Protein AF-0000000075735058 (afdb_homodimer)

pLDDT: mean 96.02, std 4.96, range [41.47, 98.94]

Foldseek 3Di:
DPQQFPQAPAEEEEAEAAFQQLQLVVQSLQRHYAYEYEFAPDPTGPNQCVCVDPPHDDDPDSQRLQFRFWSYHYWHFDLQDPVRLVLVLLSLLSHQEYEYAAQPVVCVNSQNDCVRRCVSHQNYAYEYEALADCDDPCSRPHHDLFPRQCVLLCVQPPPDQFNPDDGDGDDRCPQSNVSSVVSSVQSVVQVVVCVVVVGGDYGYDYRNVSNNVVVVVVVVCVVVPHDDDGHHGLLLDLALQQGKEAAQVRWIKGGDCPPCLVCVCLVCVLLVNNVQCCPPCCVDPVSCSVCVNVVNVVVRVSRSPHDPVSSCVSPPPSPTDMGTPDDPVCPVPPPVCVVVVQWDAADVGPDIYGRRDDDDPPRRTDHIHGGDDHNNCNVVVSVVSPDDPVRSVVCVVVSRTD/DPQQFPQAPAEEEEAEAAFQQLQLVVQSLQRHYAYEYEFAPDPTGPNQCVCVDPPHDDDPDSQRLQFRFWSYHYWHFDLQDPVRLVLVLLSLLSHQEYEYAQQPVVCVNSQNDCVRRCVSHQNYAYEYEALADCDDPCSRPHHDLFPRQCVLLCVQPPPDQFNPDDGDGDDRCPQSNVSSVVSSVQSVVQVVVCVVVVGYDYGYDYRNVSNNVVVVVVVVCVVVPHDDDGHHGLLPDLALQQGKEAAQVRWIKGGDCPVCLVCVCLVCVLLVRNVQCCPPCPVDPVSCSVCVNVVNVVVRVSRSPHDPVSSCVSPPPSPTDMGTPDDPVCPVPPPVCVVVVQWDAAVVGPDIYGRRDDDDPPRRTDHIHGGDDHNNCNVVVSVVSPDDPVRSVVCVVVSRTD

Secondary structure (DSSP, 8-state):
--TT-TTTT-EEEEE--SSHHHHHHHHHHHTT-EEEEEE-TTT--GGGGGGGSTTSPB-SS-HHHHHHSTT-EEEEB-TTSHHHHHHHHHHHTT-SEEEE---HHHHHHHT-SHHHHGGG-TT-EEEEEESS-SSSTTTT----IIIIIIITTSHHHHTSSSTTSPPPPP-TTTTHHHHHHHHHHHHHHHHHHHHHHS--EEEEEEHHHHHHHHTHHHHHHHHTTPBPPPPPPGGG-S-TTSSEEE-TTS-EEEE--SSHHHHHHHHHHHTT-GGGTS-TTSSSHHHHHHTHHHHHHHHHHHHTTS-HHHHHHHHTTSS--EEE---GGGGGG-HHHHHTTSEEEPTT---EEEPPS-EETT-PPPPPPPPPPTTTTHHHHHHHTT--HHHHHHHHHHTSB-/--TT-TTTT-EEEEE--SSHHHHHHHHHHHTT-EEEEEE-TTT--GGGGGGGSTTSPB-SS-HHHHHHSTT-EEEEB-TTSHHHHHHHHHHHTT-SEEEE---HHHHHHHT-SHHHHGGG-TT-EEEEEESS-SSSTTTT----IIIIIIITTSHHHHTSSSTTSPPPPP-TTTTHHHHHHHHHHHHHHHHHHHHHHS--EEEEEEHHHHHHHHTHHHHHHHHTTPBPPPPPPGGG-S-TTSSEEE-TTS-EEEE--SSHHHHHHHHHHHTT-GGGTS-TTTSSHHHHHHTHHHHHHHHHHHHTTS-HHHHHHHHTTSS--EEE---GGGGGG-HHHHHTTSEEEPTT---EEEPPS-EETT-PPPPPPPPPPTTTTHHHHHHHTT--HHHHHHHHHHTSB-

Structure (mmCIF, N/CA/C/O backbone):
data_AF-0000000075735058-model_v1
#
loop_
_entity.id
_entity.type
_entity.pdbx_description
1 polymer 'CoA transferase'
#
loop_
_atom_site.group_PDB
_atom_site.id
_atom_site.type_symbol
_atom_site.label_atom_id
_atom_site.label_alt_id
_atom_site.label_comp_id
_atom_site.label_asym_id
_atom_site.label_entity_id
_atom_site.label_seq_id
_atom_site.pdbx_PDB_ins_code
_atom_site.Cartn_x
_atom_site.Cartn_y
_atom_site.Cartn_z
_atom_site.occupancy
_atom_site.B_iso_or_equiv
_atom_site.auth_seq_id
_atom_site.auth_comp_id
_atom_site.auth_asym_id
_atom_site.auth_atom_id
_atom_site.pdbx_PDB_model_num
ATOM 1 N N . MET A 1 1 ? 12.25 -13.227 -26.297 1 41.47 1 MET A N 1
ATOM 2 C CA . MET A 1 1 ? 11.43 -12.562 -25.281 1 41.47 1 MET A CA 1
ATOM 3 C C . MET A 1 1 ? 9.961 -12.961 -25.422 1 41.47 1 MET A C 1
ATOM 5 O O . MET A 1 1 ? 9.406 -12.922 -26.516 1 41.47 1 MET A O 1
ATOM 9 N N . ASP A 1 2 ? 9.461 -13.867 -24.641 1 52.44 2 ASP A N 1
ATOM 10 C CA . ASP A 1 2 ? 8.133 -14.391 -24.938 1 52.44 2 ASP A CA 1
ATOM 11 C C . ASP A 1 2 ? 7.113 -13.266 -25.094 1 52.44 2 ASP A C 1
ATOM 13 O O . ASP A 1 2 ? 6.875 -12.5 -24.156 1 52.44 2 ASP A O 1
ATOM 17 N N . GLU A 1 3 ? 6.781 -12.852 -26.25 1 63.31 3 GLU A N 1
ATOM 18 C CA . GLU A 1 3 ? 5.859 -11.812 -26.688 1 63.31 3 GLU A CA 1
ATOM 19 C C . GLU A 1 3 ? 4.551 -11.867 -25.906 1 63.31 3 GLU A C 1
ATOM 21 O O . GLU A 1 3 ? 3.842 -10.859 -25.812 1 63.31 3 GLU A O 1
ATOM 26 N N . ASN A 1 4 ? 4.379 -13.008 -25.172 1 72.88 4 ASN A N 1
ATOM 27 C CA . ASN A 1 4 ? 3.041 -13.156 -24.594 1 72.88 4 ASN A CA 1
ATOM 28 C C . ASN A 1 4 ? 3.008 -12.758 -23.125 1 72.88 4 ASN A C 1
ATOM 30 O O . ASN A 1 4 ? 1.938 -12.695 -22.516 1 72.88 4 ASN A O 1
ATOM 34 N N . GLY A 1 5 ? 4.035 -12.391 -22.5 1 87.12 5 GLY A N 1
ATOM 35 C CA . GLY A 1 5 ? 4.059 -11.945 -21.109 1 87.12 5 GLY A CA 1
ATOM 36 C C . GLY A 1 5 ? 4.785 -12.906 -20.188 1 87.12 5 GLY A C 1
ATOM 37 O O . GLY A 1 5 ? 4.898 -14.094 -20.484 1 87.12 5 GLY A O 1
ATOM 38 N N . ILE A 1 6 ? 5.25 -12.523 -19.125 1 94.88 6 ILE A N 1
ATOM 39 C CA . ILE A 1 6 ? 6.082 -13.258 -18.172 1 94.88 6 ILE A CA 1
ATOM 40 C C . ILE A 1 6 ? 5.301 -14.445 -17.609 1 94.88 6 ILE A C 1
ATOM 42 O O . ILE A 1 6 ? 5.875 -15.508 -17.359 1 94.88 6 ILE A O 1
ATOM 46 N N . PHE A 1 7 ? 3.947 -14.258 -17.516 1 97.06 7 PHE A N 1
ATOM 47 C CA . PHE A 1 7 ? 3.131 -15.289 -16.891 1 97.06 7 PHE A CA 1
ATOM 48 C C . PHE A 1 7 ? 2.309 -16.031 -17.938 1 97.06 7 PHE A C 1
ATOM 50 O O . PHE A 1 7 ? 1.311 -16.688 -17.609 1 97.06 7 PHE A O 1
ATOM 57 N N . SER A 1 8 ? 2.676 -15.867 -19.172 1 94.56 8 SER A N 1
ATOM 58 C CA . SER A 1 8 ? 2 -16.641 -20.219 1 94.56 8 SER A CA 1
ATOM 59 C C . SER A 1 8 ? 1.993 -18.125 -19.875 1 94.56 8 SER A C 1
ATOM 61 O O . SER A 1 8 ? 3.012 -18.672 -19.469 1 94.56 8 SER A O 1
ATOM 63 N N . GLY A 1 9 ? 0.789 -18.75 -20.016 1 94.88 9 GLY A N 1
ATOM 64 C CA . GLY A 1 9 ? 0.661 -20.172 -19.734 1 94.88 9 GLY A CA 1
ATOM 65 C C . GLY A 1 9 ? 0.152 -20.453 -18.328 1 94.88 9 GLY A C 1
ATOM 66 O O . GLY A 1 9 ? -0.292 -21.578 -18.047 1 94.88 9 GLY A O 1
ATOM 67 N N . LEU A 1 10 ? 0.245 -19.484 -17.453 1 97.75 10 LEU A N 1
ATOM 68 C CA . LEU A 1 10 ? -0.28 -19.672 -16.109 1 97.75 10 LEU A CA 1
ATOM 69 C C . LEU A 1 10 ? -1.8 -19.547 -16.094 1 97.75 10 LEU A C 1
ATOM 71 O O . LEU A 1 10 ? -2.357 -18.609 -16.656 1 97.75 10 LEU A O 1
ATOM 75 N N . LYS A 1 11 ? -2.432 -20.453 -15.492 1 98.69 11 LYS A N 1
ATOM 76 C CA . LYS A 1 11 ? -3.877 -20.438 -15.289 1 98.69 11 LYS A CA 1
ATOM 77 C C . LYS A 1 11 ? -4.227 -20.016 -13.867 1 98.69 11 LYS A C 1
ATOM 79 O O . LYS A 1 11 ? -3.838 -20.672 -12.898 1 98.69 11 LYS A O 1
ATOM 84 N N . VAL A 1 12 ? -4.961 -18.953 -13.75 1 98.94 12 VAL A N 1
ATOM 85 C CA . VAL A 1 12 ? -5.324 -18.375 -12.461 1 98.94 12 VAL A CA 1
ATOM 86 C C . VAL A 1 12 ? -6.84 -18.391 -12.297 1 98.94 12 VAL A C 1
ATOM 88 O O . VAL A 1 12 ? -7.566 -17.891 -13.164 1 98.94 12 VAL A O 1
ATOM 91 N N . LEU A 1 13 ? -7.324 -18.984 -11.227 1 98.94 13 LEU A N 1
ATOM 92 C CA . LEU A 1 13 ? -8.734 -18.906 -10.852 1 98.94 13 LEU A CA 1
ATOM 93 C C . LEU A 1 13 ? -8.961 -17.859 -9.773 1 98.94 13 LEU A C 1
ATOM 95 O O . LEU A 1 13 ? -8.531 -18.016 -8.633 1 98.94 13 LEU A O 1
ATOM 99 N N . ASP A 1 14 ? -9.578 -16.781 -10.156 1 98.88 14 ASP A N 1
ATOM 100 C CA . ASP A 1 14 ? -9.961 -15.711 -9.242 1 98.88 14 ASP A CA 1
ATOM 101 C C . ASP A 1 14 ? -11.344 -15.953 -8.656 1 98.88 14 ASP A C 1
ATOM 103 O O . ASP A 1 14 ? -12.352 -15.5 -9.219 1 98.88 14 ASP A O 1
ATOM 107 N N . CYS A 1 15 ? -11.344 -16.625 -7.559 1 98.75 15 CYS A N 1
ATOM 108 C CA . CYS A 1 15 ? -12.57 -16.938 -6.828 1 98.75 15 CYS A CA 1
ATOM 109 C C . CYS A 1 15 ? -12.711 -16.047 -5.602 1 98.75 15 CYS A C 1
ATOM 111 O O . CYS A 1 15 ? -12.891 -16.531 -4.488 1 98.75 15 CYS A O 1
ATOM 113 N N . ALA A 1 16 ? -12.516 -14.781 -5.766 1 98.44 16 ALA A N 1
ATOM 114 C CA . ALA A 1 16 ? -12.594 -13.758 -4.723 1 98.44 16 ALA A CA 1
ATOM 115 C C . ALA A 1 16 ? -13.539 -12.633 -5.129 1 98.44 16 ALA A C 1
ATOM 117 O O . ALA A 1 16 ? -14.023 -12.602 -6.262 1 98.44 16 ALA A O 1
ATOM 118 N N . SER A 1 17 ? -13.805 -11.773 -4.211 1 96.94 17 SER A N 1
ATOM 119 C CA . SER A 1 17 ? -14.742 -10.688 -4.484 1 96.94 17 SER A CA 1
ATOM 120 C C . SER A 1 17 ? -14.141 -9.336 -4.121 1 96.94 17 SER A C 1
ATOM 122 O O . SER A 1 17 ? -13.148 -9.266 -3.395 1 96.94 17 SER A O 1
ATOM 124 N N . PHE A 1 18 ? -14.656 -8.297 -4.762 1 96.56 18 PHE A N 1
ATOM 125 C CA . PHE A 1 18 ? -14.359 -6.902 -4.469 1 96.56 18 PHE A CA 1
ATOM 126 C C . PHE A 1 18 ? -12.984 -6.516 -5.016 1 96.56 18 PHE A C 1
ATOM 128 O O . PHE A 1 18 ? -12.75 -6.594 -6.223 1 96.56 18 PHE A O 1
ATOM 135 N N . ILE A 1 19 ? -12.039 -6.047 -4.102 1 98.19 19 ILE A N 1
ATOM 136 C CA . ILE A 1 19 ? -10.922 -5.332 -4.715 1 98.19 19 ILE A CA 1
ATOM 137 C C . ILE A 1 19 ? -9.617 -6.039 -4.379 1 98.19 19 ILE A C 1
ATOM 139 O O . ILE A 1 19 ? -8.914 -6.527 -5.273 1 98.19 19 ILE A O 1
ATOM 143 N N . ALA A 1 20 ? -9.242 -6.27 -3.129 1 98.44 20 ALA A N 1
ATOM 144 C CA . ALA A 1 20 ? -7.879 -6.586 -2.729 1 98.44 20 ALA A CA 1
ATOM 145 C C . ALA A 1 20 ? -7.387 -7.859 -3.414 1 98.44 20 ALA A C 1
ATOM 147 O O . ALA A 1 20 ? -6.402 -7.832 -4.156 1 98.44 20 ALA A O 1
ATOM 148 N N . ALA A 1 21 ? -8.07 -8.953 -3.195 1 98.62 21 ALA A N 1
ATOM 149 C CA . ALA A 1 21 ? -7.641 -10.219 -3.771 1 98.62 21 ALA A CA 1
ATOM 150 C C . ALA A 1 21 ? -7.797 -10.219 -5.289 1 98.62 21 ALA A C 1
ATOM 152 O O . ALA A 1 21 ? -6.859 -10.547 -6.02 1 98.62 21 ALA A O 1
ATOM 153 N N . PRO A 1 22 ? -8.945 -9.766 -5.844 1 98.69 22 PRO A N 1
ATOM 154 C CA . PRO A 1 22 ? -9.102 -9.742 -7.301 1 98.69 22 PRO A CA 1
ATOM 155 C C . PRO A 1 22 ? -8.086 -8.836 -7.992 1 98.69 22 PRO A C 1
ATOM 157 O O . PRO A 1 22 ? -7.672 -9.117 -9.117 1 98.69 22 PRO A O 1
ATOM 160 N N . ALA A 1 23 ? -7.691 -7.734 -7.348 1 98.81 23 ALA A N 1
ATOM 161 C CA . ALA A 1 23 ? -6.719 -6.836 -7.961 1 98.81 23 ALA A CA 1
ATOM 162 C C . ALA A 1 23 ? -5.359 -7.52 -8.117 1 98.81 23 ALA A C 1
ATOM 164 O O . ALA A 1 23 ? -4.613 -7.223 -9.047 1 98.81 23 ALA A O 1
ATOM 165 N N . ALA A 1 24 ? -5.047 -8.383 -7.184 1 98.94 24 ALA A N 1
ATOM 166 C CA . ALA A 1 24 ? -3.828 -9.172 -7.355 1 98.94 24 ALA A CA 1
ATOM 167 C C . ALA A 1 24 ? -3.889 -10 -8.633 1 98.94 24 ALA A C 1
ATOM 169 O O . ALA A 1 24 ? -2.898 -10.102 -9.367 1 98.94 24 ALA A O 1
ATOM 170 N N . ALA A 1 25 ? -5.031 -10.609 -8.922 1 98.88 25 ALA A N 1
ATOM 171 C CA . ALA A 1 25 ? -5.23 -11.367 -10.156 1 98.88 25 ALA A CA 1
ATOM 172 C C . ALA A 1 25 ? -5.121 -10.461 -11.383 1 98.88 25 ALA A C 1
ATOM 174 O O . ALA A 1 25 ? -4.625 -10.875 -12.43 1 98.88 25 ALA A O 1
ATOM 175 N N . THR A 1 26 ? -5.602 -9.242 -11.25 1 98.81 26 THR A N 1
ATOM 176 C CA . THR A 1 26 ? -5.488 -8.273 -12.328 1 98.81 26 THR A CA 1
ATOM 177 C C . THR A 1 26 ? -4.023 -8.008 -12.664 1 98.81 26 THR A C 1
ATOM 179 O O . THR A 1 26 ? -3.65 -7.961 -13.836 1 98.81 26 THR A O 1
ATOM 182 N N . VAL A 1 27 ? -3.195 -7.859 -11.664 1 98.75 27 VAL A N 1
ATOM 183 C CA . VAL A 1 27 ? -1.773 -7.629 -11.891 1 98.75 27 VAL A CA 1
ATOM 184 C C . VAL A 1 27 ? -1.163 -8.828 -12.609 1 98.75 27 VAL A C 1
ATOM 186 O O . VAL A 1 27 ? -0.357 -8.672 -13.531 1 98.75 27 VAL A O 1
ATOM 189 N N . LEU A 1 28 ? -1.552 -10.062 -12.227 1 98.75 28 LEU A N 1
ATOM 190 C CA . LEU A 1 28 ? -1.095 -11.258 -12.922 1 98.75 28 LEU A CA 1
ATOM 191 C C . LEU A 1 28 ? -1.505 -11.227 -14.391 1 98.75 28 LEU A C 1
ATOM 193 O O . LEU A 1 28 ? -0.711 -11.57 -15.266 1 98.75 28 LEU A O 1
ATOM 197 N N . SER A 1 29 ? -2.705 -10.781 -14.633 1 98.19 29 SER A N 1
ATOM 198 C CA . SER A 1 29 ? -3.201 -10.719 -16 1 98.19 29 SER A CA 1
ATOM 199 C C . SER A 1 29 ? -2.461 -9.664 -16.812 1 98.19 29 SER A C 1
ATOM 201 O O . SER A 1 29 ? -2.254 -9.828 -18.016 1 98.19 29 SER A O 1
ATOM 203 N N . ASP A 1 30 ? -2.049 -8.555 -16.172 1 97.56 30 ASP A N 1
ATOM 204 C CA . ASP A 1 30 ? -1.253 -7.531 -16.828 1 97.56 30 ASP A CA 1
ATOM 205 C C . ASP A 1 30 ? 0.016 -8.125 -17.438 1 97.56 30 ASP A C 1
ATOM 207 O O . ASP A 1 30 ? 0.52 -7.637 -18.453 1 97.56 30 ASP A O 1
ATOM 211 N N . PHE A 1 31 ? 0.49 -9.188 -16.797 1 97.56 31 PHE A N 1
ATOM 212 C CA . PHE A 1 31 ? 1.734 -9.789 -17.266 1 97.56 31 PHE A CA 1
ATOM 213 C C . PHE A 1 31 ? 1.458 -11.086 -18.016 1 97.56 31 PHE A C 1
ATOM 215 O O . PHE A 1 31 ? 2.342 -11.938 -18.141 1 97.56 31 PHE A O 1
ATOM 222 N N . GLY A 1 32 ? 0.174 -11.32 -18.422 1 96.88 32 GLY A N 1
ATOM 223 C CA . GLY A 1 32 ? -0.107 -12.297 -19.453 1 96.88 32 GLY A CA 1
ATOM 224 C C . GLY A 1 32 ? -0.737 -13.57 -18.922 1 96.88 32 GLY A C 1
ATOM 225 O O . GLY A 1 32 ? -1.006 -14.5 -19.672 1 96.88 32 GLY A O 1
ATOM 226 N N . ALA A 1 33 ? -1.015 -13.672 -17.594 1 98.25 33 ALA A N 1
ATOM 227 C CA . ALA A 1 33 ? -1.674 -14.859 -17.062 1 98.25 33 ALA A CA 1
ATOM 228 C C . ALA A 1 33 ? -3.1 -14.984 -17.594 1 98.25 33 ALA A C 1
ATOM 230 O O . ALA A 1 33 ? -3.758 -13.977 -17.859 1 98.25 33 ALA A O 1
ATOM 231 N N . ASP A 1 34 ? -3.523 -16.203 -17.797 1 98.25 34 ASP A N 1
ATOM 232 C CA . ASP A 1 34 ? -4.926 -16.453 -18.109 1 98.25 34 ASP A CA 1
ATOM 233 C C . ASP A 1 34 ? -5.77 -16.5 -16.828 1 98.25 34 ASP A C 1
ATOM 235 O O . ASP A 1 34 ? -5.797 -17.5 -16.125 1 98.25 34 ASP A O 1
ATOM 239 N N . VAL A 1 35 ? -6.473 -15.422 -16.562 1 98.88 35 VAL A N 1
ATOM 240 C CA . VAL A 1 35 ? -7.227 -15.289 -15.328 1 98.88 35 VAL A CA 1
ATOM 241 C C . VAL A 1 35 ? -8.711 -15.508 -15.602 1 98.88 35 VAL A C 1
ATOM 243 O O . VAL A 1 35 ? -9.312 -14.797 -16.406 1 98.88 35 VAL A O 1
ATOM 246 N N . ILE A 1 36 ? -9.305 -16.453 -14.914 1 98.88 36 ILE A N 1
ATOM 247 C CA . ILE A 1 36 ? -10.734 -16.719 -14.969 1 98.88 36 ILE A CA 1
ATOM 248 C C . ILE A 1 36 ? -11.406 -16.234 -13.688 1 98.88 36 ILE A C 1
ATOM 250 O O . ILE A 1 36 ? -11.172 -16.781 -12.609 1 98.88 36 ILE A O 1
ATOM 254 N N . LYS A 1 37 ? -12.148 -15.172 -13.797 1 98.88 37 LYS A N 1
ATOM 255 C CA . LYS A 1 37 ? -12.969 -14.664 -12.703 1 98.88 37 LYS A CA 1
ATOM 256 C C . LYS A 1 37 ? -14.211 -15.531 -12.492 1 98.88 37 LYS A C 1
ATOM 258 O O . LYS A 1 37 ? -15.055 -15.641 -13.391 1 98.88 37 LYS A O 1
ATOM 263 N N . ILE A 1 38 ? -14.242 -16.172 -11.352 1 98.81 38 ILE A N 1
ATOM 264 C CA . ILE A 1 38 ? -15.398 -16.984 -10.977 1 98.81 38 ILE A CA 1
ATOM 265 C C . ILE A 1 38 ? -16.375 -16.141 -10.156 1 98.81 38 ILE A C 1
ATOM 267 O O . ILE A 1 38 ? -16 -15.578 -9.125 1 98.81 38 ILE A O 1
ATOM 271 N N . GLU A 1 39 ? -17.531 -16.062 -10.57 1 98 39 GLU A N 1
ATOM 272 C CA . GLU A 1 39 ? -18.531 -15.25 -9.875 1 98 39 GLU A CA 1
ATOM 273 C C . GLU A 1 39 ? -19.906 -15.914 -9.914 1 98 39 GLU A C 1
ATOM 275 O O . GLU A 1 39 ? -20.188 -16.734 -10.797 1 98 39 GLU A O 1
ATOM 280 N N . PRO A 1 40 ? -20.766 -15.664 -8.938 1 97.69 40 PRO A N 1
ATOM 281 C CA . PRO A 1 40 ? -22.109 -16.266 -8.945 1 97.69 40 PRO A CA 1
ATOM 282 C C . PRO A 1 40 ? -22.922 -15.859 -10.164 1 97.69 40 PRO A C 1
ATOM 284 O O . PRO A 1 40 ? -22.844 -14.711 -10.617 1 97.69 40 PRO A O 1
ATOM 287 N N . PRO A 1 41 ? -23.797 -16.812 -10.703 1 97.81 41 PRO A N 1
ATOM 288 C CA . PRO A 1 41 ? -24.703 -16.422 -11.789 1 97.81 41 PRO A CA 1
ATOM 289 C C . PRO A 1 41 ? -25.656 -15.289 -11.383 1 97.81 41 PRO A C 1
ATOM 291 O O . PRO A 1 41 ? -25.953 -15.133 -10.195 1 97.81 41 PRO A O 1
ATOM 294 N N . GLY A 1 42 ? -26.125 -14.57 -12.32 1 95.88 42 GLY A N 1
ATOM 295 C CA . GLY A 1 42 ? -27.031 -13.469 -12.031 1 95.88 42 GLY A CA 1
ATOM 296 C C . GLY A 1 42 ? -26.312 -12.148 -11.828 1 95.88 42 GLY A C 1
ATOM 297 O O . GLY A 1 42 ? -25.672 -11.625 -12.75 1 95.88 42 GLY A O 1
ATOM 298 N N . ALA A 1 43 ? -26.234 -11.711 -10.641 1 93.88 43 ALA A N 1
ATOM 299 C CA . ALA A 1 43 ? -25.703 -10.383 -10.336 1 93.88 43 ALA A CA 1
ATOM 300 C C . ALA A 1 43 ? -24.188 -10.367 -10.367 1 93.88 43 ALA A C 1
ATOM 302 O O . ALA A 1 43 ? -23.562 -9.312 -10.477 1 93.88 43 ALA A O 1
ATOM 303 N N . GLY A 1 44 ? -23.547 -11.57 -10.297 1 97.44 44 GLY A N 1
ATOM 304 C CA . GLY A 1 44 ? -22.094 -11.648 -10.297 1 97.44 44 GLY A CA 1
ATOM 305 C C . GLY A 1 44 ? -21.469 -11.133 -9.008 1 97.44 44 GLY A C 1
ATOM 306 O O . GLY A 1 44 ? -22.078 -11.234 -7.938 1 97.44 44 GLY A O 1
ATOM 307 N N . ASP A 1 45 ? -20.25 -10.727 -9.055 1 97.31 45 ASP A N 1
ATOM 308 C CA . ASP A 1 45 ? -19.531 -10.133 -7.938 1 97.31 45 ASP A CA 1
ATOM 309 C C . ASP A 1 45 ? -20.219 -8.875 -7.438 1 97.31 45 ASP A C 1
ATOM 311 O O . ASP A 1 45 ? -20.531 -7.977 -8.227 1 97.31 45 ASP A O 1
ATOM 315 N N . PRO A 1 46 ? -20.438 -8.758 -6.141 1 93.88 46 PRO A N 1
ATOM 316 C CA . PRO A 1 46 ? -21.094 -7.562 -5.605 1 93.88 46 PRO A CA 1
ATOM 317 C C . PRO A 1 46 ? -20.344 -6.273 -5.957 1 93.88 46 PRO A C 1
ATOM 319 O O . PRO A 1 46 ? -20.953 -5.199 -6 1 93.88 46 PRO A O 1
ATOM 322 N N . TYR A 1 47 ? -19.094 -6.383 -6.301 1 95.88 47 TYR A N 1
ATOM 323 C CA . TYR A 1 47 ? -18.281 -5.227 -6.656 1 95.88 47 TYR A CA 1
ATOM 324 C C . TYR A 1 47 ? -18.828 -4.543 -7.91 1 95.88 47 TYR A C 1
ATOM 326 O O . TYR A 1 47 ? -18.656 -3.334 -8.086 1 95.88 47 TYR A O 1
ATOM 334 N N . ARG A 1 48 ? -19.484 -5.297 -8.773 1 96.94 48 ARG A N 1
ATOM 335 C CA . ARG A 1 48 ? -20.078 -4.75 -9.992 1 96.94 48 ARG A CA 1
ATOM 336 C C . ARG A 1 48 ? -21.062 -3.633 -9.664 1 96.94 48 ARG A C 1
ATOM 338 O O . ARG A 1 48 ? -21.281 -2.734 -10.484 1 96.94 48 ARG A O 1
ATOM 345 N N . ASN A 1 49 ? -21.547 -3.629 -8.453 1 93.69 49 ASN A N 1
ATOM 346 C CA . ASN A 1 49 ? -22.594 -2.68 -8.094 1 93.69 49 ASN A CA 1
ATOM 347 C C . ASN A 1 49 ? -22.031 -1.469 -7.355 1 93.69 49 ASN A C 1
ATOM 349 O O . ASN A 1 49 ? -22.766 -0.532 -7.031 1 93.69 49 ASN A O 1
ATOM 353 N N . LEU A 1 50 ? -20.75 -1.421 -7.055 1 92.44 50 LEU A N 1
ATOM 354 C CA . LEU A 1 50 ? -20.141 -0.38 -6.238 1 92.44 50 LEU A CA 1
ATOM 355 C C . LEU A 1 50 ? -20.438 1.004 -6.809 1 92.44 50 LEU A C 1
ATOM 357 O O . LEU A 1 50 ? -20.875 1.898 -6.078 1 92.44 50 LEU A O 1
ATOM 361 N N . PRO A 1 51 ? -20.281 1.219 -8.102 1 94.25 51 PRO A N 1
ATOM 362 C CA . PRO A 1 51 ? -20.484 2.561 -8.648 1 94.25 51 PRO A CA 1
ATOM 363 C C . PRO A 1 51 ? -21.922 3.053 -8.477 1 94.25 51 PRO A C 1
ATOM 365 O O . PRO A 1 51 ? -22.188 4.246 -8.625 1 94.25 51 PRO A O 1
ATOM 368 N N . ASN A 1 52 ? -22.828 2.125 -8.211 1 92 52 ASN A N 1
ATOM 369 C CA . ASN A 1 52 ? -24.234 2.484 -8.094 1 92 52 ASN A CA 1
ATOM 370 C C . ASN A 1 52 ? -24.609 2.846 -6.656 1 92 52 ASN A C 1
ATOM 372 O O . ASN A 1 52 ? -25.734 3.277 -6.391 1 92 52 ASN A O 1
ATOM 376 N N . LEU A 1 53 ? -23.734 2.68 -5.754 1 88.06 53 LEU A N 1
ATOM 377 C CA . LEU A 1 53 ? -24 3.008 -4.359 1 88.06 53 LEU A CA 1
ATOM 378 C C . LEU A 1 53 ? -24 4.516 -4.145 1 88.06 53 LEU A C 1
ATOM 380 O O . LEU A 1 53 ? -23.281 5.242 -4.844 1 88.06 53 LEU A O 1
ATOM 384 N N . PRO A 1 54 ? -24.766 4.984 -3.135 1 84.94 54 PRO A N 1
ATOM 385 C CA . PRO A 1 54 ? -24.781 6.426 -2.861 1 84.94 54 PRO A CA 1
ATOM 386 C C . PRO A 1 54 ? -23.391 6.977 -2.531 1 84.94 54 PRO A C 1
ATOM 388 O O . PRO A 1 54 ? -22.641 6.359 -1.771 1 84.94 54 PRO A O 1
ATOM 391 N N . GLY A 1 55 ? -23.125 8.07 -3.154 1 87.81 55 GLY A N 1
ATOM 392 C CA . GLY A 1 55 ? -21.891 8.75 -2.832 1 87.81 55 GLY A CA 1
ATOM 393 C C . GLY A 1 55 ? -20.797 8.523 -3.861 1 87.81 55 GLY A C 1
ATOM 394 O O . GLY A 1 55 ? -19.812 9.258 -3.9 1 87.81 55 GLY A O 1
ATOM 395 N N . TYR A 1 56 ? -20.984 7.516 -4.652 1 93.94 56 TYR A N 1
ATOM 396 C CA . TYR A 1 56 ? -20 7.273 -5.711 1 93.94 56 TYR A CA 1
ATOM 397 C C . TYR A 1 56 ? -20.312 8.109 -6.945 1 93.94 56 TYR A C 1
ATOM 399 O O . TYR A 1 56 ? -21.469 8.445 -7.195 1 93.94 56 TYR A O 1
ATOM 407 N N . PRO A 1 57 ? -19.25 8.445 -7.695 1 96.69 57 PRO A N 1
ATOM 408 C CA . PRO A 1 57 ? -19.484 9.227 -8.906 1 96.69 57 PRO A CA 1
ATOM 409 C C . PRO A 1 57 ? -20.438 8.523 -9.883 1 96.69 57 PRO A C 1
ATOM 411 O O . PRO A 1 57 ? -20.375 7.301 -10.031 1 96.69 57 PRO A O 1
ATOM 414 N N . ILE A 1 58 ? -21.203 9.32 -10.578 1 96.94 58 ILE A N 1
ATOM 415 C CA . ILE A 1 58 ? -22.234 8.781 -11.469 1 96.94 58 ILE A CA 1
ATOM 416 C C . ILE A 1 58 ? -21.672 8.664 -12.883 1 96.94 58 ILE A C 1
ATOM 418 O O . ILE A 1 58 ? -21.094 9.617 -13.414 1 96.94 58 ILE A O 1
ATOM 422 N N . SER A 1 59 ? -21.844 7.551 -13.492 1 97.5 59 SER A N 1
ATOM 423 C CA . SER A 1 59 ? -21.328 7.309 -14.836 1 97.5 59 SER A CA 1
ATOM 424 C C . SER A 1 59 ? -22.109 6.211 -15.539 1 97.5 59 SER A C 1
ATOM 426 O O . SER A 1 59 ? -22.672 5.324 -14.891 1 97.5 59 SER A O 1
ATOM 428 N N . ASP A 1 60 ? -22.141 6.266 -16.875 1 96.25 60 ASP A N 1
ATOM 429 C CA . ASP A 1 60 ? -22.703 5.18 -17.672 1 96.25 60 ASP A CA 1
ATOM 430 C C . ASP A 1 60 ? -21.75 3.996 -17.75 1 96.25 60 ASP A C 1
ATOM 432 O O . ASP A 1 60 ? -22.141 2.893 -18.125 1 96.25 60 ASP A O 1
ATOM 436 N N . HIS A 1 61 ? -20.5 4.238 -17.391 1 96.69 61 HIS A N 1
ATOM 437 C CA . HIS A 1 61 ? -19.484 3.193 -17.375 1 96.69 61 HIS A CA 1
ATOM 438 C C . HIS A 1 61 ? -19.328 2.598 -15.977 1 96.69 61 HIS A C 1
ATOM 440 O O . HIS A 1 61 ? -19.391 3.316 -14.977 1 96.69 61 HIS A O 1
ATOM 446 N N . ASN A 1 62 ? -19.156 1.296 -15.914 1 97.75 62 ASN A N 1
ATOM 447 C CA . ASN A 1 62 ? -18.766 0.679 -14.648 1 97.75 62 ASN A CA 1
ATOM 448 C C . ASN A 1 62 ? -17.266 0.789 -14.422 1 97.75 62 ASN A C 1
ATOM 450 O O . ASN A 1 62 ? -16.531 -0.198 -14.555 1 97.75 62 ASN A O 1
ATOM 454 N N . TYR A 1 63 ? -16.828 1.964 -14.047 1 98.12 63 TYR A N 1
ATOM 455 C CA . TYR A 1 63 ? -15.406 2.297 -13.969 1 98.12 63 TYR A CA 1
ATOM 456 C C . TYR A 1 63 ? -14.695 1.387 -12.977 1 98.12 63 TYR A C 1
ATOM 458 O O . TYR A 1 63 ? -13.516 1.064 -13.164 1 98.12 63 TYR A O 1
ATOM 466 N N . ALA A 1 64 ? -15.406 1.002 -11.945 1 97.88 64 ALA A N 1
ATOM 467 C CA . ALA A 1 64 ? -14.797 0.107 -10.969 1 97.88 64 ALA A CA 1
ATOM 468 C C . ALA A 1 64 ? -14.477 -1.251 -11.586 1 97.88 64 ALA A C 1
ATOM 470 O O . ALA A 1 64 ? -13.367 -1.768 -11.445 1 97.88 64 ALA A O 1
ATOM 471 N N . TRP A 1 65 ? -15.445 -1.802 -12.289 1 98.25 65 TRP A N 1
ATOM 472 C CA . TRP A 1 65 ? -15.289 -3.109 -12.914 1 98.25 65 TRP A CA 1
ATOM 473 C C . TRP A 1 65 ? -14.289 -3.043 -14.07 1 98.25 65 TRP A C 1
ATOM 475 O O . TRP A 1 65 ? -13.531 -3.986 -14.297 1 98.25 65 TRP A O 1
ATOM 485 N N . MET A 1 66 ? -14.242 -1.927 -14.812 1 97.88 66 MET A N 1
ATOM 486 C CA . MET A 1 66 ? -13.273 -1.721 -15.891 1 97.88 66 MET A CA 1
ATOM 487 C C . MET A 1 66 ? -11.844 -1.828 -15.367 1 97.88 66 MET A C 1
ATOM 489 O O . MET A 1 66 ? -10.977 -2.379 -16.047 1 97.88 66 MET A O 1
ATOM 493 N N . LEU A 1 67 ? -11.68 -1.356 -14.188 1 97.5 67 LEU A N 1
ATOM 494 C CA . LEU A 1 67 ? -10.359 -1.337 -13.562 1 97.5 67 LEU A CA 1
ATOM 495 C C . LEU A 1 67 ? -9.977 -2.725 -13.062 1 97.5 67 LEU A C 1
ATOM 497 O O . LEU A 1 67 ? -8.914 -3.242 -13.414 1 97.5 67 LEU A O 1
ATOM 501 N N . GLU A 1 68 ? -10.852 -3.375 -12.359 1 97.44 68 GLU A N 1
ATOM 502 C CA . GLU A 1 68 ? -10.484 -4.539 -11.555 1 97.44 68 GLU A CA 1
ATOM 503 C C . GLU A 1 68 ? -10.57 -5.824 -12.375 1 97.44 68 GLU A C 1
ATOM 505 O O . GLU A 1 68 ? -9.953 -6.832 -12.023 1 97.44 68 GLU A O 1
ATOM 510 N N . ALA A 1 69 ? -11.32 -5.84 -13.445 1 98.25 69 ALA A N 1
ATOM 511 C CA . ALA A 1 69 ? -11.562 -7.094 -14.148 1 98.25 69 ALA A CA 1
ATOM 512 C C . ALA A 1 69 ? -10.992 -7.047 -15.562 1 98.25 69 ALA A C 1
ATOM 514 O O . ALA A 1 69 ? -11.234 -7.953 -16.359 1 98.25 69 ALA A O 1
ATOM 515 N N . ARG A 1 70 ? -10.25 -6.008 -15.836 1 98.25 70 ARG A N 1
ATOM 516 C CA . ARG A 1 70 ? -9.609 -5.945 -17.141 1 98.25 70 ARG A CA 1
ATOM 517 C C . ARG A 1 70 ? -8.781 -7.199 -17.406 1 98.25 70 ARG A C 1
ATOM 519 O O . ARG A 1 70 ? -8.227 -7.785 -16.469 1 98.25 70 ARG A O 1
ATOM 526 N N . ASN A 1 71 ? -8.734 -7.629 -18.656 1 97.88 71 ASN A N 1
ATOM 527 C CA . ASN A 1 71 ? -7.891 -8.711 -19.156 1 97.88 71 ASN A CA 1
ATOM 528 C C . ASN A 1 71 ? -8.359 -10.07 -18.641 1 97.88 71 ASN A C 1
ATOM 530 O O . ASN A 1 71 ? -7.77 -11.094 -18.969 1 97.88 71 ASN A O 1
ATOM 534 N N . LYS A 1 72 ? -9.469 -10.133 -17.844 1 98.56 72 LYS A N 1
ATOM 535 C CA . LYS A 1 72 ? -9.93 -11.414 -17.297 1 98.56 72 LYS A CA 1
ATOM 536 C C . LYS A 1 72 ? -11.016 -12.023 -18.188 1 98.56 72 LYS A C 1
ATOM 538 O O . LYS A 1 72 ? -11.633 -11.328 -18.984 1 98.56 72 LYS A O 1
ATOM 543 N N . ARG A 1 73 ? -11.195 -13.312 -18.078 1 98.56 73 ARG A N 1
ATOM 544 C CA . ARG A 1 73 ? -12.391 -14.023 -18.516 1 98.56 73 ARG A CA 1
ATOM 545 C C . ARG A 1 73 ? -13.352 -14.266 -17.359 1 98.56 73 ARG A C 1
ATOM 547 O O . ARG A 1 73 ? -12.953 -14.227 -16.203 1 98.56 73 ARG A O 1
ATOM 554 N N . SER A 1 74 ? -14.617 -14.484 -17.703 1 98.75 74 SER A N 1
ATOM 555 C CA . SER A 1 74 ? -15.617 -14.641 -16.656 1 98.75 74 SER A CA 1
ATOM 556 C C . SER A 1 74 ? -16.328 -15.984 -16.781 1 98.75 74 SER A C 1
ATOM 558 O O . SER A 1 74 ? -16.766 -16.375 -17.859 1 98.75 74 SER A O 1
ATOM 560 N N . LEU A 1 75 ? -16.359 -16.703 -15.719 1 98.88 75 LEU A N 1
ATOM 561 C CA . LEU A 1 75 ? -17.156 -17.906 -15.539 1 98.88 75 LEU A CA 1
ATOM 562 C C . LEU A 1 75 ? -18.203 -17.703 -14.453 1 98.88 75 LEU A C 1
ATOM 564 O O . LEU A 1 75 ? -17.859 -17.5 -13.289 1 98.88 75 LEU A O 1
ATOM 568 N N . ALA A 1 76 ? -19.469 -17.766 -14.875 1 98.81 76 ALA A N 1
ATOM 569 C CA . ALA A 1 76 ? -20.547 -17.719 -13.898 1 98.81 76 ALA A CA 1
ATOM 570 C C . ALA A 1 76 ? -20.828 -19.094 -13.328 1 98.81 76 ALA A C 1
ATOM 572 O O . ALA A 1 76 ? -21.328 -19.984 -14.031 1 98.81 76 ALA A O 1
ATOM 573 N N . LEU A 1 77 ? -20.531 -19.297 -12.086 1 98.75 77 LEU A N 1
ATOM 574 C CA . LEU A 1 77 ? -20.578 -20.609 -11.461 1 98.75 77 LEU A CA 1
ATOM 575 C C . LEU A 1 77 ? -21.188 -20.531 -10.062 1 98.75 77 LEU A C 1
ATOM 577 O O . LEU A 1 77 ? -20.75 -19.719 -9.242 1 98.75 77 LEU A O 1
ATOM 581 N N . ASP A 1 78 ? -22.188 -21.297 -9.789 1 98.5 78 ASP A N 1
ATOM 582 C CA . ASP A 1 78 ? -22.812 -21.359 -8.469 1 98.5 78 ASP A CA 1
ATOM 583 C C . ASP A 1 78 ? -22.156 -22.406 -7.59 1 98.5 78 ASP A C 1
ATOM 585 O O . ASP A 1 78 ? -22.438 -23.609 -7.723 1 98.5 78 ASP A O 1
ATOM 589 N N . LEU A 1 79 ? -21.422 -22.016 -6.637 1 97.94 79 LEU A N 1
ATOM 590 C CA . LEU A 1 79 ? -20.641 -22.938 -5.809 1 97.94 79 LEU A CA 1
ATOM 591 C C . LEU A 1 79 ? -21.484 -23.516 -4.688 1 97.94 79 LEU A C 1
ATOM 593 O O . LEU A 1 79 ? -21.031 -24.391 -3.943 1 97.94 79 LEU A O 1
ATOM 597 N N . ALA A 1 80 ? -22.734 -23.031 -4.598 1 96.31 80 ALA A N 1
ATOM 598 C CA . ALA A 1 80 ? -23.641 -23.625 -3.629 1 96.31 80 ALA A CA 1
ATOM 599 C C . ALA A 1 80 ? -24.203 -24.953 -4.148 1 96.31 80 ALA A C 1
ATOM 601 O O . ALA A 1 80 ? -24.719 -25.766 -3.375 1 96.31 80 ALA A O 1
ATOM 602 N N . LYS A 1 81 ? -24.156 -25.156 -5.434 1 97.12 81 LYS A N 1
ATOM 603 C CA . LYS A 1 81 ? -24.641 -26.375 -6.059 1 97.12 81 LYS A CA 1
ATOM 604 C C . LYS A 1 81 ? -23.531 -27.406 -6.195 1 97.12 81 LYS A C 1
ATOM 606 O O . LYS A 1 81 ? -22.391 -27.062 -6.539 1 97.12 81 LYS A O 1
ATOM 611 N N . PRO A 1 82 ? -23.875 -28.672 -6.016 1 97.12 82 PRO A N 1
ATOM 612 C CA . PRO A 1 82 ? -22.859 -29.703 -6.137 1 97.12 82 PRO A CA 1
ATOM 613 C C . PRO A 1 82 ? -22.188 -29.719 -7.508 1 97.12 82 PRO A C 1
ATOM 615 O O . PRO A 1 82 ? -20.969 -29.938 -7.605 1 97.12 82 PRO A O 1
ATOM 618 N N . GLU A 1 83 ? -22.984 -29.469 -8.555 1 97.88 83 GLU A N 1
ATOM 619 C CA . GLU A 1 83 ? -22.438 -29.469 -9.898 1 97.88 83 GLU A CA 1
ATOM 620 C C . GLU A 1 83 ? -21.422 -28.328 -10.078 1 97.88 83 GLU A C 1
ATOM 622 O O . GLU A 1 83 ? -20.422 -28.5 -10.781 1 97.88 83 GLU A O 1
ATOM 627 N N . GLY A 1 84 ? -21.688 -27.188 -9.445 1 98.19 84 GLY A N 1
ATOM 628 C CA . GLY A 1 84 ? -20.75 -26.078 -9.484 1 98.19 84 GLY A CA 1
ATOM 629 C C . GLY A 1 84 ? -19.453 -26.359 -8.781 1 98.19 84 GLY A C 1
ATOM 630 O O . GLY A 1 84 ? -18.375 -26 -9.266 1 98.19 84 GLY A O 1
ATOM 631 N N . LYS A 1 85 ? -19.531 -27.078 -7.66 1 98.06 85 LYS A N 1
ATOM 632 C CA . LYS A 1 85 ? -18.328 -27.469 -6.922 1 98.06 85 LYS A CA 1
ATOM 633 C C . LYS A 1 85 ? -17.469 -28.422 -7.742 1 98.06 85 LYS A C 1
ATOM 635 O O . LYS A 1 85 ? -16.25 -28.328 -7.73 1 98.06 85 LYS A O 1
ATOM 640 N N . GLU A 1 86 ? -18.156 -29.312 -8.414 1 97.88 86 GLU A N 1
ATOM 641 C CA . GLU A 1 86 ? -17.438 -30.281 -9.242 1 97.88 86 GLU A CA 1
ATOM 642 C C . GLU A 1 86 ? -16.688 -29.578 -10.367 1 97.88 86 GLU A C 1
ATOM 644 O O . GLU A 1 86 ? -15.547 -29.953 -10.68 1 97.88 86 GLU A O 1
ATOM 649 N N . VAL A 1 87 ? -17.344 -28.625 -10.961 1 98.62 87 VAL A N 1
ATOM 650 C CA . VAL A 1 87 ? -16.703 -27.859 -12.023 1 98.62 87 VAL A CA 1
ATOM 651 C C . VAL A 1 87 ? -15.469 -27.156 -11.484 1 98.62 87 VAL A C 1
ATOM 653 O O . VAL A 1 87 ? -14.398 -27.219 -12.086 1 98.62 87 VAL A O 1
ATOM 656 N N . LEU A 1 88 ? -15.57 -26.516 -10.32 1 98.81 88 LEU A N 1
ATOM 657 C CA . LEU A 1 88 ? -14.438 -25.812 -9.742 1 98.81 88 LEU A CA 1
ATOM 658 C C . LEU A 1 88 ? -13.281 -26.766 -9.469 1 98.81 88 LEU A C 1
ATOM 660 O O . LEU A 1 88 ? -12.125 -26.438 -9.742 1 98.81 88 LEU A O 1
ATOM 664 N N . ARG A 1 89 ? -13.586 -27.891 -8.898 1 98.56 89 ARG A N 1
ATOM 665 C CA . ARG A 1 89 ? -12.562 -28.859 -8.562 1 98.56 89 ARG A CA 1
ATOM 666 C C . ARG A 1 89 ? -11.82 -29.328 -9.82 1 98.56 89 ARG A C 1
ATOM 668 O O . ARG A 1 89 ? -10.602 -29.5 -9.797 1 98.56 89 ARG A O 1
ATOM 675 N N . LYS A 1 90 ? -12.562 -29.516 -10.906 1 98.56 90 LYS A N 1
ATOM 676 C CA . LYS A 1 90 ? -11.945 -29.891 -12.172 1 98.56 90 LYS A CA 1
ATOM 677 C C . LYS A 1 90 ? -11.008 -28.797 -12.68 1 98.56 90 LYS A C 1
ATOM 679 O O . LYS A 1 90 ? -9.906 -29.094 -13.148 1 98.56 90 LYS A O 1
ATOM 684 N N . LEU A 1 91 ? -11.438 -27.578 -12.586 1 98.81 91 LEU A N 1
ATOM 685 C CA . LEU A 1 91 ? -10.617 -26.453 -13.023 1 98.81 91 LEU A CA 1
ATOM 686 C C . LEU A 1 91 ? -9.367 -26.328 -12.148 1 98.81 91 LEU A C 1
ATOM 688 O O . LEU A 1 91 ? -8.281 -26.031 -12.656 1 98.81 91 LEU A O 1
ATOM 692 N N . VAL A 1 92 ? -9.516 -26.516 -10.82 1 98.88 92 VAL A N 1
ATOM 693 C CA . VAL A 1 92 ? -8.414 -26.391 -9.867 1 98.88 92 VAL A CA 1
ATOM 694 C C . VAL A 1 92 ? -7.348 -27.438 -10.172 1 98.88 92 VAL A C 1
ATOM 696 O O . VAL A 1 92 ? -6.148 -27.172 -10.039 1 98.88 92 VAL A O 1
ATOM 699 N N . ALA A 1 93 ? -7.75 -28.562 -10.625 1 98.56 93 ALA A N 1
ATOM 700 C CA . ALA A 1 93 ? -6.832 -29.672 -10.898 1 98.56 93 ALA A CA 1
ATOM 701 C C . ALA A 1 93 ? -5.809 -29.281 -11.961 1 98.56 93 ALA A C 1
ATOM 703 O O . ALA A 1 93 ? -4.719 -29.859 -12.023 1 98.56 93 ALA A O 1
ATOM 704 N N . GLU A 1 94 ? -6.133 -28.25 -12.75 1 97.5 94 GLU A N 1
ATOM 705 C CA . GLU A 1 94 ? -5.242 -27.844 -13.836 1 97.5 94 GLU A CA 1
ATOM 706 C C . GLU A 1 94 ? -4.746 -26.422 -13.648 1 97.5 94 GLU A C 1
ATOM 708 O O . GLU A 1 94 ? -3.996 -25.906 -14.484 1 97.5 94 GLU A O 1
ATOM 713 N N . ALA A 1 95 ? -5.145 -25.781 -12.594 1 98.75 95 ALA A N 1
ATOM 714 C CA . ALA A 1 95 ? -4.812 -24.375 -12.367 1 98.75 95 ALA A CA 1
ATOM 715 C C . ALA A 1 95 ? -3.436 -24.234 -11.734 1 98.75 95 ALA A C 1
ATOM 717 O O . ALA A 1 95 ? -2.969 -25.141 -11.039 1 98.75 95 ALA A O 1
ATOM 718 N N . ASP A 1 96 ? -2.809 -23.125 -11.969 1 98.81 96 ASP A N 1
ATOM 719 C CA . ASP A 1 96 ? -1.561 -22.797 -11.289 1 98.81 96 ASP A CA 1
ATOM 720 C C . ASP A 1 96 ? -1.827 -22.062 -9.977 1 98.81 96 ASP A C 1
ATOM 722 O O . ASP A 1 96 ? -1.13 -22.281 -8.984 1 98.81 96 ASP A O 1
ATOM 726 N N . VAL A 1 97 ? -2.781 -21.188 -9.969 1 98.94 97 VAL A N 1
ATOM 727 C CA . VAL A 1 97 ? -3.076 -20.328 -8.82 1 98.94 97 VAL A CA 1
ATOM 728 C C . VAL A 1 97 ? -4.582 -20.297 -8.578 1 98.94 97 VAL A C 1
ATOM 730 O O . VAL A 1 97 ? -5.367 -20.156 -9.516 1 98.94 97 VAL A O 1
ATOM 733 N N . PHE A 1 98 ? -5.023 -20.5 -7.379 1 98.94 98 PHE A N 1
ATOM 734 C CA . PHE A 1 98 ? -6.383 -20.281 -6.895 1 98.94 98 PHE A CA 1
ATOM 735 C C . PHE A 1 98 ? -6.406 -19.172 -5.848 1 98.94 98 PHE A C 1
ATOM 737 O O . PHE A 1 98 ? -5.68 -19.234 -4.855 1 98.94 98 PHE A O 1
ATOM 744 N N . ILE A 1 99 ? -7.23 -18.156 -6.055 1 98.94 99 ILE A N 1
ATOM 745 C CA . ILE A 1 99 ? -7.293 -16.984 -5.172 1 98.94 99 ILE A CA 1
ATOM 746 C C . ILE A 1 99 ? -8.68 -16.891 -4.547 1 98.94 99 ILE A C 1
ATOM 748 O O . ILE A 1 99 ? -9.695 -16.953 -5.25 1 98.94 99 ILE A O 1
ATOM 752 N N . THR A 1 100 ? -8.703 -16.703 -3.221 1 98.81 100 THR A N 1
ATOM 753 C CA . THR A 1 100 ? -9.992 -16.516 -2.553 1 98.81 100 THR A CA 1
ATOM 754 C C . THR A 1 100 ? -9.852 -15.547 -1.386 1 98.81 100 THR A C 1
ATOM 756 O O . THR A 1 100 ? -8.766 -15.383 -0.828 1 98.81 100 THR A O 1
ATOM 759 N N . ASN A 1 101 ? -10.906 -14.836 -1.104 1 98.25 101 ASN A N 1
ATOM 760 C CA . ASN A 1 101 ? -10.953 -14.016 0.104 1 98.25 101 ASN A CA 1
ATOM 761 C C . ASN A 1 101 ? -12.203 -14.305 0.929 1 98.25 101 ASN A C 1
ATOM 763 O O . ASN A 1 101 ? -12.648 -13.461 1.702 1 98.25 101 ASN A O 1
ATOM 767 N N . PHE A 1 102 ? -12.797 -15.523 0.669 1 96.69 102 PHE A N 1
ATOM 768 C CA . PHE A 1 102 ? -13.898 -15.953 1.521 1 96.69 102 PHE A CA 1
ATOM 769 C C . PHE A 1 102 ? -13.422 -16.188 2.949 1 96.69 102 PHE A C 1
ATOM 771 O O . PHE A 1 102 ? -12.336 -16.719 3.166 1 96.69 102 PHE A O 1
ATOM 778 N N . PRO A 1 103 ? -14.305 -15.805 3.902 1 93.94 103 PRO A N 1
ATOM 779 C CA . PRO A 1 103 ? -13.93 -16.156 5.273 1 93.94 103 PRO A CA 1
ATOM 780 C C . PRO A 1 103 ? -13.828 -17.672 5.488 1 93.94 103 PRO A C 1
ATOM 782 O O . PRO A 1 103 ? -14.453 -18.438 4.758 1 93.94 103 PRO A O 1
ATOM 785 N N . PRO A 1 104 ? -13.117 -18.078 6.488 1 95.06 104 PRO A N 1
ATOM 786 C CA . PRO A 1 104 ? -12.836 -19.5 6.691 1 95.06 104 PRO A CA 1
ATOM 787 C C . PRO A 1 104 ? -14.102 -20.344 6.777 1 95.06 104 PRO A C 1
ATOM 789 O O . PRO A 1 104 ? -14.195 -21.391 6.133 1 95.06 104 PRO A O 1
ATOM 792 N N . PRO A 1 105 ? -15.156 -19.906 7.449 1 94.31 105 PRO A N 1
ATOM 793 C CA . PRO A 1 105 ? -16.344 -20.75 7.496 1 94.31 105 PRO A CA 1
ATOM 794 C C . PRO A 1 105 ? -17 -20.922 6.129 1 94.31 105 PRO A C 1
ATOM 796 O O . PRO A 1 105 ? -17.547 -22 5.824 1 94.31 105 PRO A O 1
ATOM 799 N N . VAL A 1 106 ? -16.922 -19.906 5.352 1 95.06 106 VAL A N 1
ATOM 800 C CA . VAL A 1 106 ? -17.516 -19.953 4.016 1 95.06 106 VAL A CA 1
ATOM 801 C C . VAL A 1 106 ? -16.688 -20.891 3.133 1 95.06 106 VAL A C 1
ATOM 803 O O . VAL A 1 106 ? -17.25 -21.688 2.369 1 95.06 106 VAL A O 1
ATOM 806 N N . ARG A 1 107 ? -15.383 -20.844 3.189 1 97.62 107 ARG A N 1
ATOM 807 C CA . ARG A 1 107 ? -14.516 -21.75 2.439 1 97.62 107 ARG A CA 1
ATOM 808 C C . ARG A 1 107 ? -14.836 -23.203 2.766 1 97.62 107 ARG A C 1
ATOM 810 O O . ARG A 1 107 ? -14.914 -24.047 1.865 1 97.62 107 ARG A O 1
ATOM 817 N N . ALA A 1 108 ? -15.023 -23.406 4.086 1 96.69 108 ALA A N 1
ATOM 818 C CA . ALA A 1 108 ? -15.336 -24.766 4.539 1 96.69 108 ALA A CA 1
ATOM 819 C C . ALA A 1 108 ? -16.672 -25.234 3.979 1 96.69 108 ALA A C 1
ATOM 821 O O . ALA A 1 108 ? -16.781 -26.359 3.471 1 96.69 108 ALA A O 1
ATOM 822 N N . ARG A 1 109 ? -17.641 -24.422 4.07 1 96.75 109 ARG A N 1
ATOM 823 C CA . ARG A 1 109 ? -18.984 -24.75 3.598 1 96.75 109 ARG A CA 1
ATOM 824 C C . ARG A 1 109 ? -18.984 -25.031 2.098 1 96.75 109 ARG A C 1
ATOM 826 O O . ARG A 1 109 ? -19.656 -25.953 1.632 1 96.75 109 ARG A O 1
ATOM 833 N N . LEU A 1 110 ? -18.203 -24.281 1.378 1 97.44 110 LEU A N 1
ATOM 834 C CA . LEU A 1 110 ? -18.172 -24.391 -0.076 1 97.44 110 LEU A CA 1
ATOM 835 C C . LEU A 1 110 ? -17.188 -25.469 -0.522 1 97.44 110 LEU A C 1
ATOM 837 O O . LEU A 1 110 ? -17.156 -25.828 -1.697 1 97.44 110 LEU A O 1
ATOM 841 N N . GLY A 1 111 ? -16.375 -25.922 0.379 1 97.56 111 GLY A N 1
ATOM 842 C CA . GLY A 1 111 ? -15.391 -26.938 0.051 1 97.56 111 GLY A CA 1
ATOM 843 C C . GLY A 1 111 ? -14.242 -26.391 -0.777 1 97.56 111 GLY A C 1
ATOM 844 O O . GLY A 1 111 ? -13.773 -27.047 -1.708 1 97.56 111 GLY A O 1
ATOM 845 N N . VAL A 1 112 ? -13.812 -25.172 -0.471 1 98.25 112 VAL A N 1
ATOM 846 C CA . VAL A 1 112 ? -12.75 -24.578 -1.281 1 98.25 112 VAL A CA 1
ATOM 847 C C . VAL A 1 112 ? -11.586 -24.172 -0.387 1 98.25 112 VAL A C 1
ATOM 849 O O . VAL A 1 112 ? -10.781 -23.312 -0.756 1 98.25 112 VAL A O 1
ATOM 852 N N . ALA A 1 113 ? -11.531 -24.703 0.855 1 98.12 113 ALA A N 1
ATOM 853 C CA . ALA A 1 113 ? -10.367 -24.484 1.709 1 98.12 113 ALA A CA 1
ATOM 854 C C . ALA A 1 113 ? -9.133 -25.172 1.139 1 98.12 113 ALA A C 1
ATOM 856 O O . ALA A 1 113 ? -9.242 -26.031 0.261 1 98.12 113 ALA A O 1
ATOM 857 N N . TYR A 1 114 ? -8.016 -24.719 1.601 1 97.69 114 TYR A N 1
ATOM 858 C CA . TYR A 1 114 ? -6.766 -25.312 1.132 1 97.69 114 TYR A CA 1
ATOM 859 C C . TYR A 1 114 ? -6.781 -26.828 1.296 1 97.69 114 TYR A C 1
ATOM 861 O O . TYR A 1 114 ? -6.363 -27.562 0.397 1 97.69 114 TYR A O 1
ATOM 869 N N . ALA A 1 115 ? -7.238 -27.297 2.387 1 97.19 115 ALA A N 1
ATOM 870 C CA . ALA A 1 115 ? -7.281 -28.734 2.684 1 97.19 115 ALA A CA 1
ATOM 871 C C . ALA A 1 115 ? -8.164 -29.469 1.688 1 97.19 115 ALA A C 1
ATOM 873 O O . ALA A 1 115 ? -7.973 -30.656 1.44 1 97.19 115 ALA A O 1
ATOM 874 N N . ASP A 1 116 ? -9.117 -28.781 1.109 1 98.12 116 ASP A N 1
ATOM 875 C CA . ASP A 1 116 ? -10.039 -29.391 0.149 1 98.12 116 ASP A CA 1
ATOM 876 C C . ASP A 1 116 ? -9.43 -29.422 -1.248 1 98.12 116 ASP A C 1
ATOM 878 O O . ASP A 1 116 ? -9.672 -30.359 -2.012 1 98.12 116 ASP A O 1
ATOM 882 N N . LEU A 1 117 ? -8.664 -28.422 -1.62 1 98.62 117 LEU A N 1
ATOM 883 C CA . LEU A 1 117 ? -8.273 -28.234 -3.012 1 98.62 117 LEU A CA 1
ATOM 884 C C . LEU A 1 117 ? -6.855 -28.734 -3.25 1 98.62 117 LEU A C 1
ATOM 886 O O . LEU A 1 117 ? -6.535 -29.203 -4.344 1 98.62 117 LEU A O 1
ATOM 890 N N . ALA A 1 118 ? -6.004 -28.641 -2.262 1 97.69 118 ALA A N 1
ATOM 891 C CA . ALA A 1 118 ? -4.586 -28.969 -2.4 1 97.69 118 ALA A CA 1
ATOM 892 C C . ALA A 1 118 ? -4.398 -30.406 -2.885 1 97.69 118 ALA A C 1
ATOM 894 O O . ALA A 1 118 ? -3.537 -30.672 -3.727 1 97.69 118 ALA A O 1
ATOM 895 N N . PRO A 1 119 ? -5.211 -31.406 -2.418 1 98.19 119 PRO A N 1
ATOM 896 C CA . PRO A 1 119 ? -5.031 -32.781 -2.855 1 98.19 119 PRO A CA 1
ATOM 897 C C . PRO A 1 119 ? -5.316 -32.969 -4.344 1 98.19 119 PRO A C 1
ATOM 899 O O . PRO A 1 119 ? -4.883 -33.969 -4.938 1 98.19 119 PRO A O 1
ATOM 902 N N . LEU A 1 120 ? -5.957 -32.094 -5 1 98.5 120 LEU A N 1
ATOM 903 C CA . LEU A 1 120 ? -6.336 -32.188 -6.406 1 98.5 120 LEU A CA 1
ATOM 904 C C . LEU A 1 120 ? -5.164 -31.859 -7.316 1 98.5 120 LEU A C 1
ATOM 906 O O . LEU A 1 120 ? -5.176 -32.188 -8.508 1 98.5 120 LEU A O 1
ATOM 910 N N . ASN A 1 121 ? -4.188 -31.109 -6.77 1 98.5 121 ASN A N 1
ATOM 911 C CA . ASN A 1 121 ? -3.121 -30.531 -7.57 1 98.5 121 ASN A CA 1
ATOM 912 C C . ASN A 1 121 ? -1.904 -30.188 -6.715 1 98.5 121 ASN A C 1
ATOM 914 O O . ASN A 1 121 ? -1.848 -29.109 -6.113 1 98.5 121 ASN A O 1
ATOM 918 N N . GLU A 1 122 ? -0.85 -30.953 -6.703 1 97.69 122 GLU A N 1
ATOM 919 C CA . GLU A 1 122 ? 0.322 -30.797 -5.852 1 97.69 122 GLU A CA 1
ATOM 920 C C . GLU A 1 122 ? 1.088 -29.516 -6.207 1 97.69 122 GLU A C 1
ATOM 922 O O . GLU A 1 122 ? 1.912 -29.047 -5.422 1 97.69 122 GLU A O 1
ATOM 927 N N . ARG A 1 123 ? 0.799 -28.984 -7.371 1 98.38 123 ARG A N 1
ATOM 928 C CA . ARG A 1 123 ? 1.528 -27.812 -7.84 1 98.38 123 ARG A CA 1
ATOM 929 C C . ARG A 1 123 ? 0.729 -26.531 -7.598 1 98.38 123 ARG A C 1
ATOM 931 O O . ARG A 1 123 ? 1.189 -25.438 -7.914 1 98.38 123 ARG A O 1
ATOM 938 N N . LEU A 1 124 ? -0.45 -26.594 -6.926 1 98.75 124 LEU A N 1
ATOM 939 C CA . LEU A 1 124 ? -1.374 -25.484 -6.773 1 98.75 124 LEU A CA 1
ATOM 940 C C . LEU A 1 124 ? -0.816 -24.438 -5.805 1 98.75 124 LEU A C 1
ATOM 942 O O . LEU A 1 124 ? -0.372 -24.781 -4.707 1 98.75 124 LEU A O 1
ATOM 946 N N . ILE A 1 125 ? -0.771 -23.234 -6.219 1 98.88 125 ILE A N 1
ATOM 947 C CA . ILE A 1 125 ? -0.616 -22.109 -5.289 1 98.88 125 ILE A CA 1
ATOM 948 C C . ILE A 1 125 ? -1.989 -21.641 -4.824 1 98.88 125 ILE A C 1
ATOM 950 O O . ILE A 1 125 ? -2.77 -21.094 -5.613 1 98.88 125 ILE A O 1
ATOM 954 N N . TYR A 1 126 ? -2.303 -21.875 -3.584 1 98.88 126 TYR A N 1
ATOM 955 C CA . TYR A 1 126 ? -3.545 -21.438 -2.957 1 98.88 126 TYR A CA 1
ATOM 956 C C . TYR A 1 126 ? -3.346 -20.125 -2.211 1 98.88 126 TYR A C 1
ATOM 958 O O . TYR A 1 126 ? -2.648 -20.094 -1.193 1 98.88 126 TYR A O 1
ATOM 966 N N . ALA A 1 127 ? -3.965 -19.062 -2.727 1 98.94 127 ALA A N 1
ATOM 967 C CA . ALA A 1 127 ? -3.799 -17.734 -2.127 1 98.94 127 ALA A CA 1
ATOM 968 C C . ALA A 1 127 ? -5.074 -17.297 -1.423 1 98.94 127 ALA A C 1
ATOM 970 O O . ALA A 1 127 ? -6.133 -17.188 -2.049 1 98.94 127 ALA A O 1
ATOM 971 N N . SER A 1 128 ? -4.953 -17.047 -0.196 1 98.69 128 SER A N 1
ATOM 972 C CA . SER A 1 128 ? -6.098 -16.562 0.568 1 98.69 128 SER A CA 1
ATOM 973 C C . SER A 1 128 ? -5.836 -15.18 1.146 1 98.69 128 SER A C 1
ATOM 975 O O . SER A 1 128 ? -4.703 -14.859 1.511 1 98.69 128 SER A O 1
ATOM 977 N N . PHE A 1 129 ? -6.828 -14.367 1.211 1 98.62 129 PHE A N 1
ATOM 978 C CA . PHE A 1 129 ? -6.785 -13 1.715 1 98.62 129 PHE A CA 1
ATOM 979 C C . PHE A 1 129 ? -7.961 -12.719 2.643 1 98.62 129 PHE A C 1
ATOM 981 O O . PHE A 1 129 ? -9.117 -12.914 2.26 1 98.62 129 PHE A O 1
ATOM 988 N N . THR A 1 130 ? -7.723 -12.297 3.879 1 97.81 130 THR A N 1
ATOM 989 C CA . THR A 1 130 ? -8.789 -12.055 4.844 1 97.81 130 THR A CA 1
ATOM 990 C C . THR A 1 130 ? -8.703 -10.633 5.395 1 97.81 130 THR A C 1
ATOM 992 O O . THR A 1 130 ? -7.832 -9.859 5 1 97.81 130 THR A O 1
ATOM 995 N N . GLY A 1 131 ? -9.648 -10.281 6.234 1 97.06 131 GLY A N 1
ATOM 996 C CA . GLY A 1 131 ? -9.617 -8.984 6.898 1 97.06 131 GLY A CA 1
ATOM 997 C C . GLY A 1 131 ? -8.617 -8.93 8.039 1 97.06 131 GLY A C 1
ATOM 998 O O . GLY A 1 131 ? -7.82 -7.992 8.125 1 97.06 131 GLY A O 1
ATOM 999 N N . TYR A 1 132 ? -8.617 -10.078 8.836 1 97.12 132 TYR A N 1
ATOM 1000 C CA . TYR A 1 132 ? -7.949 -9.953 10.117 1 97.12 132 TYR A CA 1
ATOM 1001 C C . TYR A 1 132 ? -7.02 -11.141 10.367 1 97.12 132 TYR A C 1
ATOM 1003 O O . TYR A 1 132 ? -6.594 -11.375 11.5 1 97.12 132 TYR A O 1
ATOM 1011 N N . GLY A 1 133 ? -6.684 -11.938 9.391 1 97.25 133 GLY A N 1
ATOM 1012 C CA . GLY A 1 133 ? -5.828 -13.109 9.547 1 97.25 133 GLY A CA 1
ATOM 1013 C C . GLY A 1 133 ? -6.605 -14.398 9.719 1 97.25 133 GLY A C 1
ATOM 1014 O O . GLY A 1 133 ? -7.82 -14.375 9.93 1 97.25 133 GLY A O 1
ATOM 1015 N N . GLU A 1 134 ? -5.953 -15.508 9.656 1 96.38 134 GLU A N 1
ATOM 1016 C CA . GLU A 1 134 ? -6.582 -16.812 9.617 1 96.38 134 GLU A CA 1
ATOM 1017 C C . GLU A 1 134 ? -6.691 -17.422 11.016 1 96.38 134 GLU A C 1
ATOM 1019 O O . GLU A 1 134 ? -7.27 -18.5 11.195 1 96.38 134 GLU A O 1
ATOM 1024 N N . ARG A 1 135 ? -6.172 -16.734 11.961 1 96 135 ARG A N 1
ATOM 1025 C CA . ARG A 1 135 ? -6.148 -17.219 13.336 1 96 135 ARG A CA 1
ATOM 1026 C C . ARG A 1 135 ? -6.719 -16.172 14.289 1 96 135 ARG A C 1
ATOM 1028 O O . ARG A 1 135 ? -6.852 -15 13.938 1 96 135 ARG A O 1
ATOM 1035 N N . GLY A 1 136 ? -7.062 -16.688 15.445 1 96.25 136 GLY A N 1
ATOM 1036 C CA . GLY A 1 136 ? -7.508 -15.773 16.484 1 96.25 136 GLY A CA 1
ATOM 1037 C C . GLY A 1 136 ? -9.008 -15.516 16.453 1 96.25 136 GLY A C 1
ATOM 1038 O O . GLY A 1 136 ? -9.703 -16.016 15.57 1 96.25 136 GLY A O 1
ATOM 1039 N N . GLU A 1 137 ? -9.508 -14.695 17.391 1 93.44 137 GLU A N 1
ATOM 1040 C CA . GLU A 1 137 ? -10.93 -14.477 17.641 1 93.44 137 GLU A CA 1
ATOM 1041 C C . GLU A 1 137 ? -11.594 -13.773 16.469 1 93.44 137 GLU A C 1
ATOM 1043 O O . GLU A 1 137 ? -12.789 -13.945 16.234 1 93.44 137 GLU A O 1
ATOM 1048 N N . GLU A 1 138 ? -10.797 -13.078 15.703 1 93.94 138 GLU A N 1
ATOM 1049 C CA . GLU A 1 138 ? -11.391 -12.273 14.641 1 93.94 138 GLU A CA 1
ATOM 1050 C C . GLU A 1 138 ? -11.18 -12.922 13.273 1 93.94 138 GLU A C 1
ATOM 1052 O O . GLU A 1 138 ? -11.438 -12.297 12.242 1 93.94 138 GLU A O 1
ATOM 1057 N N . ALA A 1 139 ? -10.727 -14.141 13.234 1 95.5 139 ALA A N 1
ATOM 1058 C CA . ALA A 1 139 ? -10.391 -14.828 11.992 1 95.5 139 ALA A CA 1
ATOM 1059 C C . ALA A 1 139 ? -11.609 -14.914 11.07 1 95.5 139 ALA A C 1
ATOM 1061 O O . ALA A 1 139 ? -11.477 -14.852 9.844 1 95.5 139 ALA A O 1
ATOM 1062 N N . ASN A 1 140 ? -12.789 -14.977 11.641 1 93.44 140 ASN A N 1
ATOM 1063 C CA . ASN A 1 140 ? -14 -15.188 10.859 1 93.44 140 ASN A CA 1
ATOM 1064 C C . ASN A 1 140 ? -14.727 -13.875 10.594 1 93.44 140 ASN A C 1
ATOM 1066 O O . ASN A 1 140 ? -15.75 -13.852 9.898 1 93.44 140 ASN A O 1
ATOM 1070 N N . LYS A 1 141 ? -14.219 -12.797 11.133 1 90 141 LYS A N 1
ATOM 1071 C CA . LYS A 1 141 ? -14.852 -11.492 10.977 1 90 141 LYS A CA 1
ATOM 1072 C C . LYS A 1 141 ? -14.641 -10.938 9.57 1 90 141 LYS A C 1
ATOM 1074 O O . LYS A 1 141 ? -13.516 -10.938 9.055 1 90 141 LYS A O 1
ATOM 1079 N N . PRO A 1 142 ? -15.766 -10.586 8.961 1 86.88 142 PRO A N 1
ATOM 1080 C CA . PRO A 1 142 ? -15.57 -9.898 7.684 1 86.88 142 PRO A CA 1
ATOM 1081 C C . PRO A 1 142 ? -14.867 -8.555 7.84 1 86.88 142 PRO A C 1
ATOM 1083 O O . PRO A 1 142 ? -15.07 -7.855 8.836 1 86.88 142 PRO A O 1
ATOM 1086 N N . GLY A 1 143 ? -13.984 -8.266 6.961 1 90.88 143 GLY A N 1
ATOM 1087 C CA . GLY A 1 143 ? -13.281 -6.992 6.996 1 90.88 143 GLY A CA 1
ATOM 1088 C C . GLY A 1 143 ? -13.25 -6.293 5.648 1 90.88 143 GLY A C 1
ATOM 1089 O O . GLY A 1 143 ? -13.125 -6.941 4.609 1 90.88 143 GLY A O 1
ATOM 1090 N N . PHE A 1 144 ? -13.477 -4.988 5.684 1 94.5 144 PHE A N 1
ATOM 1091 C CA . PHE A 1 144 ? -13.305 -4.125 4.52 1 94.5 144 PHE A CA 1
ATOM 1092 C C . PHE A 1 144 ? -12.109 -3.205 4.703 1 94.5 144 PHE A C 1
ATOM 1094 O O . PHE A 1 144 ? -11.586 -3.066 5.809 1 94.5 144 PHE A O 1
ATOM 1101 N N . ASP A 1 145 ? -11.711 -2.666 3.6 1 96.94 145 ASP A N 1
ATOM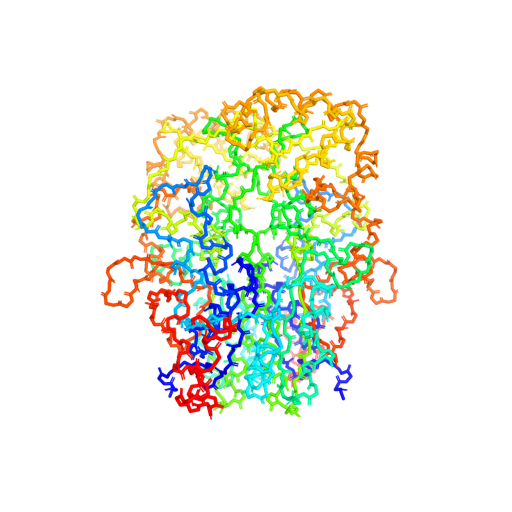 1102 C CA . ASP A 1 145 ? -10.594 -1.725 3.582 1 96.94 145 ASP A CA 1
ATOM 1103 C C . ASP A 1 145 ? -10.758 -0.654 4.656 1 96.94 145 ASP A C 1
ATOM 1105 O O . ASP A 1 145 ? -9.852 -0.438 5.469 1 96.94 145 ASP A O 1
ATOM 1109 N N . SER A 1 146 ? -11.859 -0.06 4.789 1 96.06 146 SER A N 1
ATOM 1110 C CA . SER A 1 146 ? -12.125 1.04 5.711 1 96.06 146 SER A CA 1
ATOM 1111 C C . SER A 1 146 ? -11.953 0.6 7.16 1 96.06 146 SER A C 1
ATOM 1113 O O . SER A 1 146 ? -11.398 1.336 7.977 1 96.06 146 SER A O 1
ATOM 1115 N N . ASN A 1 147 ? -12.375 -0.619 7.449 1 95.5 147 ASN A N 1
ATOM 1116 C CA . ASN A 1 147 ? -12.398 -1.081 8.836 1 95.5 147 ASN A CA 1
ATOM 1117 C C . ASN A 1 147 ? -11.078 -1.739 9.227 1 95.5 147 ASN A C 1
ATOM 1119 O O . ASN A 1 147 ? -10.5 -1.403 10.258 1 95.5 147 ASN A O 1
ATOM 1123 N N . ALA A 1 148 ? -10.641 -2.637 8.336 1 96.62 148 ALA A N 1
ATOM 1124 C CA . ALA A 1 148 ? -9.578 -3.555 8.742 1 96.62 148 ALA A CA 1
ATOM 1125 C C . ALA A 1 148 ? -8.203 -3.002 8.375 1 96.62 148 ALA A C 1
ATOM 1127 O O . ALA A 1 148 ? -7.207 -3.32 9.023 1 96.62 148 ALA A O 1
ATOM 1128 N N . TRP A 1 149 ? -8.125 -2.191 7.352 1 97.75 149 TRP A N 1
ATOM 1129 C CA . TRP A 1 149 ? -6.855 -1.609 6.934 1 97.75 149 TRP A CA 1
ATOM 1130 C C . TRP A 1 149 ? -6.719 -0.18 7.445 1 97.75 149 TRP A C 1
ATOM 1132 O O . TRP A 1 149 ? -5.738 0.152 8.117 1 97.75 149 TRP A O 1
ATOM 1142 N N . TRP A 1 150 ? -7.707 0.671 7.203 1 97.38 150 TRP A N 1
ATOM 1143 C CA . TRP A 1 150 ? -7.664 2.105 7.473 1 97.38 150 TRP A CA 1
ATOM 1144 C C . TRP A 1 150 ? -7.902 2.389 8.953 1 97.38 150 TRP A C 1
ATOM 1146 O O . TRP A 1 150 ? -7.047 2.971 9.625 1 97.38 150 TRP A O 1
ATOM 1156 N N . ALA A 1 151 ? -8.969 1.895 9.5 1 97.06 151 ALA A N 1
ATOM 1157 C CA . ALA A 1 151 ? -9.328 2.191 10.883 1 97.06 151 ALA A CA 1
ATOM 1158 C C . ALA A 1 151 ? -8.461 1.405 11.859 1 97.06 151 ALA A C 1
ATOM 1160 O O . ALA A 1 151 ? -7.793 1.99 12.719 1 97.06 151 ALA A O 1
ATOM 1161 N N . ARG A 1 152 ? -8.367 0.106 11.664 1 96.06 152 ARG A N 1
ATOM 1162 C CA . ARG A 1 152 ? -7.723 -0.796 12.609 1 96.06 152 ARG A CA 1
ATOM 1163 C C . ARG A 1 152 ? -6.238 -0.474 12.75 1 96.06 152 ARG A C 1
ATOM 1165 O O . ARG A 1 152 ? -5.664 -0.63 13.836 1 96.06 152 ARG A O 1
ATOM 1172 N N . SER A 1 153 ? -5.602 -0.029 11.688 1 95.44 153 SER A N 1
ATOM 1173 C CA . SER A 1 153 ? -4.164 0.217 11.672 1 95.44 153 SER A CA 1
ATOM 1174 C C . SER A 1 153 ? -3.809 1.466 12.469 1 95.44 153 SER A C 1
ATOM 1176 O O . SER A 1 153 ? -2.639 1.694 12.789 1 95.44 153 SER A O 1
ATOM 1178 N N . GLY A 1 154 ? -4.809 2.293 12.719 1 95.88 154 GLY A N 1
ATOM 1179 C CA . GLY A 1 154 ? -4.574 3.562 13.383 1 95.88 154 GLY A CA 1
ATOM 1180 C C . GLY A 1 154 ? -4.371 4.719 12.422 1 95.88 154 GLY A C 1
ATOM 1181 O O . GLY A 1 154 ? -4.383 5.883 12.828 1 95.88 154 GLY A O 1
ATOM 1182 N N . MET A 1 155 ? -4.234 4.469 11.164 1 96.38 155 MET A N 1
ATOM 1183 C CA . MET A 1 155 ? -3.988 5.527 10.188 1 96.38 155 MET A CA 1
ATOM 1184 C C . MET A 1 155 ? -5.148 6.516 10.148 1 96.38 155 MET A C 1
ATOM 1186 O O . MET A 1 155 ? -4.934 7.727 10.078 1 96.38 155 MET A O 1
ATOM 1190 N N . MET A 1 156 ? -6.359 5.945 10.234 1 96.19 156 MET A N 1
ATOM 1191 C CA . MET A 1 156 ? -7.559 6.777 10.234 1 96.19 156 MET A CA 1
ATOM 1192 C C . MET A 1 156 ? -7.488 7.84 11.328 1 96.19 156 MET A C 1
ATOM 1194 O O . MET A 1 156 ? -7.961 8.961 11.141 1 96.19 156 MET A O 1
ATOM 1198 N N . ASP A 1 157 ? -6.918 7.504 12.383 1 95 157 ASP A N 1
ATOM 1199 C CA . ASP A 1 157 ? -6.734 8.406 13.516 1 95 157 ASP A CA 1
ATOM 1200 C C . ASP A 1 157 ? -5.5 9.289 13.32 1 95 157 ASP A C 1
ATOM 1202 O O . ASP A 1 157 ? -5.551 10.5 13.555 1 95 157 ASP A O 1
ATOM 1206 N N . LEU A 1 158 ? -4.441 8.758 12.891 1 94.69 158 LEU A N 1
ATOM 1207 C CA . LEU A 1 158 ? -3.121 9.375 12.906 1 94.69 158 LEU A CA 1
ATOM 1208 C C . LEU A 1 158 ? -3.062 10.539 11.922 1 94.69 158 LEU A C 1
ATOM 1210 O O . LEU A 1 158 ? -2.307 11.492 12.125 1 94.69 158 LEU A O 1
ATOM 1214 N N . VAL A 1 159 ? -3.828 10.539 10.875 1 94.56 159 VAL A N 1
ATOM 1215 C CA . VAL A 1 159 ? -3.686 11.547 9.828 1 94.56 159 VAL A CA 1
ATOM 1216 C C . VAL A 1 159 ? -4.578 12.742 10.141 1 94.56 159 VAL A C 1
ATOM 1218 O O . VAL A 1 159 ? -4.559 13.742 9.422 1 94.56 159 VAL A O 1
ATOM 1221 N N . ARG A 1 160 ? -5.363 12.664 11.164 1 90.38 160 ARG A N 1
ATOM 1222 C CA . ARG A 1 160 ? -6.211 13.797 11.523 1 90.38 160 ARG A CA 1
ATOM 1223 C C . ARG A 1 160 ? -5.371 14.977 11.992 1 90.38 160 ARG A C 1
ATOM 1225 O O . ARG A 1 160 ? -4.227 14.805 12.414 1 90.38 160 ARG A O 1
ATOM 1232 N N . ALA A 1 161 ? -6 16.141 11.961 1 88.62 161 ALA A N 1
ATOM 1233 C CA . ALA A 1 161 ? -5.293 17.375 12.258 1 88.62 161 ALA A CA 1
ATOM 1234 C C . ALA A 1 161 ? -4.875 17.438 13.727 1 88.62 161 ALA A C 1
ATOM 1236 O O . ALA A 1 161 ? -3.809 17.969 14.055 1 88.62 161 ALA A O 1
ATOM 1237 N N . ASP A 1 162 ? -5.641 17.016 14.547 1 88.12 162 ASP A N 1
ATOM 1238 C CA . ASP A 1 162 ? -5.375 16.953 15.984 1 88.12 162 ASP A CA 1
ATOM 1239 C C . ASP A 1 162 ? -6.285 15.938 16.672 1 88.12 162 ASP A C 1
ATOM 1241 O O . ASP A 1 162 ? -7.078 15.266 16.016 1 88.12 162 ASP A O 1
ATOM 1245 N N . GLU A 1 163 ? -6.195 15.773 17.953 1 84.81 163 GLU A N 1
ATOM 1246 C CA . GLU A 1 163 ? -6.879 14.711 18.688 1 84.81 163 GLU A CA 1
ATOM 1247 C C . GLU A 1 163 ? -8.383 14.977 18.766 1 84.81 163 GLU A C 1
ATOM 1249 O O . GLU A 1 163 ? -9.164 14.055 19.016 1 84.81 163 GLU A O 1
ATOM 1254 N N . ASP A 1 164 ? -8.805 16.203 18.469 1 86.75 164 ASP A N 1
ATOM 1255 C CA . ASP A 1 164 ? -10.211 16.562 18.609 1 86.75 164 ASP A CA 1
ATOM 1256 C C . ASP A 1 164 ? -10.922 16.562 17.266 1 86.75 164 ASP A C 1
ATOM 1258 O O . ASP A 1 164 ? -12.148 16.625 17.203 1 86.75 164 ASP A O 1
ATOM 1262 N N . SER A 1 165 ? -10.156 16.484 16.266 1 89.44 165 SER A N 1
ATOM 1263 C CA . SER A 1 165 ? -10.734 16.469 14.93 1 89.44 165 SER A CA 1
ATOM 1264 C C . SER A 1 165 ? -11.367 15.117 14.617 1 89.44 165 SER A C 1
ATOM 1266 O O . SER A 1 165 ? -10.969 14.086 15.172 1 89.44 165 SER A O 1
ATOM 1268 N N . THR A 1 166 ? -12.422 15.148 13.773 1 92.06 166 THR A N 1
ATOM 1269 C CA . THR A 1 166 ? -13.055 13.938 13.289 1 92.06 166 THR A CA 1
ATOM 1270 C C . THR A 1 166 ? -12.062 13.078 12.508 1 92.06 166 THR A C 1
ATOM 1272 O O . THR A 1 166 ? -11.273 13.602 11.719 1 92.06 166 THR A O 1
ATOM 1275 N N . PRO A 1 167 ? -12.07 11.742 12.766 1 93.25 167 PRO A N 1
ATOM 1276 C CA . PRO A 1 167 ? -11.188 10.883 11.961 1 93.25 167 PRO A CA 1
ATOM 1277 C C . PRO A 1 167 ? -11.453 11.008 10.461 1 93.25 167 PRO A C 1
ATOM 1279 O O . PRO A 1 167 ? -12.578 11.305 10.055 1 93.25 167 PRO A O 1
ATOM 1282 N N . ALA A 1 168 ? -10.406 10.812 9.695 1 93.12 168 ALA A N 1
ATOM 1283 C CA . ALA A 1 168 ? -10.469 10.992 8.25 1 93.12 168 ALA A CA 1
ATOM 1284 C C . ALA A 1 168 ? -11.312 9.914 7.594 1 93.12 168 ALA A C 1
ATOM 1286 O O . ALA A 1 168 ? -11.43 8.797 8.117 1 93.12 168 ALA A O 1
ATOM 1287 N N . ARG A 1 169 ? -11.898 10.188 6.477 1 91.94 169 ARG A N 1
ATOM 1288 C CA . ARG A 1 169 ? -12.727 9.211 5.773 1 91.94 169 ARG A CA 1
ATOM 1289 C C . ARG A 1 169 ? -11.859 8.273 4.934 1 91.94 169 ARG A C 1
ATOM 1291 O O . ARG A 1 169 ? -10.711 8.586 4.625 1 91.94 169 ARG A O 1
ATOM 1298 N N . SER A 1 170 ? -12.406 7.188 4.57 1 92.81 170 SER A N 1
ATOM 1299 C CA . SER A 1 170 ? -11.734 6.25 3.674 1 92.81 170 SER A CA 1
ATOM 1300 C C . SER A 1 170 ? -12.156 6.477 2.225 1 92.81 170 SER A C 1
ATOM 1302 O O . SER A 1 170 ? -13.25 6.98 1.96 1 92.81 170 SER A O 1
ATOM 1304 N N . VAL A 1 171 ? -11.25 6.184 1.382 1 92.44 171 VAL A N 1
ATOM 1305 C CA . VAL A 1 171 ? -11.492 6.172 -0.058 1 92.44 171 VAL A CA 1
ATOM 1306 C C . VAL A 1 171 ? -11.516 4.734 -0.567 1 92.44 171 VAL A C 1
ATOM 1308 O O . VAL A 1 171 ? -10.711 3.9 -0.14 1 92.44 171 VAL A O 1
ATOM 1311 N N . ALA A 1 172 ? -12.453 4.516 -1.489 1 93.81 172 ALA A N 1
ATOM 1312 C CA . ALA A 1 172 ? -12.602 3.15 -1.985 1 93.81 172 ALA A CA 1
ATOM 1313 C C . ALA A 1 172 ? -11.297 2.635 -2.574 1 93.81 172 ALA A C 1
ATOM 1315 O O . ALA A 1 172 ? -10.703 3.277 -3.443 1 93.81 172 ALA A O 1
ATOM 1316 N N . GLY A 1 173 ? -10.867 1.511 -2.082 1 97.19 173 GLY A N 1
ATOM 1317 C CA . GLY A 1 173 ? -9.727 0.818 -2.666 1 97.19 173 GLY A CA 1
ATOM 1318 C C . GLY A 1 173 ? -8.391 1.354 -2.189 1 97.19 173 GLY A C 1
ATOM 1319 O O . GLY A 1 173 ? -7.34 0.819 -2.543 1 97.19 173 GLY A O 1
ATOM 1320 N N . MET A 1 174 ? -8.32 2.377 -1.346 1 97.88 174 MET A N 1
ATOM 1321 C CA . MET A 1 174 ? -7.082 3.057 -0.986 1 97.88 174 MET A CA 1
ATOM 1322 C C . MET A 1 174 ? -6.125 2.105 -0.271 1 97.88 174 MET A C 1
ATOM 1324 O O . MET A 1 174 ? -4.91 2.209 -0.425 1 97.88 174 MET A O 1
ATOM 1328 N N . GLY A 1 175 ? -6.688 1.227 0.521 1 98.25 175 GLY A N 1
ATOM 1329 C CA . GLY A 1 175 ? -5.895 0.19 1.164 1 98.25 175 GLY A CA 1
ATOM 1330 C C . GLY A 1 175 ? -5.918 -1.128 0.414 1 98.25 175 GLY A C 1
ATOM 1331 O O . GLY A 1 175 ? -4.941 -1.883 0.446 1 98.25 175 GLY A O 1
ATOM 1332 N N . ASP A 1 176 ? -6.961 -1.442 -0.33 1 98.75 176 ASP A N 1
ATOM 1333 C CA . ASP A 1 176 ? -7.113 -2.697 -1.06 1 98.75 176 ASP A CA 1
ATOM 1334 C C . ASP A 1 176 ? -6.059 -2.832 -2.152 1 98.75 176 ASP A C 1
ATOM 1336 O O . ASP A 1 176 ? -5.465 -3.9 -2.324 1 98.75 176 ASP A O 1
ATOM 1340 N N . HIS A 1 177 ? -5.836 -1.797 -2.859 1 98.88 177 HIS A N 1
ATOM 1341 C CA . HIS A 1 177 ? -4.938 -1.877 -4.004 1 98.88 177 HIS A CA 1
ATOM 1342 C C . HIS A 1 177 ? -3.492 -2.082 -3.561 1 98.88 177 HIS A C 1
ATOM 1344 O O . HIS A 1 177 ? -2.783 -2.93 -4.109 1 98.88 177 HIS A O 1
ATOM 1350 N N . PRO A 1 178 ? -3.055 -1.324 -2.529 1 98.75 178 PRO A N 1
ATOM 1351 C CA . PRO A 1 178 ? -1.747 -1.684 -1.975 1 98.75 178 PRO A CA 1
ATOM 1352 C C . PRO A 1 178 ? -1.696 -3.125 -1.472 1 98.75 178 PRO A C 1
ATOM 1354 O O . PRO A 1 178 ? -0.697 -3.818 -1.676 1 98.75 178 PRO A O 1
ATOM 1357 N N . CYS A 1 179 ? -2.711 -3.578 -0.791 1 98.88 179 CYS A N 1
ATOM 1358 C CA . CYS A 1 179 ? -2.771 -4.949 -0.299 1 98.88 179 CYS A CA 1
ATOM 1359 C C . CYS A 1 179 ? -2.67 -5.945 -1.447 1 98.88 179 CYS A C 1
ATOM 1361 O O . CYS A 1 179 ? -2.086 -7.02 -1.293 1 98.88 179 CYS A O 1
ATOM 1363 N N . ALA A 1 180 ? -3.26 -5.609 -2.574 1 98.94 180 ALA A N 1
ATOM 1364 C CA . ALA A 1 180 ? -3.207 -6.465 -3.756 1 98.94 180 ALA A CA 1
ATOM 1365 C C . ALA A 1 180 ? -1.766 -6.707 -4.195 1 98.94 180 ALA A C 1
ATOM 1367 O O . ALA A 1 180 ? -1.425 -7.801 -4.652 1 98.94 180 ALA A O 1
ATOM 1368 N N . MET A 1 181 ? -0.918 -5.688 -4.051 1 98.94 181 MET A N 1
ATOM 1369 C CA . MET A 1 181 ? 0.479 -5.848 -4.441 1 98.94 181 MET A CA 1
ATOM 1370 C C . MET A 1 181 ? 1.2 -6.801 -3.492 1 98.94 181 MET A C 1
ATOM 1372 O O . MET A 1 181 ? 2.094 -7.543 -3.91 1 98.94 181 MET A O 1
ATOM 1376 N N . SER A 1 182 ? 0.816 -6.793 -2.197 1 98.94 182 SER A N 1
ATOM 1377 C CA . SER A 1 182 ? 1.363 -7.758 -1.249 1 98.94 182 SER A CA 1
ATOM 1378 C C . SER A 1 182 ? 0.972 -9.18 -1.623 1 98.94 182 SER A C 1
ATOM 1380 O O . SER A 1 182 ? 1.821 -10.078 -1.66 1 98.94 182 SER A O 1
ATOM 1382 N N . LEU A 1 183 ? -0.284 -9.375 -1.902 1 98.94 183 LEU A N 1
ATOM 1383 C CA . LEU A 1 183 ? -0.75 -10.711 -2.26 1 98.94 183 LEU A CA 1
ATOM 1384 C C . LEU A 1 183 ? -0.124 -11.172 -3.57 1 98.94 183 LEU A C 1
ATOM 1386 O O . LEU A 1 183 ? 0.276 -12.328 -3.697 1 98.94 183 LEU A O 1
ATOM 1390 N N . PHE A 1 184 ? -0.037 -10.227 -4.574 1 98.94 184 PHE A N 1
ATOM 1391 C CA . PHE A 1 184 ? 0.666 -10.516 -5.82 1 98.94 184 PHE A CA 1
ATOM 1392 C C . PHE A 1 184 ? 2.09 -10.984 -5.543 1 98.94 184 PHE A C 1
ATOM 1394 O O . PHE A 1 184 ? 2.521 -12.016 -6.066 1 98.94 184 PHE A O 1
ATOM 1401 N N . GLY A 1 185 ? 2.801 -10.211 -4.648 1 98.88 185 GLY A N 1
ATOM 1402 C CA . GLY A 1 185 ? 4.152 -10.594 -4.262 1 98.88 185 GLY A CA 1
ATOM 1403 C C . GLY A 1 185 ? 4.227 -11.977 -3.643 1 98.88 185 GLY A C 1
ATOM 1404 O O . GLY A 1 185 ? 5.141 -12.75 -3.943 1 98.88 185 GLY A O 1
ATOM 1405 N N . ALA A 1 186 ? 3.277 -12.312 -2.775 1 98.88 186 ALA A N 1
ATOM 1406 C CA . ALA A 1 186 ? 3.24 -13.633 -2.146 1 98.88 186 ALA A CA 1
ATOM 1407 C C . ALA A 1 186 ? 3.045 -14.734 -3.186 1 98.88 186 ALA A C 1
ATOM 1409 O O . ALA A 1 186 ? 3.721 -15.766 -3.143 1 98.88 186 ALA A O 1
ATOM 1410 N N . ILE A 1 187 ? 2.127 -14.508 -4.121 1 98.94 187 ILE A N 1
ATOM 1411 C CA . ILE A 1 187 ? 1.817 -15.484 -5.16 1 98.94 187 ILE A CA 1
ATOM 1412 C C . ILE A 1 187 ? 3.049 -15.719 -6.027 1 98.94 187 ILE A C 1
ATOM 1414 O O . ILE A 1 187 ? 3.426 -16.875 -6.285 1 98.94 187 ILE A O 1
ATOM 1418 N N . VAL A 1 188 ? 3.727 -14.648 -6.438 1 98.81 188 VAL A N 1
ATOM 1419 C CA . VAL A 1 188 ? 4.871 -14.797 -7.332 1 98.81 188 VAL A CA 1
ATOM 1420 C C . VAL A 1 188 ? 6.039 -15.422 -6.578 1 98.81 188 VAL A C 1
ATOM 1422 O O . VAL A 1 188 ? 6.809 -16.203 -7.148 1 98.81 188 VAL A O 1
ATOM 1425 N N . THR A 1 189 ? 6.164 -15.109 -5.273 1 98.62 189 THR A N 1
ATOM 1426 C CA . THR A 1 189 ? 7.184 -15.766 -4.461 1 98.62 189 THR A CA 1
ATOM 1427 C C . THR A 1 189 ? 6.965 -17.281 -4.43 1 98.62 189 THR A C 1
ATOM 1429 O O . THR A 1 189 ? 7.914 -18.047 -4.559 1 98.62 189 THR A O 1
ATOM 1432 N N . ALA A 1 190 ? 5.688 -17.656 -4.273 1 98.5 190 ALA A N 1
ATOM 1433 C CA . ALA A 1 190 ? 5.355 -19.078 -4.293 1 98.5 190 ALA A CA 1
ATOM 1434 C C . ALA A 1 190 ? 5.629 -19.688 -5.664 1 98.5 190 ALA A C 1
ATOM 1436 O O . ALA A 1 190 ? 6.086 -20.828 -5.762 1 98.5 190 ALA A O 1
ATOM 1437 N N . LEU A 1 191 ? 5.328 -18.969 -6.773 1 98.5 191 LEU A N 1
ATOM 1438 C CA . LEU A 1 191 ? 5.641 -19.438 -8.125 1 98.5 191 LEU A CA 1
ATOM 1439 C C . LEU A 1 191 ? 7.145 -19.609 -8.305 1 98.5 191 LEU A C 1
ATOM 1441 O O . LEU A 1 191 ? 7.59 -20.594 -8.898 1 98.5 191 LEU A O 1
ATOM 1445 N N . TYR A 1 192 ? 7.977 -18.688 -7.793 1 97.88 192 TYR A N 1
ATOM 1446 C CA . TYR A 1 192 ? 9.43 -18.766 -7.812 1 97.88 192 TYR A CA 1
ATOM 1447 C C . TYR A 1 192 ? 9.914 -20.016 -7.094 1 97.88 192 TYR A C 1
ATOM 1449 O O . TYR A 1 192 ? 10.742 -20.766 -7.617 1 97.88 192 TYR A O 1
ATOM 1457 N N . LYS A 1 193 ? 9.367 -20.234 -5.895 1 96.62 193 LYS A N 1
ATOM 1458 C CA . LYS A 1 193 ? 9.711 -21.422 -5.121 1 96.62 193 LYS A CA 1
ATOM 1459 C C . LYS A 1 193 ? 9.352 -22.703 -5.879 1 96.62 193 LYS A C 1
ATOM 1461 O O . LYS A 1 193 ? 10.125 -23.656 -5.887 1 96.62 193 LYS A O 1
ATOM 1466 N N . ARG A 1 194 ? 8.234 -22.688 -6.543 1 96.75 194 ARG A N 1
ATOM 1467 C CA . ARG A 1 194 ? 7.742 -23.859 -7.281 1 96.75 194 ARG A CA 1
ATOM 1468 C C . ARG A 1 194 ? 8.664 -24.188 -8.445 1 96.75 194 ARG A C 1
ATOM 1470 O O . ARG A 1 194 ? 8.836 -25.359 -8.789 1 96.75 194 ARG A O 1
ATOM 1477 N N . GLU A 1 195 ? 9.289 -23.125 -9.086 1 95.5 195 GLU A N 1
ATOM 1478 C CA . GLU A 1 195 ? 10.258 -23.391 -10.156 1 95.5 195 GLU A CA 1
ATOM 1479 C C . GLU A 1 195 ? 11.398 -24.266 -9.664 1 95.5 195 GLU A C 1
ATOM 1481 O O . GLU A 1 195 ? 11.953 -25.062 -10.43 1 95.5 195 GLU A O 1
ATOM 1486 N N . ARG A 1 196 ? 11.656 -24.219 -8.438 1 92.12 196 ARG A N 1
ATOM 1487 C CA . ARG A 1 196 ? 12.828 -24.891 -7.875 1 92.12 196 ARG A CA 1
ATOM 1488 C C . ARG A 1 196 ? 12.445 -26.203 -7.215 1 92.12 196 ARG A C 1
ATOM 1490 O O . ARG A 1 196 ? 13.25 -27.141 -7.176 1 92.12 196 ARG A O 1
ATOM 1497 N N . THR A 1 197 ? 11.18 -26.312 -6.742 1 93.69 197 THR A N 1
ATOM 1498 C CA . THR A 1 197 ? 10.805 -27.469 -5.938 1 93.69 197 THR A CA 1
ATOM 1499 C C . THR A 1 197 ? 9.797 -28.344 -6.68 1 93.69 197 THR A C 1
ATOM 1501 O O . THR A 1 197 ? 9.617 -29.516 -6.348 1 93.69 197 THR A O 1
ATOM 1504 N N . GLY A 1 198 ? 9.016 -27.672 -7.605 1 96.12 198 GLY A N 1
ATOM 1505 C CA . GLY A 1 198 ? 7.953 -28.375 -8.312 1 96.12 198 GLY A CA 1
ATOM 1506 C C . GLY A 1 198 ? 6.676 -28.484 -7.504 1 96.12 198 GLY A C 1
ATOM 1507 O O . GLY A 1 198 ? 5.688 -29.047 -7.973 1 96.12 198 GLY A O 1
ATOM 1508 N N . LYS A 1 199 ? 6.656 -27.859 -6.309 1 96.44 199 LYS A N 1
ATOM 1509 C CA . LYS A 1 199 ? 5.52 -28.016 -5.402 1 96.44 199 LYS A CA 1
ATOM 1510 C C . LYS A 1 199 ? 4.82 -26.688 -5.164 1 96.44 199 LYS A C 1
ATOM 1512 O O . LYS A 1 199 ? 5.477 -25.641 -5.078 1 96.44 199 LYS A O 1
ATOM 1517 N N . GLY A 1 200 ? 3.504 -26.734 -5.074 1 97.12 200 GLY A N 1
ATOM 1518 C CA . GLY A 1 200 ? 2.732 -25.547 -4.738 1 97.12 200 GLY A CA 1
ATOM 1519 C C . GLY A 1 200 ? 2.818 -25.172 -3.268 1 97.12 200 GLY A C 1
ATOM 1520 O O . GLY A 1 200 ? 3.668 -25.703 -2.541 1 97.12 200 GLY A O 1
ATOM 1521 N N . SER A 1 201 ? 2.066 -24.125 -2.873 1 97.12 201 SER A N 1
ATOM 1522 C CA . SER A 1 201 ? 2.061 -23.625 -1.505 1 97.12 201 SER A CA 1
ATOM 1523 C C . SER A 1 201 ? 0.799 -22.812 -1.22 1 97.12 201 SER A C 1
ATOM 1525 O O . SER A 1 201 ? 0.186 -22.266 -2.137 1 97.12 201 SER A O 1
ATOM 1527 N N . GLU A 1 202 ? 0.472 -22.875 0.037 1 98.31 202 GLU A N 1
ATOM 1528 C CA . GLU A 1 202 ? -0.51 -21.906 0.515 1 98.31 202 GLU A CA 1
ATOM 1529 C C . GLU A 1 202 ? 0.15 -20.578 0.854 1 98.31 202 GLU A C 1
ATOM 1531 O O . GLU A 1 202 ? 1.173 -20.547 1.541 1 98.31 202 GLU A O 1
ATOM 1536 N N . VAL A 1 203 ? -0.384 -19.484 0.306 1 98.69 203 VAL A N 1
ATOM 1537 C CA . VAL A 1 203 ? 0.111 -18.156 0.653 1 98.69 203 VAL A CA 1
ATOM 1538 C C . VAL A 1 203 ? -1.019 -17.328 1.258 1 98.69 203 VAL A C 1
ATOM 1540 O O . VAL A 1 203 ? -2.193 -17.547 0.954 1 98.69 203 VAL A O 1
ATOM 1543 N N . LYS A 1 204 ? -0.651 -16.391 2.146 1 98.5 204 LYS A N 1
ATOM 1544 C CA . LYS A 1 204 ? -1.652 -15.633 2.891 1 98.5 204 LYS A CA 1
ATOM 1545 C C . LYS A 1 204 ? -1.25 -14.164 3.021 1 98.5 204 LYS A C 1
ATOM 1547 O O . LYS A 1 204 ? -0.06 -13.844 3.047 1 98.5 204 LYS A O 1
ATOM 1552 N N . SER A 1 205 ? -2.184 -13.352 3.057 1 98.75 205 SER A N 1
ATOM 1553 C CA . SER A 1 205 ? -2.104 -11.969 3.492 1 98.75 205 SER A CA 1
ATOM 1554 C C . SER A 1 205 ? -3.447 -11.477 4.02 1 98.75 205 SER A C 1
ATOM 1556 O O . SER A 1 205 ? -4.422 -12.234 4.059 1 98.75 205 SER A O 1
ATOM 1558 N N . ASN A 1 206 ? -3.516 -10.289 4.578 1 98.75 206 ASN A N 1
ATOM 1559 C CA . ASN A 1 206 ? -4.77 -9.766 5.105 1 98.75 206 ASN A CA 1
ATOM 1560 C C . ASN A 1 206 ? -4.715 -8.25 5.277 1 98.75 206 ASN A C 1
ATOM 1562 O O . ASN A 1 206 ? -3.637 -7.652 5.238 1 98.75 206 ASN A O 1
ATOM 1566 N N . LEU A 1 207 ? -5.812 -7.633 5.438 1 98.62 207 LEU A N 1
ATOM 1567 C CA . LEU A 1 207 ? -5.945 -6.18 5.52 1 98.62 207 LEU A CA 1
ATOM 1568 C C . LEU A 1 207 ? -5.254 -5.641 6.766 1 98.62 207 LEU A C 1
ATOM 1570 O O . LEU A 1 207 ? -4.508 -4.66 6.691 1 98.62 207 LEU A O 1
ATOM 1574 N N . MET A 1 208 ? -5.469 -6.246 7.887 1 98.25 208 MET A N 1
ATOM 1575 C CA . MET A 1 208 ? -4.941 -5.801 9.172 1 98.25 208 MET A CA 1
ATOM 1576 C C . MET A 1 208 ? -3.42 -5.742 9.148 1 98.25 208 MET A C 1
ATOM 1578 O O . MET A 1 208 ? -2.824 -4.73 9.523 1 98.25 208 MET A O 1
ATOM 1582 N N . ALA A 1 209 ? -2.789 -6.789 8.648 1 98.75 209 ALA A N 1
ATOM 1583 C CA . ALA A 1 209 ? -1.332 -6.863 8.594 1 98.75 209 ALA A CA 1
ATOM 1584 C C . ALA A 1 209 ? -0.764 -5.785 7.672 1 98.75 209 ALA A C 1
ATOM 1586 O O . ALA A 1 209 ? 0.243 -5.152 7.996 1 98.75 209 ALA A O 1
ATOM 1587 N N . ASN A 1 210 ? -1.387 -5.598 6.535 1 98.88 210 ASN A N 1
ATOM 1588 C CA . ASN A 1 210 ? -0.934 -4.582 5.594 1 98.88 210 ASN A CA 1
ATOM 1589 C C . ASN A 1 210 ? -1.129 -3.174 6.152 1 98.88 210 ASN A C 1
ATOM 1591 O O . ASN A 1 210 ? -0.311 -2.285 5.91 1 98.88 210 ASN A O 1
ATOM 1595 N N . GLY A 1 211 ? -2.23 -2.965 6.828 1 98.5 211 GLY A N 1
ATOM 1596 C CA . GLY A 1 211 ? -2.428 -1.687 7.492 1 98.5 211 GLY A CA 1
ATOM 1597 C C . GLY A 1 211 ? -1.34 -1.364 8.5 1 98.5 211 GLY A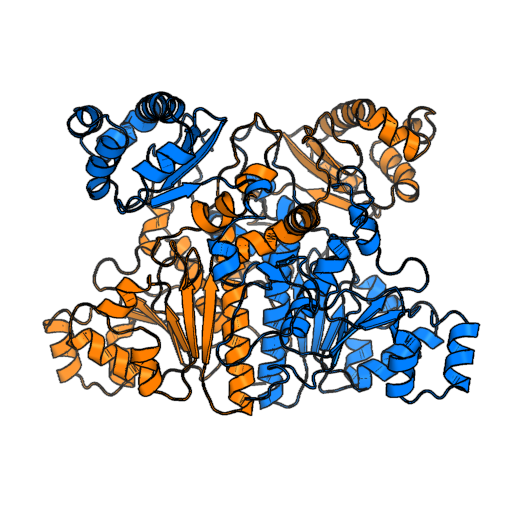 C 1
ATOM 1598 O O . GLY A 1 211 ? -0.8 -0.256 8.508 1 98.5 211 GLY A O 1
ATOM 1599 N N . LEU A 1 212 ? -1.05 -2.355 9.312 1 98.5 212 LEU A N 1
ATOM 1600 C CA . LEU A 1 212 ? -0.001 -2.135 10.305 1 98.5 212 LEU A CA 1
ATOM 1601 C C . LEU A 1 212 ? 1.352 -1.938 9.633 1 98.5 212 LEU A C 1
ATOM 1603 O O . LEU A 1 212 ? 2.176 -1.148 10.094 1 98.5 212 LEU A O 1
ATOM 1607 N N . TRP A 1 213 ? 1.629 -2.656 8.555 1 98.75 213 TRP A N 1
ATOM 1608 C CA . TRP A 1 213 ? 2.84 -2.467 7.766 1 98.75 213 TRP A CA 1
ATOM 1609 C C . TRP A 1 213 ? 2.965 -1.019 7.301 1 98.75 213 TRP A C 1
ATOM 1611 O O . TRP A 1 213 ? 4.047 -0.429 7.371 1 98.75 213 TRP A O 1
ATOM 1621 N N . SER A 1 214 ? 1.899 -0.374 6.957 1 98.38 214 SER A N 1
ATOM 1622 C CA . SER A 1 214 ? 1.878 1.011 6.5 1 98.38 214 SER A CA 1
ATOM 1623 C C . SER A 1 214 ? 2.23 1.973 7.629 1 98.38 214 SER A C 1
ATOM 1625 O O . SER A 1 214 ? 2.92 2.971 7.41 1 98.38 214 SER A O 1
ATOM 1627 N N . THR A 1 215 ? 1.807 1.662 8.828 1 97.31 215 THR A N 1
ATOM 1628 C CA . THR A 1 215 ? 2.025 2.543 9.977 1 97.31 215 THR A CA 1
ATOM 1629 C C . THR A 1 215 ? 3.213 2.066 10.805 1 97.31 215 THR A C 1
ATOM 1631 O O . THR A 1 215 ? 3.373 2.473 11.961 1 97.31 215 THR A O 1
ATOM 1634 N N . SER A 1 216 ? 4.059 1.315 10.289 1 98.25 216 SER A N 1
ATOM 1635 C CA . SER A 1 216 ? 4.996 0.489 11.039 1 98.25 216 SER A CA 1
ATOM 1636 C C . SER A 1 216 ? 6.051 1.343 11.734 1 98.25 216 SER A C 1
ATOM 1638 O O . SER A 1 216 ? 6.57 0.965 12.789 1 98.25 216 SER A O 1
ATOM 1640 N N . VAL A 1 217 ? 6.414 2.512 11.219 1 98.12 217 VAL A N 1
ATOM 1641 C CA . VAL A 1 217 ? 7.438 3.338 11.859 1 98.12 217 VAL A CA 1
ATOM 1642 C C . VAL A 1 217 ? 6.965 3.764 13.25 1 98.12 217 VAL A C 1
ATOM 1644 O O . VAL A 1 217 ? 7.668 3.559 14.242 1 98.12 217 VAL A O 1
ATOM 1647 N N . LEU A 1 218 ? 5.766 4.277 13.32 1 97.44 218 LEU A N 1
ATOM 1648 C CA . LEU A 1 218 ? 5.234 4.75 14.594 1 97.44 218 LEU A CA 1
ATOM 1649 C C . LEU A 1 218 ? 4.82 3.58 15.477 1 97.44 218 LEU A C 1
ATOM 1651 O O . LEU A 1 218 ? 4.938 3.65 16.703 1 97.44 218 LEU A O 1
ATOM 1655 N N . ALA A 1 219 ? 4.316 2.506 14.812 1 97.88 219 ALA A N 1
ATOM 1656 C CA . ALA A 1 219 ? 4.008 1.303 15.586 1 97.88 219 ALA A CA 1
ATOM 1657 C C . ALA A 1 219 ? 5.254 0.755 16.266 1 97.88 219 ALA A C 1
ATOM 1659 O O . ALA A 1 219 ? 5.199 0.358 17.438 1 97.88 219 ALA A O 1
ATOM 1660 N N . GLN A 1 220 ? 6.359 0.713 15.547 1 98.25 220 GLN A N 1
ATOM 1661 C CA . GLN A 1 220 ? 7.613 0.245 16.125 1 98.25 220 GLN A CA 1
ATOM 1662 C C . GLN A 1 220 ? 8.055 1.141 17.281 1 98.25 220 GLN A C 1
ATOM 1664 O O . GLN A 1 220 ? 8.57 0.654 18.297 1 98.25 220 GLN A O 1
ATOM 1669 N N . ALA A 1 221 ? 7.91 2.445 17.109 1 98.19 221 ALA A N 1
ATOM 1670 C CA . ALA A 1 221 ? 8.203 3.371 18.203 1 98.19 221 ALA A CA 1
ATOM 1671 C C . ALA A 1 221 ? 7.414 3.01 19.453 1 98.19 221 ALA A C 1
ATOM 1673 O O . ALA A 1 221 ? 7.961 2.984 20.562 1 98.19 221 ALA A O 1
ATOM 1674 N N . LYS A 1 222 ? 6.184 2.719 19.266 1 97.44 222 LYS A N 1
ATOM 1675 C CA . LYS A 1 222 ? 5.34 2.348 20.391 1 97.44 222 LYS A CA 1
ATOM 1676 C C . LYS A 1 222 ? 5.816 1.047 21.031 1 97.44 222 LYS A C 1
ATOM 1678 O O . LYS A 1 222 ? 5.832 0.922 22.25 1 97.44 222 LYS A O 1
ATOM 1683 N N . LEU A 1 223 ? 6.16 0.099 20.234 1 97.5 223 LEU A N 1
ATOM 1684 C CA . LEU A 1 223 ? 6.57 -1.221 20.703 1 97.5 223 LEU A CA 1
ATOM 1685 C C . LEU A 1 223 ? 7.832 -1.13 21.562 1 97.5 223 LEU A C 1
ATOM 1687 O O . LEU A 1 223 ? 8.062 -1.977 22.422 1 97.5 223 LEU A O 1
ATOM 1691 N N . VAL A 1 224 ? 8.633 -0.095 21.328 1 96.94 224 VAL A N 1
ATOM 1692 C CA . VAL A 1 224 ? 9.875 0.014 22.094 1 96.94 224 VAL A CA 1
ATOM 1693 C C . VAL A 1 224 ? 9.695 1.016 23.234 1 96.94 224 VAL A C 1
ATOM 1695 O O . VAL A 1 224 ? 10.664 1.428 23.859 1 96.94 224 VAL A O 1
ATOM 1698 N N . GLY A 1 225 ? 8.516 1.492 23.391 1 96.31 225 GLY A N 1
ATOM 1699 C CA . GLY A 1 225 ? 8.203 2.32 24.547 1 96.31 225 GLY A CA 1
ATOM 1700 C C . GLY A 1 225 ? 8.539 3.785 24.344 1 96.31 225 GLY A C 1
ATOM 1701 O O . GLY A 1 225 ? 8.773 4.516 25.297 1 96.31 225 GLY A O 1
ATOM 1702 N N . ALA A 1 226 ? 8.602 4.223 23.094 1 97.5 226 ALA A N 1
ATOM 1703 C CA . ALA A 1 226 ? 8.914 5.621 22.812 1 97.5 226 ALA A CA 1
ATOM 1704 C C . ALA A 1 226 ? 7.867 6.551 23.422 1 97.5 226 ALA A C 1
ATOM 1706 O O . ALA A 1 226 ? 6.719 6.148 23.641 1 97.5 226 ALA A O 1
ATOM 1707 N N . GLU A 1 227 ? 8.258 7.793 23.703 1 96.94 227 GLU A N 1
ATOM 1708 C CA . GLU A 1 227 ? 7.359 8.836 24.188 1 96.94 227 GLU A CA 1
ATOM 1709 C C . GLU A 1 227 ? 6.777 9.641 23.031 1 96.94 227 GLU A C 1
ATOM 1711 O O . GLU A 1 227 ? 7.52 10.227 22.234 1 96.94 227 GLU A O 1
ATOM 1716 N N . PHE A 1 228 ? 5.461 9.633 23 1 94.44 228 PHE A N 1
ATOM 1717 C CA . PHE A 1 228 ? 4.766 10.367 21.953 1 94.44 228 PHE A CA 1
ATOM 1718 C C . PHE A 1 228 ? 4.305 11.727 22.453 1 94.44 228 PHE A C 1
ATOM 1720 O O . PHE A 1 228 ? 3.818 11.844 23.578 1 94.44 228 PHE A O 1
ATOM 1727 N N . GLN A 1 229 ? 4.512 12.711 21.594 1 89.12 229 GLN A N 1
ATOM 1728 C CA . GLN A 1 229 ? 4.008 14.047 21.891 1 89.12 229 GLN A CA 1
ATOM 1729 C C . GLN A 1 229 ? 2.609 14.25 21.312 1 89.12 229 GLN A C 1
ATOM 1731 O O . GLN A 1 229 ? 2.217 13.57 20.359 1 89.12 229 GLN A O 1
ATOM 1736 N N . PRO A 1 230 ? 1.923 15.195 21.906 1 88.5 230 PRO A N 1
ATOM 1737 C CA . PRO A 1 230 ? 0.615 15.516 21.328 1 88.5 230 PRO A CA 1
ATOM 1738 C C . PRO A 1 230 ? 0.708 16 19.891 1 88.5 230 PRO A C 1
ATOM 1740 O O . PRO A 1 230 ? 1.652 16.703 19.531 1 88.5 230 PRO A O 1
ATOM 1743 N N . ARG A 1 231 ? -0.29 15.633 19.125 1 88.69 231 ARG A N 1
ATOM 1744 C CA . ARG A 1 231 ? -0.334 16.047 17.719 1 88.69 231 ARG A CA 1
ATOM 1745 C C . ARG A 1 231 ? -0.644 17.531 17.594 1 88.69 231 ARG A C 1
ATOM 1747 O O . ARG A 1 231 ? -1.628 18.016 18.156 1 88.69 231 ARG A O 1
ATOM 1754 N N . ARG A 1 232 ? 0.16 18.156 16.812 1 90.88 232 ARG A N 1
ATOM 1755 C CA . ARG A 1 232 ? -0.024 19.594 16.562 1 90.88 232 ARG A CA 1
ATOM 1756 C C . ARG A 1 232 ? -0.751 19.828 15.242 1 90.88 232 ARG A C 1
ATOM 1758 O O . ARG A 1 232 ? -0.549 19.094 14.273 1 90.88 232 ARG A O 1
ATOM 1765 N N . THR A 1 233 ? -1.587 20.891 15.25 1 93.19 233 THR A N 1
ATOM 1766 C CA . THR A 1 233 ? -2.217 21.297 14 1 93.19 233 THR A CA 1
ATOM 1767 C C . THR A 1 233 ? -1.182 21.859 13.031 1 93.19 233 THR A C 1
ATOM 1769 O O . THR A 1 233 ? -0.059 22.172 13.43 1 93.19 233 THR A O 1
ATOM 1772 N N . ARG A 1 234 ? -1.603 21.969 11.805 1 93.69 234 ARG A N 1
ATOM 1773 C CA . ARG A 1 234 ? -0.75 22.531 10.766 1 93.69 234 ARG A CA 1
ATOM 1774 C C . ARG A 1 234 ? -0.221 23.906 11.164 1 93.69 234 ARG A C 1
ATOM 1776 O O . ARG A 1 234 ? 0.942 24.234 10.914 1 93.69 234 ARG A O 1
ATOM 1783 N N . GLU A 1 235 ? -1.014 24.703 11.867 1 95.62 235 GLU A N 1
ATOM 1784 C CA . GLU A 1 235 ? -0.696 26.078 12.25 1 95.62 235 GLU A CA 1
ATOM 1785 C C . GLU A 1 235 ? 0.322 26.109 13.391 1 95.62 235 GLU A C 1
ATOM 1787 O O . GLU A 1 235 ? 0.931 27.141 13.656 1 95.62 235 GLU A O 1
ATOM 1792 N N . ARG A 1 236 ? 0.54 25 13.961 1 94.69 236 ARG A N 1
ATOM 1793 C CA . ARG A 1 236 ? 1.434 24.938 15.109 1 94.69 236 ARG A CA 1
ATOM 1794 C C . ARG A 1 236 ? 2.533 23.906 14.891 1 94.69 236 ARG A C 1
ATOM 1796 O O . ARG A 1 236 ? 3.119 23.406 15.852 1 94.69 236 ARG A O 1
ATOM 1803 N N . ALA A 1 237 ? 2.738 23.547 13.664 1 93.56 237 ALA A N 1
ATOM 1804 C CA . ALA A 1 237 ? 3.758 22.547 13.32 1 93.56 237 ALA A CA 1
ATOM 1805 C C . ALA A 1 237 ? 5.133 22.984 13.812 1 93.56 237 ALA A C 1
ATOM 1807 O O . ALA A 1 237 ? 5.398 24.188 13.953 1 93.56 237 ALA A O 1
ATOM 1808 N N . LEU A 1 238 ? 5.988 22.047 14.039 1 92.94 238 LEU A N 1
ATOM 1809 C CA . LEU A 1 238 ? 7.305 22.312 14.609 1 92.94 238 LEU A CA 1
ATOM 1810 C C . LEU A 1 238 ? 8.281 22.781 13.539 1 92.94 238 LEU A C 1
ATOM 1812 O O . LEU A 1 238 ? 9.359 23.297 13.852 1 92.94 238 LEU A O 1
ATOM 1816 N N . ASN A 1 239 ? 7.938 22.547 12.297 1 94.44 239 ASN A N 1
ATOM 1817 C CA . ASN A 1 239 ? 8.797 22.891 11.172 1 94.44 239 ASN A CA 1
ATOM 1818 C C . ASN A 1 239 ? 8.016 23.594 10.062 1 94.44 239 ASN A C 1
ATOM 1820 O O . ASN A 1 239 ? 7.273 22.938 9.32 1 94.44 239 ASN A O 1
ATOM 1824 N N . ALA A 1 240 ? 8.297 24.844 9.852 1 96.5 240 ALA A N 1
ATOM 1825 C CA . ALA A 1 240 ? 7.562 25.656 8.883 1 96.5 240 ALA A CA 1
ATOM 1826 C C . ALA A 1 240 ? 7.914 25.266 7.453 1 96.5 240 ALA A C 1
ATOM 1828 O O . ALA A 1 240 ? 7.121 25.469 6.531 1 96.5 240 ALA A O 1
ATOM 1829 N N . VAL A 1 241 ? 9.109 24.719 7.254 1 95.81 241 VAL A N 1
ATOM 1830 C CA . VAL A 1 241 ? 9.547 24.406 5.895 1 95.81 241 VAL A CA 1
ATOM 1831 C C . VAL A 1 241 ? 9.273 22.953 5.574 1 95.81 241 VAL A C 1
ATOM 1833 O O . VAL A 1 241 ? 9.742 22.422 4.559 1 95.81 241 VAL A O 1
ATOM 1836 N N . ALA A 1 242 ? 8.578 22.203 6.441 1 93.88 242 ALA A N 1
ATOM 1837 C CA . ALA A 1 242 ? 7.949 20.906 6.234 1 93.88 242 ALA A CA 1
ATOM 1838 C C . ALA A 1 242 ? 6.469 20.953 6.613 1 93.88 242 ALA A C 1
ATOM 1840 O O . ALA A 1 242 ? 6.062 20.359 7.617 1 93.88 242 ALA A O 1
ATOM 1841 N N . ASN A 1 243 ? 5.754 21.609 5.852 1 95.81 243 ASN A N 1
ATOM 1842 C CA . ASN A 1 243 ? 4.352 21.938 6.094 1 95.81 243 ASN A CA 1
ATOM 1843 C C . ASN A 1 243 ? 3.629 22.297 4.797 1 95.81 243 ASN A C 1
ATOM 1845 O O . ASN A 1 243 ? 4.258 22.406 3.742 1 95.81 243 ASN A O 1
ATOM 1849 N N . HIS A 1 244 ? 2.318 22.25 4.852 1 96.88 244 HIS A N 1
ATOM 1850 C CA . HIS A 1 244 ? 1.581 22.578 3.637 1 96.88 244 HIS A CA 1
ATOM 1851 C C . HIS A 1 244 ? 0.853 23.906 3.777 1 96.88 244 HIS A C 1
ATOM 1853 O O . HIS A 1 244 ? 0.518 24.312 4.891 1 96.88 244 HIS A O 1
ATOM 1859 N N . TYR A 1 245 ? 0.703 24.609 2.654 1 97.88 245 TYR A N 1
ATOM 1860 C CA . TYR A 1 245 ? 0.182 25.969 2.592 1 97.88 245 TYR A CA 1
ATOM 1861 C C . TYR A 1 245 ? -0.849 26.109 1.479 1 97.88 245 TYR A C 1
ATOM 1863 O O . TYR A 1 245 ? -0.738 25.453 0.437 1 97.88 245 TYR A O 1
ATOM 1871 N N . ARG A 1 246 ? -1.781 26.938 1.716 1 98 246 ARG A N 1
ATOM 1872 C CA . ARG A 1 246 ? -2.867 27.188 0.772 1 98 246 ARG A CA 1
ATOM 1873 C C . ARG A 1 246 ? -2.553 28.375 -0.133 1 98 246 ARG A C 1
ATOM 1875 O O . ARG A 1 246 ? -2.156 29.438 0.346 1 98 246 ARG A O 1
ATOM 1882 N N . CYS A 1 247 ? -2.707 28.172 -1.435 1 98.31 247 CYS A N 1
ATOM 1883 C CA . CYS A 1 247 ? -2.473 29.219 -2.424 1 98.31 247 CYS A CA 1
ATOM 1884 C C . CYS A 1 247 ? -3.709 30.094 -2.602 1 98.31 247 CYS A C 1
ATOM 1886 O O . CYS A 1 247 ? -4.762 29.812 -2.025 1 98.31 247 CYS A O 1
ATOM 1888 N N . ARG A 1 248 ? -3.559 31.094 -3.465 1 98.38 248 ARG A N 1
ATOM 1889 C CA . ARG A 1 248 ? -4.637 32.062 -3.695 1 98.38 248 ARG A CA 1
ATOM 1890 C C . ARG A 1 248 ? -5.859 31.375 -4.297 1 98.38 248 ARG A C 1
ATOM 1892 O O . ARG A 1 248 ? -6.996 31.719 -3.965 1 98.38 248 ARG A O 1
ATOM 1899 N N . ASP A 1 249 ? -5.699 30.453 -5.121 1 97.31 249 ASP A N 1
ATOM 1900 C CA . ASP A 1 249 ? -6.785 29.797 -5.84 1 97.31 249 ASP A CA 1
ATOM 1901 C C . ASP A 1 249 ? -7.391 28.672 -5.012 1 97.31 249 ASP A C 1
ATOM 1903 O O . ASP A 1 249 ? -8.18 27.875 -5.52 1 97.31 249 ASP A O 1
ATOM 1907 N N . GLY A 1 250 ? -6.965 28.5 -3.814 1 96 250 GLY A N 1
ATOM 1908 C CA . GLY A 1 250 ? -7.508 27.5 -2.914 1 96 250 GLY A CA 1
ATOM 1909 C C . GLY A 1 250 ? -6.758 26.172 -2.969 1 96 250 GLY A C 1
ATOM 1910 O O . GLY A 1 250 ? -6.973 25.297 -2.129 1 96 250 GLY A O 1
ATOM 1911 N N . ARG A 1 251 ? -5.867 26.062 -3.928 1 96.62 251 ARG A N 1
ATOM 1912 C CA . ARG A 1 251 ? -5.039 24.875 -4.051 1 96.62 251 ARG A CA 1
ATOM 1913 C C . ARG A 1 251 ? -3.941 24.859 -2.992 1 96.62 251 ARG A C 1
ATOM 1915 O O . ARG A 1 251 ? -3.65 25.875 -2.375 1 96.62 251 ARG A O 1
ATOM 1922 N N . TRP A 1 252 ? -3.43 23.656 -2.725 1 97.31 252 TRP A N 1
ATOM 1923 C CA . TRP A 1 252 ? -2.451 23.5 -1.654 1 97.31 252 TRP A CA 1
ATOM 1924 C C . TRP A 1 252 ? -1.135 22.953 -2.197 1 97.31 252 TRP A C 1
ATOM 1926 O O . TRP A 1 252 ? -1.123 22.203 -3.176 1 97.31 252 TRP A O 1
ATOM 1936 N N . LEU A 1 253 ? -0.055 23.297 -1.595 1 97.06 253 LEU A N 1
ATOM 1937 C CA . LEU A 1 253 ? 1.243 22.672 -1.819 1 97.06 253 LEU A CA 1
ATOM 1938 C C . LEU A 1 253 ? 1.926 22.344 -0.495 1 97.06 253 LEU A C 1
ATOM 1940 O O . LEU A 1 253 ? 1.572 22.906 0.544 1 97.06 253 LEU A O 1
ATOM 1944 N N . ILE A 1 254 ? 2.85 21.438 -0.509 1 96.69 254 ILE A N 1
ATOM 1945 C CA . ILE A 1 254 ? 3.582 21 0.677 1 96.69 254 ILE A CA 1
ATOM 1946 C C . ILE A 1 254 ? 5.078 21.219 0.464 1 96.69 254 ILE A C 1
ATOM 1948 O O . ILE A 1 254 ? 5.625 20.828 -0.57 1 96.69 254 ILE A O 1
ATOM 1952 N N . LEU A 1 255 ? 5.719 21.891 1.431 1 96.06 255 LEU A N 1
ATOM 1953 C CA . LEU A 1 255 ? 7.168 22.031 1.458 1 96.06 255 LEU A CA 1
ATOM 1954 C C . LEU A 1 255 ? 7.812 20.891 2.225 1 96.06 255 LEU A C 1
ATOM 1956 O O . LEU A 1 255 ? 7.289 20.453 3.25 1 96.06 255 LEU A O 1
ATOM 1960 N N . SER A 1 256 ? 8.859 20.391 1.707 1 93.75 256 SER A N 1
ATOM 1961 C CA . SER A 1 256 ? 9.656 19.359 2.369 1 93.75 256 SER A CA 1
ATOM 1962 C C . SER A 1 256 ? 11.148 19.672 2.27 1 93.75 256 SER A C 1
ATOM 1964 O O . SER A 1 256 ? 11.898 18.938 1.623 1 93.75 256 SER A O 1
ATOM 1966 N N . LEU A 1 257 ? 11.594 20.625 3.039 1 92.25 257 LEU A N 1
ATOM 1967 C CA . LEU A 1 257 ? 13 21.016 3.014 1 92.25 257 LEU A CA 1
ATOM 1968 C C . LEU A 1 257 ? 13.789 20.281 4.094 1 92.25 257 LEU A C 1
ATOM 1970 O O . LEU A 1 257 ? 13.766 20.688 5.262 1 92.25 257 LEU A O 1
ATOM 1974 N N . LEU A 1 258 ? 14.492 19.266 3.719 1 83.44 258 LEU A N 1
ATOM 1975 C CA . LEU A 1 258 ? 15.234 18.438 4.672 1 83.44 258 LEU A CA 1
ATOM 1976 C C . LEU A 1 258 ? 16.625 19.016 4.926 1 83.44 258 LEU A C 1
ATOM 1978 O O . LEU A 1 258 ? 17.203 18.797 5.996 1 83.44 258 LEU A O 1
ATOM 1982 N N . ASN A 1 259 ? 17.188 19.594 3.877 1 87.25 259 ASN A N 1
ATOM 1983 C CA . ASN A 1 259 ? 18.438 20.328 4.055 1 87.25 259 ASN A CA 1
ATOM 1984 C C . ASN A 1 259 ? 18.188 21.828 4.219 1 87.25 259 ASN A C 1
ATOM 1986 O O . ASN A 1 259 ? 18.609 22.625 3.385 1 87.25 259 ASN A O 1
ATOM 1990 N N . GLU A 1 260 ? 17.703 22.156 5.277 1 90.88 260 GLU A N 1
ATOM 1991 C CA . GLU A 1 260 ? 17.078 23.453 5.527 1 90.88 260 GLU A CA 1
ATOM 1992 C C . GLU A 1 260 ? 18.094 24.578 5.414 1 90.88 260 GLU A C 1
ATOM 1994 O O . GLU A 1 260 ? 17.828 25.609 4.773 1 90.88 260 GLU A O 1
ATOM 1999 N N . GLU A 1 261 ? 19.281 24.391 6.016 1 91.69 261 GLU A N 1
ATOM 2000 C CA . GLU A 1 261 ? 20.266 25.453 6.016 1 91.69 261 GLU A CA 1
ATOM 2001 C C . GLU A 1 261 ? 20.719 25.797 4.594 1 91.69 261 GLU A C 1
ATOM 2003 O O . GLU A 1 261 ? 20.875 26.969 4.254 1 91.69 261 GLU A O 1
ATOM 2008 N N . LYS A 1 262 ? 20.844 24.781 3.834 1 91.62 262 LYS A N 1
ATOM 2009 C CA . LYS A 1 262 ? 21.281 25 2.459 1 91.62 262 LYS A CA 1
ATOM 2010 C C . LYS A 1 262 ? 20.156 25.547 1.593 1 91.62 262 LYS A C 1
ATOM 2012 O O . LYS A 1 262 ? 20.391 26.328 0.678 1 91.62 262 LYS A O 1
ATOM 2017 N N . GLN A 1 263 ? 18.953 25.234 1.878 1 94.81 263 GLN A N 1
ATOM 2018 C CA . GLN A 1 263 ? 17.812 25.484 0.997 1 94.81 263 GLN A CA 1
ATOM 2019 C C . GLN A 1 263 ? 17.109 26.797 1.381 1 94.81 263 GLN A C 1
ATOM 2021 O O . GLN A 1 263 ? 16.375 27.359 0.576 1 94.81 263 GLN A O 1
ATOM 2026 N N . TRP A 1 264 ? 17.328 27.312 2.559 1 96.62 264 TRP A N 1
ATOM 2027 C CA . TRP A 1 264 ? 16.609 28.438 3.125 1 96.62 264 TRP A CA 1
ATOM 2028 C C . TRP A 1 264 ? 16.766 29.672 2.256 1 96.62 264 TRP A C 1
ATOM 2030 O O . TRP A 1 264 ? 15.773 30.297 1.853 1 96.62 264 TRP A O 1
ATOM 2040 N N . PRO A 1 265 ? 18 30.047 1.801 1 96.88 265 PRO A N 1
ATOM 2041 C CA . PRO A 1 265 ? 18.125 31.25 0.97 1 96.88 265 PRO A CA 1
ATOM 2042 C C . PRO A 1 265 ? 17.375 31.125 -0.356 1 96.88 265 PRO A C 1
ATOM 2044 O O . PRO A 1 265 ? 16.766 32.094 -0.816 1 96.88 265 PRO A O 1
ATOM 2047 N N . THR A 1 266 ? 17.453 29.953 -0.909 1 97.38 266 THR A N 1
ATOM 2048 C CA . THR A 1 266 ? 16.75 29.719 -2.168 1 97.38 266 THR A CA 1
ATOM 2049 C C . THR A 1 266 ? 15.242 29.859 -1.979 1 97.38 266 THR A C 1
ATOM 2051 O O . THR A 1 266 ? 14.562 30.453 -2.818 1 97.38 266 THR A O 1
ATOM 2054 N N . LEU A 1 267 ? 14.711 29.328 -0.856 1 97.88 267 LEU A N 1
ATOM 2055 C CA . LEU A 1 267 ? 13.281 29.406 -0.593 1 97.88 267 LEU A CA 1
ATOM 2056 C C . LEU A 1 267 ? 12.836 30.859 -0.436 1 97.88 267 LEU A C 1
ATOM 2058 O O . LEU A 1 267 ? 11.859 31.281 -1.054 1 97.88 267 LEU A O 1
ATOM 2062 N N . THR A 1 268 ? 13.555 31.609 0.35 1 97.75 268 THR A N 1
ATOM 2063 C CA . THR A 1 268 ? 13.148 33 0.603 1 97.75 268 THR A CA 1
ATOM 2064 C C . THR A 1 268 ? 13.203 33.812 -0.682 1 97.75 268 THR A C 1
ATOM 2066 O O . THR A 1 268 ? 12.367 34.688 -0.89 1 97.75 268 THR A O 1
ATOM 2069 N N . LYS A 1 269 ? 14.148 33.5 -1.517 1 97.62 269 LYS A N 1
ATOM 2070 C CA . LYS A 1 269 ? 14.219 34.188 -2.816 1 97.62 269 LYS A CA 1
ATOM 2071 C C . LYS A 1 269 ? 12.992 33.844 -3.66 1 97.62 269 LYS A C 1
ATOM 2073 O O . LYS A 1 269 ? 12.375 34.75 -4.242 1 97.62 269 LYS A O 1
ATOM 2078 N N . CYS A 1 270 ? 12.641 32.562 -3.748 1 97.62 270 CYS A N 1
ATOM 2079 C CA . CYS A 1 270 ? 11.477 32.156 -4.512 1 97.62 270 CYS A CA 1
ATOM 2080 C C . CYS A 1 270 ? 10.203 32.812 -3.984 1 97.62 270 CYS A C 1
ATOM 2082 O O . CYS A 1 270 ? 9.289 33.094 -4.754 1 97.62 270 CYS A O 1
ATOM 2084 N N . LEU A 1 271 ? 10.219 33.094 -2.652 1 97.75 271 LEU A N 1
ATOM 2085 C CA . LEU A 1 271 ? 9.039 33.656 -2.01 1 97.75 271 LEU A CA 1
ATOM 2086 C C . LEU A 1 271 ? 9.031 35.188 -2.154 1 97.75 271 LEU A C 1
ATOM 2088 O O . LEU A 1 271 ? 8.047 35.844 -1.794 1 97.75 271 LEU A O 1
ATOM 2092 N N . GLY A 1 272 ? 10.07 35.719 -2.703 1 96.81 272 GLY A N 1
ATOM 2093 C CA . GLY A 1 272 ? 10.195 37.156 -2.828 1 96.81 272 GLY A CA 1
ATOM 2094 C C . GLY A 1 272 ? 10.422 37.844 -1.499 1 96.81 272 GLY A C 1
ATOM 2095 O O . GLY A 1 272 ? 9.992 39 -1.311 1 96.81 272 GLY A O 1
ATOM 2096 N N . ARG A 1 273 ? 10.883 37.156 -0.604 1 97.38 273 ARG A N 1
ATOM 2097 C CA . ARG A 1 273 ? 11.109 37.688 0.743 1 97.38 273 ARG A CA 1
ATOM 2098 C C . ARG A 1 273 ? 12.539 37.406 1.199 1 97.38 273 ARG A C 1
ATOM 2100 O O . ARG A 1 273 ? 12.758 36.844 2.279 1 97.38 273 ARG A O 1
ATOM 2107 N N . GLU A 1 274 ? 13.461 37.844 0.465 1 96.94 274 GLU A N 1
ATOM 2108 C CA . GLU A 1 274 ? 14.875 37.656 0.763 1 96.94 274 GLU A CA 1
ATOM 2109 C C . GLU A 1 274 ? 15.25 38.281 2.102 1 96.94 274 GLU A C 1
ATOM 2111 O O . GLU A 1 274 ? 16.266 37.906 2.695 1 96.94 274 GLU A O 1
ATOM 2116 N N . ASP A 1 275 ? 14.43 39.188 2.551 1 96.81 275 ASP A N 1
ATOM 2117 C CA . ASP A 1 275 ? 14.641 39.812 3.855 1 96.81 275 ASP A CA 1
ATOM 2118 C C . ASP A 1 275 ? 14.586 38.781 4.973 1 96.81 275 ASP A C 1
ATOM 2120 O O . ASP A 1 275 ? 15.188 38.969 6.031 1 96.81 275 ASP A O 1
ATOM 2124 N N . LEU A 1 276 ? 13.906 37.688 4.781 1 96.81 276 LEU A N 1
ATOM 2125 C CA . LEU A 1 276 ? 13.766 36.656 5.789 1 96.81 276 LEU A CA 1
ATOM 2126 C C . LEU A 1 276 ? 15.078 35.906 5.965 1 96.81 276 LEU A C 1
ATOM 2128 O O . LEU A 1 276 ? 15.312 35.281 7.012 1 96.81 276 LEU A O 1
ATOM 2132 N N . THR A 1 277 ? 15.906 35.875 4.914 1 94.75 277 THR A N 1
ATOM 2133 C CA . THR A 1 277 ? 17.156 35.094 4.957 1 94.75 277 THR A CA 1
ATOM 2134 C C . THR A 1 277 ? 18.047 35.594 6.086 1 94.75 277 THR A C 1
ATOM 2136 O O . THR A 1 277 ? 18.672 34.781 6.789 1 94.75 277 THR A O 1
ATOM 2139 N N . ASP A 1 278 ? 18.031 36.875 6.277 1 90.44 278 ASP A N 1
ATOM 2140 C CA . ASP A 1 278 ? 18.938 37.469 7.27 1 90.44 278 ASP A CA 1
ATOM 2141 C C . ASP A 1 278 ? 18.156 37.969 8.484 1 90.44 278 ASP A C 1
ATOM 2143 O O . ASP A 1 278 ? 18.734 38.625 9.359 1 90.44 278 ASP A O 1
ATOM 2147 N N . ASP A 1 279 ? 16.938 37.781 8.516 1 96.75 279 ASP A N 1
ATOM 2148 C CA . ASP A 1 279 ? 16.141 38.125 9.688 1 96.75 279 ASP A CA 1
ATOM 2149 C C . ASP A 1 279 ? 16.625 37.344 10.914 1 96.75 279 ASP A C 1
ATOM 2151 O O . ASP A 1 279 ? 16.609 36.125 10.93 1 96.75 279 ASP A O 1
ATOM 2155 N N . PRO A 1 280 ? 17 38.062 11.945 1 96.75 280 PRO A N 1
ATOM 2156 C CA . PRO A 1 280 ? 17.547 37.375 13.125 1 96.75 280 PRO A CA 1
ATOM 2157 C C . PRO A 1 280 ? 16.562 36.375 13.734 1 96.75 280 PRO A C 1
ATOM 2159 O O . PRO A 1 280 ? 16.984 35.438 14.414 1 96.75 280 PRO A O 1
ATOM 2162 N N . ARG A 1 281 ? 15.336 36.562 13.5 1 96.31 281 ARG A N 1
ATOM 2163 C CA . ARG A 1 281 ? 14.328 35.625 14.031 1 96.31 281 ARG A CA 1
ATOM 2164 C C . ARG A 1 281 ? 14.43 34.281 13.375 1 96.31 281 ARG A C 1
ATOM 2166 O O . ARG A 1 281 ? 14.023 33.25 13.969 1 96.31 281 ARG A O 1
ATOM 2173 N N . PHE A 1 282 ? 14.992 34.156 12.133 1 97.75 282 PHE A N 1
ATOM 2174 C CA . PHE A 1 282 ? 14.914 32.938 11.336 1 97.75 282 PHE A CA 1
ATOM 2175 C C . PHE A 1 282 ? 16.281 32.594 10.734 1 97.75 282 PHE A C 1
ATOM 2177 O O . PHE A 1 282 ? 16.359 31.844 9.766 1 97.75 282 PHE A O 1
ATOM 2184 N N . ALA A 1 283 ? 17.344 33.094 11.281 1 94.69 283 ALA A N 1
ATOM 2185 C CA . ALA A 1 283 ? 18.656 33.062 10.664 1 94.69 283 ALA A CA 1
ATOM 2186 C C . ALA A 1 283 ? 19.219 31.641 10.641 1 94.69 283 ALA A C 1
ATOM 2188 O O . ALA A 1 283 ? 19.891 31.25 9.688 1 94.69 283 ALA A O 1
ATOM 2189 N N . THR A 1 284 ? 18.984 30.969 11.711 1 94.69 284 THR A N 1
ATOM 2190 C CA . THR A 1 284 ? 19.469 29.594 11.797 1 94.69 284 THR A CA 1
ATOM 2191 C C . THR A 1 284 ? 18.297 28.609 11.828 1 94.69 284 THR A C 1
ATOM 2193 O O . THR A 1 284 ? 17.156 29 12.109 1 94.69 284 THR A O 1
ATOM 2196 N N . LYS A 1 285 ? 18.641 27.406 11.539 1 94.12 285 LYS A N 1
ATOM 2197 C CA . LYS A 1 285 ? 17.641 26.344 11.656 1 94.12 285 LYS A CA 1
ATOM 2198 C C . LYS A 1 285 ? 17.016 26.344 13.047 1 94.12 285 LYS A C 1
ATOM 2200 O O . LYS A 1 285 ? 15.789 26.25 13.18 1 94.12 285 LYS A O 1
ATOM 2205 N N . ALA A 1 286 ? 17.812 26.438 14.016 1 94.44 286 ALA A N 1
ATOM 2206 C CA . ALA A 1 286 ? 17.312 26.438 15.398 1 94.44 286 ALA A CA 1
ATOM 2207 C C . ALA A 1 286 ? 16.375 27.625 15.633 1 94.44 286 ALA A C 1
ATOM 2209 O O . ALA A 1 286 ? 15.359 27.484 16.312 1 94.44 286 ALA A O 1
ATOM 2210 N N . ASP A 1 287 ? 16.672 28.75 15.07 1 96.06 287 ASP A N 1
ATOM 2211 C CA . ASP A 1 287 ? 15.836 29.938 15.203 1 96.06 287 ASP A CA 1
ATOM 2212 C C . ASP A 1 287 ? 14.484 29.734 14.531 1 96.06 287 ASP A C 1
ATOM 2214 O O . ASP A 1 287 ? 13.445 30.094 15.094 1 96.06 287 ASP A O 1
ATOM 2218 N N . ARG A 1 288 ? 14.539 29.219 13.359 1 96.44 288 ARG A N 1
ATOM 2219 C CA . ARG A 1 288 ? 13.32 28.969 12.602 1 96.44 288 ARG A CA 1
ATOM 2220 C C . ARG A 1 288 ? 12.406 27.984 13.32 1 96.44 288 ARG A C 1
ATOM 2222 O O . ARG A 1 288 ? 11.195 28.203 13.391 1 96.44 288 ARG A O 1
ATOM 2229 N N . HIS A 1 289 ? 12.938 26.969 13.922 1 94.88 289 HIS A N 1
ATOM 2230 C CA . HIS A 1 289 ? 12.148 25.969 14.648 1 94.88 289 HIS A CA 1
ATOM 2231 C C . HIS A 1 289 ? 11.578 26.562 15.938 1 94.88 289 HIS A C 1
ATOM 2233 O O . HIS A 1 289 ? 10.445 26.266 16.312 1 94.88 289 HIS A O 1
ATOM 2239 N N . ALA A 1 290 ? 12.383 27.359 16.578 1 95.81 290 ALA A N 1
ATOM 2240 C CA . ALA A 1 290 ? 11.922 27.984 17.812 1 95.81 290 ALA A CA 1
ATOM 2241 C C . ALA A 1 290 ? 10.758 28.938 17.547 1 95.81 290 ALA A C 1
ATOM 2243 O O . ALA A 1 290 ? 9.953 29.219 18.438 1 95.81 290 ALA A O 1
ATOM 2244 N N . ARG A 1 291 ? 10.648 29.422 16.328 1 97.69 291 ARG A N 1
ATOM 2245 C CA . ARG A 1 291 ? 9.609 30.375 15.945 1 97.69 291 ARG A CA 1
ATOM 2246 C C . ARG A 1 291 ? 8.773 29.844 14.781 1 97.69 291 ARG A C 1
ATOM 2248 O O . ARG A 1 291 ? 8.391 30.609 13.898 1 97.69 291 ARG A O 1
ATOM 2255 N N . SER A 1 292 ? 8.648 28.609 14.766 1 97.44 292 SER A N 1
ATOM 2256 C CA . SER A 1 292 ? 7.969 27.953 13.656 1 97.44 292 SER A CA 1
ATOM 2257 C C . SER A 1 292 ? 6.555 28.484 13.484 1 97.44 292 SER A C 1
ATOM 2259 O O . SER A 1 292 ? 6.105 28.719 12.359 1 97.44 292 SER A O 1
ATOM 2261 N N . ILE A 1 293 ? 5.824 28.734 14.539 1 97.94 293 ILE A N 1
ATOM 2262 C CA . ILE A 1 293 ? 4.441 29.188 14.477 1 97.94 293 ILE A CA 1
ATOM 2263 C C . ILE A 1 293 ? 4.383 30.562 13.797 1 97.94 293 ILE A C 1
ATOM 2265 O O . ILE A 1 293 ? 3.555 30.781 12.906 1 97.94 293 ILE A O 1
ATOM 2269 N N . GLU A 1 294 ? 5.281 31.391 14.219 1 98.5 294 GLU A N 1
ATOM 2270 C CA . GLU A 1 294 ? 5.375 32.719 13.602 1 98.5 294 GLU A CA 1
ATOM 2271 C C . GLU A 1 294 ? 5.715 32.625 12.125 1 98.5 294 GLU A C 1
ATOM 2273 O O . GLU A 1 294 ? 5.105 33.281 11.289 1 98.5 294 GLU A O 1
ATOM 2278 N N . LEU A 1 295 ? 6.672 31.797 11.789 1 98.5 295 LEU A N 1
ATOM 2279 C CA . LEU A 1 295 ? 7.113 31.625 10.406 1 98.5 295 LEU A CA 1
ATOM 2280 C C . LEU A 1 295 ? 6 31.031 9.555 1 98.5 295 LEU A C 1
ATOM 2282 O O . LEU A 1 295 ? 5.836 31.422 8.391 1 98.5 295 LEU A O 1
ATOM 2286 N N . ILE A 1 296 ? 5.234 30.141 10.055 1 98.44 296 ILE A N 1
ATOM 2287 C CA . ILE A 1 296 ? 4.09 29.562 9.359 1 98.44 296 ILE A CA 1
ATOM 2288 C C . ILE A 1 296 ? 3.086 30.656 9.008 1 98.44 296 ILE A C 1
ATOM 2290 O O . ILE A 1 296 ? 2.562 30.688 7.895 1 98.44 296 ILE A O 1
ATOM 2294 N N . GLY A 1 297 ? 2.822 31.484 10.016 1 98.62 297 GLY A N 1
ATOM 2295 C CA . GLY A 1 297 ? 1.946 32.625 9.727 1 98.62 297 GLY A CA 1
ATOM 2296 C C . GLY A 1 297 ? 2.428 33.469 8.57 1 98.62 297 GLY A C 1
ATOM 2297 O O . GLY A 1 297 ? 1.636 33.844 7.711 1 98.62 297 GLY A O 1
ATOM 2298 N N . ILE A 1 298 ? 3.678 33.719 8.531 1 98.69 298 ILE A N 1
ATOM 2299 C CA . ILE A 1 298 ? 4.281 34.5 7.457 1 98.69 298 ILE A CA 1
ATOM 2300 C C . ILE A 1 298 ? 4.117 33.75 6.129 1 98.69 298 ILE A C 1
ATOM 2302 O O . ILE A 1 298 ? 3.707 34.344 5.129 1 98.69 298 ILE A O 1
ATOM 2306 N N . PHE A 1 299 ? 4.441 32.5 6.074 1 98.69 299 PHE A N 1
ATOM 2307 C CA . PHE A 1 299 ? 4.309 31.688 4.867 1 98.69 299 PHE A CA 1
ATOM 2308 C C . PHE A 1 299 ? 2.859 31.641 4.402 1 98.69 299 PHE A C 1
ATOM 2310 O O . PHE A 1 299 ? 2.586 31.688 3.199 1 98.69 299 PHE A O 1
ATOM 2317 N N . ASP A 1 300 ? 1.953 31.516 5.34 1 98.62 300 ASP A N 1
ATOM 2318 C CA . ASP A 1 300 ? 0.538 31.5 4.984 1 98.62 300 ASP A CA 1
ATOM 2319 C C . ASP A 1 300 ? 0.157 32.75 4.207 1 98.62 300 ASP A C 1
ATOM 2321 O O . ASP A 1 300 ? -0.541 32.688 3.193 1 98.62 300 ASP A O 1
ATOM 2325 N N . GLU A 1 301 ? 0.597 33.875 4.691 1 98.62 301 GLU A N 1
ATOM 2326 C CA . GLU A 1 301 ? 0.306 35.125 4.027 1 98.62 301 GLU A CA 1
ATOM 2327 C C . GLU A 1 301 ? 0.941 35.188 2.639 1 98.62 301 GLU A C 1
ATOM 2329 O O . GLU A 1 301 ? 0.316 35.625 1.682 1 98.62 301 GLU A O 1
ATOM 2334 N N . ILE A 1 302 ? 2.117 34.719 2.525 1 98.62 302 ILE A N 1
ATOM 2335 C CA . ILE A 1 302 ? 2.871 34.781 1.277 1 98.62 302 ILE A CA 1
ATOM 2336 C C . ILE A 1 302 ? 2.232 33.875 0.239 1 98.62 302 ILE A C 1
ATOM 2338 O O . ILE A 1 302 ? 1.947 34.281 -0.883 1 98.62 302 ILE A O 1
ATOM 2342 N N . PHE A 1 303 ? 1.957 32.594 0.543 1 98.69 303 PHE A N 1
ATOM 2343 C CA . PHE A 1 303 ? 1.449 31.609 -0.408 1 98.69 303 PHE A CA 1
ATOM 2344 C C . PHE A 1 303 ? 0.038 31.984 -0.857 1 98.69 303 PHE A C 1
ATOM 2346 O O . PHE A 1 303 ? -0.381 31.609 -1.958 1 98.69 303 PHE A O 1
ATOM 2353 N N . ALA A 1 304 ? -0.658 32.719 -0.028 1 98.56 304 ALA A N 1
ATOM 2354 C CA . ALA A 1 304 ? -2.02 33.125 -0.358 1 98.56 304 ALA A CA 1
ATOM 2355 C C . ALA A 1 304 ? -2.02 34.188 -1.438 1 98.56 304 ALA A C 1
ATOM 2357 O O . ALA A 1 304 ? -3.072 34.531 -1.981 1 98.56 304 ALA A O 1
ATOM 2358 N N . THR A 1 305 ? -0.859 34.688 -1.862 1 98.5 305 THR A N 1
ATOM 2359 C CA . THR A 1 305 ? -0.797 35.844 -2.754 1 98.5 305 THR A CA 1
ATOM 2360 C C . THR A 1 305 ? -0.817 35.406 -4.215 1 98.5 305 THR A C 1
ATOM 2362 O O . THR A 1 305 ? -1.073 36.219 -5.109 1 98.5 305 THR A O 1
ATOM 2365 N N . ARG A 1 306 ? -0.442 34.188 -4.52 1 98.56 306 ARG A N 1
ATOM 2366 C CA . ARG A 1 306 ? -0.357 33.719 -5.895 1 98.56 306 ARG A CA 1
ATOM 2367 C C . ARG A 1 306 ? -1.05 32.375 -6.051 1 98.56 306 ARG A C 1
ATOM 2369 O O . ARG A 1 306 ? -1.268 31.656 -5.066 1 98.56 306 ARG A O 1
ATOM 2376 N N . ASP A 1 307 ? -1.41 32.094 -7.285 1 98.56 307 ASP A N 1
ATOM 2377 C CA . ASP A 1 307 ? -2.008 30.781 -7.59 1 98.56 307 ASP A CA 1
ATOM 2378 C C . ASP A 1 307 ? -0.957 29.688 -7.574 1 98.56 307 ASP A C 1
ATOM 2380 O O . ASP A 1 307 ? 0.239 29.953 -7.703 1 98.56 307 ASP A O 1
ATO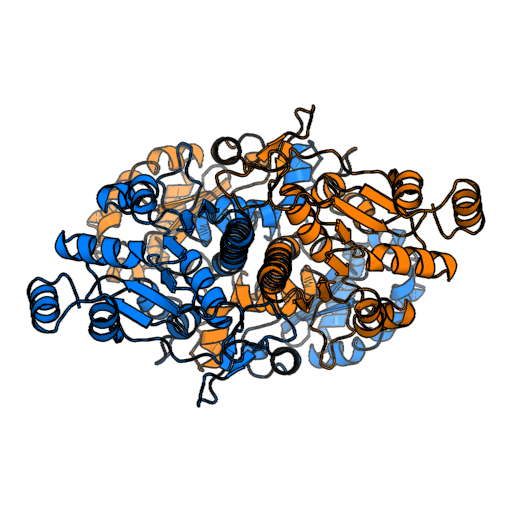M 2384 N N . LEU A 1 308 ? -1.429 28.484 -7.461 1 97.88 308 LEU A N 1
ATOM 2385 C CA . LEU A 1 308 ? -0.542 27.328 -7.398 1 97.88 308 LEU A CA 1
ATOM 2386 C C . LEU A 1 308 ? 0.374 27.266 -8.617 1 97.88 308 LEU A C 1
ATOM 2388 O O . LEU A 1 308 ? 1.57 27 -8.484 1 97.88 308 LEU A O 1
ATOM 2392 N N . ALA A 1 309 ? -0.171 27.5 -9.781 1 96.88 309 ALA A N 1
ATOM 2393 C CA . ALA A 1 309 ? 0.607 27.422 -11.016 1 96.88 309 ALA A CA 1
ATOM 2394 C C . ALA A 1 309 ? 1.786 28.391 -10.977 1 96.88 309 ALA A C 1
ATOM 2396 O O . ALA A 1 309 ? 2.871 28.078 -11.477 1 96.88 309 ALA A O 1
ATOM 2397 N N . GLU A 1 310 ? 1.585 29.531 -10.398 1 97.94 310 GLU A N 1
ATOM 2398 C CA . GLU A 1 310 ? 2.646 30.531 -10.273 1 97.94 310 GLU A CA 1
ATOM 2399 C C . GLU A 1 310 ? 3.713 30.078 -9.273 1 97.94 310 GLU A C 1
ATOM 2401 O O . GLU A 1 310 ? 4.91 30.25 -9.516 1 97.94 310 GLU A O 1
ATOM 2406 N N . TRP A 1 311 ? 3.252 29.531 -8.219 1 98 311 TRP A N 1
ATOM 2407 C CA . TRP A 1 311 ? 4.207 29.016 -7.234 1 98 311 TRP A CA 1
ATOM 2408 C C . TRP A 1 311 ? 5.023 27.859 -7.809 1 98 311 TRP A C 1
ATOM 2410 O O . TRP A 1 311 ? 6.23 27.766 -7.574 1 98 311 TRP A O 1
ATOM 2420 N N . ARG A 1 312 ? 4.352 27.016 -8.516 1 95.25 312 ARG A N 1
ATOM 2421 C CA . ARG A 1 312 ? 5.074 25.922 -9.164 1 95.25 312 ARG A CA 1
ATOM 2422 C C . ARG A 1 312 ? 6.164 26.469 -10.086 1 95.25 312 ARG A C 1
ATOM 2424 O O . ARG A 1 312 ? 7.289 25.953 -10.086 1 95.25 312 ARG A O 1
ATOM 2431 N N . LYS A 1 313 ? 5.848 27.391 -10.859 1 95.25 313 LYS A N 1
ATOM 2432 C CA . LYS A 1 313 ? 6.816 28 -11.766 1 95.25 313 LYS A CA 1
ATOM 2433 C C . LYS A 1 313 ? 8 28.578 -10.992 1 95.25 313 LYS A C 1
ATOM 2435 O O . LYS A 1 313 ? 9.148 28.469 -11.438 1 95.25 313 LYS A O 1
ATOM 2440 N N . ALA A 1 314 ? 7.703 29.172 -9.867 1 96.44 314 ALA A N 1
ATOM 2441 C CA . ALA A 1 314 ? 8.734 29.812 -9.062 1 96.44 314 ALA A CA 1
ATOM 2442 C C . ALA A 1 314 ? 9.617 28.781 -8.367 1 96.44 314 ALA A C 1
ATOM 2444 O O . ALA A 1 314 ? 10.805 29.016 -8.141 1 96.44 314 ALA A O 1
ATOM 2445 N N . LEU A 1 315 ? 9.062 27.641 -8.031 1 95.62 315 LEU A N 1
ATOM 2446 C CA . LEU A 1 315 ? 9.75 26.688 -7.18 1 95.62 315 LEU A CA 1
ATOM 2447 C C . LEU A 1 315 ? 10.414 25.594 -8.023 1 95.62 315 LEU A C 1
ATOM 2449 O O . LEU A 1 315 ? 11.461 25.062 -7.641 1 95.62 315 LEU A O 1
ATOM 2453 N N . ASP A 1 316 ? 9.812 25.234 -9.125 1 91.44 316 ASP A N 1
ATOM 2454 C CA . ASP A 1 316 ? 10.336 24.172 -9.969 1 91.44 316 ASP A CA 1
ATOM 2455 C C . ASP A 1 316 ? 11.727 24.516 -10.492 1 91.44 316 ASP A C 1
ATOM 2457 O O . ASP A 1 316 ? 11.992 25.656 -10.867 1 91.44 316 ASP A O 1
ATOM 2461 N N . GLY A 1 317 ? 12.648 23.547 -10.492 1 87.06 317 GLY A N 1
ATOM 2462 C CA . GLY A 1 317 ? 13.977 23.719 -11.062 1 87.06 317 GLY A CA 1
ATOM 2463 C C . GLY A 1 317 ? 14.961 24.359 -10.102 1 87.06 317 GLY A C 1
ATOM 2464 O O . GLY A 1 317 ? 16.141 24.516 -10.43 1 87.06 317 GLY A O 1
ATOM 2465 N N . THR A 1 318 ? 14.547 24.719 -8.859 1 91.31 318 THR A N 1
ATOM 2466 C CA . THR A 1 318 ? 15.406 25.422 -7.914 1 91.31 318 THR A CA 1
ATOM 2467 C C . THR A 1 318 ? 16.156 24.422 -7.031 1 91.31 318 THR A C 1
ATOM 2469 O O . THR A 1 318 ? 17.078 24.812 -6.305 1 91.31 318 THR A O 1
ATOM 2472 N N . GLY A 1 319 ? 15.711 23.203 -7.07 1 87.31 319 GLY A N 1
ATOM 2473 C CA . GLY A 1 319 ? 16.266 22.203 -6.168 1 87.31 319 GLY A CA 1
ATOM 2474 C C . GLY A 1 319 ? 15.492 22.062 -4.875 1 87.31 319 GLY A C 1
ATOM 2475 O O . GLY A 1 319 ? 15.727 21.125 -4.105 1 87.31 319 GLY A O 1
ATOM 2476 N N . LEU A 1 320 ? 14.562 22.969 -4.621 1 93.19 320 LEU A N 1
ATOM 2477 C CA . LEU A 1 320 ? 13.68 22.844 -3.467 1 93.19 320 LEU A CA 1
ATOM 2478 C C . LEU A 1 320 ? 12.742 21.656 -3.627 1 93.19 320 LEU A C 1
ATOM 2480 O O . LEU A 1 320 ? 12.258 21.391 -4.727 1 93.19 320 LEU A O 1
ATOM 2484 N N . VAL A 1 321 ? 12.547 20.938 -2.545 1 91.81 321 VAL A N 1
ATOM 2485 C CA . VAL A 1 321 ? 11.617 19.812 -2.574 1 91.81 321 VAL A CA 1
ATOM 2486 C C . VAL A 1 321 ? 10.234 20.266 -2.111 1 91.81 321 VAL A C 1
ATOM 2488 O O . VAL A 1 321 ? 10.07 20.703 -0.971 1 91.81 321 VAL A O 1
ATOM 2491 N N . PHE A 1 322 ? 9.312 20.188 -2.971 1 94.19 322 PHE A N 1
ATOM 2492 C CA . PHE A 1 322 ? 7.918 20.484 -2.654 1 94.19 322 PHE A CA 1
ATOM 2493 C C . PHE A 1 322 ? 6.98 19.609 -3.475 1 94.19 322 PHE A C 1
ATOM 2495 O O . PHE A 1 322 ? 7.414 18.922 -4.406 1 94.19 322 PHE A O 1
ATOM 2502 N N . GLY A 1 323 ? 5.75 19.5 -3.023 1 94 323 GLY A N 1
ATOM 2503 C CA . GLY A 1 323 ? 4.727 18.75 -3.738 1 94 323 GLY A CA 1
ATOM 2504 C C . GLY A 1 323 ? 3.422 19.516 -3.885 1 94 323 GLY A C 1
ATOM 2505 O O . GLY A 1 323 ? 3.164 20.469 -3.139 1 94 323 GLY A O 1
ATOM 2506 N N . VAL A 1 324 ? 2.725 19.172 -4.879 1 95 324 VAL A N 1
ATOM 2507 C CA . VAL A 1 324 ? 1.368 19.672 -5.062 1 95 324 VAL A CA 1
ATOM 2508 C C . VAL A 1 324 ? 0.368 18.703 -4.434 1 95 324 VAL A C 1
ATOM 2510 O O . VAL A 1 324 ? 0.488 17.5 -4.594 1 95 324 VAL A O 1
ATOM 2513 N N . VAL A 1 325 ? -0.568 19.25 -3.684 1 96.94 325 VAL A N 1
ATOM 2514 C CA . VAL A 1 325 ? -1.688 18.438 -3.244 1 96.94 325 VAL A CA 1
ATOM 2515 C C . VAL A 1 325 ? -2.658 18.219 -4.406 1 96.94 325 VAL A C 1
ATOM 2517 O O . VAL A 1 325 ? -3.479 19.078 -4.707 1 96.94 325 VAL A O 1
ATOM 2520 N N . GLY A 1 326 ? -2.564 17.047 -4.949 1 95.56 326 GLY A N 1
ATOM 2521 C CA . GLY A 1 326 ? -3.332 16.734 -6.145 1 95.56 326 GLY A CA 1
ATOM 2522 C C . GLY A 1 326 ? -4.824 16.656 -5.891 1 95.56 326 GLY A C 1
ATOM 2523 O O . GLY A 1 326 ? -5.254 16.453 -4.754 1 95.56 326 GLY A O 1
ATOM 2524 N N . ILE A 1 327 ? -5.578 16.891 -6.984 1 94.62 327 ILE A N 1
ATOM 2525 C CA . ILE A 1 327 ? -7.008 16.609 -7.031 1 94.62 327 ILE A CA 1
ATOM 2526 C C . ILE A 1 327 ? -7.32 15.742 -8.258 1 94.62 327 ILE A C 1
ATOM 2528 O O . ILE A 1 327 ? -6.504 15.641 -9.172 1 94.62 327 ILE A O 1
ATOM 2532 N N . LEU A 1 328 ? -8.438 15.086 -8.266 1 94 328 LEU A N 1
ATOM 2533 C CA . LEU A 1 328 ? -8.781 14.125 -9.305 1 94 328 LEU A CA 1
ATOM 2534 C C . LEU A 1 328 ? -8.781 14.789 -10.68 1 94 328 LEU A C 1
ATOM 2536 O O . LEU A 1 328 ? -8.445 14.156 -11.68 1 94 328 LEU A O 1
ATOM 2540 N N . ASP A 1 329 ? -9.102 16.047 -10.711 1 93.69 329 ASP A N 1
ATOM 2541 C CA . ASP A 1 329 ? -9.164 16.781 -11.977 1 93.69 329 ASP A CA 1
ATOM 2542 C C . ASP A 1 329 ? -7.781 16.875 -12.625 1 93.69 329 ASP A C 1
ATOM 2544 O O . ASP A 1 329 ? -7.672 17.047 -13.836 1 93.69 329 ASP A O 1
ATOM 2548 N N . ASP A 1 330 ? -6.73 16.75 -11.844 1 94.31 330 ASP A N 1
ATOM 2549 C CA . ASP A 1 330 ? -5.367 16.875 -12.352 1 94.31 330 ASP A CA 1
ATOM 2550 C C . ASP A 1 330 ? -4.984 15.656 -13.188 1 94.31 330 ASP A C 1
ATOM 2552 O O . ASP A 1 330 ? -4.082 15.727 -14.023 1 94.31 330 ASP A O 1
ATOM 2556 N N . ILE A 1 331 ? -5.629 14.5 -12.992 1 92.75 331 ILE A N 1
ATOM 2557 C CA . ILE A 1 331 ? -5.191 13.188 -13.453 1 92.75 331 ILE A CA 1
ATOM 2558 C C . ILE A 1 331 ? -5.336 13.094 -14.969 1 92.75 331 ILE A C 1
ATOM 2560 O O . ILE A 1 331 ? -4.445 12.594 -15.656 1 92.75 331 ILE A O 1
ATOM 2564 N N . THR A 1 332 ? -6.359 13.617 -15.547 1 88.56 332 THR A N 1
ATOM 2565 C CA . THR A 1 332 ? -6.742 13.375 -16.938 1 88.56 332 THR A CA 1
ATOM 2566 C C . THR A 1 332 ? -5.734 14.016 -17.891 1 88.56 332 THR A C 1
ATOM 2568 O O . THR A 1 332 ? -5.602 13.586 -19.047 1 88.56 332 THR A O 1
ATOM 2571 N N . THR A 1 333 ? -4.953 14.961 -17.406 1 88.94 333 THR A N 1
ATOM 2572 C CA . THR A 1 333 ? -4.051 15.68 -18.297 1 88.94 333 THR A CA 1
ATOM 2573 C C . THR A 1 333 ? -2.629 15.68 -17.75 1 88.94 333 THR A C 1
ATOM 2575 O O . THR A 1 333 ? -1.781 16.453 -18.203 1 88.94 333 THR A O 1
ATOM 2578 N N . ASP A 1 334 ? -2.408 14.875 -16.859 1 93.94 334 ASP A N 1
ATOM 2579 C CA . ASP A 1 334 ? -1.098 14.852 -16.219 1 93.94 334 ASP A CA 1
ATOM 2580 C C . ASP A 1 334 ? -0.056 14.195 -17.109 1 93.94 334 ASP A C 1
ATOM 2582 O O . ASP A 1 334 ? -0.037 12.969 -17.25 1 93.94 334 ASP A O 1
ATOM 2586 N N . LYS A 1 335 ? 0.864 14.93 -17.609 1 95.62 335 LYS A N 1
ATOM 2587 C CA . LYS A 1 335 ? 1.847 14.461 -18.594 1 95.62 335 LYS A CA 1
ATOM 2588 C C . LYS A 1 335 ? 2.809 13.461 -17.953 1 95.62 335 LYS A C 1
ATOM 2590 O O . LYS A 1 335 ? 3.25 12.516 -18.609 1 95.62 335 LYS A O 1
ATOM 2595 N N . GLN A 1 336 ? 3.17 13.695 -16.719 1 97.06 336 GLN A N 1
ATOM 2596 C CA . GLN A 1 336 ? 4.109 12.812 -16.047 1 97.06 336 GLN A CA 1
ATOM 2597 C C . GLN A 1 336 ? 3.527 11.406 -15.891 1 97.06 336 GLN A C 1
ATOM 2599 O O . GLN A 1 336 ? 4.234 10.414 -16.078 1 97.06 336 GLN A O 1
ATOM 2604 N N . LEU A 1 337 ? 2.242 11.273 -15.578 1 97.88 337 LEU A N 1
ATOM 2605 C CA . LEU A 1 337 ? 1.554 9.992 -15.461 1 97.88 337 LEU A CA 1
ATOM 2606 C C . LEU A 1 337 ? 1.513 9.281 -16.812 1 97.88 337 LEU A C 1
ATOM 2608 O O . LEU A 1 337 ? 1.753 8.07 -16.875 1 97.88 337 LEU A O 1
ATOM 2612 N N . ILE A 1 338 ? 1.251 10.023 -17.828 1 97.25 338 ILE A N 1
ATOM 2613 C CA . ILE A 1 338 ? 1.093 9.461 -19.156 1 97.25 338 ILE A CA 1
ATOM 2614 C C . ILE A 1 338 ? 2.449 9.008 -19.703 1 97.25 338 ILE A C 1
ATOM 2616 O O . ILE A 1 338 ? 2.596 7.879 -20.156 1 97.25 338 ILE A O 1
ATOM 2620 N N . GLU A 1 339 ? 3.475 9.812 -19.547 1 97.62 339 GLU A N 1
ATOM 2621 C CA . GLU A 1 339 ? 4.801 9.539 -20.094 1 97.62 339 GLU A CA 1
ATOM 2622 C C . GLU A 1 339 ? 5.449 8.344 -19.391 1 97.62 339 GLU A C 1
ATOM 2624 O O . GLU A 1 339 ? 6.305 7.668 -19.969 1 97.62 339 GLU A O 1
ATOM 2629 N N . ASN A 1 340 ? 5.031 8.094 -18.172 1 97.94 340 ASN A N 1
ATOM 2630 C CA . ASN A 1 340 ? 5.59 6.977 -17.438 1 97.94 340 ASN A CA 1
ATOM 2631 C C . ASN A 1 340 ? 4.664 5.766 -17.453 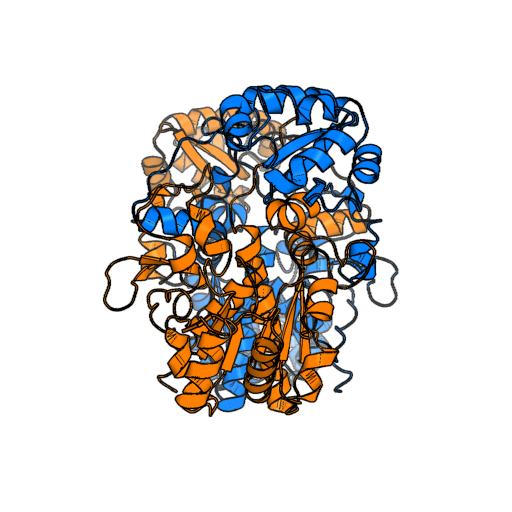1 97.94 340 ASN A C 1
ATOM 2633 O O . ASN A 1 340 ? 4.824 4.836 -16.672 1 97.94 340 ASN A O 1
ATOM 2637 N N . GLU A 1 341 ? 3.602 5.816 -18.297 1 97.19 341 GLU A N 1
ATOM 2638 C CA . GLU A 1 341 ? 2.674 4.719 -18.547 1 97.19 341 GLU A CA 1
ATOM 2639 C C . GLU A 1 341 ? 1.938 4.312 -17.266 1 97.19 341 GLU A C 1
ATOM 2641 O O . GLU A 1 341 ? 1.678 3.127 -17.047 1 97.19 341 GLU A O 1
ATOM 2646 N N . VAL A 1 342 ? 1.745 5.258 -16.438 1 98.44 342 VAL A N 1
ATOM 2647 C CA . VAL A 1 342 ? 0.854 5.055 -15.305 1 98.44 342 VAL A CA 1
ATOM 2648 C C . VAL A 1 342 ? -0.597 5.043 -15.781 1 98.44 342 VAL A C 1
ATOM 2650 O O . VAL A 1 342 ? -1.417 4.273 -15.273 1 98.44 342 VAL A O 1
ATOM 2653 N N . LEU A 1 343 ? -0.845 5.875 -16.734 1 98.12 343 LEU A N 1
ATOM 2654 C CA . LEU A 1 343 ? -2.098 5.863 -17.484 1 98.12 343 LEU A CA 1
ATOM 2655 C C . LEU A 1 343 ? -1.896 5.254 -18.859 1 98.12 343 LEU A C 1
ATOM 2657 O O . LEU A 1 343 ? -1.01 5.68 -19.609 1 98.12 343 LEU A O 1
ATOM 2661 N N . VAL A 1 344 ? -2.693 4.25 -19.156 1 97.44 344 VAL A N 1
ATOM 2662 C CA . VAL A 1 344 ? -2.557 3.57 -20.438 1 97.44 344 VAL A CA 1
ATOM 2663 C C . VAL A 1 344 ? -3.936 3.367 -21.078 1 97.44 344 VAL A C 1
ATOM 2665 O O . VAL A 1 344 ? -4.93 3.215 -20.359 1 97.44 344 VAL A O 1
ATOM 2668 N N . PRO A 1 345 ? -4.059 3.344 -22.344 1 96.94 345 PRO A N 1
ATOM 2669 C CA . PRO A 1 345 ? -5.359 3.16 -22.984 1 96.94 345 PRO A CA 1
ATOM 2670 C C . PRO A 1 345 ? -5.801 1.697 -23.031 1 96.94 345 PRO A C 1
ATOM 2672 O O . PRO A 1 345 ? -4.957 0.796 -23.047 1 96.94 345 PRO A O 1
ATOM 2675 N N . PHE A 1 346 ? -7.094 1.471 -22.984 1 97.75 346 PHE A N 1
ATOM 2676 C CA . PHE A 1 346 ? -7.641 0.157 -23.312 1 97.75 346 PHE A CA 1
ATOM 2677 C C . PHE A 1 346 ? -7.328 -0.222 -24.75 1 97.75 346 PHE A C 1
ATOM 2679 O O . PHE A 1 346 ? -7.164 0.65 -25.609 1 97.75 346 PHE A O 1
ATOM 2686 N N . GLU A 1 347 ? -7.258 -1.491 -24.938 1 96.88 347 GLU A N 1
ATOM 2687 C CA . GLU A 1 347 ? -7.039 -1.983 -26.297 1 96.88 347 GLU A CA 1
ATOM 2688 C C . GLU A 1 347 ? -8.109 -1.467 -27.25 1 96.88 347 GLU A C 1
ATOM 2690 O O . GLU A 1 347 ? -9.305 -1.567 -26.969 1 96.88 347 GLU A O 1
ATOM 2695 N N . ASN A 1 348 ? -7.707 -0.888 -28.391 1 95.62 348 ASN A N 1
ATOM 2696 C CA . ASN A 1 348 ? -8.57 -0.377 -29.453 1 95.62 348 ASN A CA 1
ATOM 2697 C C . ASN A 1 348 ? -9.539 0.674 -28.922 1 95.62 348 ASN A C 1
ATOM 2699 O O . ASN A 1 348 ? -10.688 0.737 -29.375 1 95.62 348 ASN A O 1
ATOM 2703 N N . ASP A 1 349 ? -9.211 1.365 -27.922 1 94.31 349 ASP A N 1
ATOM 2704 C CA . ASP A 1 349 ? -10 2.406 -27.281 1 94.31 349 ASP A CA 1
ATOM 2705 C C . ASP A 1 349 ? -9.109 3.541 -26.781 1 94.31 349 ASP A C 1
ATOM 2707 O O . ASP A 1 349 ? -7.957 3.314 -26.406 1 94.31 349 ASP A O 1
ATOM 2711 N N . THR A 1 350 ? -9.562 4.746 -26.812 1 94.19 350 THR A N 1
ATOM 2712 C CA . THR A 1 350 ? -8.781 5.891 -26.359 1 94.19 350 THR A CA 1
ATOM 2713 C C . THR A 1 350 ? -9.008 6.129 -24.859 1 94.19 350 THR A C 1
ATOM 2715 O O . THR A 1 350 ? -8.289 6.91 -24.25 1 94.19 350 THR A O 1
ATOM 2718 N N . THR A 1 351 ? -9.953 5.434 -24.312 1 95.38 351 THR A N 1
ATOM 2719 C CA . THR A 1 351 ? -10.203 5.547 -22.875 1 95.38 351 THR A CA 1
ATOM 2720 C C . THR A 1 351 ? -9.008 5.023 -22.094 1 95.38 351 THR A C 1
ATOM 2722 O O . THR A 1 351 ? -8.484 3.943 -22.375 1 95.38 351 THR A O 1
ATOM 2725 N N . LEU A 1 352 ? -8.609 5.848 -21.078 1 96.94 352 LEU A N 1
ATOM 2726 C CA . LEU A 1 352 ? -7.438 5.488 -20.281 1 96.94 352 LEU A CA 1
ATOM 2727 C C . LEU A 1 352 ? -7.848 4.723 -19.031 1 96.94 352 LEU A C 1
ATOM 2729 O O . LEU A 1 352 ? -8.984 4.848 -18.562 1 96.94 352 LEU A O 1
ATOM 2733 N N . THR A 1 353 ? -6.98 3.904 -18.594 1 98.19 353 THR A N 1
ATOM 2734 C CA . THR A 1 353 ? -7.082 3.232 -17.297 1 98.19 353 THR A CA 1
ATOM 2735 C C . THR A 1 353 ? -5.754 3.299 -16.547 1 98.19 353 THR A C 1
ATOM 2737 O O . THR A 1 353 ? -4.781 3.865 -17.047 1 98.19 353 THR A O 1
ATOM 2740 N N . ILE A 1 354 ? -5.742 2.852 -15.312 1 98.5 354 ILE A N 1
ATOM 2741 C CA . ILE A 1 354 ? -4.57 2.945 -14.445 1 98.5 354 ILE A CA 1
ATOM 2742 C C . ILE A 1 354 ? -3.787 1.635 -14.5 1 98.5 354 ILE A C 1
ATOM 2744 O O . ILE A 1 354 ? -4.34 0.564 -14.234 1 98.5 354 ILE A O 1
ATOM 2748 N N . ASN A 1 355 ? -2.559 1.7 -14.75 1 98.31 355 ASN A N 1
ATOM 2749 C CA . ASN A 1 355 ? -1.645 0.567 -14.852 1 98.31 355 ASN A CA 1
ATOM 2750 C C . ASN A 1 355 ? -1.205 0.084 -13.469 1 98.31 355 ASN A C 1
ATOM 2752 O O . ASN A 1 355 ? -1.172 0.863 -12.516 1 98.31 355 ASN A O 1
ATOM 2756 N N . SER A 1 356 ? -0.994 -1.276 -13.359 1 98.56 356 SER A N 1
ATOM 2757 C CA . SER A 1 356 ? -0.339 -1.718 -12.133 1 98.56 356 SER A CA 1
ATOM 2758 C C . SER A 1 356 ? 1.026 -1.061 -11.969 1 98.56 356 SER A C 1
ATOM 2760 O O . SER A 1 356 ? 1.714 -0.79 -12.953 1 98.56 356 SER A O 1
ATOM 2762 N N . PRO A 1 357 ? 1.535 -0.842 -10.781 1 98.88 357 PRO A N 1
ATOM 2763 C CA . PRO A 1 357 ? 2.584 0.155 -10.562 1 98.88 357 PRO A CA 1
ATOM 2764 C C . PRO A 1 357 ? 3.986 -0.448 -10.586 1 98.88 357 PRO A C 1
ATOM 2766 O O . PRO A 1 357 ? 4.848 -0.05 -9.797 1 98.88 357 PRO A O 1
ATOM 2769 N N . ILE A 1 358 ? 4.227 -1.469 -11.383 1 98.75 358 ILE A N 1
ATOM 2770 C CA . ILE A 1 358 ? 5.559 -2.041 -11.555 1 98.75 358 ILE A CA 1
ATOM 2771 C C . ILE A 1 358 ? 5.832 -2.291 -13.031 1 98.75 358 ILE A C 1
ATOM 2773 O O . ILE A 1 358 ? 4.902 -2.508 -13.812 1 98.75 358 ILE A O 1
ATOM 2777 N N . TRP A 1 359 ? 7.078 -2.229 -13.414 1 98.25 359 TRP A N 1
ATOM 2778 C CA . TRP A 1 359 ? 7.523 -2.48 -14.781 1 98.25 359 TRP A CA 1
ATOM 2779 C C . TRP A 1 359 ? 8.727 -3.412 -14.797 1 98.25 359 TRP A C 1
ATOM 2781 O O . TRP A 1 359 ? 9.633 -3.277 -13.969 1 98.25 359 TRP A O 1
ATOM 2791 N N . ILE A 1 360 ? 8.703 -4.375 -15.586 1 97.25 360 ILE A N 1
ATOM 2792 C CA . ILE A 1 360 ? 9.797 -5.301 -15.836 1 97.25 360 ILE A CA 1
ATOM 2793 C C . ILE A 1 360 ? 10.297 -5.129 -17.266 1 97.25 360 ILE A C 1
ATOM 2795 O O . ILE A 1 360 ? 9.602 -5.488 -18.219 1 97.25 360 ILE A O 1
ATOM 2799 N N . GLU A 1 361 ? 11.5 -4.609 -17.344 1 92.25 361 GLU A N 1
ATOM 2800 C CA . GLU A 1 361 ? 12.039 -4.344 -18.672 1 92.25 361 GLU A CA 1
ATOM 2801 C C . GLU A 1 361 ? 12.203 -5.633 -19.469 1 92.25 361 GLU A C 1
ATOM 2803 O O . GLU A 1 361 ? 12.594 -6.664 -18.922 1 92.25 361 GLU A O 1
ATOM 2808 N N . GLY A 1 362 ? 11.922 -5.578 -20.75 1 87.5 362 GLY A N 1
ATOM 2809 C CA . GLY A 1 362 ? 11.961 -6.75 -21.609 1 87.5 362 GLY A CA 1
ATOM 2810 C C . GLY A 1 362 ? 10.648 -7.512 -21.641 1 87.5 362 GLY A C 1
ATOM 2811 O O . GLY A 1 362 ? 10.492 -8.469 -22.406 1 87.5 362 GLY A O 1
ATOM 2812 N N . SER A 1 363 ? 9.742 -7.09 -20.844 1 88.81 363 SER A N 1
ATOM 2813 C CA . SER A 1 363 ? 8.414 -7.695 -20.812 1 88.81 363 SER A CA 1
ATOM 2814 C C . SER A 1 363 ? 7.324 -6.633 -20.781 1 88.81 363 SER A C 1
ATOM 2816 O O . SER A 1 363 ? 6.941 -6.152 -19.719 1 88.81 363 SER A O 1
ATOM 2818 N N . THR A 1 364 ? 6.773 -6.387 -21.922 1 90.06 364 THR A N 1
ATOM 2819 C CA . THR A 1 364 ? 5.695 -5.41 -22 1 90.06 364 THR A CA 1
ATOM 2820 C C . THR A 1 364 ? 4.402 -5.988 -21.422 1 90.06 364 THR A C 1
ATOM 2822 O O . THR A 1 364 ? 4.07 -7.148 -21.672 1 90.06 364 THR A O 1
ATOM 2825 N N . LYS A 1 365 ? 3.688 -5.23 -20.641 1 95.81 365 LYS A N 1
ATOM 2826 C CA . LYS A 1 365 ? 2.398 -5.648 -20.094 1 95.81 365 LYS A CA 1
ATOM 2827 C C . LYS A 1 365 ? 1.359 -5.801 -21.203 1 95.81 365 LYS A C 1
ATOM 2829 O O . LYS A 1 365 ? 1.411 -5.094 -22.219 1 95.81 365 LYS A O 1
ATOM 2834 N N . THR A 1 366 ? 0.481 -6.703 -20.984 1 95.12 366 THR A N 1
ATOM 2835 C CA . THR A 1 366 ? -0.665 -6.844 -21.875 1 95.12 366 THR A CA 1
ATOM 2836 C C . THR A 1 366 ? -1.487 -5.559 -21.906 1 95.12 366 THR A C 1
ATOM 2838 O O . THR A 1 366 ? -1.77 -4.973 -20.859 1 95.12 366 THR A O 1
ATOM 2841 N N . ARG A 1 367 ? -1.838 -5.164 -23.109 1 94.94 367 ARG A N 1
ATOM 2842 C CA . ARG A 1 367 ? -2.734 -4.016 -23.203 1 94.94 367 ARG A CA 1
ATOM 2843 C C . ARG A 1 367 ? -4.078 -4.312 -22.547 1 94.94 367 ARG A C 1
ATOM 2845 O O . ARG A 1 367 ? -4.648 -5.387 -22.75 1 94.94 367 ARG A O 1
ATOM 2852 N N . PRO A 1 368 ? -4.559 -3.371 -21.734 1 98.12 368 PRO A N 1
ATOM 2853 C CA . PRO A 1 368 ? -5.828 -3.629 -21.062 1 98.12 368 PRO A CA 1
ATOM 2854 C C . PRO A 1 368 ? -6.98 -3.867 -22.031 1 98.12 368 PRO A C 1
ATOM 2856 O O . PRO A 1 368 ? -7.203 -3.062 -22.938 1 98.12 368 PRO A O 1
ATOM 2859 N N . ARG A 1 369 ? -7.656 -4.953 -21.844 1 97.62 369 ARG A N 1
ATOM 2860 C CA . ARG A 1 369 ? -8.922 -5.219 -22.516 1 97.62 369 ARG A CA 1
ATOM 2861 C C . ARG A 1 369 ? -10.102 -4.945 -21.594 1 97.62 369 ARG A C 1
ATOM 2863 O O . ARG A 1 369 ? -10.008 -5.137 -20.391 1 97.62 369 ARG A O 1
ATOM 2870 N N . LYS A 1 370 ? -11.203 -4.582 -22.141 1 96 370 LYS A N 1
ATOM 2871 C CA . LYS A 1 370 ? -12.398 -4.301 -21.344 1 96 370 LYS A CA 1
ATOM 2872 C C . LYS A 1 370 ? -12.852 -5.539 -20.578 1 96 370 LYS A C 1
ATOM 2874 O O . LYS A 1 370 ? -12.68 -6.664 -21.047 1 96 370 LYS A O 1
ATOM 2879 N N . PRO A 1 371 ? -13.391 -5.332 -19.438 1 97.19 371 PRO A N 1
ATOM 2880 C CA . PRO A 1 371 ? -13.789 -6.465 -18.594 1 97.19 371 PRO A CA 1
ATOM 2881 C C . PRO A 1 371 ? -14.961 -7.246 -19.172 1 97.19 371 PRO A C 1
ATOM 2883 O O . PRO A 1 371 ? -15.773 -6.688 -19.922 1 97.19 371 PRO A O 1
ATOM 2886 N N . PRO A 1 372 ? -15.086 -8.477 -18.844 1 98.12 372 PRO A N 1
ATOM 2887 C CA . PRO A 1 372 ? -16.172 -9.312 -19.375 1 98.12 372 PRO A CA 1
ATOM 2888 C C . PRO A 1 372 ? -17.484 -9.102 -18.625 1 98.12 372 PRO A C 1
ATOM 2890 O O . PRO A 1 372 ? -17.484 -8.625 -17.484 1 98.12 372 PRO A O 1
ATOM 2893 N N . GLY A 1 373 ? -18.578 -9.375 -19.359 1 98 373 GLY A N 1
ATOM 2894 C CA . GLY A 1 373 ? -19.844 -9.547 -18.656 1 98 373 GLY A CA 1
ATOM 2895 C C . GLY A 1 373 ? -19.875 -10.781 -17.781 1 98 373 GLY A C 1
ATOM 2896 O O . GLY A 1 373 ? -18.969 -11.625 -17.859 1 98 373 GLY A O 1
ATOM 2897 N N . VAL A 1 374 ? -20.953 -10.93 -17 1 98.38 374 VAL A N 1
ATOM 2898 C CA . VAL A 1 374 ? -21.078 -12.078 -16.109 1 98.38 374 VAL A CA 1
ATOM 2899 C C . VAL A 1 374 ? -21.219 -13.352 -16.938 1 98.38 374 VAL A C 1
ATOM 2901 O O . VAL A 1 374 ? -22.156 -13.5 -17.719 1 98.38 374 VAL A O 1
ATOM 2904 N N . GLY A 1 375 ? -20.281 -14.242 -16.828 1 98.5 375 GLY A N 1
ATOM 2905 C CA . GLY A 1 375 ? -20.344 -15.531 -17.484 1 98.5 375 GLY A CA 1
ATOM 2906 C C . GLY A 1 375 ? -20.094 -15.445 -18.984 1 98.5 375 GLY A C 1
ATOM 2907 O O . GLY A 1 375 ? -20.391 -16.391 -19.719 1 98.5 375 GLY A O 1
ATOM 2908 N N . GLU A 1 376 ? -19.594 -14.352 -19.406 1 98.44 376 GLU A N 1
ATOM 2909 C CA . GLU A 1 376 ? -19.375 -14.125 -20.844 1 98.44 376 GLU A CA 1
ATOM 2910 C C . GLU A 1 376 ? -18.578 -15.266 -21.469 1 98.44 376 GLU A C 1
ATOM 2912 O O . GLU A 1 376 ? -18.781 -15.602 -22.641 1 98.44 376 GLU A O 1
ATOM 2917 N N . HIS A 1 377 ? -17.719 -15.922 -20.734 1 98.75 377 HIS A N 1
ATOM 2918 C CA . HIS A 1 377 ? -16.828 -16.922 -21.281 1 98.75 377 HIS A CA 1
ATOM 2919 C C . HIS A 1 377 ? -17.125 -18.312 -20.703 1 98.75 377 HIS A C 1
ATOM 2921 O O . HIS A 1 377 ? -16.297 -19.219 -20.781 1 98.75 377 HIS A O 1
ATOM 2927 N N . SER A 1 378 ? -18.281 -18.531 -20.141 1 98.81 378 SER A N 1
ATOM 2928 C CA . SER A 1 378 ? -18.594 -19.766 -19.438 1 98.81 378 SER A CA 1
ATOM 2929 C C . SER A 1 378 ? -18.453 -20.984 -20.359 1 98.81 378 SER A C 1
ATOM 2931 O O . SER A 1 378 ? -17.75 -21.938 -20.016 1 98.81 378 SER A O 1
ATOM 2933 N N . ASP A 1 379 ? -19.047 -20.891 -21.516 1 98.56 379 ASP A N 1
ATOM 2934 C CA . ASP A 1 379 ? -19.031 -22.047 -22.422 1 98.56 379 ASP A CA 1
ATOM 2935 C C . ASP A 1 379 ? -17.594 -22.359 -22.859 1 98.56 379 ASP A C 1
ATOM 2937 O O . ASP A 1 379 ? -17.188 -23.516 -22.891 1 98.56 379 ASP A O 1
ATOM 2941 N N . GLU A 1 380 ? -16.891 -21.375 -23.219 1 98.5 380 GLU A N 1
ATOM 2942 C CA . GLU A 1 380 ? -15.516 -21.547 -23.672 1 98.5 380 GLU A CA 1
ATOM 2943 C C . GLU A 1 380 ? -14.641 -22.172 -22.594 1 98.5 380 GLU A C 1
ATOM 2945 O O . GLU A 1 380 ? -13.883 -23.109 -22.859 1 98.5 380 GLU A O 1
ATOM 2950 N N . VAL A 1 381 ? -14.742 -21.625 -21.359 1 98.69 381 VAL A N 1
ATOM 2951 C CA . VAL A 1 381 ? -13.953 -22.125 -20.234 1 98.69 381 VAL A CA 1
ATOM 2952 C C . VAL A 1 381 ? -14.281 -23.594 -19.969 1 98.69 381 VAL A C 1
ATOM 2954 O O . VAL A 1 381 ? -13.383 -24.406 -19.766 1 98.69 381 VAL A O 1
ATOM 2957 N N . LEU A 1 382 ? -15.578 -23.938 -20.047 1 98.75 382 LEU A N 1
ATOM 2958 C CA . LEU A 1 382 ? -16.016 -25.297 -19.766 1 98.75 382 LEU A CA 1
ATOM 2959 C C . LEU A 1 382 ? -15.578 -26.25 -20.875 1 98.75 382 LEU A C 1
ATOM 2961 O O . LEU A 1 382 ? -15.141 -27.359 -20.594 1 98.75 382 LEU A O 1
ATOM 2965 N N . ARG A 1 383 ? -15.68 -25.828 -22.125 1 98.5 383 ARG A N 1
ATOM 2966 C CA . ARG A 1 383 ? -15.211 -26.656 -23.234 1 98.5 383 ARG A CA 1
ATOM 2967 C C . ARG A 1 383 ? -13.711 -26.938 -23.125 1 98.5 383 ARG A C 1
ATOM 2969 O O . ARG A 1 383 ? -13.273 -28.078 -23.328 1 98.5 383 ARG A O 1
ATOM 2976 N N . ASN A 1 384 ? -12.984 -25.906 -22.781 1 97.75 384 ASN A N 1
ATOM 2977 C CA . ASN A 1 384 ? -11.539 -26.062 -22.609 1 97.75 384 ASN A CA 1
ATOM 2978 C C . ASN A 1 384 ? -11.211 -27.031 -21.469 1 97.75 384 ASN A C 1
ATOM 2980 O O . ASN A 1 384 ? -10.156 -27.656 -21.469 1 97.75 384 ASN A O 1
ATOM 2984 N N . ALA A 1 385 ? -12.148 -27.156 -20.547 1 97.69 385 ALA A N 1
ATOM 2985 C CA . ALA A 1 385 ? -11.953 -28.047 -19.406 1 97.69 385 ALA A CA 1
ATOM 2986 C C . ALA A 1 385 ? -12.422 -29.469 -19.719 1 97.69 385 ALA A C 1
ATOM 2988 O O . ALA A 1 385 ? -12.344 -30.359 -18.875 1 97.69 385 ALA A O 1
ATOM 2989 N N . GLY A 1 386 ? -13.039 -29.656 -20.891 1 97.81 386 GLY A N 1
ATOM 2990 C CA . GLY A 1 386 ? -13.352 -31.016 -21.344 1 97.81 386 GLY A CA 1
ATOM 2991 C C . GLY A 1 386 ? -14.836 -31.312 -21.312 1 97.81 386 GLY A C 1
ATOM 2992 O O . GLY A 1 386 ? -15.25 -32.438 -21.578 1 97.81 386 GLY A O 1
ATOM 2993 N N . TYR A 1 387 ? -15.633 -30.312 -21.047 1 98.31 387 TYR A N 1
ATOM 2994 C CA . TYR A 1 387 ? -17.078 -30.531 -21.094 1 98.31 387 TYR A CA 1
ATOM 2995 C C . TYR A 1 387 ? -17.594 -30.438 -22.516 1 98.31 387 TYR A C 1
ATOM 2997 O O . TYR A 1 387 ? -17.219 -29.531 -23.266 1 98.31 387 TYR A O 1
ATOM 3005 N N . ASP A 1 388 ? -18.406 -31.359 -22.891 1 98.25 388 ASP A N 1
ATOM 3006 C CA . ASP A 1 388 ? -19.031 -31.266 -24.203 1 98.25 388 ASP A CA 1
ATOM 3007 C C . ASP A 1 388 ? -20.312 -30.438 -24.141 1 98.25 388 ASP A C 1
ATOM 3009 O O . ASP A 1 388 ? -20.734 -30 -23.062 1 98.25 388 ASP A O 1
ATOM 3013 N N . ASP A 1 389 ? -20.906 -30.266 -25.234 1 98 389 ASP A N 1
ATOM 3014 C CA . ASP A 1 389 ? -22.062 -29.375 -25.359 1 98 389 ASP A CA 1
ATOM 3015 C C . ASP A 1 389 ? -23.234 -29.906 -24.531 1 98 389 ASP A C 1
ATOM 3017 O O . ASP A 1 389 ? -23.984 -29.109 -23.953 1 98 389 ASP A O 1
ATOM 3021 N N . ALA A 1 390 ? -23.391 -31.188 -24.5 1 98.31 390 ALA A N 1
ATOM 3022 C CA . ALA A 1 390 ? -24.484 -31.766 -23.734 1 98.31 390 ALA A CA 1
ATOM 3023 C C . ALA A 1 390 ? -24.297 -31.516 -22.234 1 98.31 390 ALA A C 1
ATOM 3025 O O . ALA A 1 390 ? -25.25 -31.172 -21.531 1 98.31 390 ALA A O 1
ATOM 3026 N N . ALA A 1 391 ? -23.141 -31.703 -21.781 1 98.31 391 ALA A N 1
ATOM 3027 C CA . ALA A 1 391 ? -22.828 -31.469 -20.375 1 98.31 391 ALA A CA 1
ATOM 3028 C C . ALA A 1 391 ? -23 -30 -20 1 98.31 391 ALA A C 1
ATOM 3030 O O . ALA A 1 391 ? -23.516 -29.688 -18.922 1 98.31 391 ALA A O 1
ATOM 3031 N N . ILE A 1 392 ? -22.594 -29.109 -20.844 1 98.56 392 ILE A N 1
ATOM 3032 C CA . ILE A 1 392 ? -22.703 -27.688 -20.609 1 98.56 392 ILE A CA 1
ATOM 3033 C C . ILE A 1 392 ? -24.188 -27.297 -20.531 1 98.56 392 ILE A C 1
ATOM 3035 O O . ILE A 1 392 ? -24.594 -26.531 -19.656 1 98.56 392 ILE A O 1
ATOM 3039 N N . LYS A 1 393 ? -24.953 -27.828 -21.438 1 98.19 393 LYS A N 1
ATOM 3040 C CA . LYS A 1 393 ? -26.391 -27.578 -21.422 1 98.19 393 LYS A CA 1
ATOM 3041 C C . LYS A 1 393 ? -27.016 -28.031 -20.109 1 98.19 393 LYS A C 1
ATOM 3043 O O . LYS A 1 393 ? -27.891 -27.359 -19.562 1 98.19 393 LYS A O 1
ATOM 3048 N N . ALA A 1 394 ? -26.594 -29.156 -19.656 1 98.31 394 ALA A N 1
ATOM 3049 C CA . ALA A 1 394 ? -27.109 -29.703 -18.406 1 98.31 394 ALA A CA 1
ATOM 3050 C C . ALA A 1 394 ? -26.734 -28.812 -17.219 1 98.31 394 ALA A C 1
ATOM 3052 O O . ALA A 1 394 ? -27.547 -28.594 -16.312 1 98.31 394 ALA A O 1
ATOM 3053 N N . LEU A 1 395 ? -25.484 -28.328 -17.188 1 98.5 395 LEU A N 1
ATOM 3054 C CA . LEU A 1 395 ? -25.016 -27.453 -16.141 1 98.5 395 LEU A CA 1
ATOM 3055 C C . LEU A 1 395 ? -25.812 -26.141 -16.125 1 98.5 395 LEU A C 1
ATOM 3057 O O . LEU A 1 395 ? -26.156 -25.641 -15.055 1 98.5 395 LEU A O 1
ATOM 3061 N N . ARG A 1 396 ? -26.125 -25.625 -17.297 1 97.94 396 ARG A N 1
ATOM 3062 C CA . ARG A 1 396 ? -26.922 -24.406 -17.391 1 97.94 396 ARG A CA 1
ATOM 3063 C C . ARG A 1 396 ? -28.359 -24.656 -16.938 1 97.94 396 ARG A C 1
ATOM 3065 O O . ARG A 1 396 ? -28.938 -23.844 -16.219 1 97.94 396 ARG A O 1
ATOM 3072 N N . ALA A 1 397 ? -28.859 -25.812 -17.328 1 97.44 397 ALA A N 1
ATOM 3073 C CA . ALA A 1 397 ? -30.234 -26.156 -16.984 1 97.44 397 ALA A CA 1
ATOM 3074 C C . ALA A 1 397 ? -30.391 -26.312 -15.469 1 97.44 397 ALA A C 1
ATOM 3076 O O . ALA A 1 397 ? -31.438 -25.984 -14.914 1 97.44 397 ALA A O 1
ATOM 3077 N N . SER A 1 398 ? -29.406 -26.75 -14.828 1 97.19 398 SER A N 1
ATOM 3078 C CA . SER A 1 398 ? -29.438 -26.953 -13.383 1 97.19 398 SER A CA 1
ATOM 3079 C C . SER A 1 398 ? -29.266 -25.641 -12.633 1 97.19 398 SER A C 1
ATOM 3081 O O . SER A 1 398 ? -29.516 -25.578 -11.43 1 97.19 398 SER A O 1
ATOM 3083 N N . GLY A 1 399 ? -28.734 -24.609 -13.32 1 97.19 399 GLY A N 1
ATOM 3084 C CA . GLY A 1 399 ? -28.469 -23.312 -12.695 1 97.19 399 GLY A CA 1
ATOM 3085 C C . GLY A 1 399 ? -27.078 -23.219 -12.102 1 97.19 399 GLY A C 1
ATOM 3086 O O . GLY A 1 399 ? -26.703 -22.188 -11.555 1 97.19 399 GLY A O 1
ATOM 3087 N N . ALA A 1 400 ? -26.312 -24.25 -12.281 1 98.19 400 ALA A N 1
ATOM 3088 C CA . ALA A 1 400 ? -24.953 -24.25 -11.758 1 98.19 400 ALA A CA 1
ATOM 3089 C C . ALA A 1 400 ? -24.062 -23.297 -12.547 1 98.19 400 ALA A C 1
ATOM 3091 O O . ALA A 1 400 ? -23.078 -22.766 -12.008 1 98.19 400 ALA A O 1
ATOM 3092 N N . VAL A 1 401 ? -24.375 -23.203 -13.812 1 98.25 401 VAL A N 1
ATOM 3093 C CA . VAL A 1 401 ? -23.609 -22.328 -14.695 1 98.25 401 VAL A CA 1
ATOM 3094 C C . VAL A 1 401 ? -24.531 -21.297 -15.336 1 98.25 401 VAL A C 1
ATOM 3096 O O . VAL A 1 401 ? -25.641 -21.609 -15.75 1 98.25 401 VAL A O 1
ATOM 3099 N N . GLY A 1 402 ? -24.062 -20.109 -15.258 1 95.69 402 GLY A N 1
ATOM 3100 C CA . GLY A 1 402 ? -24.766 -19.031 -15.945 1 95.69 402 GLY A CA 1
ATOM 3101 C C . GLY A 1 402 ? -24.125 -18.641 -17.25 1 95.69 402 GLY A C 1
ATOM 3102 O O . GLY A 1 402 ? -22.938 -18.922 -17.484 1 95.69 402 GLY A O 1
ATOM 3103 N N . MET B 1 1 ? 12.414 -29.125 2.771 1 41.5 1 MET B N 1
ATOM 3104 C CA . MET B 1 1 ? 12.031 -27.734 2.938 1 41.5 1 MET B CA 1
ATOM 3105 C C . MET B 1 1 ? 13.234 -26.875 3.297 1 41.5 1 MET B C 1
ATOM 3107 O O . MET B 1 1 ? 13.984 -27.203 4.223 1 41.5 1 MET B O 1
ATOM 3111 N N . ASP B 1 2 ? 13.852 -26.203 2.393 1 52.53 2 ASP B N 1
ATOM 3112 C CA . ASP B 1 2 ? 15.125 -25.578 2.715 1 52.53 2 ASP B CA 1
ATOM 3113 C C . ASP B 1 2 ? 15.008 -24.688 3.957 1 52.53 2 ASP B C 1
ATOM 3115 O O . ASP B 1 2 ? 14.242 -23.734 3.971 1 52.53 2 ASP B O 1
ATOM 3119 N N . GLU B 1 3 ? 15.391 -25.141 5.102 1 62.88 3 GLU B N 1
ATOM 3120 C CA . GLU B 1 3 ? 15.383 -24.562 6.438 1 62.88 3 GLU B CA 1
ATOM 3121 C C . GLU B 1 3 ? 15.883 -23.109 6.41 1 62.88 3 GLU B C 1
ATOM 3123 O O . GLU B 1 3 ? 15.562 -22.328 7.301 1 62.88 3 GLU B O 1
ATOM 3128 N N . ASN B 1 4 ? 16.484 -22.734 5.227 1 73 4 ASN B N 1
ATOM 3129 C CA . ASN B 1 4 ? 17.156 -21.438 5.293 1 73 4 ASN B CA 1
ATOM 3130 C C . ASN B 1 4 ? 16.328 -20.344 4.641 1 73 4 ASN B C 1
ATOM 3132 O O . ASN B 1 4 ? 16.672 -19.156 4.715 1 73 4 ASN B O 1
ATOM 3136 N N . GLY B 1 5 ? 15.211 -20.562 4.098 1 87.25 5 GLY B N 1
ATOM 3137 C CA . GLY B 1 5 ? 14.336 -19.562 3.516 1 87.25 5 GLY B CA 1
ATOM 3138 C C . GLY B 1 5 ? 14.227 -19.656 2.006 1 87.25 5 GLY B C 1
ATOM 3139 O O . GLY B 1 5 ? 15.117 -20.203 1.351 1 87.25 5 GLY B O 1
ATOM 3140 N N . ILE B 1 6 ? 13.266 -19.188 1.413 1 94.88 6 ILE B N 1
ATOM 3141 C CA . ILE B 1 6 ? 12.93 -19.297 -0 1 94.88 6 ILE B CA 1
ATOM 3142 C C . ILE B 1 6 ? 14.008 -18.625 -0.848 1 94.88 6 ILE B C 1
ATOM 3144 O O . ILE B 1 6 ? 14.32 -19.094 -1.946 1 94.88 6 ILE B O 1
ATOM 3148 N N . PHE B 1 7 ? 14.633 -17.578 -0.255 1 97.12 7 PHE B N 1
ATOM 3149 C CA . PHE B 1 7 ? 15.602 -16.812 -1.029 1 97.12 7 PHE B CA 1
ATOM 3150 C C . PHE B 1 7 ? 17.031 -17.094 -0.556 1 97.12 7 PHE B C 1
ATOM 3152 O O . PHE B 1 7 ? 17.938 -16.312 -0.817 1 97.12 7 PHE B O 1
ATOM 3159 N N . SER B 1 8 ? 17.172 -18.156 0.203 1 94.62 8 SER B N 1
ATOM 3160 C CA . SER B 1 8 ? 18.516 -18.547 0.598 1 94.62 8 SER B CA 1
ATOM 3161 C C . SER B 1 8 ? 19.438 -18.641 -0.612 1 94.62 8 SER B C 1
ATOM 3163 O O . SER B 1 8 ? 19.062 -19.219 -1.64 1 94.62 8 SER B O 1
ATOM 3165 N N . GLY B 1 9 ? 20.656 -18.031 -0.496 1 94.94 9 GLY B N 1
ATOM 3166 C CA . GLY B 1 9 ? 21.625 -18.062 -1.583 1 94.94 9 GLY B CA 1
ATOM 3167 C C . GLY B 1 9 ? 21.578 -16.828 -2.461 1 94.94 9 GLY B C 1
ATOM 3168 O O . GLY B 1 9 ? 22.516 -16.578 -3.227 1 94.94 9 GLY B O 1
ATOM 3169 N N . LEU B 1 10 ? 20.484 -16.078 -2.385 1 97.75 10 LEU B N 1
ATOM 3170 C CA . LEU B 1 10 ? 20.406 -14.844 -3.158 1 97.75 10 LEU B CA 1
ATOM 3171 C C . LEU B 1 10 ? 21.219 -13.734 -2.496 1 97.75 10 LEU B C 1
ATOM 3173 O O . LEU B 1 10 ? 21.094 -13.508 -1.289 1 97.75 10 LEU B O 1
ATOM 3177 N N . LYS B 1 11 ? 22 -13.086 -3.242 1 98.69 11 LYS B N 1
ATOM 3178 C CA . LYS B 1 11 ? 22.766 -11.922 -2.801 1 98.69 11 LYS B CA 1
ATOM 3179 C C . LYS B 1 11 ? 22.125 -10.625 -3.268 1 98.69 11 LYS B C 1
ATOM 3181 O O . LYS B 1 11 ? 21.984 -10.391 -4.473 1 98.69 11 LYS B O 1
ATOM 3186 N N . VAL B 1 12 ? 21.75 -9.805 -2.336 1 98.94 12 VAL B N 1
ATOM 3187 C CA . VAL B 1 12 ? 21.062 -8.547 -2.625 1 98.94 12 VAL B CA 1
ATOM 3188 C C . VAL B 1 12 ? 21.906 -7.371 -2.141 1 98.94 12 VAL B C 1
ATOM 3190 O O . VAL B 1 12 ? 22.328 -7.336 -0.98 1 98.94 12 VAL B O 1
ATOM 3193 N N . LEU B 1 13 ? 22.188 -6.438 -3.031 1 98.94 13 LEU B N 1
ATOM 3194 C CA . LEU B 1 13 ? 22.844 -5.18 -2.672 1 98.94 13 LEU B CA 1
ATOM 3195 C C . LEU B 1 13 ? 21.812 -4.059 -2.549 1 98.94 13 LEU B C 1
ATOM 3197 O O . LEU B 1 13 ? 21.234 -3.631 -3.549 1 98.94 13 LEU B O 1
ATOM 3201 N N . ASP B 1 14 ? 21.578 -3.643 -1.336 1 98.88 14 ASP B N 1
ATOM 3202 C CA . ASP B 1 14 ? 20.688 -2.52 -1.05 1 98.88 14 ASP B CA 1
ATOM 3203 C C . ASP B 1 14 ? 21.453 -1.2 -1.043 1 98.88 14 ASP B C 1
ATOM 3205 O O . ASP B 1 14 ? 21.938 -0.765 0.002 1 98.88 14 ASP B O 1
ATOM 3209 N N . CYS B 1 15 ? 21.5 -0.616 -2.195 1 98.75 15 CYS B N 1
ATOM 3210 C CA . CYS B 1 15 ? 22.156 0.674 -2.383 1 98.75 15 CYS B CA 1
ATOM 3211 C C . CYS B 1 15 ? 21.141 1.796 -2.496 1 98.75 15 CYS B C 1
ATOM 3213 O O . CYS B 1 15 ? 21.156 2.566 -3.457 1 98.75 15 CYS B O 1
ATOM 3215 N N . ALA B 1 16 ? 20.188 1.823 -1.624 1 98.38 16 ALA B N 1
ATOM 3216 C CA . ALA B 1 16 ? 19.109 2.807 -1.562 1 98.38 16 ALA B CA 1
ATOM 3217 C C . ALA B 1 16 ? 19.031 3.453 -0.182 1 98.38 16 ALA B C 1
ATOM 3219 O O . ALA B 1 16 ? 19.75 3.045 0.74 1 98.38 16 ALA B O 1
ATOM 3220 N N . SER B 1 17 ? 18.234 4.453 -0.082 1 96.88 17 SER B N 1
ATOM 3221 C CA . SER B 1 17 ? 18.125 5.168 1.185 1 96.88 17 SER B CA 1
ATOM 3222 C C . SER B 1 17 ? 16.672 5.293 1.633 1 96.88 17 SER B C 1
ATOM 3224 O O . SER B 1 17 ? 15.75 5.086 0.838 1 96.88 17 SER B O 1
ATOM 3226 N N . PHE B 1 18 ? 16.484 5.461 2.93 1 96.44 18 PHE B N 1
ATOM 3227 C CA . PHE B 1 18 ? 15.211 5.754 3.566 1 96.44 18 PHE B CA 1
ATOM 3228 C C . PHE B 1 18 ? 14.344 4.504 3.637 1 96.44 18 PHE B C 1
ATOM 3230 O O . PHE B 1 18 ? 14.727 3.506 4.246 1 96.44 18 PHE B O 1
ATOM 3237 N N . ILE B 1 19 ? 13.094 4.562 3.004 1 98.19 19 ILE B N 1
ATOM 3238 C CA . ILE B 1 19 ? 12.164 3.523 3.438 1 98.19 19 ILE B CA 1
ATOM 3239 C C . ILE B 1 19 ? 11.75 2.668 2.24 1 98.19 19 ILE B C 1
ATOM 3241 O O . ILE B 1 19 ? 12.031 1.469 2.201 1 98.19 19 ILE B O 1
ATOM 3245 N N . ALA B 1 20 ? 11.211 3.191 1.161 1 98.44 20 ALA B N 1
ATOM 3246 C CA . ALA B 1 20 ? 10.469 2.426 0.161 1 98.44 20 ALA B CA 1
ATOM 3247 C C . ALA B 1 20 ? 11.344 1.336 -0.453 1 98.44 20 ALA B C 1
ATOM 3249 O O . ALA B 1 20 ? 11.023 0.148 -0.352 1 98.44 20 ALA B O 1
ATOM 3250 N N . ALA B 1 21 ? 12.438 1.729 -1.058 1 98.62 21 ALA B N 1
ATOM 3251 C CA . ALA B 1 21 ? 13.297 0.752 -1.719 1 98.62 21 ALA B CA 1
ATOM 3252 C C . ALA B 1 21 ? 13.984 -0.157 -0.699 1 98.62 21 ALA B C 1
ATOM 3254 O O . ALA B 1 21 ? 13.945 -1.383 -0.827 1 98.62 21 ALA B O 1
ATOM 3255 N N . PRO B 1 22 ? 14.555 0.383 0.405 1 98.69 22 PRO B N 1
ATOM 3256 C CA . PRO B 1 22 ? 15.203 -0.48 1.397 1 98.69 22 PRO B CA 1
ATOM 3257 C C . PRO B 1 22 ? 14.234 -1.462 2.047 1 98.69 22 PRO B C 1
ATOM 3259 O O . PRO B 1 22 ? 14.617 -2.578 2.402 1 98.69 22 PRO B O 1
ATOM 3262 N N . ALA B 1 23 ? 12.977 -1.067 2.236 1 98.81 23 ALA B N 1
ATOM 3263 C CA . ALA B 1 23 ? 12 -1.968 2.852 1 98.81 23 ALA B CA 1
ATOM 3264 C C . ALA B 1 23 ? 11.734 -3.18 1.962 1 98.81 23 ALA B C 1
ATOM 3266 O O . ALA B 1 23 ? 11.445 -4.27 2.457 1 98.81 23 ALA B O 1
ATOM 3267 N N . ALA B 1 24 ? 11.797 -2.971 0.669 1 98.94 24 ALA B N 1
ATOM 3268 C CA . ALA B 1 24 ? 11.695 -4.121 -0.224 1 98.94 24 ALA B CA 1
ATOM 3269 C C . ALA B 1 24 ? 12.812 -5.125 0.046 1 98.94 24 ALA B C 1
ATOM 3271 O O . ALA B 1 24 ? 12.578 -6.336 0.059 1 98.94 24 ALA B O 1
ATOM 3272 N N . ALA B 1 25 ? 14.031 -4.648 0.261 1 98.88 25 ALA B N 1
ATOM 3273 C CA . ALA B 1 25 ? 15.164 -5.504 0.607 1 98.88 25 ALA B CA 1
ATOM 3274 C C . ALA B 1 25 ? 14.93 -6.199 1.946 1 98.88 25 ALA B C 1
ATOM 3276 O O . ALA B 1 25 ? 15.344 -7.348 2.135 1 98.88 25 ALA B O 1
ATOM 3277 N N . THR B 1 26 ? 14.305 -5.504 2.871 1 98.81 26 THR B N 1
ATOM 3278 C CA . THR B 1 26 ? 13.977 -6.098 4.164 1 98.81 26 THR B CA 1
ATOM 3279 C C . THR B 1 26 ? 13.055 -7.297 3.986 1 98.81 26 THR B C 1
ATOM 3281 O O . THR B 1 26 ? 13.258 -8.344 4.609 1 98.81 26 THR B O 1
ATOM 3284 N N . VAL B 1 27 ? 12.07 -7.18 3.121 1 98.75 27 VAL B N 1
ATOM 3285 C CA . VAL B 1 27 ? 11.156 -8.289 2.869 1 98.75 27 VAL B CA 1
ATOM 3286 C C . VAL B 1 27 ? 11.922 -9.469 2.279 1 98.75 27 VAL B C 1
ATOM 3288 O O . VAL B 1 27 ? 11.688 -10.617 2.656 1 98.75 27 VAL B O 1
ATOM 3291 N N . LEU B 1 28 ? 12.875 -9.203 1.358 1 98.75 28 LEU B N 1
ATOM 3292 C CA . LEU B 1 28 ? 13.719 -10.258 0.815 1 98.75 28 LEU B CA 1
ATOM 3293 C C . LEU B 1 28 ? 14.508 -10.945 1.924 1 98.75 28 LEU B C 1
ATOM 3295 O O . LEU B 1 28 ? 14.617 -12.18 1.941 1 98.75 28 LEU B O 1
ATOM 3299 N N . SER B 1 29 ? 15 -10.164 2.848 1 98.19 29 SER B N 1
ATOM 3300 C CA . SER B 1 29 ? 15.789 -10.727 3.943 1 98.19 29 SER B CA 1
ATOM 3301 C C . SER B 1 29 ? 14.922 -11.555 4.879 1 98.19 29 SER B C 1
ATOM 3303 O O . SER B 1 29 ? 15.383 -12.547 5.449 1 98.19 29 SER B O 1
ATOM 3305 N N . ASP B 1 30 ? 13.633 -11.164 5.055 1 97.56 30 ASP B N 1
ATOM 3306 C CA . ASP B 1 30 ? 12.703 -11.945 5.859 1 97.56 30 ASP B CA 1
ATOM 3307 C C . ASP B 1 30 ? 12.602 -13.383 5.348 1 97.56 30 ASP B C 1
ATOM 3309 O O . ASP B 1 30 ? 12.352 -14.305 6.121 1 97.56 30 ASP B O 1
ATOM 3313 N N . PHE B 1 31 ? 12.812 -13.523 4.043 1 97.62 31 PHE B N 1
ATOM 3314 C CA . PHE B 1 31 ? 12.68 -14.844 3.441 1 97.62 31 PHE B CA 1
ATOM 3315 C C . PHE B 1 31 ? 14.055 -15.445 3.154 1 97.62 31 PHE B C 1
ATOM 3317 O O . PHE B 1 31 ? 14.18 -16.344 2.316 1 97.62 31 PHE B O 1
ATOM 3324 N N . GLY B 1 32 ? 15.133 -14.859 3.742 1 96.94 32 GLY B N 1
ATOM 3325 C CA . GLY B 1 32 ? 16.391 -15.578 3.844 1 96.94 32 GLY B CA 1
ATOM 3326 C C . GLY B 1 32 ? 17.453 -15.055 2.896 1 96.94 32 GLY B C 1
ATOM 3327 O O . GLY B 1 32 ? 18.562 -15.586 2.852 1 96.94 32 GLY B O 1
ATOM 3328 N N . ALA B 1 33 ? 17.188 -13.992 2.113 1 98.25 33 ALA B N 1
ATOM 3329 C CA . ALA B 1 33 ? 18.203 -13.43 1.232 1 98.25 33 ALA B CA 1
ATOM 3330 C C . ALA B 1 33 ? 19.344 -12.812 2.037 1 98.25 33 ALA B C 1
ATOM 3332 O O . ALA B 1 33 ? 19.125 -12.305 3.139 1 98.25 33 ALA B O 1
ATOM 3333 N N . ASP B 1 34 ? 20.531 -12.922 1.508 1 98.25 34 ASP B N 1
ATOM 3334 C CA . ASP B 1 34 ? 21.672 -12.195 2.066 1 98.25 34 ASP B CA 1
ATOM 3335 C C . ASP B 1 34 ? 21.703 -10.75 1.569 1 98.25 34 ASP B C 1
ATOM 3337 O O . ASP B 1 34 ? 22.156 -10.477 0.459 1 98.25 34 ASP B O 1
ATOM 3341 N N . VAL B 1 35 ? 21.25 -9.852 2.393 1 98.88 35 VAL B N 1
ATOM 3342 C CA . VAL B 1 35 ? 21.125 -8.453 1.993 1 98.88 35 VAL B CA 1
ATOM 3343 C C . VAL B 1 35 ? 22.266 -7.637 2.598 1 98.88 35 VAL B C 1
ATOM 3345 O O . VAL B 1 35 ? 22.422 -7.602 3.82 1 98.88 35 VAL B O 1
ATOM 3348 N N . ILE B 1 36 ? 23.016 -6.957 1.759 1 98.88 36 ILE B N 1
ATOM 3349 C CA . ILE B 1 36 ? 24.078 -6.043 2.174 1 98.88 36 ILE B CA 1
ATOM 3350 C C . ILE B 1 36 ? 23.641 -4.602 1.948 1 98.88 36 ILE B C 1
ATOM 3352 O O . ILE B 1 36 ? 23.484 -4.16 0.806 1 98.88 36 ILE B O 1
ATOM 3356 N N . LYS B 1 37 ? 23.359 -3.928 3.029 1 98.88 37 LYS B N 1
ATOM 3357 C CA . LYS B 1 37 ? 23.078 -2.498 2.996 1 98.88 37 LYS B CA 1
ATOM 3358 C C . LYS B 1 37 ? 24.344 -1.682 2.76 1 98.88 37 LYS B C 1
ATOM 3360 O O . LYS B 1 37 ? 25.266 -1.722 3.568 1 98.88 37 LYS B O 1
ATOM 3365 N N . ILE B 1 38 ? 24.359 -1.018 1.629 1 98.81 38 ILE B N 1
ATOM 3366 C CA . ILE B 1 38 ? 25.469 -0.132 1.289 1 98.81 38 ILE B CA 1
ATOM 3367 C C . ILE B 1 38 ? 25.141 1.296 1.717 1 98.81 38 ILE B C 1
ATOM 3369 O O . ILE B 1 38 ? 24.125 1.854 1.304 1 98.81 38 ILE B O 1
ATOM 3373 N N . GLU B 1 39 ? 25.922 1.859 2.49 1 98 39 GLU B N 1
ATOM 3374 C CA . GLU B 1 39 ? 25.672 3.211 2.982 1 98 39 GLU B CA 1
ATOM 3375 C C . GLU B 1 39 ? 26.969 4.004 3.102 1 98 39 GLU B C 1
ATOM 3377 O O . GLU B 1 39 ? 28.062 3.422 3.223 1 98 39 GLU B O 1
ATOM 3382 N N . PRO B 1 40 ? 26.938 5.332 2.986 1 97.69 40 PRO B N 1
ATOM 3383 C CA . PRO B 1 40 ? 28.156 6.129 3.104 1 97.69 40 PRO B CA 1
ATOM 3384 C C . PRO B 1 40 ? 28.828 5.98 4.469 1 97.69 40 PRO B C 1
ATOM 3386 O O . PRO B 1 40 ? 28.141 5.875 5.488 1 97.69 40 PRO B O 1
ATOM 3389 N N . PRO B 1 41 ? 30.219 6.02 4.508 1 97.81 41 PRO B N 1
ATOM 3390 C CA . PRO B 1 41 ? 30.891 6.02 5.805 1 97.81 41 PRO B CA 1
ATOM 3391 C C . PRO B 1 41 ? 30.5 7.211 6.676 1 97.81 41 PRO B C 1
ATOM 3393 O O . PRO B 1 41 ? 30.109 8.258 6.16 1 97.81 41 PRO B O 1
ATOM 3396 N N . GLY B 1 42 ? 30.641 7.059 7.941 1 95.81 42 GLY B N 1
ATOM 3397 C CA . GLY B 1 42 ? 30.281 8.133 8.852 1 95.81 42 GLY B CA 1
ATOM 3398 C C . GLY B 1 42 ? 28.844 8.062 9.328 1 95.81 42 GLY B C 1
ATOM 3399 O O . GLY B 1 42 ? 28.453 7.109 10.008 1 95.81 42 GLY B O 1
ATOM 3400 N N . ALA B 1 43 ? 28.031 8.898 8.828 1 93.69 43 ALA B N 1
ATOM 3401 C CA . ALA B 1 43 ? 26.656 9.031 9.32 1 93.69 43 ALA B CA 1
ATOM 3402 C C . ALA B 1 43 ? 25.766 7.938 8.758 1 93.69 43 ALA B C 1
ATOM 3404 O O . ALA B 1 43 ? 24.688 7.672 9.289 1 93.69 43 ALA B O 1
ATOM 3405 N N . GLY B 1 44 ? 26.203 7.258 7.652 1 97.44 44 GLY B N 1
ATOM 3406 C CA . GLY B 1 44 ? 25.391 6.219 7.035 1 97.44 44 GLY B CA 1
ATOM 3407 C C . GLY B 1 44 ? 24.172 6.758 6.328 1 97.44 44 GLY B C 1
ATOM 3408 O O . GLY B 1 44 ? 24.172 7.883 5.824 1 97.44 44 GLY B O 1
ATOM 3409 N N . ASP B 1 45 ? 23.172 5.961 6.164 1 97.31 45 ASP B N 1
ATOM 3410 C CA . ASP B 1 45 ? 21.891 6.328 5.574 1 97.31 45 ASP B CA 1
ATOM 3411 C C . ASP B 1 45 ? 21.219 7.434 6.379 1 97.31 45 ASP B C 1
ATOM 3413 O O . ASP B 1 45 ? 21.078 7.324 7.602 1 97.31 45 ASP B O 1
ATOM 3417 N N . PRO B 1 46 ? 20.766 8.484 5.715 1 93.75 46 PRO B N 1
ATOM 3418 C CA . PRO B 1 46 ? 20.094 9.57 6.438 1 93.75 46 PRO B CA 1
ATOM 3419 C C . PRO B 1 46 ? 18.891 9.094 7.234 1 93.75 46 PRO B C 1
ATOM 3421 O O . PRO B 1 46 ? 18.5 9.734 8.219 1 93.75 46 PRO B O 1
ATOM 3424 N N . TYR B 1 47 ? 18.344 7.965 6.898 1 95.88 47 TYR B N 1
ATOM 3425 C CA . TYR B 1 47 ? 17.188 7.402 7.586 1 95.88 47 TYR B CA 1
ATOM 3426 C C . TYR B 1 47 ? 17.516 7.102 9.039 1 95.88 47 TYR B C 1
ATOM 3428 O O . TYR B 1 47 ? 16.625 7.133 9.898 1 95.88 47 TYR B O 1
ATOM 3436 N N . ARG B 1 48 ? 18.781 6.824 9.336 1 96.81 48 ARG B N 1
ATOM 3437 C CA . ARG B 1 48 ? 19.219 6.547 10.703 1 96.81 48 ARG B CA 1
ATOM 3438 C C . ARG B 1 48 ? 18.891 7.715 11.625 1 96.81 48 ARG B C 1
ATOM 3440 O O . ARG B 1 48 ? 18.703 7.527 12.828 1 96.81 48 ARG B O 1
ATOM 3447 N N . ASN B 1 49 ? 18.703 8.867 11.055 1 93.5 49 ASN B N 1
ATOM 3448 C CA . ASN B 1 49 ? 18.516 10.07 11.859 1 93.5 49 ASN B CA 1
ATOM 3449 C C . ASN B 1 49 ? 17.031 10.438 11.984 1 93.5 49 ASN B C 1
ATOM 3451 O O . ASN B 1 49 ? 16.688 11.383 12.688 1 93.5 49 ASN B O 1
ATOM 3455 N N . LEU B 1 50 ? 16.141 9.75 11.336 1 92.06 50 LEU B N 1
ATOM 3456 C CA . LEU B 1 50 ? 14.727 10.094 11.281 1 92.06 50 LEU B CA 1
ATOM 3457 C C . LEU B 1 50 ? 14.148 10.242 12.68 1 92.06 50 LEU B C 1
ATOM 3459 O O . LEU B 1 50 ? 13.5 11.242 12.992 1 92.06 50 LEU B O 1
ATOM 3463 N N . PRO B 1 51 ? 14.391 9.312 13.578 1 93.81 51 PRO B N 1
ATOM 3464 C CA . PRO B 1 51 ? 13.781 9.398 14.906 1 93.81 51 PRO B CA 1
ATOM 3465 C C . PRO B 1 51 ? 14.219 10.641 15.68 1 93.81 51 PRO B C 1
ATOM 3467 O O . PRO B 1 51 ? 13.594 11.008 16.672 1 93.81 51 PRO B O 1
ATOM 3470 N N . ASN B 1 52 ? 15.305 11.25 15.234 1 91.62 52 ASN B N 1
ATOM 3471 C CA . ASN B 1 52 ? 15.844 12.406 15.938 1 91.62 52 ASN B CA 1
ATOM 3472 C C . ASN B 1 52 ? 15.25 13.711 15.422 1 91.62 52 ASN B C 1
ATOM 3474 O O . ASN B 1 52 ? 15.5 14.781 15.977 1 91.62 52 ASN B O 1
ATOM 3478 N N . LEU B 1 53 ? 14.492 13.664 14.398 1 87.44 53 LEU B N 1
ATOM 3479 C CA . LEU B 1 53 ? 13.875 14.859 13.836 1 87.44 53 LEU B CA 1
ATOM 3480 C C . LEU B 1 53 ? 12.719 15.336 14.711 1 87.44 53 LEU B C 1
ATOM 3482 O O . LEU B 1 53 ? 12.055 14.523 15.367 1 87.44 53 LEU B O 1
ATOM 3486 N N . PRO B 1 54 ? 12.445 16.672 14.688 1 84.5 54 PRO B N 1
ATOM 3487 C CA . PRO B 1 54 ? 11.328 17.172 15.484 1 84.5 54 PRO B CA 1
ATOM 3488 C C . PRO B 1 54 ? 9.992 16.547 15.109 1 84.5 54 PRO B C 1
ATOM 3490 O O . PRO B 1 54 ? 9.688 16.375 13.922 1 84.5 54 PRO B O 1
ATOM 3493 N N . GLY B 1 55 ? 9.305 16.172 16.141 1 87.19 55 GLY B N 1
ATOM 3494 C CA . GLY B 1 55 ? 7.969 15.664 15.914 1 87.19 55 GLY B CA 1
ATOM 3495 C C . GLY B 1 55 ? 7.891 14.148 15.992 1 87.19 55 GLY B C 1
ATOM 3496 O O . GLY B 1 55 ? 6.801 13.586 16.125 1 87.19 55 GLY B O 1
ATOM 3497 N N . TYR B 1 56 ? 9.008 13.516 15.898 1 93.62 56 TYR B N 1
ATOM 3498 C CA . TYR B 1 56 ? 9.023 12.062 16.016 1 93.62 56 TYR B CA 1
ATOM 3499 C C . TYR B 1 56 ? 9.086 11.641 17.484 1 93.62 56 TYR B C 1
ATOM 3501 O O . TYR B 1 56 ? 9.617 12.367 18.328 1 93.62 56 TYR B O 1
ATOM 3509 N N . PRO B 1 57 ? 8.508 10.461 17.75 1 96.5 57 PRO B N 1
ATOM 3510 C CA . PRO B 1 57 ? 8.57 9.984 19.141 1 96.5 57 PRO B CA 1
ATOM 3511 C C . PRO B 1 57 ? 10 9.844 19.656 1 96.5 57 PRO B C 1
ATOM 3513 O O . PRO B 1 57 ? 10.891 9.438 18.906 1 96.5 57 PRO B O 1
ATOM 3516 N N . ILE B 1 58 ? 10.156 10.102 20.922 1 96.81 58 ILE B N 1
ATOM 3517 C CA . ILE B 1 58 ? 11.492 10.102 21.531 1 96.81 58 ILE B CA 1
ATOM 3518 C C . ILE B 1 58 ? 11.789 8.734 22.125 1 96.81 58 ILE B C 1
ATOM 3520 O O . ILE B 1 58 ? 10.977 8.188 22.875 1 96.81 58 ILE B O 1
ATOM 3524 N N . SER B 1 59 ? 12.93 8.203 21.828 1 97.31 59 SER B N 1
ATOM 3525 C CA . SER B 1 59 ? 13.312 6.883 22.312 1 97.31 59 SER B CA 1
ATOM 3526 C C . SER B 1 59 ? 14.828 6.719 22.344 1 97.31 59 SER B C 1
ATOM 3528 O O . SER B 1 59 ? 15.539 7.352 21.547 1 97.31 59 SER B O 1
ATOM 3530 N N . ASP B 1 60 ? 15.305 5.848 23.234 1 96.06 60 ASP B N 1
ATOM 3531 C CA . ASP B 1 60 ? 16.719 5.477 23.234 1 96.06 60 ASP B CA 1
ATOM 3532 C C . ASP B 1 60 ? 17.031 4.48 22.109 1 96.06 60 ASP B C 1
ATOM 3534 O O . ASP B 1 60 ? 18.188 4.258 21.781 1 96.06 60 ASP B O 1
ATOM 3538 N N . HIS B 1 61 ? 15.977 3.891 21.578 1 96.62 61 HIS B N 1
ATOM 3539 C CA . HIS B 1 61 ? 16.109 2.945 20.469 1 96.62 61 HIS B CA 1
ATOM 3540 C C . HIS B 1 61 ? 15.906 3.633 19.125 1 96.62 61 HIS B C 1
ATOM 3542 O O . HIS B 1 61 ? 15.055 4.52 19 1 96.62 61 HIS B O 1
ATOM 3548 N N . ASN B 1 62 ? 16.703 3.279 18.141 1 97.62 62 ASN B N 1
ATOM 3549 C CA . ASN B 1 62 ? 16.422 3.709 16.781 1 97.62 62 ASN B CA 1
ATOM 3550 C C . ASN B 1 62 ? 15.359 2.828 16.125 1 97.62 62 ASN B C 1
ATOM 3552 O O . ASN B 1 62 ? 15.68 2.008 15.258 1 97.62 62 ASN B O 1
ATOM 3556 N N . TYR B 1 63 ? 14.125 3.029 16.516 1 98.06 63 TYR B N 1
ATOM 3557 C CA . TYR B 1 63 ? 13.016 2.162 16.125 1 98.06 63 TYR B CA 1
ATOM 3558 C C . TYR B 1 63 ? 12.852 2.119 14.617 1 98.06 63 TYR B C 1
ATOM 3560 O O . TYR B 1 63 ? 12.453 1.095 14.062 1 98.06 63 TYR B O 1
ATOM 3568 N N . ALA B 1 64 ? 13.156 3.229 13.984 1 97.75 64 ALA B N 1
ATOM 3569 C CA . ALA B 1 64 ? 13.047 3.256 12.523 1 97.75 64 ALA B CA 1
ATOM 3570 C C . ALA B 1 64 ? 14.062 2.309 11.883 1 97.75 64 ALA B C 1
ATOM 3572 O O . ALA B 1 64 ? 13.703 1.509 11.016 1 97.75 64 ALA B O 1
ATOM 3573 N N . TRP B 1 65 ? 15.289 2.398 12.336 1 98.25 65 TRP B N 1
ATOM 3574 C CA . TRP B 1 65 ? 16.359 1.569 11.789 1 98.25 65 TRP B CA 1
ATOM 3575 C C . TRP B 1 65 ? 16.172 0.108 12.18 1 98.25 65 TRP B C 1
ATOM 3577 O O . TRP B 1 65 ? 16.469 -0.795 11.398 1 98.25 65 TRP B O 1
ATOM 3587 N N . MET B 1 66 ? 15.641 -0.183 13.391 1 97.81 66 MET B N 1
ATOM 3588 C CA . MET B 1 66 ? 15.336 -1.54 13.836 1 97.81 66 MET B CA 1
ATOM 3589 C C . MET B 1 66 ? 14.359 -2.219 12.875 1 97.81 66 MET B C 1
ATOM 3591 O O . MET B 1 66 ? 14.492 -3.412 12.594 1 97.81 66 MET B O 1
ATOM 3595 N N . LEU B 1 67 ? 13.477 -1.438 12.375 1 97.56 67 LEU B N 1
ATOM 3596 C CA . LEU B 1 67 ? 12.438 -1.945 11.484 1 97.56 67 LEU B CA 1
ATOM 3597 C C . LEU B 1 67 ? 12.984 -2.203 10.086 1 97.56 67 LEU B C 1
ATOM 3599 O O . LEU B 1 67 ? 12.852 -3.309 9.555 1 97.56 67 LEU B O 1
ATOM 3603 N N . GLU B 1 68 ? 13.695 -1.255 9.547 1 97.38 68 GLU B N 1
ATOM 3604 C CA . GLU B 1 68 ? 13.984 -1.248 8.109 1 97.38 68 GLU B CA 1
ATOM 3605 C C . GLU B 1 68 ? 15.266 -2.016 7.805 1 97.38 68 GLU B C 1
ATOM 3607 O O . GLU B 1 68 ? 15.484 -2.436 6.668 1 97.38 68 GLU B O 1
ATOM 3612 N N . ALA B 1 69 ? 16.141 -2.197 8.758 1 98.19 69 ALA B N 1
ATOM 3613 C CA . ALA B 1 69 ? 17.453 -2.773 8.453 1 98.19 69 ALA B CA 1
ATOM 3614 C C . ALA B 1 69 ? 17.641 -4.117 9.148 1 98.19 69 ALA B C 1
ATOM 3616 O O . ALA B 1 69 ? 18.734 -4.684 9.133 1 98.19 69 ALA B O 1
ATOM 3617 N N . ARG B 1 70 ? 16.562 -4.602 9.734 1 98.19 70 ARG B N 1
ATOM 3618 C CA . ARG B 1 70 ? 16.656 -5.922 10.352 1 98.19 70 ARG B CA 1
ATOM 3619 C C . ARG B 1 70 ? 17.156 -6.961 9.352 1 98.19 70 ARG B C 1
ATOM 3621 O O . ARG B 1 70 ? 16.875 -6.859 8.156 1 98.19 70 ARG B O 1
ATOM 3628 N N . ASN B 1 71 ? 17.922 -7.918 9.828 1 97.81 71 ASN B N 1
ATOM 3629 C CA . ASN B 1 71 ? 18.375 -9.094 9.094 1 97.81 71 ASN B CA 1
ATOM 3630 C C . ASN B 1 71 ? 19.406 -8.719 8.023 1 97.81 71 ASN B C 1
ATOM 3632 O O . ASN B 1 71 ? 19.891 -9.586 7.305 1 97.81 71 ASN B O 1
ATOM 3636 N N . LYS B 1 72 ? 19.797 -7.41 7.914 1 98.5 72 LYS B N 1
ATOM 3637 C CA . LYS B 1 72 ? 20.766 -7.008 6.895 1 98.5 72 LYS B CA 1
ATOM 3638 C C . LYS B 1 72 ? 22.172 -6.973 7.461 1 98.5 72 LYS B C 1
ATOM 3640 O O . LYS B 1 72 ? 22.359 -6.926 8.68 1 98.5 72 LYS B O 1
ATOM 3645 N N . ARG B 1 73 ? 23.156 -7.066 6.578 1 98.56 73 ARG B N 1
ATOM 3646 C CA . ARG B 1 73 ? 24.531 -6.684 6.852 1 98.56 73 ARG B CA 1
ATOM 3647 C C . ARG B 1 73 ? 24.828 -5.281 6.332 1 98.56 73 ARG B C 1
ATOM 3649 O O . ARG B 1 73 ? 24.109 -4.773 5.465 1 98.56 73 ARG B O 1
ATOM 3656 N N . SER B 1 74 ? 25.844 -4.664 6.91 1 98.81 74 SER B N 1
ATOM 3657 C CA . SER B 1 74 ? 26.141 -3.287 6.531 1 98.81 74 SER B CA 1
ATOM 3658 C C . SER B 1 74 ? 27.562 -3.158 5.984 1 98.81 74 SER B C 1
ATOM 3660 O O . SER B 1 74 ? 28.516 -3.666 6.586 1 98.81 74 SER B O 1
ATOM 3662 N N . LEU B 1 75 ? 27.688 -2.574 4.848 1 98.88 75 LEU B N 1
ATOM 3663 C CA . LEU B 1 75 ? 28.938 -2.158 4.234 1 98.88 75 LEU B CA 1
ATOM 3664 C C . LEU B 1 75 ? 29 -0.642 4.094 1 98.88 75 LEU B C 1
ATOM 3666 O O . LEU B 1 75 ? 28.203 -0.052 3.361 1 98.88 75 LEU B O 1
ATOM 3670 N N . ALA B 1 76 ? 29.938 -0.051 4.816 1 98.81 76 ALA B N 1
ATOM 3671 C CA . ALA B 1 76 ? 30.156 1.382 4.648 1 98.81 76 ALA B CA 1
ATOM 3672 C C . ALA B 1 76 ? 31.094 1.655 3.469 1 98.81 76 ALA B C 1
ATOM 3674 O O . ALA B 1 76 ? 32.281 1.344 3.523 1 98.81 76 ALA B O 1
ATOM 3675 N N . LEU B 1 77 ? 30.562 2.23 2.438 1 98.75 77 LEU B N 1
ATOM 3676 C CA . LEU B 1 77 ? 31.281 2.393 1.177 1 98.75 77 LEU B CA 1
ATOM 3677 C C . LEU B 1 77 ? 31.047 3.779 0.59 1 98.75 77 LEU B C 1
ATOM 3679 O O . LEU B 1 77 ? 29.906 4.215 0.454 1 98.75 77 LEU B O 1
ATOM 3683 N N . ASP B 1 78 ? 32.062 4.516 0.28 1 98.5 78 ASP B N 1
ATOM 3684 C CA . ASP B 1 78 ? 31.969 5.828 -0.344 1 98.5 78 ASP B CA 1
ATOM 3685 C C . ASP B 1 78 ? 31.984 5.715 -1.867 1 98.5 78 ASP B C 1
ATOM 3687 O O . ASP B 1 78 ? 33.062 5.562 -2.475 1 98.5 78 ASP B O 1
ATOM 3691 N N . LEU B 1 79 ? 30.906 5.922 -2.482 1 97.94 79 LEU B N 1
ATOM 3692 C CA . LEU B 1 79 ? 30.766 5.727 -3.92 1 97.94 79 LEU B CA 1
ATOM 3693 C C . LEU B 1 79 ? 31.234 6.953 -4.688 1 97.94 79 LEU B C 1
ATOM 3695 O O . LEU B 1 79 ? 31.297 6.938 -5.918 1 97.94 79 LEU B O 1
ATOM 3699 N N . ALA B 1 80 ? 31.609 7.992 -3.939 1 96.31 80 ALA B N 1
ATOM 3700 C CA . ALA B 1 80 ? 32.188 9.156 -4.594 1 96.31 80 ALA B CA 1
ATOM 3701 C C . ALA B 1 80 ? 33.656 8.914 -4.93 1 96.31 80 ALA B C 1
ATOM 3703 O O . ALA B 1 80 ? 34.25 9.617 -5.762 1 96.31 80 ALA B O 1
ATOM 3704 N N . LYS B 1 81 ? 34.281 7.969 -4.281 1 97.12 81 LYS B N 1
ATOM 3705 C CA . LYS B 1 81 ? 35.688 7.617 -4.52 1 97.12 81 LYS B CA 1
ATOM 3706 C C . LYS B 1 81 ? 35.781 6.512 -5.559 1 97.12 81 LYS B C 1
ATOM 3708 O O . LYS B 1 81 ? 35.031 5.555 -5.547 1 97.12 81 LYS B O 1
ATOM 3713 N N . PRO B 1 82 ? 36.812 6.602 -6.371 1 97.12 82 PRO B N 1
ATOM 3714 C CA . PRO B 1 82 ? 37 5.566 -7.391 1 97.12 82 PRO B CA 1
ATOM 3715 C C . PRO B 1 82 ? 37.156 4.168 -6.797 1 97.12 82 PRO B C 1
ATOM 3717 O O . PRO B 1 82 ? 36.625 3.199 -7.352 1 97.12 82 PRO B O 1
ATOM 3720 N N . GLU B 1 83 ? 37.844 4.094 -5.66 1 97.88 83 GLU B N 1
ATOM 3721 C CA . GLU B 1 83 ? 38.031 2.797 -5.016 1 97.88 83 GLU B CA 1
ATOM 3722 C C . GLU B 1 83 ? 36.719 2.211 -4.543 1 97.88 83 GLU B C 1
ATOM 3724 O O . GLU B 1 83 ? 36.5 0.996 -4.598 1 97.88 83 GLU B O 1
ATOM 3729 N N . GLY B 1 84 ? 35.812 3.068 -4.066 1 98.19 84 GLY B N 1
ATOM 3730 C CA . GLY B 1 84 ? 34.5 2.627 -3.654 1 98.19 84 GLY B CA 1
ATOM 3731 C C . GLY B 1 84 ? 33.656 2.115 -4.805 1 98.19 84 GLY B C 1
ATOM 3732 O O . GLY B 1 84 ? 32.938 1.108 -4.672 1 98.19 84 GLY B O 1
ATOM 3733 N N . LYS B 1 85 ? 33.75 2.777 -5.957 1 98.06 85 LYS B N 1
ATOM 3734 C CA . LYS B 1 85 ? 33.031 2.344 -7.156 1 98.06 85 LYS B CA 1
ATOM 3735 C C . LYS B 1 85 ? 33.531 0.972 -7.617 1 98.06 85 LYS B C 1
ATOM 3737 O O . LYS B 1 85 ? 32.719 0.133 -8.039 1 98.06 85 LYS B O 1
ATOM 3742 N N . GLU B 1 86 ? 34.812 0.809 -7.527 1 97.88 86 GLU B N 1
ATOM 3743 C CA . GLU B 1 86 ? 35.406 -0.468 -7.93 1 97.88 86 GLU B CA 1
ATOM 3744 C C . GLU B 1 86 ? 34.906 -1.607 -7.047 1 97.88 86 GLU B C 1
ATOM 3746 O O . GLU B 1 86 ? 34.594 -2.697 -7.543 1 97.88 86 GLU B O 1
ATOM 3751 N N . VAL B 1 87 ? 34.844 -1.326 -5.77 1 98.62 87 VAL B N 1
ATOM 3752 C CA . VAL B 1 87 ? 34.344 -2.324 -4.836 1 98.62 87 VAL B CA 1
ATOM 3753 C C . VAL B 1 87 ? 32.906 -2.678 -5.191 1 98.62 87 VAL B C 1
ATOM 3755 O O . VAL B 1 87 ? 32.531 -3.855 -5.266 1 98.62 87 VAL B O 1
ATOM 3758 N N . LEU B 1 88 ? 32.062 -1.679 -5.449 1 98.81 88 LEU B N 1
ATOM 3759 C CA . LEU B 1 88 ? 30.656 -1.93 -5.781 1 98.81 88 LEU B CA 1
ATOM 3760 C C . LEU B 1 88 ? 30.531 -2.773 -7.043 1 98.81 88 LEU B C 1
ATOM 3762 O O . LEU B 1 88 ? 29.734 -3.707 -7.102 1 98.81 88 LEU B O 1
ATOM 3766 N N . ARG B 1 89 ? 31.297 -2.426 -8.039 1 98.56 89 ARG B N 1
ATOM 3767 C CA . ARG B 1 89 ? 31.25 -3.148 -9.305 1 98.56 89 ARG B CA 1
ATOM 3768 C C . ARG B 1 89 ? 31.625 -4.613 -9.117 1 98.56 89 ARG B C 1
ATOM 3770 O O . ARG B 1 89 ? 31.016 -5.5 -9.719 1 98.56 89 ARG B O 1
ATOM 3777 N N . LYS B 1 90 ? 32.625 -4.863 -8.266 1 98.56 90 LYS B N 1
ATOM 3778 C CA . LYS B 1 90 ? 33 -6.238 -7.957 1 98.56 90 LYS B CA 1
ATOM 3779 C C . LYS B 1 90 ? 31.875 -6.992 -7.27 1 98.56 90 LYS B C 1
ATOM 3781 O O . LYS B 1 90 ? 31.609 -8.148 -7.598 1 98.56 90 LYS B O 1
ATOM 3786 N N . LEU B 1 91 ? 31.234 -6.355 -6.344 1 98.81 91 LEU B N 1
ATOM 3787 C CA . LEU B 1 91 ? 30.109 -6.98 -5.637 1 98.81 91 LEU B CA 1
ATOM 3788 C C . LEU B 1 91 ? 28.953 -7.246 -6.582 1 98.81 91 LEU B C 1
ATOM 3790 O O . LEU B 1 91 ? 28.297 -8.289 -6.496 1 98.81 91 LEU B O 1
ATOM 3794 N N . VAL B 1 92 ? 28.656 -6.297 -7.492 1 98.88 92 VAL B N 1
ATOM 3795 C CA . VAL B 1 92 ? 27.547 -6.398 -8.438 1 98.88 92 VAL B CA 1
ATOM 3796 C C . VAL B 1 92 ? 27.766 -7.59 -9.367 1 98.88 92 VAL B C 1
ATOM 3798 O O . VAL B 1 92 ? 26.812 -8.281 -9.742 1 98.88 92 VAL B O 1
ATOM 3801 N N . ALA B 1 93 ? 28.984 -7.859 -9.688 1 98.56 93 ALA B N 1
ATOM 3802 C CA . ALA B 1 93 ? 29.328 -8.938 -10.609 1 98.56 93 ALA B CA 1
ATOM 3803 C C . ALA B 1 93 ? 28.859 -10.281 -10.078 1 98.56 93 ALA B C 1
ATOM 3805 O O . ALA B 1 93 ? 28.641 -11.227 -10.852 1 98.56 93 ALA B O 1
ATOM 3806 N N . GLU B 1 94 ? 28.625 -10.359 -8.758 1 97.5 94 GLU B N 1
ATOM 3807 C CA . GLU B 1 94 ? 28.234 -11.633 -8.148 1 97.5 94 GLU B CA 1
ATOM 3808 C C . GLU B 1 94 ? 26.859 -11.531 -7.5 1 97.5 94 GLU B C 1
ATOM 3810 O O . GLU B 1 94 ? 26.375 -12.508 -6.918 1 97.5 94 GLU B O 1
ATOM 3815 N N . ALA B 1 95 ? 26.234 -10.406 -7.594 1 98.75 95 ALA B N 1
ATOM 3816 C CA . ALA B 1 95 ? 24.969 -10.188 -6.918 1 98.75 95 ALA B CA 1
ATOM 3817 C C . ALA B 1 95 ? 23.797 -10.695 -7.758 1 98.75 95 ALA B C 1
ATOM 3819 O O . ALA B 1 95 ? 23.891 -10.758 -8.984 1 98.75 95 ALA B O 1
ATOM 3820 N N . ASP B 1 96 ? 22.734 -11.039 -7.105 1 98.81 96 ASP B N 1
ATOM 3821 C CA . ASP B 1 96 ? 21.5 -11.391 -7.801 1 98.81 96 ASP B CA 1
ATOM 3822 C C . ASP B 1 96 ? 20.625 -10.156 -8.023 1 98.81 96 ASP B C 1
ATOM 3824 O O . ASP B 1 96 ? 19.984 -10.031 -9.062 1 98.81 96 ASP B O 1
ATOM 3828 N N . VAL B 1 97 ? 20.562 -9.289 -7.07 1 98.94 97 VAL B N 1
ATOM 3829 C CA . VAL B 1 97 ? 19.703 -8.125 -7.102 1 98.94 97 VAL B CA 1
ATOM 3830 C C . VAL B 1 97 ? 20.469 -6.887 -6.648 1 98.94 97 VAL B C 1
ATOM 3832 O O . VAL B 1 97 ? 21.203 -6.938 -5.656 1 98.94 97 VAL B O 1
ATOM 3835 N N . PHE B 1 98 ? 20.422 -5.805 -7.371 1 98.94 98 PHE B N 1
ATOM 3836 C CA . PHE B 1 98 ? 20.875 -4.473 -7 1 98.94 98 PHE B CA 1
ATOM 3837 C C . PHE B 1 98 ? 19.703 -3.506 -6.898 1 98.94 98 PHE B C 1
ATOM 3839 O O . PHE B 1 98 ? 18.922 -3.365 -7.848 1 98.94 98 PHE B O 1
ATOM 3846 N N . ILE B 1 99 ? 19.547 -2.846 -5.754 1 98.94 99 ILE B N 1
ATOM 3847 C CA . ILE B 1 99 ? 18.422 -1.948 -5.508 1 98.94 99 ILE B CA 1
ATOM 3848 C C . ILE B 1 99 ? 18.938 -0.525 -5.301 1 98.94 99 ILE B C 1
ATOM 3850 O O . ILE B 1 99 ? 19.844 -0.299 -4.508 1 98.94 99 ILE B O 1
ATOM 3854 N N . THR B 1 100 ? 18.297 0.429 -6.004 1 98.81 100 THR B N 1
ATOM 3855 C CA . THR B 1 100 ? 18.672 1.825 -5.805 1 98.81 100 THR B CA 1
ATOM 3856 C C . THR B 1 100 ? 17.453 2.734 -5.941 1 98.81 100 THR B C 1
ATOM 3858 O O . THR B 1 100 ? 16.484 2.381 -6.613 1 98.81 100 THR B O 1
ATOM 3861 N N . ASN B 1 101 ? 17.453 3.816 -5.227 1 98.25 101 ASN B N 1
ATOM 3862 C CA . ASN B 1 101 ? 16.438 4.844 -5.422 1 98.25 101 ASN B CA 1
ATOM 3863 C C . ASN B 1 101 ? 17.062 6.215 -5.648 1 98.25 101 ASN B C 1
ATOM 3865 O O . ASN B 1 101 ? 16.438 7.242 -5.395 1 98.25 101 ASN B O 1
ATOM 3869 N N . PHE B 1 102 ? 18.375 6.203 -6.066 1 96.62 102 PHE B N 1
ATOM 3870 C CA . PHE B 1 102 ? 19.016 7.457 -6.465 1 96.62 102 PHE B CA 1
ATOM 3871 C C . PHE B 1 102 ? 18.328 8.031 -7.707 1 96.62 102 PHE B C 1
ATOM 3873 O O . PHE B 1 102 ? 17.984 7.289 -8.625 1 96.62 102 PHE B O 1
ATOM 3880 N N . PRO B 1 103 ? 18.219 9.367 -7.707 1 93.81 103 PRO B N 1
ATOM 3881 C CA . PRO B 1 103 ? 17.703 9.945 -8.953 1 93.81 103 PRO B CA 1
ATOM 3882 C C . PRO B 1 103 ? 18.625 9.68 -10.141 1 93.81 103 PRO B C 1
ATOM 3884 O O . PRO B 1 103 ? 19.828 9.469 -9.961 1 93.81 103 PRO B O 1
ATOM 3887 N N . PRO B 1 104 ? 18.094 9.766 -11.32 1 95 104 PRO B N 1
ATOM 3888 C CA . PRO B 1 104 ? 18.859 9.391 -12.516 1 95 104 PRO B CA 1
ATOM 3889 C C . PRO B 1 104 ? 20.172 10.156 -12.648 1 95 104 PRO B C 1
ATOM 3891 O O . PRO B 1 104 ? 21.219 9.555 -12.906 1 95 104 PRO B O 1
ATOM 3894 N N . PRO B 1 105 ? 20.234 11.438 -12.367 1 94.25 105 PRO B N 1
ATOM 3895 C CA . PRO B 1 105 ? 21.516 12.125 -12.508 1 94.25 105 PRO B CA 1
ATOM 3896 C C . PRO B 1 105 ? 22.562 11.641 -11.508 1 94.25 105 PRO B C 1
ATOM 3898 O O . PRO B 1 105 ? 23.75 11.57 -11.828 1 94.25 105 PRO B O 1
ATOM 3901 N N . VAL B 1 106 ? 22.094 11.281 -10.352 1 95.06 106 VAL B N 1
ATOM 3902 C CA . VAL B 1 106 ? 23 10.781 -9.328 1 95.06 106 VAL B CA 1
ATOM 3903 C C . VAL B 1 106 ? 23.531 9.398 -9.719 1 95.06 106 VAL B C 1
ATOM 3905 O O . VAL B 1 106 ? 24.719 9.109 -9.547 1 95.06 106 VAL B O 1
ATOM 3908 N N . ARG B 1 107 ? 22.688 8.539 -10.234 1 97.56 107 ARG B N 1
ATOM 3909 C CA . ARG B 1 107 ? 23.094 7.223 -10.703 1 97.56 107 ARG B CA 1
ATOM 3910 C C . ARG B 1 107 ? 24.188 7.34 -11.766 1 97.56 107 ARG B C 1
ATOM 3912 O O . ARG B 1 107 ? 25.172 6.605 -11.734 1 97.56 107 ARG B O 1
ATOM 3919 N N . ALA B 1 108 ? 23.938 8.32 -12.664 1 96.69 108 ALA B N 1
ATOM 3920 C CA . ALA B 1 108 ? 24.891 8.547 -13.742 1 96.69 108 ALA B CA 1
ATOM 3921 C C . ALA B 1 108 ? 26.234 9.008 -13.188 1 96.69 108 ALA B C 1
ATOM 3923 O O . ALA B 1 108 ? 27.281 8.492 -13.578 1 96.69 108 ALA B O 1
ATOM 3924 N N . ARG B 1 109 ? 26.203 9.93 -12.305 1 96.75 109 ARG B N 1
ATOM 3925 C CA . ARG B 1 109 ? 27.422 10.484 -11.711 1 96.75 109 ARG B CA 1
ATOM 3926 C C . ARG B 1 109 ? 28.188 9.414 -10.953 1 96.75 109 ARG B C 1
ATOM 3928 O O . ARG B 1 109 ? 29.422 9.367 -11.023 1 96.75 109 ARG B O 1
ATOM 3935 N N . LEU B 1 110 ? 27.484 8.539 -10.305 1 97.44 110 LEU B N 1
ATOM 3936 C CA . LEU B 1 110 ? 28.109 7.52 -9.477 1 97.44 110 LEU B CA 1
ATOM 3937 C C . LEU B 1 110 ? 28.453 6.281 -10.305 1 97.44 110 LEU B C 1
ATOM 3939 O O . LEU B 1 110 ? 29.156 5.387 -9.828 1 97.44 110 LEU B O 1
ATOM 3943 N N . GLY B 1 111 ? 27.953 6.223 -11.492 1 97.56 111 GLY B N 1
ATOM 3944 C CA . GLY B 1 111 ? 28.203 5.078 -12.352 1 97.56 111 GLY B CA 1
ATOM 3945 C C . GLY B 1 111 ? 27.469 3.83 -11.914 1 97.56 111 GLY B C 1
ATOM 3946 O O . GLY B 1 111 ? 28.016 2.729 -11.953 1 97.56 111 GLY B O 1
ATOM 3947 N N . VAL B 1 112 ? 26.219 4.004 -11.445 1 98.25 112 VAL B N 1
ATOM 3948 C CA . VAL B 1 112 ? 25.484 2.844 -10.945 1 98.25 112 VAL B CA 1
ATOM 3949 C C . VAL B 1 112 ? 24.172 2.709 -11.688 1 98.25 112 VAL B C 1
ATOM 3951 O O . VAL B 1 112 ? 23.219 2.086 -11.188 1 98.25 112 VAL B O 1
ATOM 3954 N N . ALA B 1 113 ? 24.031 3.391 -12.852 1 98.12 113 ALA B N 1
ATOM 3955 C CA . ALA B 1 113 ? 22.859 3.189 -13.695 1 98.12 113 ALA B CA 1
ATOM 3956 C C . ALA B 1 113 ? 22.828 1.779 -14.273 1 98.12 113 ALA B C 1
ATOM 3958 O O . ALA B 1 113 ? 23.844 1.076 -14.258 1 98.12 113 ALA B O 1
ATOM 3959 N N . TYR B 1 114 ? 21.672 1.4 -14.703 1 97.69 114 TYR B N 1
ATOM 3960 C CA . TYR B 1 114 ? 21.531 0.071 -15.281 1 97.69 114 TYR B CA 1
ATOM 3961 C C . TYR B 1 114 ? 22.547 -0.145 -16.406 1 97.69 114 TYR B C 1
ATOM 3963 O O . TYR B 1 114 ? 23.172 -1.208 -16.484 1 97.69 114 TYR B O 1
ATOM 3971 N N . ALA B 1 115 ? 22.734 0.81 -17.219 1 97.25 115 ALA B N 1
ATOM 3972 C CA . ALA B 1 115 ? 23.656 0.721 -18.359 1 97.25 115 ALA B CA 1
ATOM 3973 C C . ALA B 1 115 ? 25.078 0.511 -17.875 1 97.25 115 ALA B C 1
ATOM 3975 O O . ALA B 1 115 ? 25.906 -0.056 -18.609 1 97.25 115 ALA B O 1
ATOM 3976 N N . ASP B 1 116 ? 25.391 0.945 -16.688 1 98.19 116 ASP B N 1
ATOM 3977 C CA . ASP B 1 116 ? 26.734 0.816 -16.125 1 98.19 116 ASP B CA 1
ATOM 3978 C C . ASP B 1 116 ? 26.938 -0.567 -15.508 1 98.19 116 ASP B C 1
ATOM 3980 O O . ASP B 1 116 ? 28.047 -1.117 -15.562 1 98.19 116 ASP B O 1
ATOM 3984 N N . LEU B 1 117 ? 25.922 -1.126 -14.898 1 98.62 117 LEU B N 1
ATOM 3985 C CA . LEU B 1 117 ? 26.094 -2.297 -14.047 1 98.62 117 LEU B CA 1
ATOM 3986 C C . LEU B 1 117 ? 25.703 -3.572 -14.781 1 98.62 117 LEU B C 1
ATOM 3988 O O . LEU B 1 117 ? 26.281 -4.637 -14.539 1 98.62 117 LEU B O 1
ATOM 3992 N N . ALA B 1 118 ? 24.75 -3.486 -15.68 1 97.69 118 ALA B N 1
ATOM 3993 C CA . ALA B 1 118 ? 24.188 -4.652 -16.359 1 97.69 118 ALA B CA 1
ATOM 3994 C C . ALA B 1 118 ? 25.281 -5.43 -17.094 1 97.69 118 ALA B C 1
ATOM 3996 O O . ALA B 1 118 ? 25.297 -6.664 -17.078 1 97.69 118 ALA B O 1
ATOM 3997 N N . PRO B 1 119 ? 26.281 -4.762 -17.734 1 98.19 119 PRO B N 1
ATOM 3998 C CA . PRO B 1 119 ? 27.328 -5.492 -18.469 1 98.19 119 PRO B CA 1
ATOM 3999 C C . PRO B 1 119 ? 28.203 -6.328 -17.547 1 98.19 119 PRO B C 1
ATOM 4001 O O . PRO B 1 119 ? 28.891 -7.254 -18 1 98.19 119 PRO B O 1
ATOM 4004 N N . LEU B 1 120 ? 28.219 -6.125 -16.281 1 98.5 120 LEU B N 1
ATOM 4005 C CA . LEU B 1 120 ? 29.078 -6.828 -15.336 1 98.5 120 LEU B CA 1
ATOM 4006 C C . LEU B 1 120 ? 28.484 -8.195 -14.984 1 98.5 120 LEU B C 1
ATOM 4008 O O . LEU B 1 120 ? 29.188 -9.055 -14.445 1 98.5 120 LEU B O 1
ATOM 4012 N N . ASN B 1 121 ? 27.172 -8.344 -15.219 1 98.44 121 ASN B N 1
ATOM 4013 C CA . ASN B 1 121 ? 26.438 -9.508 -14.727 1 98.44 121 ASN B CA 1
ATOM 4014 C C . ASN B 1 121 ? 25.141 -9.719 -15.508 1 98.44 121 ASN B C 1
ATOM 4016 O O . ASN B 1 121 ? 24.109 -9.117 -15.18 1 98.44 121 ASN B O 1
ATOM 4020 N N . GLU B 1 122 ? 25.062 -10.625 -16.438 1 97.69 122 GLU B N 1
ATOM 4021 C CA . GLU B 1 122 ? 23.922 -10.844 -17.328 1 97.69 122 GLU B CA 1
ATOM 4022 C C . GLU B 1 122 ? 22.719 -11.336 -16.547 1 97.69 122 GLU B C 1
ATOM 4024 O O . GLU B 1 122 ? 21.578 -11.289 -17.047 1 97.69 122 GLU B O 1
ATOM 4029 N N . ARG B 1 123 ? 22.953 -11.797 -15.328 1 98.38 123 ARG B N 1
ATOM 4030 C CA . ARG B 1 123 ? 21.875 -12.367 -14.523 1 98.38 123 ARG B CA 1
ATOM 4031 C C . ARG B 1 123 ? 21.344 -11.352 -13.508 1 98.38 123 ARG B C 1
ATOM 4033 O O . ARG B 1 123 ? 20.422 -11.648 -12.75 1 98.38 123 ARG B O 1
ATOM 4040 N N . LEU B 1 124 ? 21.828 -10.086 -13.523 1 98.75 124 LEU B N 1
ATOM 4041 C CA . LEU B 1 124 ? 21.531 -9.078 -12.508 1 98.75 124 LEU B CA 1
ATOM 4042 C C . LEU B 1 124 ? 20.094 -8.594 -12.641 1 98.75 124 LEU B C 1
ATOM 4044 O O . LEU B 1 124 ? 19.641 -8.25 -13.734 1 98.75 124 LEU B O 1
ATOM 4048 N N . ILE B 1 125 ? 19.359 -8.633 -11.586 1 98.88 125 ILE B N 1
ATOM 4049 C CA . ILE B 1 125 ? 18.125 -7.871 -11.477 1 98.88 125 ILE B CA 1
ATOM 4050 C C . ILE B 1 125 ? 18.422 -6.484 -10.914 1 98.88 125 ILE B C 1
ATOM 4052 O O . ILE B 1 125 ? 18.812 -6.344 -9.758 1 98.88 125 ILE B O 1
ATOM 4056 N N . TYR B 1 126 ? 18.297 -5.484 -11.742 1 98.88 126 TYR B N 1
ATOM 4057 C CA . TYR B 1 126 ? 18.484 -4.09 -11.359 1 98.88 126 TYR B CA 1
ATOM 4058 C C . TYR B 1 126 ? 17.156 -3.436 -11.023 1 98.88 126 TYR B C 1
ATOM 4060 O O . TYR B 1 126 ? 16.312 -3.238 -11.898 1 98.88 126 TYR B O 1
ATOM 4068 N N . ALA B 1 127 ? 16.953 -3.113 -9.734 1 98.94 127 ALA B N 1
ATOM 4069 C CA . ALA B 1 127 ? 15.688 -2.535 -9.289 1 98.94 127 ALA B CA 1
ATOM 4070 C C . ALA B 1 127 ? 15.859 -1.06 -8.93 1 98.94 127 ALA B C 1
ATOM 4072 O O . ALA B 1 127 ? 16.656 -0.713 -8.055 1 98.94 127 ALA B O 1
ATOM 4073 N N . SER B 1 128 ? 15.141 -0.266 -9.594 1 98.69 128 SER B N 1
ATOM 4074 C CA . SER B 1 128 ? 15.188 1.163 -9.305 1 98.69 128 SER B CA 1
ATOM 4075 C C . SER B 1 128 ? 13.828 1.676 -8.844 1 98.69 128 SER B C 1
ATOM 4077 O O . SER B 1 128 ? 12.789 1.184 -9.281 1 98.69 128 SER B O 1
ATOM 4079 N N . PHE B 1 129 ? 13.812 2.611 -7.953 1 98.62 129 PHE B N 1
ATOM 4080 C CA . PHE B 1 129 ? 12.633 3.223 -7.371 1 98.62 129 PHE B CA 1
ATOM 4081 C C . PHE B 1 129 ? 12.773 4.738 -7.316 1 98.62 129 PHE B C 1
ATOM 4083 O O . PHE B 1 129 ? 13.75 5.258 -6.766 1 98.62 129 PHE B O 1
ATOM 4090 N N . THR B 1 130 ? 11.852 5.492 -7.902 1 97.75 130 THR B N 1
ATOM 4091 C CA . THR B 1 130 ? 11.93 6.949 -7.934 1 97.75 130 THR B CA 1
ATOM 4092 C C . THR B 1 130 ? 10.664 7.574 -7.359 1 97.75 130 THR B C 1
ATOM 4094 O O . THR B 1 130 ? 9.758 6.863 -6.926 1 97.75 130 THR B O 1
ATOM 4097 N N . GLY B 1 131 ? 10.633 8.875 -7.273 1 97 131 GLY B N 1
ATOM 4098 C CA . GLY B 1 131 ? 9.445 9.586 -6.84 1 97 131 GLY B CA 1
ATOM 4099 C C . GLY B 1 131 ? 8.367 9.664 -7.91 1 97 131 GLY B C 1
ATOM 4100 O O . GLY B 1 131 ? 7.203 9.359 -7.652 1 97 131 GLY B O 1
ATOM 4101 N N . TYR B 1 132 ? 8.883 9.945 -9.18 1 97 132 TYR B N 1
ATOM 4102 C CA . TYR B 1 132 ? 7.898 10.367 -10.172 1 97 132 TYR B CA 1
ATOM 4103 C C . TYR B 1 132 ? 8.086 9.609 -11.484 1 97 132 TYR B C 1
ATOM 4105 O O . TYR B 1 132 ? 7.57 10.023 -12.523 1 97 132 TYR B O 1
ATOM 4113 N N . GLY B 1 133 ? 8.836 8.531 -11.531 1 97.19 133 GLY B N 1
ATOM 4114 C CA . GLY B 1 133 ? 9.086 7.773 -12.75 1 97.19 133 GLY B CA 1
ATOM 4115 C C . GLY B 1 133 ? 10.391 8.156 -13.43 1 97.19 133 GLY B C 1
ATOM 4116 O O . GLY B 1 133 ? 11.008 9.164 -13.078 1 97.19 133 GLY B O 1
ATOM 4117 N N . GLU B 1 134 ? 10.812 7.406 -14.383 1 96.31 134 GLU B N 1
ATOM 4118 C CA . GLU B 1 134 ? 12.133 7.539 -14.992 1 96.31 134 GLU B CA 1
ATOM 4119 C C . GLU B 1 134 ? 12.078 8.414 -16.234 1 96.31 134 GLU B C 1
ATOM 4121 O O . GLU B 1 134 ? 13.109 8.703 -16.859 1 96.31 134 GLU B O 1
ATOM 4126 N N . ARG B 1 135 ? 10.914 8.844 -16.578 1 95.94 135 ARG B N 1
ATOM 4127 C CA . ARG B 1 135 ? 10.711 9.641 -17.781 1 95.94 135 ARG B CA 1
ATOM 4128 C C . ARG B 1 135 ? 9.938 10.914 -17.453 1 95.94 135 ARG B C 1
ATOM 4130 O O . ARG B 1 135 ? 9.32 11.031 -16.391 1 95.94 135 ARG B O 1
ATOM 4137 N N . GLY B 1 136 ? 10.047 11.82 -18.391 1 96.19 136 GLY B N 1
ATOM 4138 C CA . GLY B 1 136 ? 9.266 13.039 -18.25 1 96.19 136 GLY B CA 1
ATOM 4139 C C . GLY B 1 136 ? 9.984 14.133 -17.484 1 96.19 136 GLY B C 1
ATOM 4140 O O . GLY B 1 136 ? 11.094 13.922 -16.984 1 96.19 136 GLY B O 1
ATOM 4141 N N . GLU B 1 137 ? 9.328 15.297 -17.328 1 93.25 137 GLU B N 1
ATOM 4142 C CA . GLU B 1 137 ? 9.914 16.516 -16.781 1 93.25 137 GLU B CA 1
ATOM 4143 C C . GLU B 1 137 ? 10.273 16.359 -15.305 1 93.25 137 GLU B C 1
ATOM 4145 O O . GLU B 1 137 ? 11.195 17 -14.812 1 93.25 137 GLU B O 1
ATOM 4150 N N . GLU B 1 138 ? 9.617 15.438 -14.672 1 93.75 138 GLU B N 1
ATOM 4151 C CA . GLU B 1 138 ? 9.812 15.328 -13.234 1 93.75 138 GLU B CA 1
ATOM 4152 C C . GLU B 1 138 ? 10.672 14.117 -12.883 1 93.75 138 GLU B C 1
ATOM 4154 O O . GLU B 1 138 ? 10.789 13.742 -11.711 1 93.75 138 GLU B O 1
ATOM 4159 N N . ALA B 1 139 ? 11.281 13.5 -13.852 1 95.38 139 ALA B N 1
ATOM 4160 C CA . ALA B 1 139 ? 12.055 12.273 -13.664 1 95.38 139 ALA B CA 1
ATOM 4161 C C . ALA B 1 139 ? 13.195 12.5 -12.672 1 95.38 139 ALA B C 1
ATOM 4163 O O . ALA B 1 139 ? 13.547 11.594 -11.906 1 95.38 139 ALA B O 1
ATOM 4164 N N . ASN B 1 140 ? 13.711 13.703 -12.617 1 93.19 140 ASN B N 1
ATOM 4165 C CA . ASN B 1 140 ? 14.883 13.992 -11.789 1 93.19 140 ASN B CA 1
ATOM 4166 C C . ASN B 1 140 ? 14.492 14.617 -10.453 1 93.19 140 ASN B C 1
ATOM 4168 O O . ASN B 1 140 ? 15.352 14.883 -9.609 1 93.19 140 ASN B O 1
ATOM 4172 N N . LYS B 1 141 ? 13.219 14.852 -10.273 1 89.62 141 LYS B N 1
ATOM 4173 C CA . LYS B 1 141 ? 12.727 15.484 -9.055 1 89.62 141 LYS B CA 1
ATOM 4174 C C . LYS B 1 141 ? 12.766 14.516 -7.879 1 89.62 141 LYS B C 1
ATOM 4176 O O . LYS B 1 141 ? 12.305 13.383 -7.988 1 89.62 141 LYS B O 1
ATOM 4181 N N . PRO B 1 142 ? 13.414 15 -6.824 1 86.44 142 PRO B N 1
ATOM 4182 C CA . PRO B 1 142 ? 13.312 14.164 -5.625 1 86.44 142 PRO B CA 1
ATOM 4183 C C . PRO B 1 142 ? 11.883 14.055 -5.098 1 86.44 142 PRO B C 1
ATOM 4185 O O . PRO B 1 142 ? 11.117 15.023 -5.176 1 86.44 142 PRO B O 1
ATOM 4188 N N . GLY B 1 143 ? 11.508 12.898 -4.695 1 90.62 143 GLY B N 1
ATOM 4189 C CA . GLY B 1 143 ? 10.188 12.703 -4.137 1 90.62 143 GLY B CA 1
ATOM 4190 C C . GLY B 1 143 ? 10.195 11.93 -2.832 1 90.62 143 GLY B C 1
ATOM 4191 O O . GLY B 1 143 ? 10.992 11 -2.662 1 90.62 143 GLY B O 1
ATOM 4192 N N . PHE B 1 144 ? 9.391 12.398 -1.887 1 94.19 144 PHE B N 1
ATOM 4193 C CA . PHE B 1 144 ? 9.133 11.688 -0.643 1 94.19 144 PHE B CA 1
ATOM 4194 C C . PHE B 1 144 ? 7.707 11.156 -0.605 1 94.19 144 PHE B C 1
ATOM 4196 O O . PHE B 1 144 ? 6.871 11.555 -1.419 1 94.19 144 PHE B O 1
ATOM 4203 N N . ASP B 1 145 ? 7.516 10.25 0.301 1 96.81 145 ASP B N 1
ATOM 4204 C CA . ASP B 1 145 ? 6.199 9.656 0.511 1 96.81 145 ASP B CA 1
ATOM 4205 C C . ASP B 1 145 ? 5.125 10.734 0.616 1 96.81 145 ASP B C 1
ATOM 4207 O O . ASP B 1 145 ? 4.121 10.695 -0.1 1 96.81 145 ASP B O 1
ATOM 4211 N N . SER B 1 146 ? 5.301 11.742 1.354 1 95.94 146 SER B N 1
ATOM 4212 C CA . SER B 1 146 ? 4.32 12.789 1.616 1 95.94 146 SER B CA 1
ATOM 4213 C C . SER B 1 146 ? 3.965 13.547 0.342 1 95.94 146 SER B C 1
ATOM 4215 O O . SER B 1 146 ? 2.795 13.859 0.105 1 95.94 146 SER B O 1
ATOM 4217 N N . ASN B 1 147 ? 4.961 13.773 -0.488 1 95.31 147 ASN B N 1
ATOM 4218 C CA . ASN B 1 147 ? 4.758 14.617 -1.661 1 95.31 147 ASN B CA 1
ATOM 4219 C C . ASN B 1 147 ? 4.293 13.805 -2.863 1 95.31 147 ASN B C 1
ATOM 4221 O O . ASN B 1 147 ? 3.309 14.156 -3.514 1 95.31 147 ASN B O 1
ATOM 4225 N N . ALA B 1 148 ? 5.016 12.695 -3.08 1 96.5 148 ALA B N 1
ATOM 4226 C CA . ALA B 1 148 ? 4.875 12.016 -4.363 1 96.5 148 ALA B CA 1
ATOM 4227 C C . ALA B 1 148 ? 3.811 10.922 -4.293 1 96.5 148 ALA B C 1
ATOM 4229 O O . ALA B 1 148 ? 3.186 10.594 -5.305 1 96.5 148 ALA B O 1
ATOM 4230 N N . TRP B 1 149 ? 3.594 10.359 -3.135 1 97.69 149 TRP B N 1
ATOM 4231 C CA . TRP B 1 149 ? 2.592 9.305 -2.973 1 97.69 149 TRP B CA 1
ATOM 4232 C C . TRP B 1 149 ? 1.305 9.875 -2.383 1 97.69 149 TRP B C 1
ATOM 4234 O O . TRP B 1 149 ? 0.227 9.711 -2.959 1 97.69 149 TRP B O 1
ATOM 4244 N N . TRP B 1 150 ? 1.384 10.594 -1.276 1 97.31 150 TRP B N 1
ATOM 4245 C CA . TRP B 1 150 ? 0.245 11.062 -0.494 1 97.31 150 TRP B CA 1
ATOM 4246 C C . TRP B 1 150 ? -0.395 12.281 -1.14 1 97.31 150 TRP B C 1
ATOM 4248 O O . TRP B 1 150 ? -1.578 12.266 -1.485 1 97.31 150 TRP B O 1
ATOM 4258 N N . ALA B 1 151 ? 0.375 13.297 -1.412 1 97 151 ALA B N 1
ATOM 4259 C CA . ALA B 1 151 ? -0.165 14.547 -1.937 1 97 151 ALA B CA 1
ATOM 4260 C C . ALA B 1 151 ? -0.505 14.422 -3.418 1 97 151 ALA B C 1
ATOM 4262 O O . ALA B 1 151 ? -1.646 14.664 -3.822 1 97 151 ALA B O 1
ATOM 4263 N N . ARG B 1 152 ? 0.436 13.938 -4.207 1 95.94 152 ARG B N 1
ATOM 4264 C CA . ARG B 1 152 ? 0.323 13.922 -5.66 1 95.94 152 ARG B CA 1
ATOM 4265 C C . ARG B 1 152 ? -0.835 13.039 -6.113 1 95.94 152 ARG B C 1
ATOM 4267 O O . ARG B 1 152 ? -1.485 13.328 -7.121 1 95.94 152 ARG B O 1
ATOM 4274 N N . SER B 1 153 ? -1.112 11.977 -5.395 1 95.38 153 SER B N 1
ATOM 4275 C CA . SER B 1 153 ? -2.131 11.008 -5.781 1 95.38 153 SER B CA 1
ATOM 4276 C C . SER B 1 153 ? -3.535 11.57 -5.578 1 95.38 153 SER B C 1
ATOM 4278 O O . SER B 1 153 ? -4.512 11.008 -6.078 1 95.38 153 SER B O 1
ATOM 4280 N N . GLY B 1 154 ? -3.629 12.617 -4.785 1 95.81 154 GLY B N 1
ATOM 4281 C CA . GLY B 1 154 ? -4.922 13.18 -4.438 1 95.81 154 GLY B CA 1
ATOM 4282 C C . GLY B 1 154 ? -5.48 12.641 -3.133 1 95.81 154 GLY B C 1
ATOM 4283 O O . GLY B 1 154 ? -6.449 13.18 -2.596 1 95.81 154 GLY B O 1
ATOM 4284 N N . MET B 1 155 ? -4.895 11.641 -2.566 1 96.44 155 MET B N 1
ATOM 4285 C CA . MET B 1 155 ? -5.402 11.047 -1.336 1 96.44 155 MET B CA 1
ATOM 4286 C C . MET B 1 155 ? -5.398 12.055 -0.195 1 96.44 155 MET B C 1
ATOM 4288 O O . MET B 1 155 ? -6.352 12.117 0.586 1 96.44 155 MET B O 1
ATOM 4292 N N . MET B 1 156 ? -4.316 12.844 -0.162 1 96.19 156 MET B N 1
ATOM 4293 C CA . MET B 1 156 ? -4.191 13.875 0.867 1 96.19 156 MET B CA 1
ATOM 4294 C C . MET B 1 156 ? -5.41 14.789 0.87 1 96.19 156 MET B C 1
ATOM 4296 O O . MET B 1 156 ? -5.848 15.242 1.928 1 96.19 156 MET B O 1
ATOM 4300 N N . ASP B 1 157 ? -5.926 15.016 -0.235 1 94.88 157 ASP B N 1
ATOM 4301 C CA . ASP B 1 157 ? -7.117 15.844 -0.404 1 94.88 157 ASP B CA 1
ATOM 4302 C C . ASP B 1 157 ? -8.391 15.031 -0.178 1 94.88 157 ASP B C 1
ATOM 4304 O O . ASP B 1 157 ? -9.305 15.484 0.511 1 94.88 157 ASP B O 1
ATOM 4308 N N . LEU B 1 158 ? -8.469 13.883 -0.689 1 94.69 158 LEU B N 1
ATOM 4309 C CA . LEU B 1 158 ? -9.688 13.086 -0.789 1 94.69 158 LEU B CA 1
ATOM 4310 C C . LEU B 1 158 ? -10.164 12.648 0.591 1 94.69 158 LEU B C 1
ATOM 4312 O O . LEU B 1 158 ? -11.367 12.461 0.81 1 94.69 158 LEU B O 1
ATOM 4316 N N . VAL B 1 159 ? -9.305 12.484 1.545 1 94.75 159 VAL B N 1
ATOM 4317 C CA . VAL B 1 159 ? -9.688 11.898 2.824 1 94.75 159 VAL B CA 1
ATOM 4318 C C . VAL B 1 159 ? -10.133 13.008 3.783 1 94.75 159 VAL B C 1
ATOM 4320 O O . VAL B 1 159 ? -10.57 12.727 4.902 1 94.75 159 VAL B O 1
ATOM 4323 N N . ARG B 1 160 ? -9.984 14.227 3.398 1 90.62 160 ARG B N 1
ATOM 4324 C CA . ARG B 1 160 ? -10.406 15.305 4.281 1 90.62 160 ARG B CA 1
ATOM 4325 C C . ARG B 1 160 ? -11.922 15.32 4.449 1 90.62 160 ARG B C 1
ATOM 4327 O O . ARG B 1 160 ? -12.648 14.758 3.623 1 90.62 160 ARG B O 1
ATOM 4334 N N . ALA B 1 161 ? -12.375 15.992 5.484 1 89 161 ALA B N 1
ATOM 4335 C CA . ALA B 1 161 ? -13.781 15.969 5.875 1 89 161 ALA B CA 1
ATOM 4336 C C . ALA B 1 161 ? -14.648 16.656 4.824 1 89 161 ALA B C 1
ATOM 4338 O O . ALA B 1 161 ? -15.773 16.234 4.57 1 89 161 ALA B O 1
ATOM 4339 N N . ASP B 1 162 ? -14.242 17.656 4.301 1 88.25 162 ASP B N 1
ATOM 4340 C CA . ASP B 1 162 ? -14.93 18.406 3.254 1 88.25 162 ASP B CA 1
ATOM 4341 C C . ASP B 1 162 ? -13.953 19.281 2.479 1 88.25 162 ASP B C 1
ATOM 4343 O O . ASP B 1 162 ? -12.742 19.266 2.734 1 88.25 162 ASP B O 1
ATOM 4347 N N . GLU B 1 163 ? -14.398 20.047 1.526 1 84.75 163 GLU B N 1
ATOM 4348 C CA . GLU B 1 163 ? -13.547 20.797 0.61 1 84.75 163 GLU B CA 1
ATOM 4349 C C . GLU B 1 163 ? -12.875 21.969 1.319 1 84.75 163 GLU B C 1
ATOM 4351 O O . GLU B 1 163 ? -11.859 22.484 0.846 1 84.75 163 GLU B O 1
ATOM 4356 N N . ASP B 1 164 ? -13.367 22.344 2.494 1 86.81 164 ASP B N 1
ATOM 4357 C CA . ASP B 1 164 ? -12.852 23.516 3.186 1 86.81 164 ASP B CA 1
ATOM 4358 C C . ASP B 1 164 ? -11.898 23.125 4.312 1 86.81 164 ASP B C 1
ATOM 4360 O O . ASP B 1 164 ? -11.195 23.969 4.867 1 86.81 164 ASP B O 1
ATOM 4364 N N . SER B 1 165 ? -11.891 21.891 4.582 1 89.44 165 SER B N 1
ATOM 4365 C CA . SER B 1 165 ? -11.008 21.406 5.641 1 89.44 165 SER B CA 1
ATOM 4366 C C . SER B 1 165 ? -9.555 21.359 5.176 1 89.44 165 SER B C 1
ATOM 4368 O O . SER B 1 165 ? -9.289 21.234 3.98 1 89.44 165 SER B O 1
ATOM 4370 N N . THR B 1 166 ? -8.641 21.547 6.125 1 92.25 166 THR B N 1
ATOM 4371 C CA . THR B 1 166 ? -7.211 21.406 5.863 1 92.25 166 THR B CA 1
ATOM 4372 C C . THR B 1 166 ? -6.883 19.984 5.398 1 92.25 166 THR B C 1
ATOM 4374 O O . THR B 1 166 ? -7.406 19.016 5.945 1 92.25 166 THR B O 1
ATOM 4377 N N . PRO B 1 167 ? -6.031 19.859 4.34 1 93.31 167 PRO B N 1
ATOM 4378 C CA . PRO B 1 167 ? -5.621 18.516 3.934 1 93.31 167 PRO B CA 1
ATOM 4379 C C . PRO B 1 167 ? -4.973 17.719 5.07 1 93.31 167 PRO B C 1
ATOM 4381 O O . PRO B 1 167 ? -4.363 18.312 5.965 1 93.31 167 PRO B O 1
ATOM 4384 N N . ALA B 1 168 ? -5.164 16.438 5.02 1 93.06 168 ALA B N 1
ATOM 4385 C CA . ALA B 1 168 ? -4.691 15.555 6.082 1 93.06 168 ALA B CA 1
ATOM 4386 C C . ALA B 1 168 ? -3.168 15.469 6.09 1 93.06 168 ALA B C 1
ATOM 4388 O O . ALA B 1 168 ? -2.527 15.617 5.047 1 93.06 168 ALA B O 1
ATOM 4389 N N . ARG B 1 169 ? -2.572 15.203 7.199 1 91.81 169 ARG B N 1
ATOM 4390 C CA . ARG B 1 169 ? -1.12 15.086 7.301 1 91.81 169 ARG B CA 1
ATOM 4391 C C . ARG B 1 169 ? -0.647 13.703 6.875 1 91.81 169 ARG B C 1
ATOM 4393 O O . ARG B 1 169 ? -1.432 12.75 6.859 1 91.81 169 ARG B O 1
ATOM 4400 N N . SER B 1 170 ? 0.578 13.602 6.566 1 92.69 170 SER B N 1
ATOM 4401 C CA . SER B 1 170 ? 1.183 12.312 6.246 1 92.69 170 SER B CA 1
ATOM 4402 C C . SER B 1 170 ? 1.831 11.688 7.477 1 92.69 170 SER B C 1
ATOM 4404 O O . SER B 1 170 ? 2.234 12.398 8.398 1 92.69 170 SER B O 1
ATOM 4406 N N . VAL B 1 171 ? 1.831 10.414 7.465 1 92.5 171 VAL B N 1
ATOM 4407 C CA . VAL B 1 171 ? 2.535 9.609 8.453 1 92.5 171 VAL B CA 1
ATOM 4408 C C . VAL B 1 171 ? 3.771 8.969 7.824 1 92.5 171 VAL B C 1
ATOM 4410 O O . VAL B 1 171 ? 3.723 8.508 6.68 1 92.5 171 VAL B O 1
ATOM 4413 N N . ALA B 1 172 ? 4.836 8.961 8.633 1 93.75 172 ALA B N 1
ATOM 4414 C CA . ALA B 1 172 ? 6.086 8.438 8.086 1 93.75 172 ALA B CA 1
ATOM 4415 C C . ALA B 1 172 ? 5.906 7.004 7.586 1 93.75 172 ALA B C 1
ATOM 4417 O O . ALA B 1 172 ? 5.434 6.137 8.328 1 93.75 172 ALA B O 1
ATOM 4418 N N . GLY B 1 173 ? 6.266 6.797 6.352 1 97.12 173 GLY B N 1
ATOM 4419 C CA . GLY B 1 173 ? 6.32 5.453 5.801 1 97.12 173 GLY B CA 1
ATOM 4420 C C . GLY B 1 173 ? 4.969 4.941 5.344 1 97.12 173 GLY B C 1
ATOM 4421 O O . GLY B 1 173 ? 4.863 3.836 4.809 1 97.12 173 GLY B O 1
ATOM 4422 N N . MET B 1 174 ? 3.877 5.684 5.465 1 97.88 174 MET B N 1
ATOM 4423 C CA . MET B 1 174 ? 2.523 5.191 5.215 1 97.88 174 MET B CA 1
ATOM 4424 C C . MET B 1 174 ? 2.354 4.785 3.756 1 97.88 174 MET B C 1
ATOM 4426 O O . MET B 1 174 ? 1.623 3.838 3.453 1 97.88 174 MET B O 1
ATOM 4430 N N . GLY B 1 175 ? 2.994 5.516 2.881 1 98.25 175 GLY B N 1
ATOM 4431 C CA . GLY B 1 175 ? 3.01 5.152 1.472 1 98.25 175 GLY B CA 1
ATOM 4432 C C . GLY B 1 175 ? 4.246 4.367 1.073 1 98.25 175 GLY B C 1
ATOM 4433 O O . GLY B 1 175 ? 4.191 3.531 0.169 1 98.25 175 GLY B O 1
ATOM 4434 N N . ASP B 1 176 ? 5.371 4.539 1.74 1 98.75 176 ASP B N 1
ATOM 4435 C CA . ASP B 1 176 ? 6.633 3.875 1.425 1 98.75 176 ASP B CA 1
ATOM 4436 C C . ASP B 1 176 ? 6.52 2.363 1.614 1 98.75 176 ASP B C 1
ATOM 4438 O O . ASP B 1 176 ? 6.996 1.591 0.778 1 98.75 176 ASP B O 1
ATOM 4442 N N . HIS B 1 177 ? 5.926 1.96 2.664 1 98.81 177 HIS B N 1
ATOM 4443 C CA . HIS B 1 177 ? 5.891 0.537 2.984 1 98.81 177 HIS B CA 1
ATOM 4444 C C . HIS B 1 177 ? 5.012 -0.229 2.002 1 98.81 177 HIS B C 1
ATOM 4446 O O . HIS B 1 177 ? 5.406 -1.286 1.504 1 98.81 177 HIS B O 1
ATOM 4452 N N . PRO B 1 178 ? 3.82 0.327 1.689 1 98.75 178 PRO B N 1
ATOM 4453 C CA . PRO B 1 178 ? 3.088 -0.302 0.588 1 98.75 178 PRO B CA 1
ATOM 4454 C C . PRO B 1 178 ? 3.883 -0.322 -0.715 1 98.75 178 PRO B C 1
ATOM 4456 O O . PRO B 1 178 ? 3.865 -1.32 -1.438 1 98.75 178 PRO B O 1
ATOM 4459 N N . CYS B 1 179 ? 4.539 0.749 -1.047 1 98.88 179 CYS B N 1
ATOM 4460 C CA . CYS B 1 179 ? 5.359 0.815 -2.254 1 98.88 179 CYS B CA 1
ATOM 4461 C C . CYS B 1 179 ? 6.449 -0.25 -2.232 1 98.88 179 CYS B C 1
ATOM 4463 O O . CYS B 1 179 ? 6.809 -0.795 -3.277 1 98.88 179 CYS B O 1
ATOM 4465 N N . ALA B 1 180 ? 6.988 -0.516 -1.067 1 98.94 180 ALA B N 1
ATOM 4466 C CA . ALA B 1 180 ? 8.023 -1.538 -0.913 1 98.94 180 ALA B CA 1
ATOM 4467 C C . ALA B 1 180 ? 7.508 -2.904 -1.359 1 98.94 180 ALA B C 1
ATOM 4469 O O . ALA B 1 180 ? 8.258 -3.697 -1.937 1 98.94 180 ALA B O 1
ATOM 4470 N N . MET B 1 181 ? 6.23 -3.178 -1.089 1 98.94 181 MET B N 1
ATOM 4471 C CA . MET B 1 181 ? 5.668 -4.461 -1.497 1 98.94 181 MET B CA 1
ATOM 4472 C C . MET B 1 181 ? 5.547 -4.543 -3.016 1 98.94 181 MET B C 1
ATOM 4474 O O . MET B 1 181 ? 5.703 -5.617 -3.598 1 98.94 181 MET B O 1
ATOM 4478 N N . SER B 1 182 ? 5.27 -3.4 -3.674 1 98.94 182 SER B N 1
ATOM 4479 C CA . SER B 1 182 ? 5.254 -3.363 -5.133 1 98.94 182 SER B CA 1
ATOM 4480 C C . SER B 1 182 ? 6.637 -3.652 -5.707 1 98.94 182 SER B C 1
ATOM 4482 O O . SER B 1 182 ? 6.781 -4.473 -6.617 1 98.94 182 SER B O 1
ATOM 4484 N N . LEU B 1 183 ? 7.625 -3 -5.176 1 98.94 183 LEU B N 1
ATOM 4485 C CA . LEU B 1 183 ? 8.984 -3.207 -5.668 1 98.94 183 LEU B CA 1
ATOM 4486 C C . LEU B 1 183 ? 9.445 -4.633 -5.398 1 98.94 183 LEU B C 1
ATOM 4488 O O . LEU B 1 183 ? 10.078 -5.258 -6.254 1 98.94 183 LEU B O 1
ATOM 4492 N N . PHE B 1 184 ? 9.117 -5.164 -4.156 1 98.94 184 PHE B N 1
ATOM 4493 C CA . PHE B 1 184 ? 9.391 -6.559 -3.84 1 98.94 184 PHE B CA 1
ATOM 4494 C C . PHE B 1 184 ? 8.766 -7.48 -4.883 1 98.94 184 PHE B C 1
ATOM 4496 O O . PHE B 1 184 ? 9.438 -8.367 -5.414 1 98.94 184 PHE B O 1
ATOM 4503 N N . GLY B 1 185 ? 7.457 -7.203 -5.215 1 98.88 185 GLY B N 1
ATOM 4504 C CA . GLY B 1 185 ? 6.773 -7.98 -6.238 1 98.88 185 GLY B CA 1
ATOM 4505 C C . GLY B 1 185 ? 7.465 -7.922 -7.586 1 98.88 185 GLY B C 1
ATOM 4506 O O . GLY B 1 185 ? 7.582 -8.945 -8.273 1 98.88 185 GLY B O 1
ATOM 4507 N N . ALA B 1 186 ? 7.934 -6.746 -7.984 1 98.88 186 ALA B N 1
ATOM 4508 C CA . ALA B 1 186 ? 8.641 -6.59 -9.25 1 98.88 186 ALA B CA 1
ATOM 4509 C C . ALA B 1 186 ? 9.938 -7.398 -9.258 1 98.88 186 ALA B C 1
ATOM 4511 O O . ALA B 1 186 ? 10.242 -8.078 -10.242 1 98.88 186 ALA B O 1
ATOM 4512 N N . ILE B 1 187 ? 10.68 -7.332 -8.164 1 98.94 187 ILE B N 1
ATOM 4513 C CA . ILE B 1 187 ? 11.961 -8.031 -8.047 1 98.94 187 ILE B CA 1
ATOM 4514 C C . ILE B 1 187 ? 11.734 -9.539 -8.133 1 98.94 187 ILE B C 1
ATOM 4516 O O . ILE B 1 187 ? 12.414 -10.234 -8.891 1 98.94 187 ILE B O 1
ATOM 4520 N N . VAL B 1 188 ? 10.742 -10.055 -7.414 1 98.81 188 VAL B N 1
ATOM 4521 C CA . VAL B 1 188 ? 10.508 -11.492 -7.391 1 98.81 188 VAL B CA 1
ATOM 4522 C C . VAL B 1 188 ? 9.961 -11.953 -8.742 1 98.81 188 VAL B C 1
ATOM 4524 O O . VAL B 1 188 ? 10.273 -13.055 -9.203 1 98.81 188 VAL B O 1
ATOM 4527 N N . THR B 1 189 ? 9.164 -11.094 -9.406 1 98.62 189 THR B N 1
ATOM 4528 C CA . THR B 1 189 ? 8.703 -11.414 -10.758 1 98.62 189 THR B CA 1
ATOM 4529 C C . THR B 1 189 ? 9.891 -11.578 -11.703 1 98.62 189 THR B C 1
ATOM 4531 O O . THR B 1 189 ? 9.922 -12.516 -12.508 1 98.62 189 THR B O 1
ATOM 4534 N N . ALA B 1 190 ? 10.859 -10.656 -11.57 1 98.5 190 ALA B N 1
ATOM 4535 C CA . ALA B 1 190 ? 12.062 -10.758 -12.391 1 98.5 190 ALA B CA 1
ATOM 4536 C C . ALA B 1 190 ? 12.859 -12.008 -12.039 1 98.5 190 ALA B C 1
ATOM 4538 O O . ALA B 1 190 ? 13.438 -12.656 -12.922 1 98.5 190 ALA B O 1
ATOM 4539 N N . LEU B 1 191 ? 12.969 -12.383 -10.734 1 98.44 191 LEU B N 1
ATOM 4540 C CA . LEU B 1 191 ? 13.625 -13.609 -10.312 1 98.44 191 LEU B CA 1
ATOM 4541 C C . LEU B 1 191 ? 12.938 -14.836 -10.906 1 98.44 191 LEU B C 1
ATOM 4543 O O . LEU B 1 191 ? 13.594 -15.766 -11.367 1 98.44 191 LEU B O 1
ATOM 4547 N N . TYR B 1 192 ? 11.586 -14.867 -10.922 1 97.81 192 TYR B N 1
ATOM 4548 C CA . TYR B 1 192 ? 10.789 -15.93 -11.531 1 97.81 192 TYR B CA 1
ATOM 4549 C C . TYR B 1 192 ? 11.109 -16.062 -13.016 1 97.81 192 TYR B C 1
ATOM 4551 O O . TYR B 1 192 ? 11.352 -17.172 -13.508 1 97.81 192 TYR B O 1
ATOM 4559 N N . LYS B 1 193 ? 11.117 -14.922 -13.703 1 96.56 193 LYS B N 1
ATOM 4560 C CA . LYS B 1 193 ? 11.453 -14.906 -15.125 1 96.56 193 LYS B CA 1
ATOM 4561 C C . LYS B 1 193 ? 12.859 -15.453 -15.359 1 96.56 193 LYS B C 1
ATOM 4563 O O . LYS B 1 193 ? 13.086 -16.219 -16.297 1 96.56 193 LYS B O 1
ATOM 4568 N N . ARG B 1 194 ? 13.781 -15.102 -14.508 1 96.69 194 ARG B N 1
ATOM 4569 C CA . ARG B 1 194 ? 15.172 -15.508 -14.633 1 96.69 194 ARG B CA 1
ATOM 4570 C C . ARG B 1 194 ? 15.32 -17.016 -14.484 1 96.69 194 ARG B C 1
ATOM 4572 O O . ARG B 1 194 ? 16.188 -17.625 -15.117 1 96.69 194 ARG B O 1
ATOM 4579 N N . GLU B 1 195 ? 14.453 -17.656 -13.609 1 95.44 195 GLU B N 1
ATOM 4580 C CA . GLU B 1 195 ? 14.477 -19.109 -13.484 1 95.44 195 GLU B CA 1
ATOM 4581 C C . GLU B 1 195 ? 14.234 -19.797 -14.828 1 95.44 195 GLU B C 1
ATOM 4583 O O . GLU B 1 195 ? 14.766 -20.875 -15.086 1 95.44 195 GLU B O 1
ATOM 4588 N N . ARG B 1 196 ? 13.57 -19.125 -15.656 1 92 196 ARG B N 1
ATOM 4589 C CA . ARG B 1 196 ? 13.133 -19.734 -16.922 1 92 196 ARG B CA 1
ATOM 4590 C C . ARG B 1 196 ? 14.039 -19.312 -18.062 1 92 196 ARG B C 1
ATOM 4592 O O . ARG B 1 196 ? 14.219 -20.062 -19.031 1 92 196 ARG B O 1
ATOM 4599 N N . THR B 1 197 ? 14.68 -18.109 -17.938 1 93.69 197 THR B N 1
ATOM 4600 C CA . THR B 1 197 ? 15.406 -17.562 -19.078 1 93.69 197 THR B CA 1
ATOM 4601 C C . THR B 1 197 ? 16.906 -17.547 -18.797 1 93.69 197 THR B C 1
ATOM 4603 O O . THR B 1 197 ? 17.719 -17.453 -19.734 1 93.69 197 THR B O 1
ATOM 4606 N N . GLY B 1 198 ? 17.266 -17.484 -17.484 1 96.06 198 GLY B N 1
ATOM 4607 C CA . GLY B 1 198 ? 18.656 -17.359 -17.078 1 96.06 198 GLY B CA 1
ATOM 4608 C C . GLY B 1 198 ? 19.172 -15.93 -17.172 1 96.06 198 GLY B C 1
ATOM 4609 O O . GLY B 1 198 ? 20.344 -15.672 -16.891 1 96.06 198 GLY B O 1
ATOM 4610 N N . LYS B 1 199 ? 18.281 -14.977 -17.516 1 96.44 199 LYS B N 1
ATOM 4611 C CA . LYS B 1 199 ? 18.703 -13.594 -17.75 1 96.44 199 LYS B CA 1
ATOM 4612 C C . LYS B 1 199 ? 18.078 -12.648 -16.734 1 96.44 199 LYS B C 1
ATOM 4614 O O . LYS B 1 199 ? 16.922 -12.82 -16.344 1 96.44 199 LYS B O 1
ATOM 4619 N N . GLY B 1 200 ? 18.859 -11.664 -16.312 1 97.12 200 GLY B N 1
ATOM 4620 C CA . GLY B 1 200 ? 18.359 -10.633 -15.43 1 97.12 200 GLY B CA 1
ATOM 4621 C C . GLY B 1 200 ? 17.469 -9.625 -16.141 1 97.12 200 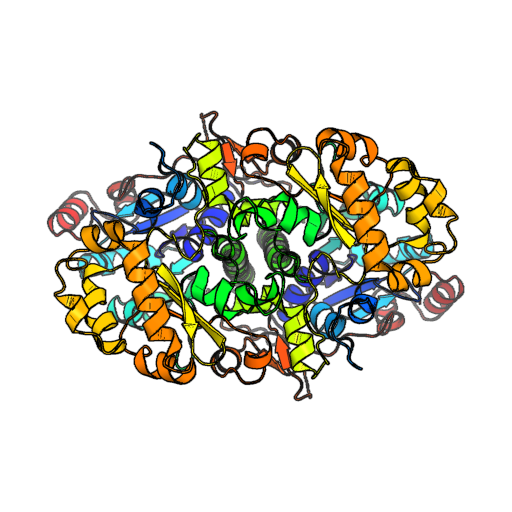GLY B C 1
ATOM 4622 O O . GLY B 1 200 ? 17.047 -9.852 -17.281 1 97.12 200 GLY B O 1
ATOM 4623 N N . SER B 1 201 ? 17.016 -8.586 -15.391 1 97.06 201 SER B N 1
ATOM 4624 C CA . SER B 1 201 ? 16.141 -7.551 -15.914 1 97.06 201 SER B CA 1
ATOM 4625 C C . SER B 1 201 ? 16.188 -6.289 -15.062 1 97.06 201 SER B C 1
ATOM 4627 O O . SER B 1 201 ? 16.516 -6.352 -13.875 1 97.06 201 SER B O 1
ATOM 4629 N N . GLU B 1 202 ? 15.953 -5.23 -15.773 1 98.31 202 GLU B N 1
ATOM 4630 C CA . GLU B 1 202 ? 15.664 -4 -15.039 1 98.31 202 GLU B CA 1
ATOM 4631 C C . GLU B 1 202 ? 14.203 -3.939 -14.609 1 98.31 202 GLU B C 1
ATOM 4633 O O . GLU B 1 202 ? 13.305 -4.188 -15.422 1 98.31 202 GLU B O 1
ATOM 4638 N N . VAL B 1 203 ? 13.953 -3.688 -13.328 1 98.69 203 VAL B N 1
ATOM 4639 C CA . VAL B 1 203 ? 12.594 -3.506 -12.844 1 98.69 203 VAL B CA 1
ATOM 4640 C C . VAL B 1 203 ? 12.445 -2.119 -12.227 1 98.69 203 VAL B C 1
ATOM 4642 O O . VAL B 1 203 ? 13.414 -1.546 -11.727 1 98.69 203 VAL B O 1
ATOM 4645 N N . LYS B 1 204 ? 11.219 -1.582 -12.297 1 98.5 204 LYS B N 1
ATOM 4646 C CA . LYS B 1 204 ? 10.992 -0.207 -11.867 1 98.5 204 LYS B CA 1
ATOM 4647 C C . LYS B 1 204 ? 9.664 -0.078 -11.125 1 98.5 204 LYS B C 1
ATOM 4649 O O . LYS B 1 204 ? 8.727 -0.829 -11.383 1 98.5 204 LYS B O 1
ATOM 4654 N N . SER B 1 205 ? 9.633 0.789 -10.234 1 98.75 205 SER B N 1
ATOM 4655 C CA . SER B 1 205 ? 8.438 1.335 -9.602 1 98.75 205 SER B CA 1
ATOM 4656 C C . SER B 1 205 ? 8.68 2.748 -9.086 1 98.75 205 SER B C 1
ATOM 4658 O O . SER B 1 205 ? 9.773 3.293 -9.242 1 98.75 205 SER B O 1
ATOM 4660 N N . ASN B 1 206 ? 7.668 3.434 -8.617 1 98.75 206 ASN B N 1
ATOM 4661 C CA . ASN B 1 206 ? 7.836 4.789 -8.109 1 98.75 206 ASN B CA 1
ATOM 4662 C C . ASN B 1 206 ? 6.664 5.207 -7.223 1 98.75 206 ASN B C 1
ATOM 4664 O O . ASN B 1 206 ? 5.625 4.551 -7.215 1 98.75 206 ASN B O 1
ATOM 4668 N N . LEU B 1 207 ? 6.809 6.223 -6.488 1 98.62 207 LEU B N 1
ATOM 4669 C CA . LEU B 1 207 ? 5.828 6.695 -5.516 1 98.62 207 LEU B CA 1
ATOM 4670 C C . LEU B 1 207 ? 4.551 7.16 -6.211 1 98.62 207 LEU B C 1
ATOM 4672 O O . LEU B 1 207 ? 3.447 6.801 -5.797 1 98.62 207 LEU B O 1
ATOM 4676 N N . MET B 1 208 ? 4.676 7.938 -7.242 1 98.19 208 MET B N 1
ATOM 4677 C CA . MET B 1 208 ? 3.549 8.531 -7.961 1 98.19 208 MET B CA 1
ATOM 4678 C C . MET B 1 208 ? 2.617 7.445 -8.5 1 98.19 208 MET B C 1
ATOM 4680 O O . MET B 1 208 ? 1.405 7.5 -8.281 1 98.19 208 MET B O 1
ATOM 4684 N N . ALA B 1 209 ? 3.186 6.434 -9.125 1 98.75 209 ALA B N 1
ATOM 4685 C CA . ALA B 1 209 ? 2.396 5.352 -9.711 1 98.75 209 ALA B CA 1
ATOM 4686 C C . ALA B 1 209 ? 1.657 4.57 -8.625 1 98.75 209 ALA B C 1
ATOM 4688 O O . ALA B 1 209 ? 0.488 4.215 -8.797 1 98.75 209 ALA B O 1
ATOM 4689 N N . ASN B 1 210 ? 2.33 4.281 -7.543 1 98.88 210 ASN B N 1
ATOM 4690 C CA . ASN B 1 210 ? 1.707 3.557 -6.441 1 98.88 210 ASN B CA 1
ATOM 4691 C C . ASN B 1 210 ? 0.61 4.383 -5.773 1 98.88 210 ASN B C 1
ATOM 4693 O O . ASN B 1 210 ? -0.407 3.838 -5.344 1 98.88 210 ASN B O 1
ATOM 4697 N N . GLY B 1 211 ? 0.853 5.664 -5.629 1 98.5 211 GLY B N 1
ATOM 4698 C CA . GLY B 1 211 ? -0.194 6.531 -5.117 1 98.5 211 GLY B CA 1
ATOM 4699 C C . GLY B 1 211 ? -1.454 6.512 -5.961 1 98.5 211 GLY B C 1
ATOM 4700 O O . GLY B 1 211 ? -2.561 6.383 -5.43 1 98.5 211 GLY B O 1
ATOM 4701 N N . LEU B 1 212 ? -1.236 6.629 -7.25 1 98.5 212 LEU B N 1
ATOM 4702 C CA . LEU B 1 212 ? -2.393 6.602 -8.141 1 98.5 212 LEU B CA 1
ATOM 4703 C C . LEU B 1 212 ? -3.072 5.234 -8.102 1 98.5 212 LEU B C 1
ATOM 4705 O O . LEU B 1 212 ? -4.297 5.145 -8.188 1 98.5 212 LEU B O 1
ATOM 4709 N N . TRP B 1 213 ? -2.311 4.164 -8.016 1 98.75 213 TRP B N 1
ATOM 4710 C CA . TRP B 1 213 ? -2.855 2.818 -7.855 1 98.75 213 TRP B CA 1
ATOM 4711 C C . TRP B 1 213 ? -3.775 2.742 -6.641 1 98.75 213 TRP B C 1
ATOM 4713 O O . TRP B 1 213 ? -4.859 2.16 -6.711 1 98.75 213 TRP B O 1
ATOM 4723 N N . SER B 1 214 ? -3.475 3.402 -5.574 1 98.38 214 SER B N 1
ATOM 4724 C CA . SER B 1 214 ? -4.27 3.42 -4.352 1 98.38 214 SER B CA 1
ATOM 4725 C C . SER B 1 214 ? -5.594 4.141 -4.562 1 98.38 214 SER B C 1
ATOM 4727 O O . SER B 1 214 ? -6.625 3.725 -4.031 1 98.38 214 SER B O 1
ATOM 4729 N N . THR B 1 215 ? -5.586 5.184 -5.359 1 97.31 215 THR B N 1
ATOM 4730 C CA . THR B 1 215 ? -6.777 5.992 -5.574 1 97.31 215 THR B CA 1
ATOM 4731 C C . THR B 1 215 ? -7.465 5.609 -6.879 1 97.31 215 THR B C 1
ATOM 4733 O O . THR B 1 215 ? -8.297 6.363 -7.395 1 97.31 215 THR B O 1
ATOM 4736 N N . SER B 1 216 ? -7.238 4.5 -7.383 1 98.25 216 SER B N 1
ATOM 4737 C CA . SER B 1 216 ? -7.504 4.16 -8.781 1 98.25 216 SER B CA 1
ATOM 4738 C C . SER B 1 216 ? -9 4.074 -9.047 1 98.25 216 SER B C 1
ATOM 4740 O O . SER B 1 216 ? -9.453 4.332 -10.164 1 98.25 216 SER B O 1
ATOM 4742 N N . VAL B 1 217 ? -9.844 3.734 -8.086 1 98.19 217 VAL B N 1
ATOM 4743 C CA . VAL B 1 217 ? -11.281 3.627 -8.32 1 98.19 217 VAL B CA 1
ATOM 4744 C C . VAL B 1 217 ? -11.836 4.988 -8.734 1 98.19 217 VAL B C 1
ATOM 4746 O O . VAL B 1 217 ? -12.492 5.109 -9.773 1 98.19 217 VAL B O 1
ATOM 4749 N N . LEU B 1 218 ? -11.523 5.996 -7.965 1 97.5 218 LEU B N 1
ATOM 4750 C CA . LEU B 1 218 ? -12.039 7.332 -8.242 1 97.5 218 LEU B CA 1
ATOM 4751 C C . LEU B 1 218 ? -11.305 7.961 -9.422 1 97.5 218 LEU B C 1
ATOM 4753 O O . LEU B 1 218 ? -11.898 8.719 -10.195 1 97.5 218 LEU B O 1
ATOM 4757 N N . ALA B 1 219 ? -9.992 7.629 -9.531 1 97.88 219 ALA B N 1
ATOM 4758 C CA . ALA B 1 219 ? -9.25 8.102 -10.695 1 97.88 219 ALA B CA 1
ATOM 4759 C C . ALA B 1 219 ? -9.867 7.562 -11.984 1 97.88 219 ALA B C 1
ATOM 4761 O O . ALA B 1 219 ? -10.008 8.297 -12.969 1 97.88 219 ALA B O 1
ATOM 4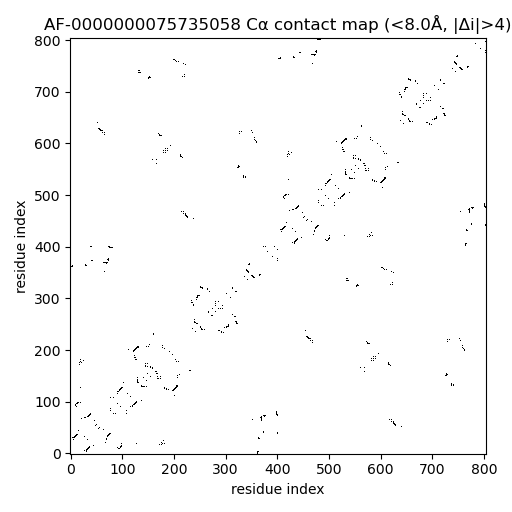762 N N . GLN B 1 220 ? -10.219 6.289 -11.992 1 98.25 220 GLN B N 1
ATOM 4763 C CA . GLN B 1 220 ? -10.859 5.695 -13.164 1 98.25 220 GLN B CA 1
ATOM 4764 C C . GLN B 1 220 ? -12.195 6.363 -13.461 1 98.25 220 GLN B C 1
ATOM 4766 O O . GLN B 1 220 ? -12.555 6.566 -14.625 1 98.25 220 GLN B O 1
ATOM 4771 N N . ALA B 1 221 ? -12.969 6.633 -12.414 1 98.19 221 ALA B N 1
ATOM 4772 C CA . ALA B 1 221 ? -14.219 7.363 -12.594 1 98.19 221 ALA B CA 1
ATOM 4773 C C . ALA B 1 221 ? -13.977 8.688 -13.32 1 98.19 221 ALA B C 1
ATOM 4775 O O . ALA B 1 221 ? -14.719 9.031 -14.25 1 98.19 221 ALA B O 1
ATOM 4776 N N . LYS B 1 222 ? -12.969 9.359 -12.93 1 97.44 222 LYS B N 1
ATOM 4777 C CA . LYS B 1 222 ? -12.641 10.633 -13.562 1 97.44 222 LYS B CA 1
ATOM 4778 C C . LYS B 1 222 ? -12.258 10.43 -15.031 1 97.44 222 LYS B C 1
ATOM 4780 O O . LYS B 1 222 ? -12.656 11.211 -15.891 1 97.44 222 LYS B O 1
ATOM 4785 N N . LEU B 1 223 ? -11.492 9.438 -15.297 1 97.5 223 LEU B N 1
ATOM 4786 C CA . LEU B 1 223 ? -10.984 9.164 -16.641 1 97.5 223 LEU B CA 1
ATOM 4787 C C . LEU B 1 223 ? -12.125 8.859 -17.594 1 97.5 223 LEU B C 1
ATOM 4789 O O . LEU B 1 223 ? -12 9.086 -18.812 1 97.5 223 LEU B O 1
ATOM 4793 N N . VAL B 1 224 ? -13.242 8.375 -17.078 1 96.94 224 VAL B N 1
ATOM 4794 C CA . VAL B 1 224 ? -14.352 8.039 -17.969 1 96.94 224 VAL B CA 1
ATOM 4795 C C . VAL B 1 224 ? -15.391 9.156 -17.953 1 96.94 224 VAL B C 1
ATOM 4797 O O . VAL B 1 224 ? -16.5 8.992 -18.453 1 96.94 224 VAL B O 1
ATOM 4800 N N . GLY B 1 225 ? -15.086 10.203 -17.266 1 96.31 225 GLY B N 1
ATOM 4801 C CA . GLY B 1 225 ? -15.93 11.391 -17.312 1 96.31 225 GLY B CA 1
ATOM 4802 C C . GLY B 1 225 ? -17.078 11.344 -16.328 1 96.31 225 GLY B C 1
ATOM 4803 O O . GLY B 1 225 ? -18.109 11.984 -16.547 1 96.31 225 GLY B O 1
ATOM 4804 N N . ALA B 1 226 ? -16.953 10.57 -15.273 1 97.5 226 ALA B N 1
ATOM 4805 C CA . ALA B 1 226 ? -18.016 10.469 -14.281 1 97.5 226 ALA B CA 1
ATOM 4806 C C . ALA B 1 226 ? -18.297 11.828 -13.641 1 97.5 226 ALA B C 1
ATOM 4808 O O . ALA B 1 226 ? -17.406 12.688 -13.586 1 97.5 226 ALA B O 1
ATOM 4809 N N . GLU B 1 227 ? -19.516 12 -13.141 1 97 227 GLU B N 1
ATOM 4810 C CA . GLU B 1 227 ? -19.906 13.195 -12.398 1 97 227 GLU B CA 1
ATOM 4811 C C . GLU B 1 227 ? -19.688 13.008 -10.898 1 97 227 GLU B C 1
ATOM 4813 O O . GLU B 1 227 ? -20.219 12.078 -10.297 1 97 227 GLU B O 1
ATOM 4818 N N . PHE B 1 228 ? -18.891 13.906 -10.367 1 94.62 228 PHE B N 1
ATOM 4819 C CA . PHE B 1 228 ? -18.578 13.859 -8.945 1 94.62 228 PHE B CA 1
ATOM 4820 C C . PHE B 1 228 ? -19.469 14.82 -8.172 1 94.62 228 PHE B C 1
ATOM 4822 O O . PHE B 1 228 ? -19.703 15.945 -8.609 1 94.62 228 PHE B O 1
ATOM 4829 N N . GLN B 1 229 ? -19.969 14.32 -7.047 1 89.69 229 GLN B N 1
ATOM 4830 C CA . GLN B 1 229 ? -20.734 15.172 -6.145 1 89.69 229 GLN B CA 1
ATOM 4831 C C . GLN B 1 229 ? -19.828 15.812 -5.098 1 89.69 229 GLN B C 1
ATOM 4833 O O . GLN B 1 229 ? -18.75 15.289 -4.793 1 89.69 229 GLN B O 1
ATOM 4838 N N . PRO B 1 230 ? -20.328 16.906 -4.566 1 88.75 230 PRO B N 1
ATOM 4839 C CA . PRO B 1 230 ? -19.547 17.516 -3.482 1 88.75 230 PRO B CA 1
ATOM 4840 C C . PRO B 1 230 ? -19.375 16.578 -2.285 1 88.75 230 PRO B C 1
ATOM 4842 O O . PRO B 1 230 ? -20.297 15.828 -1.946 1 88.75 230 PRO B O 1
ATOM 4845 N N . ARG B 1 231 ? -18.219 16.688 -1.669 1 88.62 231 ARG B N 1
ATOM 4846 C CA . ARG B 1 231 ? -17.938 15.875 -0.489 1 88.62 231 ARG B CA 1
ATOM 4847 C C . ARG B 1 231 ? -18.766 16.344 0.706 1 88.62 231 ARG B C 1
ATOM 4849 O O . ARG B 1 231 ? -18.75 17.531 1.046 1 88.62 231 ARG B O 1
ATOM 4856 N N . ARG B 1 232 ? -19.375 15.383 1.327 1 90.94 232 ARG B N 1
ATOM 4857 C CA . ARG B 1 232 ? -20.172 15.672 2.514 1 90.94 232 ARG B CA 1
ATOM 4858 C C . ARG B 1 232 ? -19.406 15.352 3.787 1 90.94 232 ARG B C 1
ATOM 4860 O O . ARG B 1 232 ? -18.609 14.414 3.818 1 90.94 232 ARG B O 1
ATOM 4867 N N . THR B 1 233 ? -19.688 16.188 4.832 1 93.19 233 THR B N 1
ATOM 4868 C CA . THR B 1 233 ? -19.109 15.867 6.133 1 93.19 233 THR B CA 1
ATOM 4869 C C . THR B 1 233 ? -19.75 14.609 6.715 1 93.19 233 THR B C 1
ATOM 4871 O O . THR B 1 233 ? -20.781 14.148 6.23 1 93.19 233 THR B O 1
ATOM 4874 N N . ARG B 1 234 ? -19.094 14.102 7.73 1 93.81 234 ARG B N 1
ATOM 4875 C CA . ARG B 1 234 ? -19.578 12.914 8.422 1 93.81 234 ARG B CA 1
ATOM 4876 C C . ARG B 1 234 ? -21.016 13.102 8.883 1 93.81 234 ARG B C 1
ATOM 4878 O O . ARG B 1 234 ? -21.828 12.18 8.789 1 93.81 234 ARG B O 1
ATOM 4885 N N . GLU B 1 235 ? -21.391 14.305 9.297 1 95.69 235 GLU B N 1
ATOM 4886 C CA . GLU B 1 235 ? -22.703 14.633 9.852 1 95.69 235 GLU B CA 1
ATOM 4887 C C . GLU B 1 235 ? -23.766 14.695 8.758 1 95.69 235 GLU B C 1
ATOM 4889 O O . GLU B 1 235 ? -24.969 14.672 9.039 1 95.69 235 GLU B O 1
ATOM 4894 N N . ARG B 1 236 ? -23.344 14.688 7.562 1 94.81 236 ARG B N 1
ATOM 4895 C CA . ARG B 1 236 ? -24.266 14.82 6.445 1 94.81 236 ARG B CA 1
ATOM 4896 C C . ARG B 1 236 ? -24.109 13.68 5.453 1 94.81 236 ARG B C 1
ATOM 4898 O O . ARG B 1 236 ? -24.469 13.805 4.281 1 94.81 236 ARG B O 1
ATOM 4905 N N . ALA B 1 237 ? -23.5 12.617 5.918 1 93.75 237 ALA B N 1
ATOM 4906 C CA . ALA B 1 237 ? -23.266 11.461 5.062 1 93.75 237 ALA B CA 1
ATOM 4907 C C . ALA B 1 237 ? -24.578 10.906 4.516 1 93.75 237 ALA B C 1
ATOM 4909 O O . ALA B 1 237 ? -25.625 11.086 5.125 1 93.75 237 ALA B O 1
ATOM 4910 N N . LEU B 1 238 ? -24.5 10.234 3.416 1 93.25 238 LEU B N 1
ATOM 4911 C CA . LEU B 1 238 ? -25.672 9.734 2.715 1 93.25 238 LEU B CA 1
ATOM 4912 C C . LEU B 1 238 ? -26.156 8.422 3.328 1 93.25 238 LEU B C 1
ATOM 4914 O O . LEU B 1 238 ? -27.281 7.98 3.053 1 93.25 238 LEU B O 1
ATOM 4918 N N . ASN B 1 239 ? -25.312 7.793 4.102 1 94.62 239 ASN B N 1
ATOM 4919 C CA . ASN B 1 239 ? -25.625 6.5 4.703 1 94.62 239 ASN B CA 1
ATOM 4920 C C . ASN B 1 239 ? -25.219 6.457 6.176 1 94.62 239 ASN B C 1
ATOM 4922 O O . ASN B 1 239 ? -24.031 6.336 6.496 1 94.62 239 ASN B O 1
ATOM 4926 N N . ALA B 1 240 ? -26.188 6.383 7.039 1 96.62 240 ALA B N 1
ATOM 4927 C CA . ALA B 1 240 ? -25.953 6.43 8.477 1 96.62 240 ALA B CA 1
ATOM 4928 C C . ALA B 1 240 ? -25.312 5.129 8.977 1 96.62 240 ALA B C 1
ATOM 4930 O O . ALA B 1 240 ? -24.641 5.117 10 1 96.62 240 ALA B O 1
ATOM 4931 N N . VAL B 1 241 ? -25.562 4.039 8.266 1 95.94 241 VAL B N 1
ATOM 4932 C CA . VAL B 1 241 ? -25.078 2.75 8.75 1 95.94 241 VAL B CA 1
ATOM 4933 C C . VAL B 1 241 ? -23.75 2.408 8.078 1 95.94 241 VAL B C 1
ATOM 4935 O O . VAL B 1 241 ? -23.266 1.279 8.188 1 95.94 241 VAL B O 1
ATOM 4938 N N . ALA B 1 242 ? -23.141 3.312 7.309 1 94.06 242 ALA B N 1
ATOM 4939 C CA . ALA B 1 242 ? -21.781 3.338 6.812 1 94.06 242 ALA B CA 1
ATOM 4940 C C . ALA B 1 242 ? -21.078 4.648 7.18 1 94.06 242 ALA B C 1
ATOM 4942 O O . ALA B 1 242 ? -20.828 5.484 6.312 1 94.06 242 ALA B O 1
ATOM 4943 N N . ASN B 1 243 ? -20.828 4.785 8.391 1 96 243 ASN B N 1
ATOM 4944 C CA . ASN B 1 243 ? -20.328 6.012 9.008 1 96 243 ASN B CA 1
ATOM 4945 C C . ASN B 1 243 ? -19.656 5.734 10.344 1 96 243 ASN B C 1
ATOM 4947 O O . ASN B 1 243 ? -19.688 4.605 10.836 1 96 243 ASN B O 1
ATOM 4951 N N . HIS B 1 244 ? -18.875 6.688 10.789 1 96.88 244 HIS B N 1
ATOM 4952 C CA . HIS B 1 244 ? -18.188 6.465 12.055 1 96.88 244 HIS B CA 1
ATOM 4953 C C . HIS B 1 244 ? -18.766 7.367 13.148 1 96.88 244 HIS B C 1
ATOM 4955 O O . HIS B 1 244 ? -19.281 8.445 12.859 1 96.88 244 HIS B O 1
ATOM 4961 N N . TYR B 1 245 ? -18.734 6.875 14.383 1 97.88 245 TYR B N 1
ATOM 4962 C CA . TYR B 1 245 ? -19.359 7.5 15.539 1 97.88 245 TYR B CA 1
ATOM 4963 C C . TYR B 1 245 ? -18.422 7.512 16.734 1 97.88 245 TYR B C 1
ATOM 4965 O O . TYR B 1 245 ? -17.625 6.594 16.906 1 97.88 245 TYR B O 1
ATOM 4973 N N . ARG B 1 246 ? -18.562 8.516 17.516 1 98 246 ARG B N 1
ATOM 4974 C CA . ARG B 1 246 ? -17.734 8.703 18.703 1 98 246 ARG B CA 1
ATOM 4975 C C . ARG B 1 246 ? -18.406 8.133 19.938 1 98 246 ARG B C 1
ATOM 4977 O O . ARG B 1 246 ? -19.578 8.406 20.188 1 98 246 ARG B O 1
ATOM 4984 N N . CYS B 1 247 ? -17.672 7.332 20.688 1 98.31 247 CYS B N 1
ATOM 4985 C CA . CYS B 1 247 ? -18.156 6.734 21.922 1 98.31 247 CYS B CA 1
ATOM 4986 C C . CYS B 1 247 ? -17.984 7.68 23.109 1 98.31 247 CYS B C 1
ATOM 4988 O O . CYS B 1 247 ? -17.375 8.75 22.953 1 98.31 247 CYS B O 1
ATOM 4990 N N . ARG B 1 248 ? -18.453 7.211 24.266 1 98.38 248 ARG B N 1
ATOM 4991 C CA . ARG B 1 248 ? -18.406 8.031 25.469 1 98.38 248 ARG B CA 1
ATOM 4992 C C . ARG B 1 248 ? -16.953 8.336 25.859 1 98.38 248 ARG B C 1
ATOM 4994 O O . ARG B 1 248 ? -16.656 9.438 26.328 1 98.38 248 ARG B O 1
ATOM 5001 N N . ASP B 1 249 ? -16.094 7.465 25.703 1 97.31 249 ASP B N 1
ATOM 5002 C CA . ASP B 1 249 ? -14.711 7.602 26.141 1 97.31 249 ASP B CA 1
ATOM 5003 C C . ASP B 1 249 ? -13.875 8.336 25.094 1 97.31 249 ASP B C 1
ATOM 5005 O O . ASP B 1 249 ? -12.648 8.383 25.203 1 97.31 249 ASP B O 1
ATOM 5009 N N . GLY B 1 250 ? -14.469 8.805 24.062 1 96 250 GLY B N 1
ATOM 5010 C CA . GLY B 1 250 ? -13.789 9.57 23.047 1 96 250 GLY B CA 1
ATOM 5011 C C . GLY B 1 250 ? -13.266 8.719 21.891 1 96 250 GLY B C 1
ATOM 5012 O O . GLY B 1 250 ? -12.844 9.242 20.859 1 96 250 GLY B O 1
ATOM 5013 N N . ARG B 1 251 ? -13.344 7.414 22.078 1 96.62 251 ARG B N 1
ATOM 5014 C CA . ARG B 1 251 ? -12.938 6.488 21.031 1 96.62 251 ARG B CA 1
ATOM 5015 C C . ARG B 1 251 ? -13.984 6.414 19.922 1 96.62 251 ARG B C 1
ATOM 5017 O O . ARG B 1 251 ? -15.125 6.848 20.109 1 96.62 251 ARG B O 1
ATOM 5024 N N . TRP B 1 252 ? -13.547 5.973 18.766 1 97.31 252 TRP B N 1
ATOM 5025 C CA . TRP B 1 252 ? -14.43 5.965 17.594 1 97.31 252 TRP B CA 1
ATOM 5026 C C . TRP B 1 252 ? -14.609 4.551 17.062 1 97.31 252 TRP B C 1
ATOM 5028 O O . TRP B 1 252 ? -13.703 3.719 17.172 1 97.31 252 TRP B O 1
ATOM 5038 N N . LEU B 1 253 ? -15.727 4.254 16.5 1 97.12 253 LEU B N 1
ATOM 5039 C CA . LEU B 1 253 ? -15.953 3.049 15.703 1 97.12 253 LEU B CA 1
ATOM 5040 C C . LEU B 1 253 ? -16.641 3.385 14.383 1 97.12 253 LEU B C 1
ATOM 5042 O O . LEU B 1 253 ? -17.234 4.453 14.25 1 97.12 253 LEU B O 1
ATOM 5046 N N . ILE B 1 254 ? -16.531 2.533 13.414 1 96.81 254 ILE B N 1
ATOM 5047 C CA . ILE B 1 254 ? -17.109 2.723 12.094 1 96.81 254 ILE B CA 1
ATOM 5048 C C . ILE B 1 254 ? -18.062 1.566 11.773 1 96.81 254 ILE B C 1
ATOM 5050 O O . ILE B 1 254 ? -17.703 0.399 11.945 1 96.81 254 ILE B O 1
ATOM 5054 N N . LEU B 1 255 ? -19.281 1.901 11.375 1 96.25 255 LEU B N 1
ATOM 5055 C CA . LEU B 1 255 ? -20.25 0.926 10.883 1 96.25 255 LEU B CA 1
ATOM 5056 C C . LEU B 1 255 ? -20.109 0.737 9.375 1 96.25 255 LEU B C 1
ATOM 5058 O O . LEU B 1 255 ? -19.891 1.704 8.641 1 96.25 255 LEU B O 1
ATOM 5062 N N . SER B 1 256 ? -20.188 -0.454 8.969 1 94 256 SER B N 1
ATOM 5063 C CA . SER B 1 256 ? -20.172 -0.794 7.547 1 94 256 SER B CA 1
ATOM 5064 C C . SER B 1 256 ? -21.234 -1.848 7.227 1 94 256 SER B C 1
ATOM 5066 O O . SER B 1 256 ? -20.906 -2.967 6.828 1 94 256 SER B O 1
ATOM 5068 N N . LEU B 1 257 ? -22.469 -1.435 7.234 1 92.62 257 LEU B N 1
ATOM 5069 C CA . LEU B 1 257 ? -23.562 -2.359 6.965 1 92.62 257 LEU B CA 1
ATOM 5070 C C . LEU B 1 257 ? -23.953 -2.336 5.488 1 92.62 257 LEU B C 1
ATOM 5072 O O . LEU B 1 257 ? -24.688 -1.458 5.051 1 92.62 257 LEU B O 1
ATOM 5076 N N . LEU B 1 258 ? -23.5 -3.311 4.75 1 84 258 LEU B N 1
ATOM 5077 C CA . LEU B 1 258 ? -23.734 -3.359 3.309 1 84 258 LEU B CA 1
ATOM 5078 C C . LEU B 1 258 ? -25.047 -4.059 2.986 1 84 258 LEU B C 1
ATOM 5080 O O . LEU B 1 258 ? -25.656 -3.801 1.945 1 84 258 LEU B O 1
ATOM 5084 N N . ASN B 1 259 ? -25.375 -5.039 3.814 1 87.44 259 ASN B N 1
ATOM 5085 C CA . ASN B 1 259 ? -26.703 -5.652 3.709 1 87.44 259 ASN B CA 1
ATOM 5086 C C . ASN B 1 259 ? -27.672 -5.043 4.707 1 87.44 259 ASN B C 1
ATOM 5088 O O . ASN B 1 259 ? -28.172 -5.734 5.602 1 87.44 259 ASN B O 1
ATOM 5092 N N . GLU B 1 260 ? -28.047 -3.93 4.453 1 91.06 260 GLU B N 1
ATOM 5093 C CA . GLU B 1 260 ? -28.688 -3.039 5.41 1 91.06 260 GLU B CA 1
ATOM 5094 C C . GLU B 1 260 ? -30.047 -3.586 5.844 1 91.06 260 GLU B C 1
ATOM 5096 O O . GLU B 1 260 ? -30.359 -3.602 7.039 1 91.06 260 GLU B O 1
ATOM 5101 N N . GLU B 1 261 ? -30.828 -4.062 4.867 1 91.75 261 GLU B N 1
ATOM 5102 C CA . GLU B 1 261 ? -32.156 -4.531 5.195 1 91.75 261 GLU B CA 1
ATOM 5103 C C . GLU B 1 261 ? -32.125 -5.727 6.145 1 91.75 261 GLU B C 1
ATOM 5105 O O . GLU B 1 261 ? -32.906 -5.809 7.086 1 91.75 261 GLU B O 1
ATOM 5110 N N . LYS B 1 262 ? -31.188 -6.551 5.891 1 91.69 262 LYS B N 1
ATOM 5111 C CA . LYS B 1 262 ? -31.062 -7.746 6.719 1 91.69 262 LYS B CA 1
ATOM 5112 C C . LYS B 1 262 ? -30.453 -7.41 8.078 1 91.69 262 LYS B C 1
ATOM 5114 O O . LYS B 1 262 ? -30.797 -8.023 9.086 1 91.69 262 LYS B O 1
ATOM 5119 N N . GLN B 1 263 ? -29.641 -6.43 8.164 1 94.94 263 GLN B N 1
ATOM 5120 C CA . GLN B 1 263 ? -28.812 -6.164 9.344 1 94.94 263 GLN B CA 1
ATOM 5121 C C . GLN B 1 263 ? -29.469 -5.125 10.242 1 94.94 263 GLN B C 1
ATOM 5123 O O . GLN B 1 263 ? -29.125 -5.02 11.43 1 94.94 263 GLN B O 1
ATOM 5128 N N . TRP B 1 264 ? -30.422 -4.375 9.766 1 96.75 264 TRP B N 1
ATOM 5129 C CA . TRP B 1 264 ? -31.016 -3.232 10.453 1 96.75 264 TRP B CA 1
ATOM 5130 C C . TRP B 1 264 ? -31.656 -3.662 11.773 1 96.75 264 TRP B C 1
ATOM 5132 O O . TRP B 1 264 ? -31.344 -3.1 12.828 1 96.75 264 TRP B O 1
ATOM 5142 N N . PRO B 1 265 ? -32.469 -4.762 11.812 1 96.94 265 PRO B N 1
ATOM 5143 C CA . PRO B 1 265 ? -33.062 -5.148 13.094 1 96.94 265 PRO B CA 1
ATOM 5144 C C . PRO B 1 265 ? -32 -5.535 14.141 1 96.94 265 PRO B C 1
ATOM 5146 O O . PRO B 1 265 ? -32.156 -5.199 15.32 1 96.94 265 PRO B O 1
ATOM 5149 N N . THR B 1 266 ? -31.016 -6.215 13.68 1 97.44 266 THR B N 1
ATOM 5150 C CA . THR B 1 266 ? -29.953 -6.613 14.594 1 97.44 266 THR B CA 1
ATOM 5151 C C . THR B 1 266 ? -29.234 -5.391 15.156 1 97.44 266 THR B C 1
ATOM 5153 O O . THR B 1 266 ? -28.922 -5.34 16.344 1 97.44 266 THR B O 1
ATOM 5156 N N . LEU B 1 267 ? -28.984 -4.383 14.289 1 97.94 267 LEU B N 1
ATOM 5157 C CA . LEU B 1 267 ? -28.297 -3.172 14.742 1 97.94 267 LEU B CA 1
ATOM 5158 C C . LEU B 1 267 ? -29.125 -2.436 15.789 1 97.94 267 LEU B C 1
ATOM 5160 O O . LEU B 1 267 ? -28.609 -2.064 16.844 1 97.94 267 LEU B O 1
ATOM 5164 N N . THR B 1 268 ? -30.391 -2.244 15.523 1 97.81 268 THR B N 1
ATOM 5165 C CA . THR B 1 268 ? -31.234 -1.484 16.438 1 97.81 268 THR B CA 1
ATOM 5166 C C . THR B 1 268 ? -31.344 -2.199 17.781 1 97.81 268 THR B C 1
ATOM 5168 O O . THR B 1 268 ? -31.391 -1.556 18.844 1 97.81 268 THR B O 1
ATOM 5171 N N . LYS B 1 269 ? -31.359 -3.498 17.734 1 97.69 269 LYS B N 1
ATOM 5172 C CA . LYS B 1 269 ? -31.359 -4.273 18.984 1 97.69 269 LYS B CA 1
ATOM 5173 C C . LYS B 1 269 ? -30.078 -4.039 19.766 1 97.69 269 LYS B C 1
ATOM 5175 O O . LYS B 1 269 ? -30.125 -3.795 20.984 1 97.69 269 LYS B O 1
ATOM 5180 N N . CYS B 1 270 ? -28.938 -4.129 19.109 1 97.69 270 CYS B N 1
ATOM 5181 C CA . CYS B 1 270 ? -27.641 -3.908 19.75 1 97.69 270 CYS B CA 1
ATOM 5182 C C . CYS B 1 270 ? -27.578 -2.512 20.359 1 97.69 270 CYS B C 1
ATOM 5184 O O . CYS B 1 270 ? -26.938 -2.314 21.391 1 97.69 270 CYS B O 1
ATOM 5186 N N . LEU B 1 271 ? -28.281 -1.57 19.703 1 97.81 271 LEU B N 1
ATOM 5187 C CA . LEU B 1 271 ? -28.25 -0.179 20.141 1 97.81 271 LEU B CA 1
ATOM 5188 C C . LEU B 1 271 ? -29.25 0.067 21.25 1 97.81 271 LEU B C 1
ATOM 5190 O O . LEU B 1 271 ? -29.281 1.148 21.844 1 97.81 271 LEU B O 1
ATOM 5194 N N . GLY B 1 272 ? -30.031 -0.92 21.562 1 96.88 272 GLY B N 1
ATOM 5195 C CA . GLY B 1 272 ? -31.078 -0.775 22.562 1 96.88 272 GLY B CA 1
ATOM 5196 C C . GLY B 1 272 ? -32.219 0.112 22.109 1 96.88 272 GLY B C 1
ATOM 5197 O O . GLY B 1 272 ? -32.875 0.787 22.922 1 96.88 272 GLY B O 1
ATOM 5198 N N . ARG B 1 273 ? -32.344 0.227 20.891 1 97.44 273 ARG B N 1
ATOM 5199 C CA . ARG B 1 273 ? -33.375 1.082 20.297 1 97.44 273 ARG B CA 1
ATOM 5200 C C . ARG B 1 273 ? -34.219 0.316 19.281 1 97.44 273 ARG B C 1
ATOM 5202 O O . ARG B 1 273 ? -34.375 0.763 18.141 1 97.44 273 ARG B O 1
ATOM 5209 N N . GLU B 1 274 ? -34.781 -0.742 19.672 1 96.94 274 GLU B N 1
ATOM 5210 C CA . GLU B 1 274 ? -35.594 -1.591 18.797 1 96.94 274 GLU B CA 1
ATOM 5211 C C . GLU B 1 274 ? -36.781 -0.824 18.219 1 96.94 274 GLU B C 1
ATOM 5213 O O . GLU B 1 274 ? -37.344 -1.227 17.219 1 96.94 274 GLU B O 1
ATOM 5218 N N . ASP B 1 275 ? -37.125 0.277 18.891 1 96.81 275 ASP B N 1
ATOM 5219 C CA . ASP B 1 275 ? -38.188 1.135 18.391 1 96.81 275 ASP B CA 1
ATOM 5220 C C . ASP B 1 275 ? -37.875 1.697 17.016 1 96.81 275 ASP B C 1
ATOM 5222 O O . ASP B 1 275 ? -38.781 2.016 16.234 1 96.81 275 ASP B O 1
ATOM 5226 N N . LEU B 1 276 ? -36.625 1.817 16.672 1 96.94 276 LEU B N 1
ATOM 5227 C CA . LEU B 1 276 ? -36.188 2.361 15.391 1 96.94 276 LEU B CA 1
ATOM 5228 C C . LEU B 1 276 ? -36.5 1.383 14.258 1 96.94 276 LEU B C 1
ATOM 5230 O O . LEU B 1 276 ? -36.594 1.783 13.102 1 96.94 276 LEU B O 1
ATOM 5234 N N . THR B 1 277 ? -36.562 0.084 14.578 1 94.88 277 THR B N 1
ATOM 5235 C CA . THR B 1 277 ? -36.75 -0.938 13.555 1 94.88 277 THR B CA 1
ATOM 5236 C C . THR B 1 277 ? -38.062 -0.71 12.82 1 94.88 277 THR B C 1
ATOM 5238 O O . THR B 1 277 ? -38.125 -0.854 11.594 1 94.88 277 THR B O 1
ATOM 5241 N N . ASP B 1 278 ? -39.062 -0.282 13.57 1 90.69 278 ASP B N 1
ATOM 5242 C CA . ASP B 1 278 ? -40.375 -0.133 12.969 1 90.69 278 ASP B CA 1
ATOM 5243 C C . ASP B 1 278 ? -40.75 1.34 12.844 1 90.69 278 ASP B C 1
ATOM 5245 O O . ASP B 1 278 ? -41.906 1.664 12.516 1 90.69 278 ASP B O 1
ATOM 5249 N N . ASP B 1 279 ? -39.938 2.176 13.188 1 96.81 279 ASP B N 1
ATOM 5250 C CA . ASP B 1 279 ? -40.156 3.604 12.992 1 96.81 279 ASP B CA 1
ATOM 5251 C C . ASP B 1 279 ? -40.375 3.926 11.516 1 96.81 279 ASP B C 1
ATOM 5253 O O . ASP B 1 279 ? -39.5 3.68 10.688 1 96.81 279 ASP B O 1
ATOM 5257 N N . PRO B 1 280 ? -41.469 4.504 11.172 1 96.81 280 PRO B N 1
ATOM 5258 C CA . PRO B 1 280 ? -41.781 4.762 9.766 1 96.81 280 PRO B CA 1
ATOM 5259 C C . PRO B 1 280 ? -40.719 5.648 9.094 1 96.81 280 PRO B C 1
ATOM 5261 O O . PRO B 1 280 ? -40.562 5.598 7.867 1 96.81 280 PRO B O 1
ATOM 5264 N N . ARG B 1 281 ? -40.031 6.387 9.844 1 96.5 281 ARG B N 1
ATOM 5265 C CA . ARG B 1 281 ? -39.031 7.262 9.289 1 96.5 281 ARG B CA 1
ATOM 5266 C C . ARG B 1 281 ? -37.844 6.453 8.75 1 96.5 281 ARG B C 1
ATOM 5268 O O . ARG B 1 281 ? -37.125 6.914 7.863 1 96.5 281 ARG B O 1
ATOM 5275 N N . PHE B 1 282 ? -37.594 5.203 9.234 1 97.81 282 PHE B N 1
ATOM 5276 C CA . PHE B 1 282 ? -36.375 4.457 8.953 1 97.81 282 PHE B CA 1
ATOM 5277 C C . PHE B 1 282 ? -36.719 3.016 8.578 1 97.81 282 PHE B C 1
ATOM 5279 O O . PHE B 1 282 ? -35.844 2.141 8.648 1 97.81 282 PHE B O 1
ATOM 5286 N N . ALA B 1 283 ? -37.906 2.74 8.164 1 94.75 283 ALA B N 1
ATOM 5287 C CA . ALA B 1 283 ? -38.406 1.379 8.016 1 94.75 283 ALA B CA 1
ATOM 5288 C C . ALA B 1 283 ? -37.719 0.661 6.859 1 94.75 283 ALA B C 1
ATOM 5290 O O . ALA B 1 283 ? -37.469 -0.543 6.934 1 94.75 283 ALA B O 1
ATOM 5291 N N . THR B 1 284 ? -37.531 1.39 5.812 1 94.75 284 THR B N 1
ATOM 5292 C CA . THR B 1 284 ? -36.875 0.801 4.648 1 94.75 284 THR B CA 1
ATOM 5293 C C . THR B 1 284 ? -35.5 1.438 4.422 1 94.75 284 THR B C 1
ATOM 5295 O O . THR B 1 284 ? -35.219 2.51 4.957 1 94.75 284 THR B O 1
ATOM 5298 N N . LYS B 1 285 ? -34.75 0.733 3.668 1 94.31 285 LYS B N 1
ATOM 5299 C CA . LYS B 1 285 ? -33.438 1.29 3.275 1 94.31 285 LYS B CA 1
ATOM 5300 C C . LYS B 1 285 ? -33.625 2.666 2.639 1 94.31 285 LYS B C 1
ATOM 5302 O O . LYS B 1 285 ? -32.875 3.6 2.965 1 94.31 285 LYS B O 1
ATOM 5307 N N . ALA B 1 286 ? -34.531 2.781 1.774 1 94.5 286 ALA B N 1
ATOM 5308 C CA . ALA B 1 286 ? -34.781 4.055 1.107 1 94.5 286 ALA B CA 1
ATOM 5309 C C . ALA B 1 286 ? -35.156 5.137 2.117 1 94.5 286 ALA B C 1
ATOM 5311 O O . ALA B 1 286 ? -34.719 6.281 1.997 1 94.5 286 ALA B O 1
ATOM 5312 N N . ASP B 1 287 ? -35.906 4.785 3.113 1 96.19 287 ASP B N 1
ATOM 5313 C CA . ASP B 1 287 ? -36.312 5.727 4.152 1 96.19 287 ASP B CA 1
ATOM 5314 C C . ASP B 1 287 ? -35.125 6.195 4.969 1 96.19 287 ASP B C 1
ATOM 5316 O O . ASP B 1 287 ? -34.969 7.387 5.258 1 96.19 287 ASP B O 1
ATOM 5320 N N . ARG B 1 288 ? -34.312 5.266 5.328 1 96.56 288 ARG B N 1
ATOM 5321 C CA . ARG B 1 288 ? -33.125 5.57 6.121 1 96.56 288 ARG B CA 1
ATOM 5322 C C . ARG B 1 288 ? -32.188 6.484 5.359 1 96.56 288 ARG B C 1
ATOM 5324 O O . ARG B 1 288 ? -31.641 7.438 5.926 1 96.56 288 ARG B O 1
ATOM 5331 N N . HIS B 1 289 ? -32 6.281 4.086 1 95 289 HIS B N 1
ATOM 5332 C CA . HIS B 1 289 ? -31.125 7.109 3.27 1 95 289 HIS B CA 1
ATOM 5333 C C . HIS B 1 289 ? -31.719 8.5 3.068 1 95 289 HIS B C 1
ATOM 5335 O O . HIS B 1 289 ? -30.984 9.492 3.074 1 95 289 HIS B O 1
ATOM 5341 N N . ALA B 1 290 ? -33 8.539 2.889 1 96 290 ALA B N 1
ATOM 5342 C CA . ALA B 1 290 ? -33.656 9.828 2.717 1 96 290 ALA B CA 1
ATOM 5343 C C . ALA B 1 290 ? -33.531 10.68 3.979 1 96 290 ALA B C 1
ATOM 5345 O O . ALA B 1 290 ? -33.594 11.906 3.914 1 96 290 ALA B O 1
ATOM 5346 N N . ARG B 1 291 ? -33.344 10.055 5.113 1 97.69 291 ARG B N 1
ATOM 5347 C CA . ARG B 1 291 ? -33.25 10.75 6.395 1 97.69 291 ARG B CA 1
ATOM 5348 C C . ARG B 1 291 ? -31.938 10.445 7.105 1 97.69 291 ARG B C 1
ATOM 5350 O O . ARG B 1 291 ? -31.906 10.289 8.328 1 97.69 291 ARG B O 1
ATOM 5357 N N . SER B 1 292 ? -30.984 10.242 6.328 1 97.5 292 SER B N 1
ATOM 5358 C CA . SER B 1 292 ? -29.672 9.836 6.852 1 97.5 292 SER B CA 1
ATOM 5359 C C . SER B 1 292 ? -29.156 10.836 7.871 1 97.5 292 SER B C 1
ATOM 5361 O O . SER B 1 292 ? -28.609 10.453 8.914 1 97.5 292 SER B O 1
ATOM 5363 N N . ILE B 1 293 ? -29.312 12.125 7.652 1 98 293 ILE B N 1
ATOM 5364 C CA . ILE B 1 293 ? -28.797 13.164 8.539 1 98 293 ILE B CA 1
ATOM 5365 C C . ILE B 1 293 ? -29.469 13.047 9.906 1 98 293 ILE B C 1
ATOM 5367 O O . ILE B 1 293 ? -28.797 13.086 10.938 1 98 293 ILE B O 1
ATOM 5371 N N . GLU B 1 294 ? -30.766 12.883 9.859 1 98.5 294 GLU B N 1
ATOM 5372 C CA . GLU B 1 294 ? -31.5 12.688 11.094 1 98.5 294 GLU B CA 1
ATOM 5373 C C . GLU B 1 294 ? -31.047 11.43 11.828 1 98.5 294 GLU B C 1
ATOM 5375 O O . GLU B 1 294 ? -30.844 11.453 13.047 1 98.5 294 GLU B O 1
ATOM 5380 N N . LEU B 1 295 ? -30.906 10.344 11.117 1 98.5 295 LEU B N 1
ATOM 5381 C CA . LEU B 1 295 ? -30.516 9.07 11.695 1 98.5 295 LEU B CA 1
ATOM 5382 C C . LEU B 1 295 ? -29.094 9.156 12.273 1 98.5 295 LEU B C 1
ATOM 5384 O O . LEU B 1 295 ? -28.828 8.578 13.328 1 98.5 295 LEU B O 1
ATOM 5388 N N . ILE B 1 296 ? -28.219 9.844 11.648 1 98.5 296 ILE B N 1
ATOM 5389 C CA . ILE B 1 296 ? -26.859 10.062 12.141 1 98.5 296 ILE B CA 1
ATOM 5390 C C . ILE B 1 296 ? -26.906 10.781 13.492 1 98.5 296 ILE B C 1
ATOM 5392 O O . ILE B 1 296 ? -26.188 10.414 14.422 1 98.5 296 ILE B O 1
ATOM 5396 N N . GLY B 1 297 ? -27.734 11.812 13.531 1 98.62 297 GLY B N 1
ATOM 5397 C CA . GLY B 1 297 ? -27.906 12.492 14.805 1 98.62 297 GLY B CA 1
ATOM 5398 C C . GLY B 1 297 ? -28.344 11.555 15.922 1 98.62 297 GLY B C 1
ATOM 5399 O O . GLY B 1 297 ? -27.812 11.625 17.031 1 98.62 297 GLY B O 1
ATOM 5400 N N . ILE B 1 298 ? -29.234 10.703 15.641 1 98.69 298 ILE B N 1
ATOM 5401 C CA . ILE B 1 298 ? -29.719 9.727 16.609 1 98.69 298 ILE B CA 1
ATOM 5402 C C . ILE B 1 298 ? -28.578 8.789 17 1 98.69 298 ILE B C 1
ATOM 5404 O O . ILE B 1 298 ? -28.375 8.539 18.203 1 98.69 298 ILE B O 1
ATOM 5408 N N . PHE B 1 299 ? -27.859 8.25 16.062 1 98.75 299 PHE B N 1
ATOM 5409 C CA . PHE B 1 299 ? -26.734 7.355 16.328 1 98.75 299 PHE B CA 1
ATOM 5410 C C . PHE B 1 299 ? -25.672 8.062 17.156 1 98.75 299 PHE B C 1
ATOM 5412 O O . PHE B 1 299 ? -25.078 7.461 18.062 1 98.75 299 PHE B O 1
ATOM 5419 N N . ASP B 1 300 ? -25.406 9.305 16.828 1 98.62 300 ASP B N 1
ATOM 5420 C CA . ASP B 1 300 ? -24.438 10.062 17.594 1 98.62 300 ASP B CA 1
ATOM 5421 C C . ASP B 1 300 ? -24.797 10.086 19.078 1 98.62 300 ASP B C 1
ATOM 5423 O O . ASP B 1 300 ? -23.938 9.883 19.938 1 98.62 300 ASP B O 1
ATOM 5427 N N . GLU B 1 301 ? -26.031 10.336 19.344 1 98.62 301 GLU B N 1
ATOM 5428 C CA . GLU B 1 301 ? -26.484 10.375 20.734 1 98.62 301 GLU B CA 1
ATOM 5429 C C . GLU B 1 301 ? -26.359 9.008 21.391 1 98.62 301 GLU B C 1
ATOM 5431 O O . GLU B 1 301 ? -25.953 8.906 22.547 1 98.62 301 GLU B O 1
ATOM 5436 N N . ILE B 1 302 ? -26.688 8 20.688 1 98.69 302 ILE B N 1
ATOM 5437 C CA . ILE B 1 302 ? -26.688 6.648 21.234 1 98.69 302 ILE B CA 1
ATOM 5438 C C . ILE B 1 302 ? -25.266 6.199 21.516 1 98.69 302 ILE B C 1
ATOM 5440 O O . ILE B 1 302 ? -24.953 5.742 22.625 1 98.69 302 ILE B O 1
ATOM 5444 N N . PHE B 1 303 ? -24.328 6.32 20.578 1 98.69 303 PHE B N 1
ATOM 5445 C CA . PHE B 1 303 ? -22.953 5.824 20.719 1 98.69 303 PHE B CA 1
ATOM 5446 C C . PHE B 1 303 ? -22.203 6.602 21.797 1 98.69 303 PHE B C 1
ATOM 5448 O O . PHE B 1 303 ? -21.281 6.078 22.422 1 98.69 303 PHE B O 1
ATOM 5455 N N . ALA B 1 304 ? -22.641 7.812 22.047 1 98.56 304 ALA B N 1
ATOM 5456 C CA . ALA B 1 304 ? -22 8.641 23.062 1 98.56 304 ALA B CA 1
ATOM 5457 C C . ALA B 1 304 ? -22.344 8.156 24.469 1 98.56 304 ALA B C 1
ATOM 5459 O O . ALA B 1 304 ? -21.766 8.617 25.453 1 98.56 304 ALA B O 1
ATOM 5460 N N . THR B 1 305 ? -23.219 7.164 24.609 1 98.5 305 THR B N 1
ATOM 5461 C CA . THR B 1 305 ? -23.719 6.777 25.922 1 98.5 305 THR B CA 1
ATOM 5462 C C . THR B 1 305 ? -22.828 5.711 26.562 1 98.5 305 THR B C 1
ATOM 5464 O O . THR B 1 305 ? -22.906 5.469 27.766 1 98.5 305 THR B O 1
ATOM 5467 N N . ARG B 1 306 ? -22.078 4.973 25.797 1 98.56 306 ARG B N 1
ATOM 5468 C CA . ARG B 1 306 ? -21.25 3.883 26.312 1 98.56 306 ARG B CA 1
ATOM 5469 C C . ARG B 1 306 ? -19.828 3.969 25.766 1 98.56 306 ARG B C 1
ATOM 5471 O O . ARG B 1 306 ? -19.578 4.625 24.75 1 98.56 306 ARG B O 1
ATOM 5478 N N . ASP B 1 307 ? -18.922 3.338 26.5 1 98.56 307 ASP B N 1
ATOM 5479 C CA . ASP B 1 307 ? -17.547 3.271 26.062 1 98.56 307 ASP B CA 1
ATOM 5480 C C . ASP B 1 307 ? -17.375 2.297 24.891 1 98.56 307 ASP B C 1
ATOM 5482 O O . ASP B 1 307 ? -18.234 1.424 24.688 1 98.56 307 ASP B O 1
ATOM 5486 N N . LEU B 1 308 ? -16.297 2.441 24.203 1 97.94 308 LEU B N 1
ATOM 5487 C CA . LEU B 1 308 ? -16.031 1.604 23.031 1 97.94 308 LEU B CA 1
ATOM 5488 C C . LEU B 1 308 ? -16.062 0.126 23.406 1 97.94 308 LEU B C 1
ATOM 5490 O O . LEU B 1 308 ? -16.625 -0.693 22.688 1 97.94 308 LEU B O 1
ATOM 5494 N N . ALA B 1 309 ? -15.445 -0.219 24.516 1 96.94 309 ALA B N 1
ATOM 5495 C CA . ALA B 1 309 ? -15.367 -1.615 24.938 1 96.94 309 ALA B CA 1
ATOM 5496 C C . ALA B 1 309 ? -16.766 -2.215 25.109 1 96.94 309 ALA B C 1
ATOM 5498 O O . ALA B 1 309 ? -16.984 -3.383 24.781 1 96.94 309 ALA B O 1
ATOM 5499 N N . GLU B 1 310 ? -17.672 -1.428 25.578 1 98 310 GLU B N 1
ATOM 5500 C CA . GLU B 1 310 ? -19.047 -1.878 25.75 1 98 310 GLU B CA 1
ATOM 5501 C C . GLU B 1 310 ? -19.734 -2.064 24.406 1 98 310 GLU B C 1
ATOM 5503 O O . GLU B 1 310 ? -20.484 -3.033 24.203 1 98 310 GLU B O 1
ATOM 5508 N N . TRP B 1 311 ? -19.5 -1.147 23.547 1 98 311 TRP B N 1
ATOM 5509 C CA . TRP B 1 311 ? -20.094 -1.273 22.219 1 98 311 TRP B CA 1
ATOM 5510 C C . TRP B 1 311 ? -19.531 -2.488 21.484 1 98 311 TRP B C 1
ATOM 5512 O O . TRP B 1 311 ? -20.266 -3.203 20.797 1 98 311 TRP B O 1
ATOM 5522 N N . ARG B 1 312 ? -18.266 -2.67 21.625 1 95.38 312 ARG B N 1
ATOM 5523 C CA . ARG B 1 312 ? -17.656 -3.854 21.016 1 95.38 312 ARG B CA 1
ATOM 5524 C C . ARG B 1 312 ? -18.328 -5.129 21.516 1 95.38 312 ARG B C 1
ATOM 5526 O O . ARG B 1 312 ? -18.625 -6.031 20.734 1 95.38 312 ARG B O 1
ATOM 5533 N N . LYS B 1 313 ? -18.5 -5.223 22.766 1 95.38 313 LYS B N 1
ATOM 5534 C CA . LYS B 1 313 ? -19.141 -6.387 23.359 1 95.38 313 LYS B CA 1
ATOM 5535 C C . LYS B 1 313 ? -20.547 -6.582 22.797 1 95.38 313 LYS B C 1
ATOM 5537 O O . LYS B 1 313 ? -20.969 -7.711 22.547 1 95.38 313 LYS B O 1
ATOM 5542 N N . ALA B 1 314 ? -21.234 -5.488 22.594 1 96.5 314 ALA B N 1
ATOM 5543 C CA . ALA B 1 314 ? -22.609 -5.531 22.125 1 96.5 314 ALA B CA 1
ATOM 5544 C C . ALA B 1 314 ? -22.656 -5.914 20.641 1 96.5 314 ALA B C 1
ATOM 5546 O O . ALA B 1 314 ? -23.625 -6.551 20.203 1 96.5 314 ALA B O 1
ATOM 5547 N N . LEU B 1 315 ? -21.672 -5.555 19.891 1 95.75 315 LEU B N 1
ATOM 5548 C CA . LEU B 1 315 ? -21.719 -5.691 18.438 1 95.75 315 LEU B CA 1
ATOM 5549 C C . LEU B 1 315 ? -21.016 -6.965 17.984 1 95.75 315 LEU B C 1
ATOM 5551 O O . LEU B 1 315 ? -21.406 -7.566 16.984 1 95.75 315 LEU B O 1
ATOM 5555 N N . ASP B 1 316 ? -19.969 -7.352 18.672 1 91.69 316 ASP B N 1
ATOM 5556 C CA . ASP B 1 316 ? -19.203 -8.531 18.297 1 91.69 316 ASP B CA 1
ATOM 5557 C C . ASP B 1 316 ? -20.062 -9.789 18.312 1 91.69 316 ASP B C 1
ATOM 5559 O O . ASP B 1 316 ? -20.891 -9.969 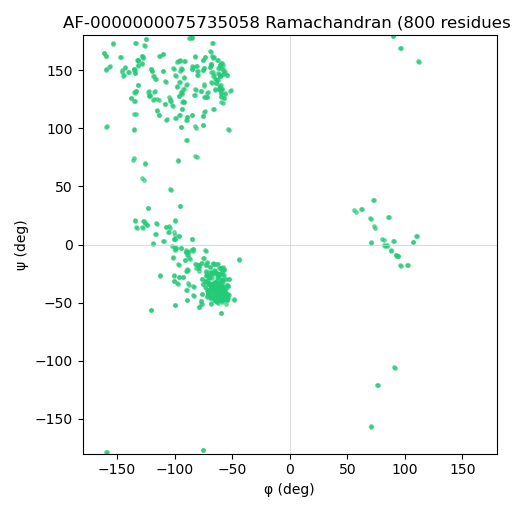19.203 1 91.69 316 ASP B O 1
ATOM 5563 N N . GLY B 1 317 ? -19.922 -10.648 17.312 1 87.44 317 GLY B N 1
ATOM 5564 C CA . GLY B 1 317 ? -20.594 -11.938 17.266 1 87.44 317 GLY B CA 1
ATOM 5565 C C . GLY B 1 317 ? -22 -11.852 16.703 1 87.44 317 GLY B C 1
ATOM 5566 O O . GLY B 1 317 ? -22.688 -12.867 16.578 1 87.44 317 GLY B O 1
ATOM 5567 N N . THR B 1 318 ? -22.5 -10.648 16.328 1 91.56 318 THR B N 1
ATOM 5568 C CA . THR B 1 318 ? -23.875 -10.469 15.852 1 91.56 318 THR B CA 1
ATOM 5569 C C . THR B 1 318 ? -23.953 -10.625 14.336 1 91.56 318 THR B C 1
ATOM 5571 O O . THR B 1 318 ? -25.047 -10.703 13.773 1 91.56 318 THR B O 1
ATOM 5574 N N . GLY B 1 319 ? -22.797 -10.602 13.719 1 87.69 319 GLY B N 1
ATOM 5575 C CA . GLY B 1 319 ? -22.766 -10.609 12.266 1 87.69 319 GLY B CA 1
ATOM 5576 C C . GLY B 1 319 ? -22.719 -9.227 11.656 1 87.69 319 GLY B C 1
ATOM 5577 O O . GLY B 1 319 ? -22.484 -9.078 10.453 1 87.69 319 GLY B O 1
ATOM 5578 N N . LEU B 1 320 ? -22.906 -8.195 12.469 1 93.44 320 LEU B N 1
ATOM 5579 C CA . LEU B 1 320 ? -22.75 -6.824 11.992 1 93.44 320 LEU B CA 1
ATOM 5580 C C . LEU B 1 320 ? -21.297 -6.523 11.664 1 93.44 320 LEU B C 1
ATOM 5582 O O . LEU B 1 320 ? -20.391 -6.973 12.375 1 93.44 320 LEU B O 1
ATOM 5586 N N . VAL B 1 321 ? -21.094 -5.805 10.586 1 92.25 321 VAL B N 1
ATOM 5587 C CA . VAL B 1 321 ? -19.75 -5.414 10.211 1 92.25 321 VAL B CA 1
ATOM 5588 C C . VAL B 1 321 ? -19.438 -4.027 10.773 1 92.25 321 VAL B C 1
ATOM 5590 O O . VAL B 1 321 ? -20.094 -3.045 10.406 1 92.25 321 VAL B O 1
ATOM 5593 N N . PHE B 1 322 ? -18.5 -3.967 11.617 1 94.5 322 PHE B N 1
ATOM 5594 C CA . PHE B 1 322 ? -18 -2.705 12.156 1 94.5 322 PHE B CA 1
ATOM 5595 C C . PHE B 1 322 ? -16.516 -2.787 12.461 1 94.5 322 PHE B C 1
ATOM 5597 O O . PHE B 1 322 ? -15.922 -3.869 12.422 1 94.5 322 PHE B O 1
ATOM 5604 N N . GLY B 1 323 ? -15.883 -1.635 12.586 1 94.31 323 GLY B N 1
ATOM 5605 C CA . GLY B 1 323 ? -14.469 -1.559 12.938 1 94.31 323 GLY B CA 1
ATOM 5606 C C . GLY B 1 323 ? -14.188 -0.566 14.047 1 94.31 323 GLY B C 1
ATOM 5607 O O . GLY B 1 323 ? -14.984 0.338 14.305 1 94.31 323 GLY B O 1
ATOM 5608 N N . VAL B 1 324 ? -13.156 -0.819 14.727 1 95.19 324 VAL B N 1
ATOM 5609 C CA . VAL B 1 324 ? -12.641 0.13 15.711 1 95.19 324 VAL B CA 1
ATOM 5610 C C . VAL B 1 324 ? -11.609 1.043 15.055 1 95.19 324 VAL B C 1
ATOM 5612 O O . VAL B 1 324 ? -10.758 0.579 14.289 1 95.19 324 VAL B O 1
ATOM 5615 N N . VAL B 1 325 ? -11.727 2.33 15.305 1 97 325 VAL B N 1
ATOM 5616 C CA . VAL B 1 325 ? -10.648 3.232 14.906 1 97 325 VAL B CA 1
ATOM 5617 C C . VAL B 1 325 ? -9.469 3.086 15.867 1 97 325 VAL B C 1
ATOM 5619 O O . VAL B 1 325 ? -9.484 3.648 16.969 1 97 325 VAL B O 1
ATOM 5622 N N . GLY B 1 326 ? -8.492 2.4 15.391 1 95.62 326 GLY B N 1
ATOM 5623 C CA . GLY B 1 326 ? -7.348 2.072 16.234 1 95.62 326 GLY B CA 1
ATOM 5624 C C . GLY B 1 326 ? -6.508 3.281 16.594 1 95.62 326 GLY B C 1
ATOM 5625 O O . GLY B 1 326 ? -6.551 4.305 15.906 1 95.62 326 GLY B O 1
ATOM 5626 N N . ILE B 1 327 ? -5.809 3.135 17.734 1 94.81 327 ILE B N 1
ATOM 5627 C CA . ILE B 1 327 ? -4.742 4.051 18.125 1 94.81 327 ILE B CA 1
ATOM 5628 C C . ILE B 1 327 ? -3.473 3.26 18.438 1 94.81 327 ILE B C 1
ATOM 5630 O O . ILE B 1 327 ? -3.521 2.043 18.641 1 94.81 327 ILE B O 1
ATOM 5634 N N . LEU B 1 328 ? -2.346 3.898 18.438 1 94.19 328 LEU B N 1
ATOM 5635 C CA . LEU B 1 328 ? -1.059 3.229 18.578 1 94.19 328 LEU B CA 1
ATOM 5636 C C . LEU B 1 328 ? -0.992 2.457 19.891 1 94.19 328 LEU B C 1
ATOM 5638 O O . LEU B 1 328 ? -0.348 1.407 19.969 1 94.19 328 LEU B O 1
ATOM 5642 N N . ASP B 1 329 ? -1.682 2.938 20.891 1 93.88 329 ASP B N 1
ATOM 5643 C CA . ASP B 1 329 ? -1.662 2.297 22.203 1 93.88 329 ASP B CA 1
ATOM 5644 C C . ASP B 1 329 ? -2.295 0.909 22.141 1 93.88 329 ASP B C 1
ATOM 5646 O O . ASP B 1 329 ? -2.008 0.054 22.984 1 93.88 329 ASP B O 1
ATOM 5650 N N . ASP B 1 330 ? -3.131 0.648 21.156 1 94.56 330 ASP B N 1
ATOM 5651 C CA . ASP B 1 330 ? -3.826 -0.629 21.031 1 94.56 330 ASP B CA 1
ATOM 5652 C C . ASP B 1 330 ? -2.867 -1.734 20.594 1 94.56 330 ASP B C 1
ATOM 5654 O O . ASP B 1 330 ? -3.135 -2.918 20.812 1 94.56 330 ASP B O 1
ATOM 5658 N N . ILE B 1 331 ? -1.745 -1.409 19.953 1 93.06 331 ILE B N 1
ATOM 5659 C CA . ILE B 1 331 ? -0.907 -2.318 19.172 1 93.06 331 ILE B CA 1
ATOM 5660 C C . ILE B 1 331 ? -0.171 -3.27 20.125 1 93.06 331 ILE B C 1
ATOM 5662 O O . ILE B 1 331 ? -0.093 -4.473 19.859 1 93.06 331 ILE B O 1
ATOM 5666 N N . THR B 1 332 ? 0.301 -2.832 21.234 1 88.5 332 THR B N 1
ATOM 5667 C CA . THR B 1 332 ? 1.229 -3.568 22.078 1 88.5 332 THR B CA 1
ATOM 5668 C C . THR B 1 332 ? 0.54 -4.773 22.719 1 88.5 332 THR B C 1
ATOM 5670 O O . THR B 1 332 ? 1.196 -5.75 23.078 1 88.5 332 THR B O 1
ATOM 5673 N N . THR B 1 333 ? -0.778 -4.758 22.766 1 89.06 333 THR B N 1
ATOM 5674 C CA . THR B 1 333 ? -1.484 -5.828 23.469 1 89.06 333 THR B CA 1
ATOM 5675 C C . THR B 1 333 ? -2.541 -6.457 22.562 1 89.06 333 THR B C 1
ATOM 5677 O O . THR B 1 333 ? -3.418 -7.184 23.031 1 89.06 333 THR B O 1
ATOM 5680 N N . ASP B 1 334 ? -2.445 -6.184 21.375 1 94.06 334 ASP B N 1
ATOM 5681 C CA . ASP B 1 334 ? -3.457 -6.684 20.438 1 94.06 334 ASP B CA 1
ATOM 5682 C C . ASP B 1 334 ? -3.256 -8.172 20.156 1 94.06 334 ASP B C 1
ATOM 5684 O O . ASP B 1 334 ? -2.346 -8.547 19.422 1 94.06 334 ASP B O 1
ATOM 5688 N N . LYS B 1 335 ? -4.117 -8.992 20.609 1 95.62 335 LYS B N 1
ATOM 5689 C CA . LYS B 1 335 ? -3.99 -10.445 20.531 1 95.62 335 LYS B CA 1
ATOM 5690 C C . LYS B 1 335 ? -4.098 -10.922 19.078 1 95.62 335 LYS B C 1
ATOM 5692 O O . LYS B 1 335 ? -3.436 -11.883 18.688 1 95.62 335 LYS B O 1
ATOM 5697 N N . GLN B 1 336 ? -4.961 -10.289 18.328 1 97.12 336 GLN B N 1
ATOM 5698 C CA . GLN B 1 336 ? -5.152 -10.688 16.938 1 97.12 336 GLN B CA 1
ATOM 5699 C C . GLN B 1 336 ? -3.879 -10.484 16.125 1 97.12 336 GLN B C 1
ATOM 5701 O O . GLN B 1 336 ? -3.516 -11.336 15.305 1 97.12 336 GLN B O 1
ATOM 5706 N N . LEU B 1 337 ? -3.148 -9.398 16.328 1 97.94 337 LEU B N 1
ATOM 5707 C CA . LEU B 1 337 ? -1.879 -9.117 15.672 1 97.94 337 LEU B CA 1
ATOM 5708 C C . LEU B 1 337 ? -0.825 -10.148 16.047 1 97.94 337 LEU B C 1
ATOM 5710 O O . LEU B 1 337 ? -0.083 -10.633 15.195 1 97.94 337 LEU B O 1
ATOM 5714 N N . ILE B 1 338 ? -0.8 -10.484 17.297 1 97.31 338 ILE B N 1
ATOM 5715 C CA . ILE B 1 338 ? 0.21 -11.391 17.828 1 97.31 338 ILE B CA 1
ATOM 5716 C C . ILE B 1 338 ? -0.063 -12.812 17.328 1 97.31 338 ILE B C 1
ATOM 5718 O O . ILE B 1 338 ? 0.833 -13.477 16.797 1 97.31 338 ILE B O 1
ATOM 5722 N N . GLU B 1 339 ? -1.297 -13.258 17.375 1 97.69 339 GLU B N 1
ATOM 5723 C CA . GLU B 1 339 ? -1.669 -14.625 17.016 1 97.69 339 GLU B CA 1
ATOM 5724 C C . GLU B 1 339 ? -1.487 -14.867 15.516 1 97.69 339 GLU B C 1
ATOM 5726 O O . GLU B 1 339 ? -1.292 -16.016 15.094 1 97.69 339 GLU B O 1
ATOM 5731 N N . ASN B 1 340 ? -1.54 -13.82 14.758 1 97.94 340 ASN B N 1
ATOM 5732 C CA . ASN B 1 340 ? -1.371 -13.961 13.312 1 97.94 340 ASN B CA 1
ATOM 5733 C C . ASN B 1 340 ? 0.045 -13.602 12.875 1 97.94 340 ASN B C 1
ATOM 5735 O O . ASN B 1 340 ? 0.3 -13.391 11.688 1 97.94 340 ASN B O 1
ATOM 5739 N N . GLU B 1 341 ? 0.952 -13.391 13.852 1 97.25 341 GLU B N 1
ATOM 5740 C CA . GLU B 1 341 ? 2.375 -13.148 13.633 1 97.25 341 GLU B CA 1
ATOM 5741 C C . GLU B 1 341 ? 2.604 -11.867 12.844 1 97.25 341 GLU B C 1
ATOM 5743 O O . GLU B 1 341 ? 3.508 -11.797 12.008 1 97.25 341 GLU B O 1
ATOM 5748 N N . VAL B 1 342 ? 1.725 -10.961 13.031 1 98.44 342 VAL B N 1
ATOM 5749 C CA . VAL B 1 342 ? 1.956 -9.609 12.523 1 98.44 342 VAL B CA 1
ATOM 5750 C C . VAL B 1 342 ? 3.01 -8.906 13.375 1 98.44 342 VAL B C 1
ATOM 5752 O O . VAL B 1 342 ? 3.844 -8.164 12.859 1 98.44 342 VAL B O 1
ATOM 5755 N N . LEU B 1 343 ? 2.936 -9.188 14.633 1 98.19 343 LEU B N 1
ATOM 5756 C CA . LEU B 1 343 ? 3.979 -8.805 15.578 1 98.19 343 LEU B CA 1
ATOM 5757 C C . LEU B 1 343 ? 4.824 -10.016 15.961 1 98.19 343 LEU B C 1
ATOM 5759 O O . LEU B 1 343 ? 4.293 -11.047 16.375 1 98.19 343 LEU B O 1
ATOM 5763 N N . VAL B 1 344 ? 6.125 -9.867 15.797 1 97.5 344 VAL B N 1
ATOM 5764 C CA . VAL B 1 344 ? 7.023 -10.984 16.094 1 97.5 344 VAL B CA 1
ATOM 5765 C C . VAL B 1 344 ? 8.227 -10.477 16.891 1 97.5 344 VAL B C 1
ATOM 5767 O O . VAL B 1 344 ? 8.641 -9.328 16.734 1 97.5 344 VAL B O 1
ATOM 5770 N N . PRO B 1 345 ? 8.805 -11.25 17.719 1 96.94 345 PRO B N 1
ATOM 5771 C CA . PRO B 1 345 ? 9.961 -10.812 18.516 1 96.94 345 PRO B CA 1
ATOM 5772 C C . PRO B 1 345 ? 11.266 -10.852 17.719 1 96.94 345 PRO B C 1
ATOM 5774 O O . PRO B 1 345 ? 11.414 -11.664 16.797 1 96.94 345 PRO B O 1
ATOM 5777 N N . PHE B 1 346 ? 12.18 -9.969 18.047 1 97.75 346 PHE B N 1
ATOM 5778 C CA . PHE B 1 346 ? 13.555 -10.086 17.578 1 97.75 346 PHE B CA 1
ATOM 5779 C C . PHE B 1 346 ? 14.203 -11.359 18.109 1 97.75 346 PHE B C 1
ATOM 5781 O O . PHE B 1 346 ? 13.82 -11.859 19.172 1 97.75 346 PHE B O 1
ATOM 5788 N N . GLU B 1 347 ? 15.125 -11.82 17.359 1 96.81 347 GLU B N 1
ATOM 5789 C CA . GLU B 1 347 ? 15.867 -13 17.797 1 96.81 347 GLU B CA 1
ATOM 5790 C C . GLU B 1 347 ? 16.5 -12.773 19.172 1 96.81 347 GLU B C 1
ATOM 5792 O O . GLU B 1 347 ? 17.172 -11.766 19.391 1 96.81 347 GLU B O 1
ATOM 5797 N N . ASN B 1 348 ? 16.312 -13.695 20.109 1 95.44 348 ASN B N 1
ATOM 5798 C CA . ASN B 1 348 ? 16.859 -13.688 21.453 1 95.44 348 ASN B CA 1
ATOM 5799 C C . ASN B 1 348 ? 16.5 -12.422 22.203 1 95.44 348 ASN B C 1
ATOM 5801 O O . ASN B 1 348 ? 17.312 -11.891 22.969 1 95.44 348 ASN B O 1
ATOM 5805 N N . ASP B 1 349 ? 15.414 -11.82 21.922 1 94 349 ASP B N 1
ATOM 5806 C CA . ASP B 1 349 ? 14.898 -10.594 22.516 1 94 349 ASP B CA 1
ATOM 5807 C C . ASP B 1 349 ? 13.375 -10.633 22.625 1 94 349 ASP B C 1
ATOM 5809 O O . ASP B 1 349 ? 12.711 -11.25 21.797 1 94 349 ASP B O 1
ATOM 5813 N N . THR B 1 350 ? 12.812 -10.07 23.625 1 94 350 THR B N 1
ATOM 5814 C CA . THR B 1 350 ? 11.367 -10.047 23.797 1 94 350 THR B CA 1
ATOM 5815 C C . THR B 1 350 ? 10.758 -8.836 23.109 1 94 350 THR B C 1
ATOM 5817 O O . THR B 1 350 ? 9.531 -8.742 22.953 1 94 350 THR B O 1
ATOM 5820 N N . THR B 1 351 ? 11.602 -7.953 22.656 1 95.38 351 THR B N 1
ATOM 5821 C CA . THR B 1 351 ? 11.117 -6.789 21.922 1 95.38 351 THR B CA 1
ATOM 5822 C C . THR B 1 351 ? 10.469 -7.215 20.609 1 95.38 351 THR B C 1
ATOM 5824 O O . THR B 1 351 ? 11.031 -8.031 19.875 1 95.38 351 THR B O 1
ATOM 5827 N N . LEU B 1 352 ? 9.266 -6.625 20.359 1 96.94 352 LEU B N 1
ATOM 5828 C CA . LEU B 1 352 ? 8.516 -7 19.172 1 96.94 352 LEU B CA 1
ATOM 5829 C C . LEU B 1 352 ? 8.812 -6.039 18.016 1 96.94 352 LEU B C 1
ATOM 5831 O O . LEU B 1 352 ? 9.219 -4.898 18.25 1 96.94 352 LEU B O 1
ATOM 5835 N N . THR B 1 353 ? 8.695 -6.531 16.859 1 98.19 353 THR B N 1
ATOM 5836 C CA . THR B 1 353 ? 8.727 -5.742 15.633 1 98.19 353 THR B CA 1
ATOM 5837 C C . THR B 1 353 ? 7.602 -6.164 14.695 1 98.19 353 THR B C 1
ATOM 5839 O O . THR B 1 353 ? 6.824 -7.066 15.008 1 98.19 353 THR B O 1
ATOM 5842 N N . ILE B 1 354 ? 7.426 -5.453 13.609 1 98.56 354 ILE B N 1
ATOM 5843 C CA . ILE B 1 354 ? 6.328 -5.684 12.672 1 98.56 354 ILE B CA 1
ATOM 5844 C C . ILE B 1 354 ? 6.809 -6.562 11.523 1 98.56 354 ILE B C 1
ATOM 5846 O O . ILE B 1 354 ? 7.781 -6.23 10.844 1 98.56 354 ILE B O 1
ATOM 5850 N N . ASN B 1 355 ? 6.137 -7.582 11.258 1 98.31 355 ASN B N 1
ATOM 5851 C CA . ASN B 1 355 ? 6.43 -8.547 10.195 1 98.31 355 ASN B CA 1
ATOM 5852 C C . ASN B 1 355 ? 5.973 -8.039 8.836 1 98.31 355 ASN B C 1
ATOM 5854 O O . ASN B 1 355 ? 5.027 -7.254 8.742 1 98.31 355 ASN B O 1
ATOM 5858 N N . SER B 1 356 ? 6.773 -8.406 7.77 1 98.5 356 SER B N 1
ATOM 5859 C CA . SER B 1 356 ? 6.223 -8.141 6.441 1 98.5 356 SER B CA 1
ATOM 5860 C C . SER B 1 356 ? 4.887 -8.852 6.246 1 98.5 356 SER B C 1
ATOM 5862 O O . SER B 1 356 ? 4.672 -9.938 6.777 1 98.5 356 SER B O 1
ATOM 5864 N N . PRO B 1 357 ? 3.975 -8.367 5.453 1 98.88 357 PRO B N 1
ATOM 5865 C CA . PRO B 1 357 ? 2.562 -8.734 5.574 1 98.88 357 PRO B CA 1
ATOM 5866 C C . PRO B 1 357 ? 2.166 -9.875 4.641 1 98.88 357 PRO B C 1
ATOM 5868 O O . PRO B 1 357 ? 1.068 -9.859 4.078 1 98.88 357 PRO B O 1
ATOM 5871 N N . ILE B 1 358 ? 3.061 -10.805 4.363 1 98.75 358 ILE B N 1
ATOM 5872 C CA . ILE B 1 358 ? 2.738 -11.984 3.564 1 98.75 358 ILE B CA 1
ATOM 5873 C C . ILE B 1 358 ? 3.328 -13.234 4.227 1 98.75 358 ILE B C 1
ATOM 5875 O O . ILE B 1 358 ? 4.336 -13.148 4.934 1 98.75 358 ILE B O 1
ATOM 5879 N N . TRP B 1 359 ? 2.699 -14.352 4.02 1 98.25 359 TRP B N 1
ATOM 5880 C CA . TRP B 1 359 ? 3.143 -15.641 4.539 1 98.25 359 TRP B CA 1
ATOM 5881 C C . TRP B 1 359 ? 3.09 -16.719 3.457 1 98.25 359 TRP B C 1
ATOM 5883 O O . TRP B 1 359 ? 2.137 -16.766 2.676 1 98.25 359 TRP B O 1
ATOM 5893 N N . ILE B 1 360 ? 4.082 -17.438 3.32 1 97.31 360 ILE B N 1
ATOM 5894 C CA . ILE B 1 360 ? 4.184 -18.594 2.428 1 97.31 360 ILE B CA 1
ATOM 5895 C C . ILE B 1 360 ? 4.328 -19.875 3.248 1 97.31 360 ILE B C 1
ATOM 5897 O O . ILE B 1 360 ? 5.363 -20.109 3.875 1 97.31 360 ILE B O 1
ATOM 5901 N N . GLU B 1 361 ? 3.283 -20.656 3.182 1 92.38 361 GLU B N 1
ATOM 5902 C CA . GLU B 1 361 ? 3.297 -21.875 3.986 1 92.38 361 GLU B CA 1
ATOM 5903 C C . GLU B 1 361 ? 4.426 -22.812 3.555 1 92.38 361 GLU B C 1
ATOM 5905 O O . GLU B 1 361 ? 4.707 -22.938 2.361 1 92.38 361 GLU B O 1
ATOM 5910 N N . GLY B 1 362 ? 5.047 -23.453 4.508 1 87.81 362 GLY B N 1
ATOM 5911 C CA . GLY B 1 362 ? 6.188 -24.312 4.25 1 87.81 362 GLY B CA 1
ATOM 5912 C C . GLY B 1 362 ? 7.508 -23.578 4.258 1 87.81 362 GLY B C 1
ATOM 5913 O O . GLY B 1 362 ? 8.57 -24.188 4.156 1 87.81 362 GLY B O 1
ATOM 5914 N N . SER B 1 363 ? 7.434 -22.312 4.395 1 89.12 363 SER B N 1
ATOM 5915 C CA . SER B 1 363 ? 8.633 -21.484 4.469 1 89.12 363 SER B CA 1
ATOM 5916 C C . SER B 1 363 ? 8.523 -20.453 5.586 1 89.12 363 SER B C 1
ATOM 5918 O O . SER B 1 363 ? 8.008 -19.359 5.379 1 89.12 363 SER B O 1
ATOM 5920 N N . THR B 1 364 ? 9.117 -20.781 6.68 1 90.12 364 THR B N 1
ATOM 5921 C CA . THR B 1 364 ? 9.094 -19.859 7.805 1 90.12 364 THR B CA 1
ATOM 5922 C C . THR B 1 364 ? 10.047 -18.688 7.562 1 90.12 364 THR B C 1
ATOM 5924 O O . THR B 1 364 ? 11.156 -18.875 7.07 1 90.12 364 THR B O 1
ATOM 5927 N N . LYS B 1 365 ? 9.641 -17.516 7.895 1 95.75 365 LYS B N 1
ATOM 5928 C CA . LYS B 1 365 ? 10.484 -16.328 7.773 1 95.75 365 LYS B CA 1
ATOM 5929 C C . LYS B 1 365 ? 11.641 -16.359 8.773 1 95.75 365 LYS B C 1
ATOM 5931 O O . LYS B 1 365 ? 11.5 -16.906 9.867 1 95.75 365 LYS B O 1
ATOM 5936 N N . THR B 1 366 ? 12.711 -15.781 8.359 1 95.25 366 THR B N 1
ATOM 5937 C CA . THR B 1 366 ? 13.836 -15.602 9.273 1 95.25 366 THR B CA 1
ATOM 5938 C C . THR B 1 366 ? 13.422 -14.75 10.469 1 95.25 366 THR B C 1
ATOM 5940 O O . THR B 1 366 ? 12.773 -13.719 10.312 1 95.25 366 THR B O 1
ATOM 5943 N N . ARG B 1 367 ? 13.797 -15.234 11.625 1 95 367 ARG B N 1
ATOM 5944 C CA . ARG B 1 367 ? 13.555 -14.406 12.805 1 95 367 ARG B CA 1
ATOM 5945 C C . ARG B 1 367 ? 14.305 -13.086 12.711 1 95 367 ARG B C 1
ATOM 5947 O O . ARG B 1 367 ? 15.477 -13.055 12.328 1 95 367 ARG B O 1
ATOM 5954 N N . PRO B 1 368 ? 13.617 -11.984 13.016 1 98.06 368 PRO B N 1
ATOM 5955 C CA . PRO B 1 368 ? 14.289 -10.688 12.906 1 98.06 368 PRO B CA 1
ATOM 5956 C C . PRO B 1 368 ? 15.516 -10.586 13.812 1 98.06 368 PRO B C 1
ATOM 5958 O O . PRO B 1 368 ? 15.43 -10.867 15.008 1 98.06 368 PRO B O 1
ATOM 5961 N N . ARG B 1 369 ? 16.609 -10.219 13.234 1 97.56 369 ARG B N 1
ATOM 5962 C CA . ARG B 1 369 ? 17.812 -9.836 13.977 1 97.56 369 ARG B CA 1
ATOM 5963 C C . ARG B 1 369 ? 17.953 -8.32 14.039 1 97.56 369 ARG B C 1
ATOM 5965 O O . ARG B 1 369 ? 17.562 -7.613 13.102 1 97.56 369 ARG B O 1
ATOM 5972 N N . LYS B 1 370 ? 18.562 -7.82 15.047 1 95.88 370 LYS B N 1
ATOM 5973 C CA . LYS B 1 370 ? 18.75 -6.383 15.195 1 95.88 370 LYS B CA 1
ATOM 5974 C C . LYS B 1 370 ? 19.594 -5.824 14.055 1 95.88 370 LYS B C 1
ATOM 5976 O O . LYS B 1 370 ? 20.484 -6.508 13.531 1 95.88 370 LYS B O 1
ATOM 5981 N N . PRO B 1 371 ? 19.328 -4.633 13.68 1 97.12 371 PRO B N 1
ATOM 5982 C CA . PRO B 1 371 ? 20.047 -4.043 12.547 1 97.12 371 PRO B CA 1
ATOM 5983 C C . PRO B 1 371 ? 21.516 -3.779 12.844 1 97.12 371 PRO B C 1
ATOM 5985 O O . PRO B 1 371 ? 21.891 -3.578 14.008 1 97.12 371 PRO B O 1
ATOM 5988 N N . PRO B 1 372 ? 22.328 -3.75 11.867 1 98.06 372 PRO B N 1
ATOM 5989 C CA . PRO B 1 372 ? 23.75 -3.52 12.055 1 98.06 372 PRO B CA 1
ATOM 5990 C C . PRO B 1 372 ? 24.094 -2.043 12.234 1 98.06 372 PRO B C 1
ATOM 5992 O O . PRO B 1 372 ? 23.312 -1.172 11.836 1 98.06 372 PRO B O 1
ATOM 5995 N N . GLY B 1 373 ? 25.219 -1.826 12.938 1 98 373 GLY B N 1
ATOM 5996 C CA . GLY B 1 373 ? 25.812 -0.503 12.867 1 98 373 GLY B CA 1
ATOM 5997 C C . GLY B 1 373 ? 26.375 -0.171 11.492 1 98 373 GLY B C 1
ATOM 5998 O O . GLY B 1 373 ? 26.453 -1.04 10.625 1 98 373 GLY B O 1
ATOM 5999 N N . VAL B 1 374 ? 26.812 1.087 11.32 1 98.38 374 VAL B N 1
ATOM 6000 C CA . VAL B 1 374 ? 27.359 1.512 10.039 1 98.38 374 VAL B CA 1
ATOM 6001 C C . VAL B 1 374 ? 28.656 0.772 9.758 1 98.38 374 VAL B C 1
ATOM 6003 O O . VAL B 1 374 ? 29.625 0.888 10.516 1 98.38 374 VAL B O 1
ATOM 6006 N N . GLY B 1 375 ? 28.688 -0.009 8.727 1 98.56 375 GLY B N 1
ATOM 6007 C CA . GLY B 1 375 ? 29.891 -0.703 8.297 1 98.56 375 GLY B CA 1
ATOM 6008 C C . GLY B 1 375 ? 30.266 -1.854 9.211 1 98.56 375 GLY B C 1
ATOM 6009 O O . GLY B 1 375 ? 31.406 -2.342 9.164 1 98.56 375 GLY B O 1
ATOM 6010 N N . GLU B 1 376 ? 29.359 -2.256 10.016 1 98.5 376 GLU B N 1
ATOM 6011 C CA . GLU B 1 376 ? 29.625 -3.316 10.984 1 98.5 376 GLU B CA 1
ATOM 6012 C C . GLU B 1 376 ? 30.203 -4.551 10.305 1 98.5 376 GLU B C 1
ATOM 6014 O O . GLU B 1 376 ? 31.016 -5.266 10.898 1 98.5 376 GLU B O 1
ATOM 6019 N N . HIS B 1 377 ? 29.875 -4.809 9.07 1 98.75 377 HIS B N 1
ATOM 6020 C CA . HIS B 1 377 ? 30.281 -6.039 8.398 1 98.75 377 HIS B CA 1
ATOM 6021 C C . HIS B 1 377 ? 31.219 -5.75 7.227 1 98.75 377 HIS B C 1
ATOM 6023 O O . HIS B 1 377 ? 31.391 -6.59 6.344 1 98.75 377 HIS B O 1
ATOM 6029 N N . SER B 1 378 ? 31.812 -4.598 7.164 1 98.81 378 SER B N 1
ATOM 6030 C CA . SER B 1 378 ? 32.625 -4.176 6.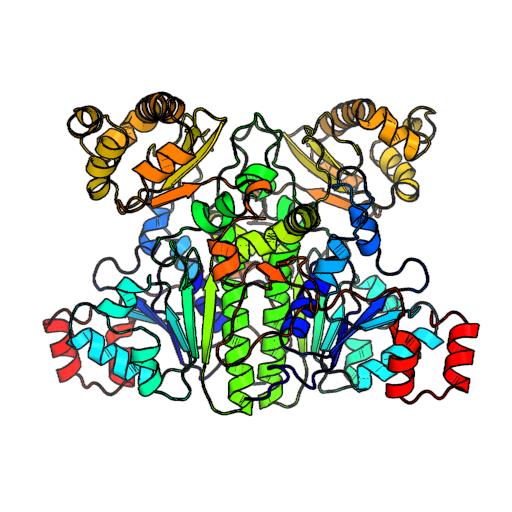012 1 98.81 378 SER B CA 1
ATOM 6031 C C . SER B 1 378 ? 33.719 -5.164 5.715 1 98.81 378 SER B C 1
ATOM 6033 O O . SER B 1 378 ? 33.875 -5.645 4.59 1 98.81 378 SER B O 1
ATOM 6035 N N . ASP B 1 379 ? 34.469 -5.512 6.734 1 98.56 379 ASP B N 1
ATOM 6036 C CA . ASP B 1 379 ? 35.625 -6.387 6.523 1 98.56 379 ASP B CA 1
ATOM 6037 C C . ASP B 1 379 ? 35.188 -7.766 6.043 1 98.56 379 ASP B C 1
ATOM 6039 O O . ASP B 1 379 ? 35.781 -8.328 5.117 1 98.56 379 ASP B O 1
ATOM 6043 N N . GLU B 1 380 ? 34.188 -8.281 6.652 1 98.5 380 GLU B N 1
ATOM 6044 C CA . GLU B 1 380 ? 33.688 -9.602 6.289 1 98.5 380 GLU B CA 1
ATOM 6045 C C . GLU B 1 380 ? 33.188 -9.633 4.848 1 98.5 380 GLU B C 1
ATOM 6047 O O . GLU B 1 380 ? 33.5 -10.555 4.094 1 98.5 380 GLU B O 1
ATOM 6052 N N . VAL B 1 381 ? 32.406 -8.602 4.469 1 98.75 381 VAL B N 1
ATOM 6053 C CA . VAL B 1 381 ? 31.844 -8.516 3.123 1 98.75 381 VAL B CA 1
ATOM 6054 C C . VAL B 1 381 ? 32.969 -8.43 2.102 1 98.75 381 VAL B C 1
ATOM 6056 O O . VAL B 1 381 ? 32.938 -9.109 1.072 1 98.75 381 VAL B O 1
ATOM 6059 N N . LEU B 1 382 ? 34 -7.641 2.42 1 98.75 382 LEU B N 1
ATOM 6060 C CA . LEU B 1 382 ? 35.125 -7.449 1.498 1 98.75 382 LEU B CA 1
ATOM 6061 C C . LEU B 1 382 ? 35.969 -8.711 1.39 1 98.75 382 LEU B C 1
ATOM 6063 O O . LEU B 1 382 ? 36.375 -9.094 0.294 1 98.75 382 LEU B O 1
ATOM 6067 N N . ARG B 1 383 ? 36.219 -9.414 2.498 1 98.5 383 ARG B N 1
ATOM 6068 C CA . ARG B 1 383 ? 36.938 -10.672 2.457 1 98.5 383 ARG B CA 1
ATOM 6069 C C . ARG B 1 383 ? 36.219 -11.703 1.614 1 98.5 383 ARG B C 1
ATOM 6071 O O . ARG B 1 383 ? 36.812 -12.414 0.813 1 98.5 383 ARG B O 1
ATOM 6078 N N . ASN B 1 384 ? 34.906 -11.758 1.809 1 97.75 384 ASN B N 1
ATOM 6079 C CA . ASN B 1 384 ? 34.094 -12.695 1.038 1 97.75 384 ASN B CA 1
ATOM 6080 C C . ASN B 1 384 ? 34.156 -12.383 -0.455 1 97.75 384 ASN B C 1
ATOM 6082 O O . ASN B 1 384 ? 33.969 -13.273 -1.287 1 97.75 384 ASN B O 1
ATOM 6086 N N . ALA B 1 385 ? 34.438 -11.109 -0.76 1 97.69 385 ALA B N 1
ATOM 6087 C CA . ALA B 1 385 ? 34.5 -10.688 -2.154 1 97.69 385 ALA B CA 1
ATOM 6088 C C . ALA B 1 385 ? 35.906 -10.891 -2.721 1 97.69 385 ALA B C 1
ATOM 6090 O O . ALA B 1 385 ? 36.188 -10.578 -3.885 1 97.69 385 ALA B O 1
ATOM 6091 N N . GLY B 1 386 ? 36.875 -11.273 -1.877 1 97.75 386 GLY B N 1
ATOM 6092 C CA . GLY B 1 386 ? 38.188 -11.656 -2.373 1 97.75 386 GLY B CA 1
ATOM 6093 C C . GLY B 1 386 ? 39.281 -10.656 -2.02 1 97.75 386 GLY B C 1
ATOM 6094 O O . GLY B 1 386 ? 40.438 -10.797 -2.457 1 97.75 386 GLY B O 1
ATOM 6095 N N . TYR B 1 387 ? 38.938 -9.695 -1.21 1 98.31 387 TYR B N 1
ATOM 6096 C CA . TYR B 1 387 ? 39.938 -8.75 -0.765 1 98.31 387 TYR B CA 1
ATOM 6097 C C . TYR B 1 387 ? 40.75 -9.32 0.4 1 98.31 387 TYR B C 1
ATOM 6099 O O . TYR B 1 387 ? 40.188 -9.891 1.334 1 98.31 387 TYR B O 1
ATOM 6107 N N . ASP B 1 388 ? 42.031 -9.195 0.323 1 98.31 388 ASP B N 1
ATOM 6108 C CA . ASP B 1 388 ? 42.844 -9.617 1.463 1 98.31 388 ASP B CA 1
ATOM 6109 C C . ASP B 1 388 ? 43 -8.484 2.477 1 98.31 388 ASP B C 1
ATOM 6111 O O . ASP B 1 388 ? 42.531 -7.371 2.25 1 98.31 388 ASP B O 1
ATOM 6115 N N . ASP B 1 389 ? 43.656 -8.766 3.52 1 98 389 ASP B N 1
ATOM 6116 C CA . ASP B 1 389 ? 43.75 -7.824 4.633 1 98 389 ASP B CA 1
ATOM 6117 C C . ASP B 1 389 ? 44.5 -6.555 4.223 1 98 389 ASP B C 1
ATOM 6119 O O . ASP B 1 389 ? 44.156 -5.461 4.676 1 98 389 ASP B O 1
ATOM 6123 N N . ALA B 1 390 ? 45.469 -6.711 3.4 1 98.31 390 ALA B N 1
ATOM 6124 C CA . ALA B 1 390 ? 46.219 -5.551 2.945 1 98.31 390 ALA B CA 1
ATOM 6125 C C . ALA B 1 390 ? 45.375 -4.625 2.094 1 98.31 390 ALA B C 1
ATOM 6127 O O . ALA B 1 390 ? 45.406 -3.404 2.254 1 98.31 390 ALA B O 1
ATOM 6128 N N . ALA B 1 391 ? 44.625 -5.18 1.228 1 98.31 391 ALA B N 1
ATOM 6129 C CA . ALA B 1 391 ? 43.75 -4.402 0.371 1 98.31 391 ALA B CA 1
ATOM 6130 C C . ALA B 1 391 ? 42.656 -3.705 1.194 1 98.31 391 ALA B C 1
ATOM 6132 O O . ALA B 1 391 ? 42.312 -2.549 0.929 1 98.31 391 ALA B O 1
ATOM 6133 N N . ILE B 1 392 ? 42.125 -4.367 2.172 1 98.56 392 ILE B N 1
ATOM 6134 C CA . ILE B 1 392 ? 41.094 -3.807 3.033 1 98.56 392 ILE B CA 1
ATOM 6135 C C . ILE B 1 392 ? 41.656 -2.631 3.824 1 98.56 392 ILE B C 1
ATOM 6137 O O . ILE B 1 392 ? 41 -1.585 3.941 1 98.56 392 ILE B O 1
ATOM 6141 N N . LYS B 1 393 ? 42.844 -2.816 4.324 1 98.19 393 LYS B N 1
ATOM 6142 C CA . LYS B 1 393 ? 43.5 -1.738 5.051 1 98.19 393 LYS B CA 1
ATOM 6143 C C . LYS B 1 393 ? 43.688 -0.513 4.16 1 98.19 393 LYS B C 1
ATOM 6145 O O . LYS B 1 393 ? 43.5 0.621 4.609 1 98.19 393 LYS B O 1
ATOM 6150 N N . ALA B 1 394 ? 44.062 -0.741 2.949 1 98.31 394 ALA B N 1
ATOM 6151 C CA . ALA B 1 394 ? 44.25 0.348 1.996 1 98.31 394 ALA B CA 1
ATOM 6152 C C . ALA B 1 394 ? 42.938 1.07 1.702 1 98.31 394 ALA B C 1
ATOM 6154 O O . ALA B 1 394 ? 42.906 2.299 1.597 1 98.31 394 ALA B O 1
ATOM 6155 N N . LEU B 1 395 ? 41.844 0.308 1.514 1 98.5 395 LEU B N 1
ATOM 6156 C CA . LEU B 1 395 ? 40.531 0.879 1.258 1 98.5 395 LEU B CA 1
ATOM 6157 C C . LEU B 1 395 ? 40.094 1.739 2.432 1 98.5 395 LEU B C 1
ATOM 6159 O O . LEU B 1 395 ? 39.5 2.816 2.232 1 98.5 395 LEU B O 1
ATOM 6163 N N . ARG B 1 396 ? 40.344 1.275 3.646 1 97.94 396 ARG B N 1
ATOM 6164 C CA . ARG B 1 396 ? 40 2.045 4.836 1 97.94 396 ARG B CA 1
ATOM 6165 C C . ARG B 1 396 ? 40.844 3.311 4.938 1 97.94 396 ARG B C 1
ATOM 6167 O O . ARG B 1 396 ? 40.344 4.383 5.266 1 97.94 396 ARG B O 1
ATOM 6174 N N . ALA B 1 397 ? 42.125 3.156 4.613 1 97.44 397 ALA B N 1
ATOM 6175 C CA . ALA B 1 397 ? 43.031 4.289 4.691 1 97.44 397 ALA B CA 1
ATOM 6176 C C . ALA B 1 397 ? 42.656 5.383 3.701 1 97.44 397 ALA B C 1
ATOM 6178 O O . ALA B 1 397 ? 42.844 6.57 3.979 1 97.44 397 ALA B O 1
ATOM 6179 N N . SER B 1 398 ? 42.125 5.008 2.607 1 97.19 398 SER B N 1
ATOM 6180 C CA . SER B 1 398 ? 41.75 5.957 1.571 1 97.19 398 SER B CA 1
ATOM 6181 C C . SER B 1 398 ? 40.406 6.633 1.919 1 97.19 398 SER B C 1
ATOM 6183 O O . SER B 1 398 ? 40.031 7.633 1.305 1 97.19 398 SER B O 1
ATOM 6185 N N . GLY B 1 399 ? 39.656 6.02 2.844 1 97.19 399 GLY B N 1
ATOM 6186 C CA . GLY B 1 399 ? 38.344 6.535 3.211 1 97.19 399 GLY B CA 1
ATOM 6187 C C . GLY B 1 399 ? 37.219 5.973 2.361 1 97.19 399 GLY B C 1
ATOM 6188 O O . GLY B 1 399 ? 36.031 6.309 2.566 1 97.19 399 GLY B O 1
ATOM 6189 N N . ALA B 1 400 ? 37.562 5.09 1.485 1 98.19 400 ALA B N 1
ATOM 6190 C CA . ALA B 1 400 ? 36.531 4.48 0.621 1 98.19 400 ALA B CA 1
ATOM 6191 C C . ALA B 1 400 ? 35.656 3.529 1.408 1 98.19 400 ALA B C 1
ATOM 6193 O O . ALA B 1 400 ? 34.5 3.322 1.051 1 98.19 400 ALA B O 1
ATOM 6194 N N . VAL B 1 401 ? 36.25 2.926 2.406 1 98.25 401 VAL B N 1
ATOM 6195 C CA . VAL B 1 401 ? 35.531 1.98 3.242 1 98.25 401 VAL B CA 1
ATOM 6196 C C . VAL B 1 401 ? 35.594 2.426 4.703 1 98.25 401 VAL B C 1
ATOM 6198 O O . VAL B 1 401 ? 36.625 2.867 5.18 1 98.25 401 VAL B O 1
ATOM 6201 N N . GLY B 1 402 ? 34.438 2.416 5.273 1 95.81 402 GLY B N 1
ATOM 6202 C CA . GLY B 1 402 ? 34.375 2.689 6.703 1 95.81 402 GLY B CA 1
ATOM 6203 C C . GLY B 1 402 ? 34.219 1.438 7.543 1 95.81 402 GLY B C 1
ATOM 6204 O O . GLY B 1 402 ? 33.812 0.39 7.035 1 95.81 402 GLY B O 1
#

Sequence (804 aa):
MDENGIFSGLKVLDCASFIAAPAAATVLSDFGADVIKIEPPGAGDPYRNLPNLPGYPISDHNYAWMLEARNKRSLALDLAKPEGKEVLRKLVAEADVFITNFPPPVRARLGVAYADLAPLNERLIYASFTGYGERGEEANKPGFDSNAWWARSGMMDLVRADEDSTPARSVAGMGDHPCAMSLFGAIVTALYKRERTGKGSEVKSNLMANGLWSTSVLAQAKLVGAEFQPRRTRERALNAVANHYRCRDGRWLILSLLNEEKQWPTLTKCLGREDLTDDPRFATKADRHARSIELIGIFDEIFATRDLAEWRKALDGTGLVFGVVGILDDITTDKQLIENEVLVPFENDTTLTINSPIWIEGSTKTRPRKPPGVGEHSDEVLRNAGYDDAAIKALRASGAVGMDENGIFSGLKVLDCASFIAAPAAATVLSDFGADVIKIEPPGAGDPYRNLPNLPGYPISDHNYAWMLEARNKRSLALDLAKPEGKEVLRKLVAEADVFITNFPPPVRARLGVAYADLAPLNERLIYASFTGYGERGEEANKPGFDSNAWWARSGMMDLVRADEDSTPARSVAGMGDHPCAMSLFGAIVTALYKRERTGKGSEVKSNLMANGLWSTSVLAQAKLVGAEFQPRRTRERALNAVANHYRCRDGRWLILSLLNEEKQWPTLTKCLGREDLTDDPRFATKADRHARSIELIGIFDEIFATRDLAEWRKALDGTGLVFGVVGILDDITTDKQLIENEVLVPFENDTTLTINSPIWIEGSTKTRPRKPPGVGEHSDEVLRNAGYDDAAIKALRASGAVG

Solvent-accessible surface area (backbone atoms only — not comparable to full-atom values): 40036 Å² total; per-residue (Å²): 116,74,88,59,20,85,34,47,88,39,33,32,39,34,51,34,59,62,50,29,58,32,37,20,50,28,51,43,20,34,29,27,21,48,30,37,36,42,26,40,49,84,79,34,43,74,45,66,50,50,58,75,38,91,88,44,47,48,57,96,60,60,36,55,43,46,64,46,35,23,52,34,42,20,31,13,38,24,52,89,36,71,68,20,38,51,51,50,52,59,51,49,44,71,29,43,34,42,36,31,42,63,43,58,70,55,23,57,75,52,55,64,33,66,86,58,48,45,82,59,22,68,50,31,28,39,37,41,36,41,18,44,30,90,32,57,93,47,24,66,45,78,49,47,47,57,31,22,16,36,15,46,35,14,54,28,49,66,28,28,54,31,92,83,48,72,62,43,54,74,56,70,47,44,51,21,43,42,45,8,30,35,46,36,26,37,51,38,46,44,52,37,48,19,76,76,69,64,40,36,33,47,26,39,33,26,32,31,39,41,21,36,44,16,39,34,48,62,46,31,29,50,53,72,64,32,48,75,71,83,67,55,37,83,74,54,33,66,40,54,53,57,36,71,46,47,20,49,74,67,43,41,34,34,38,51,53,85,59,42,79,78,43,44,55,59,50,25,47,58,69,71,38,55,68,50,48,72,29,81,68,41,54,42,68,68,34,32,42,76,37,7,43,61,49,35,54,53,49,42,59,56,40,38,71,40,38,52,72,57,50,47,63,54,42,59,92,70,79,67,41,62,24,50,47,25,51,70,82,54,60,80,72,35,60,46,43,45,63,52,51,32,41,40,46,31,58,100,43,86,53,50,40,76,37,70,50,53,44,47,56,87,45,70,61,49,68,39,33,75,40,59,54,81,15,68,35,25,67,61,56,40,42,76,72,69,45,50,71,68,57,50,51,50,36,40,73,71,58,22,32,67,115,73,88,58,20,84,35,46,89,39,32,32,39,35,50,36,59,62,51,28,57,32,38,19,50,28,51,44,20,32,30,27,21,48,31,37,37,43,26,40,48,82,80,34,44,74,44,69,49,51,59,75,40,90,89,42,50,48,56,98,60,61,35,55,41,46,65,45,34,22,51,34,43,19,31,12,38,23,52,88,36,71,68,20,37,52,51,49,53,58,52,48,44,71,29,40,33,39,34,31,42,63,44,60,68,54,22,58,75,52,56,64,31,65,86,60,47,45,83,58,23,68,50,31,29,39,35,42,34,39,18,44,30,89,32,58,94,45,24,67,44,79,49,48,47,56,30,21,15,36,14,46,35,14,52,28,49,67,26,28,56,31,90,83,48,71,64,43,54,76,58,70,47,43,50,21,42,41,45,8,31,34,46,37,25,36,51,39,46,46,51,37,48,19,76,76,69,64,40,37,32,48,26,40,32,26,32,31,39,42,21,37,44,16,38,35,47,62,49,31,29,50,52,73,64,34,50,75,72,84,68,56,38,83,73,54,34,66,41,53,52,57,39,69,45,46,19,50,74,69,42,41,37,33,39,51,50,84,59,42,78,78,43,44,56,59,50,23,48,58,68,72,37,55,67,51,48,71,29,78,68,41,53,41,68,70,35,32,41,76,37,8,42,63,50,35,55,52,50,42,60,56,40,38,71,42,39,53,72,57,49,47,63,53,42,57,92,70,77,66,40,64,25,50,49,25,51,70,83,53,61,81,71,35,59,46,43,43,64,51,51,31,41,41,49,31,60,99,43,84,54,51,40,77,38,72,48,53,44,47,57,87,45,70,61,50,69,40,34,75,38,58,55,79,16,66,36,25,67,61,55,40,42,75,72,67,45,50,72,68,57,49,52,50,36,40,71,72,57,22,31,67

Nearest PDB structures (foldseek):
  9br7-assembly1_A  TM=9.132E-01  e=1.977E-33  Homo sapiens
  4ed9-assembly1_A-2  TM=8.918E-01  e=6.926E-30  Brucella suis 1330
  2yim-assembly2_D  TM=8.735E-01  e=1.912E-26  Mycobacterium tuberculosis H37Rv
  8rp3-assembly1_B  TM=8.656E-01  e=1.599E-26  Mycobacterium tuberculosis
  2gci-assembly2_C  TM=8.702E-01  e=7.524E-26  Mycobacterium tuberculosis

Organism: Rhodopseudomonas palustris (strain ATCC BAA-98 / CGA009) (NCBI:txid258594)

Radius of gyration: 26.43 Å; Cα contacts (8 Å, |Δi|>4): 1779; chains: 2; bounding box: 88×73×56 Å

InterPro domains:
  IPR003673 CoA-transferase family III [PF02515] (8-378)
  IPR023606 CoA-transferase family III domain 1 superfamily [G3DSA:3.40.50.10540] (3-402)
  IPR023606 CoA-transferase family III domain 1 superfamily [SSF89796] (4-401)
  IPR044855 CoA-transferase family III domain 3 superfamily [G3DSA:3.30.1540.10] (237-323)
  IPR050509 Coenzyme A-transferase family III [PTHR48228] (5-401)